Protein AF-0000000083984167 (afdb_homodimer)

Structure (mmCIF, N/CA/C/O backbone):
data_AF-0000000083984167-model_v1
#
loop_
_entity.id
_entity.type
_entity.pdbx_description
1 polymer 'Abi family protein'
#
loop_
_atom_site.group_PDB
_atom_site.id
_atom_site.type_symbol
_atom_site.label_atom_id
_atom_site.label_alt_id
_atom_site.label_comp_id
_atom_site.label_asym_id
_atom_site.label_entity_id
_atom_site.label_seq_id
_atom_site.pdbx_PDB_ins_code
_atom_site.Cartn_x
_atom_site.Cartn_y
_atom_site.Cartn_z
_atom_site.occupancy
_atom_site.B_iso_or_equiv
_atom_site.auth_seq_id
_atom_site.auth_comp_id
_atom_site.auth_asym_id
_atom_site.auth_atom_id
_atom_site.pdbx_PDB_model_num
ATOM 1 N N . MET A 1 1 ? 2.213 -27.391 40.625 1 20.11 1 MET A N 1
ATOM 2 C CA . MET A 1 1 ? 0.819 -27.062 40.344 1 20.11 1 MET A CA 1
ATOM 3 C C . MET A 1 1 ? 0.567 -27.016 38.844 1 20.11 1 MET A C 1
ATOM 5 O O . MET A 1 1 ? 1.356 -26.438 38.094 1 20.11 1 MET A O 1
ATOM 9 N N . SER A 1 2 ? -0.297 -28.031 38.344 1 22.19 2 SER A N 1
ATOM 10 C CA . SER A 1 2 ? -0.397 -28.688 37.031 1 22.19 2 SER A CA 1
ATOM 11 C C . SER A 1 2 ? -0.876 -27.719 35.969 1 22.19 2 SER A C 1
ATOM 13 O O . SER A 1 2 ? -1.965 -27.141 36.062 1 22.19 2 SER A O 1
ATOM 15 N N . ARG A 1 3 ? 0.013 -26.938 35.469 1 23 3 ARG A N 1
ATOM 16 C CA . ARG A 1 3 ? -0.015 -25.641 34.812 1 23 3 ARG A CA 1
ATOM 17 C C . ARG A 1 3 ? -0.74 -25.734 33.469 1 23 3 ARG A C 1
ATOM 19 O O . ARG A 1 3 ? -0.13 -25.547 32.406 1 23 3 ARG A O 1
ATOM 26 N N . TYR A 1 4 ? -1.765 -26.703 33.438 1 26.3 4 TYR A N 1
ATOM 27 C CA . TYR A 1 4 ? -2.49 -27 32.219 1 26.3 4 TYR A CA 1
ATOM 28 C C . TYR A 1 4 ? -3.32 -25.812 31.766 1 26.3 4 TYR A C 1
ATOM 30 O O . TYR A 1 4 ? -3.926 -25.125 32.594 1 26.3 4 TYR 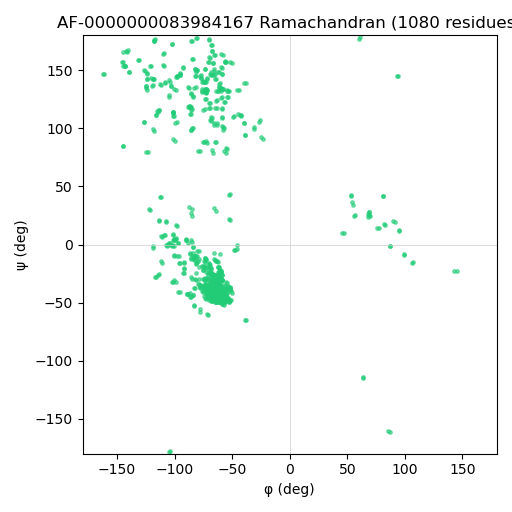A O 1
ATOM 38 N N . ALA A 1 5 ? -2.857 -25.219 30.828 1 27.25 5 ALA A N 1
ATOM 39 C CA . ALA A 1 5 ? -3.486 -24.047 30.219 1 27.25 5 ALA A CA 1
ATOM 40 C C . ALA A 1 5 ? -4.992 -24.25 30.078 1 27.25 5 ALA A C 1
ATOM 42 O O . ALA A 1 5 ? -5.445 -25.312 29.641 1 27.25 5 ALA A O 1
ATOM 43 N N . PRO A 1 6 ? -5.816 -23.547 30.812 1 27.31 6 PRO A N 1
ATOM 44 C CA . PRO A 1 6 ? -7.254 -23.797 30.938 1 27.31 6 PRO A CA 1
ATOM 45 C C . PRO A 1 6 ? -7.992 -23.75 29.609 1 27.31 6 PRO A C 1
ATOM 47 O O . PRO A 1 6 ? -7.73 -22.859 28.797 1 27.31 6 PRO A O 1
ATOM 50 N N . ILE A 1 7 ? -8.312 -24.891 29.031 1 32.59 7 ILE A N 1
ATOM 51 C CA . ILE A 1 7 ? -9.156 -25.125 27.859 1 32.59 7 ILE A CA 1
ATOM 52 C C . ILE A 1 7 ? -10.422 -24.281 27.969 1 32.59 7 ILE A C 1
ATOM 54 O O . ILE A 1 7 ? -11.008 -24.156 29.047 1 32.59 7 ILE A O 1
ATOM 58 N N . MET A 1 8 ? -10.57 -23.344 27.141 1 31.14 8 MET A N 1
ATOM 59 C CA . MET A 1 8 ? -11.727 -22.453 27.156 1 31.14 8 MET A CA 1
ATOM 60 C C . MET A 1 8 ? -13 -23.234 27.469 1 31.14 8 MET A C 1
ATOM 62 O O . MET A 1 8 ? -13.109 -24.422 27.156 1 31.14 8 MET A O 1
ATOM 66 N N . PRO A 1 9 ? -13.898 -22.781 28.234 1 34.34 9 PRO A N 1
ATOM 67 C CA . PRO A 1 9 ? -15.031 -23.516 28.797 1 34.34 9 PRO A CA 1
ATOM 68 C C . PRO A 1 9 ? -15.844 -24.25 27.734 1 34.34 9 PRO A C 1
ATOM 70 O O . PRO A 1 9 ? -16.25 -25.391 27.953 1 34.34 9 PRO A O 1
ATOM 73 N N . SER A 1 10 ? -16.156 -23.516 26.688 1 34.91 10 SER A N 1
ATOM 74 C CA . SER A 1 10 ? -17.016 -24.125 25.688 1 34.91 10 SER A CA 1
ATOM 75 C C . SER A 1 10 ? -16.312 -25.266 24.969 1 34.91 10 SER A C 1
ATOM 77 O O . SER A 1 10 ? -16.922 -26.297 24.672 1 34.91 10 SER A O 1
ATOM 79 N N . GLU A 1 11 ? -15.109 -25.047 24.578 1 32.84 11 GLU A N 1
ATOM 80 C CA . GLU A 1 11 ? -14.281 -26.078 23.969 1 32.84 11 GLU A CA 1
ATOM 81 C C . GLU A 1 11 ? -13.906 -27.156 24.984 1 32.84 11 GLU A C 1
ATOM 83 O O . GLU A 1 11 ? -13.789 -28.328 24.641 1 32.84 11 GLU A O 1
ATOM 88 N N . ARG A 1 12 ? -13.844 -26.781 26.203 1 37.09 12 ARG A N 1
ATOM 89 C CA . ARG A 1 12 ? -13.648 -27.703 27.312 1 37.09 12 ARG A CA 1
ATOM 90 C C . ARG A 1 12 ? -14.867 -28.609 27.5 1 37.09 12 ARG A C 1
ATOM 92 O O . ARG A 1 12 ? -14.734 -29.812 27.719 1 37.09 12 ARG A O 1
ATOM 99 N N . ASP A 1 13 ? -15.898 -27.875 27.438 1 38.75 13 ASP A N 1
ATOM 100 C CA . ASP A 1 13 ? -17.156 -28.594 27.578 1 38.75 13 ASP A CA 1
ATOM 101 C C . ASP A 1 13 ? -17.359 -29.578 26.422 1 38.75 13 ASP A C 1
ATOM 103 O O . ASP A 1 13 ? -17.781 -30.703 26.625 1 38.75 13 ASP A O 1
ATOM 107 N N . TYR A 1 14 ? -17.031 -29.094 25.172 1 36.41 14 TYR A N 1
ATOM 108 C CA . TYR A 1 14 ? -17.109 -29.969 24.016 1 36.41 14 TYR A CA 1
ATOM 109 C C . TYR A 1 14 ? -16.047 -31.062 24.078 1 36.41 14 TYR A C 1
ATOM 111 O O . TYR A 1 14 ? -16.344 -32.25 23.859 1 36.41 14 TYR A O 1
ATOM 119 N N . LEU A 1 15 ? -14.859 -30.703 24.469 1 37.72 15 LEU A N 1
ATOM 120 C CA . LEU A 1 15 ? -13.82 -31.703 24.672 1 37.72 15 LEU A CA 1
ATOM 121 C C . LEU A 1 15 ? -14.164 -32.625 25.859 1 37.72 15 LEU A C 1
ATOM 123 O O . LEU A 1 15 ? -13.953 -33.812 25.781 1 37.72 15 LEU A O 1
ATOM 127 N N . ASN A 1 16 ? -14.656 -31.969 26.828 1 41.19 16 ASN A N 1
ATOM 128 C CA . ASN A 1 16 ? -15.117 -32.75 27.969 1 41.19 16 ASN A CA 1
ATOM 129 C C . ASN A 1 16 ? -16.281 -33.656 27.594 1 41.19 16 ASN A C 1
ATOM 131 O O . ASN A 1 16 ? -16.344 -34.781 28.047 1 41.19 16 ASN A O 1
ATOM 135 N N . ARG A 1 17 ? -17.172 -33.094 26.766 1 41.25 17 ARG A N 1
ATOM 136 C CA . ARG A 1 17 ? -18.328 -33.875 26.328 1 41.25 17 ARG A CA 1
ATOM 137 C C . ARG A 1 17 ? -17.875 -35.031 25.422 1 41.25 17 ARG A C 1
ATOM 139 O O . ARG A 1 17 ? -18.328 -36.156 25.578 1 41.25 17 ARG A O 1
ATOM 146 N N . VAL A 1 18 ? -17.031 -34.656 24.469 1 37.53 18 VAL A N 1
ATOM 147 C CA . VAL A 1 18 ? -16.516 -35.719 23.609 1 37.53 18 VAL A CA 1
ATOM 148 C C . VAL A 1 18 ? -15.641 -36.656 24.422 1 37.53 18 VAL A C 1
ATOM 150 O O . VAL A 1 18 ? -15.75 -37.875 24.281 1 37.53 18 VAL A O 1
ATOM 153 N N . ALA A 1 19 ? -14.891 -35.969 25.266 1 37.56 19 ALA A N 1
ATOM 154 C CA . ALA A 1 19 ? -14.086 -36.812 26.156 1 37.56 19 ALA A CA 1
ATOM 155 C C . ALA A 1 19 ? -14.969 -37.656 27.078 1 37.56 19 ALA A C 1
ATOM 157 O O . ALA A 1 19 ? -14.672 -38.812 27.344 1 37.56 19 ALA A O 1
ATOM 158 N N . THR A 1 20 ? -16 -37 27.594 1 39.53 20 THR A N 1
ATOM 159 C CA . THR A 1 20 ? -16.953 -37.688 28.438 1 39.53 20 THR A CA 1
ATOM 160 C C . THR A 1 20 ? -17.688 -38.781 27.641 1 39.53 20 THR A C 1
ATOM 162 O O . THR A 1 20 ? -17.891 -39.906 28.141 1 39.53 20 THR A O 1
ATOM 165 N N . VAL A 1 21 ? -18.188 -38.312 26.422 1 37.09 21 VAL A N 1
ATOM 166 C CA . VAL A 1 21 ? -18.922 -39.312 25.656 1 37.09 21 VAL A CA 1
ATOM 167 C C . VAL A 1 21 ? -17.969 -40.438 25.266 1 37.09 21 VAL A C 1
ATOM 169 O O . VAL A 1 21 ? -18.344 -41.625 25.297 1 37.09 21 VAL A O 1
ATOM 172 N N . LEU A 1 22 ? -16.719 -39.906 24.859 1 37.12 22 LEU A N 1
ATOM 173 C CA . LEU A 1 22 ? -15.875 -40.969 24.375 1 37.12 22 LEU A CA 1
ATOM 174 C C . LEU A 1 22 ? -15.125 -41.656 25.531 1 37.12 22 LEU A C 1
ATOM 176 O O . LEU A 1 22 ? -14.266 -42.5 25.312 1 37.12 22 LEU A O 1
ATOM 180 N N . GLY A 1 23 ? -15.672 -41.594 26.766 1 35.69 23 GLY A N 1
ATOM 181 C CA . GLY A 1 23 ? -15.195 -42.281 27.953 1 35.69 23 GLY A CA 1
ATOM 182 C C . GLY A 1 23 ? -13.703 -42.156 28.156 1 35.69 23 GLY A C 1
ATOM 183 O O . GLY A 1 23 ? -13.102 -42.938 28.906 1 35.69 23 GLY A O 1
ATOM 184 N N . LEU A 1 24 ? -13.117 -41.281 27.344 1 38.28 24 LEU A N 1
ATOM 185 C CA . LEU A 1 24 ? -11.664 -41.188 27.344 1 38.28 24 LEU A CA 1
ATOM 186 C C . LEU A 1 24 ? -11.156 -40.562 28.625 1 38.28 24 LEU A C 1
ATOM 188 O O . LEU A 1 24 ? -9.969 -40.656 28.953 1 38.28 24 LEU A O 1
ATOM 192 N N . SER A 1 25 ? -11.969 -39.719 29.359 1 36.16 25 SER A N 1
ATOM 193 C CA . SER A 1 25 ? -11.586 -39.219 30.672 1 36.16 25 SER A CA 1
ATOM 194 C C . SER A 1 25 ? -11.172 -40.344 31.594 1 36.16 25 SER A C 1
ATOM 196 O O . SER A 1 25 ? -10.234 -40.188 32.375 1 36.16 25 SER A O 1
ATOM 198 N N . ALA A 1 26 ? -11.93 -41.406 31.453 1 37.5 26 ALA A N 1
ATOM 199 C CA . ALA A 1 26 ? -11.648 -42.531 32.344 1 37.5 26 ALA A CA 1
ATOM 200 C C . ALA A 1 26 ? -10.305 -43.188 32 1 37.5 26 ALA A C 1
ATOM 202 O O . ALA A 1 26 ? -9.547 -43.562 32.906 1 37.5 26 ALA A O 1
ATOM 203 N N . MET A 1 27 ? -10.008 -43.156 30.734 1 36.72 27 MET A N 1
ATOM 204 C CA . MET A 1 27 ? -8.773 -43.844 30.375 1 36.72 27 MET A CA 1
ATOM 205 C C . MET A 1 27 ? -7.555 -43 30.703 1 36.72 27 MET A C 1
ATOM 207 O O . MET A 1 27 ? -6.539 -43.5 31.172 1 36.72 27 MET A O 1
ATOM 211 N N . ALA A 1 28 ? -7.684 -41.688 30.578 1 37.59 28 ALA A N 1
ATOM 212 C CA . ALA A 1 28 ? -6.582 -40.781 30.922 1 37.59 28 ALA A CA 1
ATOM 213 C C . ALA A 1 28 ? -6.336 -40.75 32.438 1 37.59 28 ALA A C 1
ATOM 215 O O . ALA A 1 28 ? -5.188 -40.75 32.875 1 37.59 28 ALA A O 1
ATOM 216 N N . ALA A 1 29 ? -7.367 -40.812 33.188 1 38 29 ALA A N 1
ATOM 217 C CA . ALA A 1 29 ? -7.23 -40.906 34.656 1 38 29 ALA A CA 1
ATOM 218 C C . ALA A 1 29 ? -6.492 -42.188 35.031 1 38 29 ALA A C 1
ATOM 220 O O . ALA A 1 29 ? -5.645 -42.156 35.938 1 38 29 ALA A O 1
ATOM 221 N N . THR A 1 30 ? -6.773 -43.25 34.312 1 36.09 30 THR A N 1
ATOM 222 C CA . THR A 1 30 ? -6.121 -44.531 34.625 1 36.09 30 THR A CA 1
ATOM 223 C C . THR A 1 30 ? -4.652 -44.5 34.188 1 36.09 30 THR A C 1
ATOM 225 O O . THR A 1 30 ? -3.785 -44.969 34.938 1 36.09 30 THR A O 1
ATOM 228 N N . ALA A 1 31 ? -4.43 -43.781 33.094 1 36.56 31 ALA A N 1
ATOM 229 C CA . ALA A 1 31 ? -3.045 -43.781 32.625 1 36.56 31 ALA A CA 1
ATOM 230 C C . ALA A 1 31 ? -2.166 -42.906 33.531 1 36.56 31 ALA A C 1
ATOM 232 O O . ALA A 1 31 ? -1.021 -43.281 33.812 1 36.56 31 ALA A O 1
ATOM 233 N N . LYS A 1 32 ? -2.707 -41.812 34.031 1 35.16 32 LYS A N 1
ATOM 234 C CA . LYS A 1 32 ? -1.957 -40.969 34.969 1 35.16 32 LYS A CA 1
ATOM 235 C C . LYS A 1 32 ? -1.601 -41.75 36.219 1 35.16 32 LYS A C 1
ATOM 237 O O . LYS A 1 32 ? -0.501 -41.594 36.75 1 35.16 32 LYS A O 1
ATOM 242 N N . THR A 1 33 ? -2.551 -42.562 36.625 1 33.81 33 THR A N 1
ATOM 243 C CA . THR A 1 33 ? -2.258 -43.312 37.844 1 33.81 33 THR A CA 1
ATOM 244 C C . THR A 1 33 ? -1.118 -44.312 37.625 1 33.81 33 THR A C 1
ATOM 246 O O . THR A 1 33 ? -0.297 -44.531 38.5 1 33.81 33 THR A O 1
ATOM 249 N N . TRP A 1 34 ? -1.147 -44.812 36.344 1 34.72 34 TRP A N 1
ATOM 250 C CA . TRP A 1 34 ? -0.118 -45.812 36.156 1 34.72 34 TRP A CA 1
ATOM 251 C C . TRP A 1 34 ? 1.263 -45.188 36.062 1 34.72 34 TRP A C 1
ATOM 253 O O . TRP A 1 34 ? 2.266 -45.781 36.438 1 34.72 34 TRP A O 1
ATOM 263 N N . TYR A 1 35 ? 1.28 -43.875 35.531 1 34.78 35 TYR A N 1
ATOM 264 C CA . TYR A 1 35 ? 2.602 -43.281 35.375 1 34.78 35 TYR A CA 1
ATOM 265 C C . TYR A 1 35 ? 3.242 -43.031 36.75 1 34.78 35 TYR A C 1
ATOM 267 O O . TYR A 1 35 ? 4.465 -42.969 36.844 1 34.78 35 TYR A O 1
ATOM 275 N N . ILE A 1 36 ? 2.402 -42.75 37.75 1 32.44 36 ILE A N 1
ATOM 276 C CA . ILE A 1 36 ? 3.047 -42.406 39 1 32.44 36 ILE A CA 1
ATOM 277 C C . ILE A 1 36 ? 3.674 -43.656 39.625 1 32.44 36 ILE A C 1
ATOM 279 O O . ILE A 1 36 ? 4.434 -43.562 40.594 1 32.44 36 ILE A O 1
ATOM 283 N N . ARG A 1 37 ? 3.133 -44.875 39.156 1 31.48 37 ARG A N 1
ATOM 284 C CA . ARG A 1 37 ? 3.764 -45.906 39.969 1 31.48 37 ARG A CA 1
ATOM 285 C C . ARG A 1 37 ? 5.203 -46.156 39.531 1 31.48 37 ARG A C 1
ATOM 287 O O . ARG A 1 37 ? 5.531 -45.969 38.344 1 31.48 37 ARG A O 1
ATOM 294 N N . GLY A 1 38 ? 6.223 -46.25 40.469 1 30.66 38 GLY A N 1
ATOM 295 C CA . GLY A 1 38 ? 7.652 -46.344 40.719 1 30.66 38 GLY A CA 1
ATOM 296 C C . GLY A 1 38 ? 8.336 -47.406 39.875 1 30.66 38 GLY A C 1
ATOM 297 O O . GLY A 1 38 ? 9.461 -47.812 40.156 1 30.66 38 GLY A O 1
ATOM 298 N N . ILE A 1 39 ? 7.508 -48.281 39 1 32.41 39 ILE A N 1
ATOM 299 C CA . ILE A 1 39 ? 8.266 -49.469 38.656 1 32.41 39 ILE A CA 1
ATOM 300 C C . ILE A 1 39 ? 9.359 -49.125 37.656 1 32.41 39 ILE A C 1
ATOM 302 O O . ILE A 1 39 ? 9.07 -48.719 36.531 1 32.41 39 ILE A O 1
ATOM 306 N N . THR A 1 40 ? 10.617 -48.719 38.156 1 35.25 40 THR A N 1
ATOM 307 C CA . THR A 1 40 ? 11.891 -48.312 37.562 1 35.25 40 THR A CA 1
ATOM 308 C C . THR A 1 40 ? 12.523 -49.469 36.812 1 35.25 40 THR A C 1
ATOM 310 O O . THR A 1 40 ? 13.68 -49.375 36.375 1 35.25 40 THR A O 1
ATOM 313 N N . THR A 1 41 ? 11.992 -50.812 36.844 1 34.34 41 THR A N 1
ATOM 314 C CA . THR A 1 41 ? 12.945 -51.812 36.375 1 34.34 41 THR A CA 1
ATOM 315 C C . THR A 1 41 ? 13.141 -51.656 34.844 1 34.34 41 THR A C 1
ATOM 317 O O . THR A 1 41 ? 12.305 -51.062 34.156 1 34.34 41 THR A O 1
ATOM 320 N N . SER A 1 42 ? 14.359 -52.156 34.281 1 40.38 42 SER A N 1
ATOM 321 C CA . SER A 1 42 ? 14.984 -52.062 32.969 1 40.38 42 SER A CA 1
ATOM 322 C C . SER A 1 42 ? 14 -52.469 31.875 1 40.38 42 SER A C 1
ATOM 324 O O . SER A 1 42 ? 13.984 -51.844 30.797 1 40.38 42 SER A O 1
ATOM 326 N N . ARG A 1 43 ? 13.312 -53.656 32.125 1 38.66 43 ARG A N 1
ATOM 327 C CA . ARG A 1 43 ? 12.375 -54.188 31.125 1 38.66 43 ARG A CA 1
ATOM 328 C C . ARG A 1 43 ? 11.242 -53.188 30.875 1 38.66 43 ARG A C 1
ATOM 330 O O . ARG A 1 43 ? 10.656 -53.188 29.797 1 38.66 43 ARG A O 1
ATOM 337 N N . HIS A 1 44 ? 10.984 -52.406 31.859 1 39.31 44 HIS A N 1
ATOM 338 C CA . HIS A 1 44 ? 9.844 -51.5 31.812 1 39.31 44 HIS A CA 1
ATOM 339 C C . HIS A 1 44 ? 10.164 -50.281 30.984 1 39.31 44 HIS A C 1
ATOM 341 O O . HIS A 1 44 ? 9.258 -49.594 30.484 1 39.31 44 HIS A O 1
ATOM 347 N N . LEU A 1 45 ? 11.508 -50.062 30.812 1 41.38 45 LEU A N 1
ATOM 348 C CA . LEU A 1 45 ? 11.859 -48.938 29.938 1 41.38 45 LEU A CA 1
ATOM 349 C C . LEU A 1 45 ? 11.562 -49.281 28.484 1 41.38 45 LEU A C 1
ATOM 351 O O . LEU A 1 45 ? 11.109 -48.438 27.719 1 41.38 45 LEU A O 1
ATOM 355 N N . ARG A 1 46 ? 11.859 -50.688 28.156 1 44.81 46 ARG A N 1
ATOM 356 C CA . ARG A 1 46 ? 11.578 -51.094 26.781 1 44.81 46 ARG A CA 1
ATOM 357 C C . ARG A 1 46 ? 10.078 -51.125 26.516 1 44.81 46 ARG A C 1
ATOM 359 O O . ARG A 1 46 ? 9.633 -50.719 25.438 1 44.81 46 ARG A O 1
ATOM 366 N N . LEU A 1 47 ? 9.32 -51.594 27.547 1 42.53 47 LEU A N 1
ATOM 367 C CA . LEU A 1 47 ? 7.871 -51.594 27.422 1 42.53 47 LEU A CA 1
ATOM 368 C C . LEU A 1 47 ? 7.336 -50.156 27.422 1 42.53 47 LEU A C 1
ATOM 370 O O . LEU A 1 47 ? 6.402 -49.844 26.688 1 42.53 47 LEU A O 1
ATOM 374 N N . LYS A 1 48 ? 8.094 -49.25 28.031 1 49.31 48 LYS A N 1
ATOM 375 C CA . LYS A 1 48 ? 7.734 -47.844 28 1 49.31 48 LYS A CA 1
ATOM 376 C C . LYS A 1 48 ? 7.977 -47.25 26.625 1 49.31 48 LYS A C 1
ATOM 378 O O . LYS A 1 48 ? 7.176 -46.438 26.141 1 49.31 48 LYS A O 1
ATOM 383 N N . GLY A 1 49 ? 9.109 -47.812 26.141 1 45.91 49 GLY A N 1
ATOM 384 C CA . GLY A 1 49 ? 9.398 -47.344 24.781 1 45.91 49 GLY A CA 1
ATOM 385 C C . GLY A 1 49 ? 8.383 -47.844 23.766 1 45.91 49 GLY A C 1
ATOM 386 O O . GLY A 1 49 ? 7.93 -47.062 22.922 1 45.91 49 GLY A O 1
ATOM 387 N N . ARG A 1 50 ? 7.973 -49.188 23.922 1 49.25 50 ARG A N 1
ATOM 388 C CA . ARG A 1 50 ? 6.969 -49.75 23.031 1 49.25 50 ARG A CA 1
ATOM 389 C C . ARG A 1 50 ? 5.598 -49.125 23.297 1 49.25 50 ARG A C 1
ATOM 391 O O . ARG A 1 50 ? 4.84 -48.844 22.359 1 49.25 50 ARG A O 1
ATOM 398 N N . LEU A 1 51 ? 5.359 -48.812 24.578 1 48.97 51 LEU A N 1
ATOM 399 C CA . LEU A 1 51 ? 4.102 -48.156 24.938 1 48.97 51 LEU A CA 1
ATOM 400 C C . LEU A 1 51 ? 4.086 -46.719 24.484 1 48.97 51 LEU A C 1
ATOM 402 O O . LEU A 1 51 ? 3.057 -46.219 24.031 1 48.97 51 LEU A O 1
ATOM 406 N N . ALA A 1 52 ? 5.293 -46.094 24.562 1 50.31 52 ALA A N 1
ATOM 407 C CA . ALA A 1 52 ? 5.402 -44.75 24.062 1 50.31 52 ALA A CA 1
ATOM 408 C C . ALA A 1 52 ? 5.215 -44.688 22.547 1 50.31 52 ALA A C 1
ATOM 410 O O . ALA A 1 52 ? 4.527 -43.812 22.031 1 50.31 52 ALA A O 1
ATOM 411 N N . LEU A 1 53 ? 5.75 -45.75 21.859 1 51.91 53 LEU A N 1
ATOM 412 C CA . LEU A 1 53 ? 5.562 -45.875 20.406 1 51.91 53 LEU A CA 1
ATOM 413 C C . LEU A 1 53 ? 4.121 -46.219 20.078 1 51.91 53 LEU A C 1
ATOM 415 O O . LEU A 1 53 ? 3.553 -45.688 19.125 1 51.91 53 LEU A O 1
ATOM 419 N N . PHE A 1 54 ? 3.523 -47.094 20.891 1 49.97 54 PHE A N 1
ATOM 420 C CA . PHE A 1 54 ? 2.117 -47.469 20.734 1 49.97 54 PHE A CA 1
ATOM 421 C C . PHE A 1 54 ? 1.221 -46.281 21.062 1 49.97 54 PHE A C 1
ATOM 423 O O . PHE A 1 54 ? 0.282 -45.969 20.312 1 49.97 54 PHE A O 1
ATOM 430 N N . TRP A 1 55 ? 1.578 -45.469 21.969 1 49.41 55 TRP A N 1
ATOM 431 C CA . TRP A 1 55 ? 0.854 -44.25 22.328 1 49.41 55 TRP A CA 1
ATOM 432 C C . TRP A 1 55 ? 1.008 -43.188 21.25 1 49.41 55 TRP A C 1
ATOM 434 O O . TRP A 1 55 ? 0.038 -42.531 20.891 1 49.41 55 TRP A O 1
ATOM 444 N N . ALA A 1 56 ? 2.15 -43.094 20.672 1 50.12 56 ALA A N 1
ATOM 445 C CA . ALA A 1 56 ? 2.365 -42.156 19.562 1 50.12 56 ALA A CA 1
ATOM 446 C C . ALA A 1 56 ? 1.541 -42.562 18.344 1 50.12 56 ALA A C 1
ATOM 448 O O . ALA A 1 56 ? 0.952 -41.719 17.672 1 50.12 56 ALA A O 1
ATOM 449 N N . LYS A 1 57 ? 1.393 -43.906 18.125 1 50.47 57 LYS A N 1
ATOM 450 C CA . LYS A 1 57 ? 0.534 -44.406 17.062 1 50.47 57 LYS A CA 1
ATOM 451 C C . LYS A 1 57 ? -0.94 -44.188 17.391 1 50.47 57 LYS A C 1
ATOM 453 O O . LYS A 1 57 ? -1.725 -43.812 16.516 1 50.47 57 LYS A O 1
ATOM 458 N N . LEU A 1 58 ? -1.267 -44.344 18.609 1 50.81 58 LEU A N 1
ATOM 459 C CA . LEU A 1 58 ? -2.641 -44.125 19.047 1 50.81 58 LEU A CA 1
ATOM 460 C C . LEU A 1 58 ? -3.004 -42.656 19 1 50.81 58 LEU A C 1
ATOM 462 O O . LEU A 1 58 ? -4.105 -42.281 18.578 1 50.81 58 LEU A O 1
ATOM 466 N N . VAL A 1 59 ? -2.09 -41.781 19.359 1 48.69 59 VAL A N 1
ATOM 467 C CA . VAL A 1 59 ? -2.311 -40.344 19.266 1 48.69 59 VAL A CA 1
ATOM 468 C C . VAL A 1 59 ? -2.428 -39.938 17.797 1 48.69 59 VAL A C 1
ATOM 470 O O . VAL A 1 59 ? -3.293 -39.125 17.438 1 48.69 59 VAL A O 1
ATOM 473 N N . ARG A 1 60 ? -1.649 -40.562 16.938 1 50.97 60 ARG A N 1
ATOM 474 C CA . ARG A 1 60 ? -1.764 -40.312 15.508 1 50.97 60 ARG A CA 1
ATOM 475 C C . ARG A 1 60 ? -3.08 -40.844 14.953 1 50.97 60 ARG A C 1
ATOM 477 O O . ARG A 1 60 ? -3.742 -40.188 14.156 1 50.97 60 ARG A O 1
ATOM 484 N N . LEU A 1 61 ? -3.434 -42.062 15.391 1 49.94 61 LEU A N 1
ATOM 485 C CA . LEU A 1 61 ? -4.719 -42.656 15.008 1 49.94 61 LEU A CA 1
ATOM 486 C C . LEU A 1 61 ? -5.871 -41.844 15.617 1 49.94 61 LEU A C 1
ATOM 488 O O . LEU A 1 61 ? -6.879 -41.594 14.945 1 49.94 61 LEU A O 1
ATOM 492 N N . TRP A 1 62 ? -5.719 -41.469 16.797 1 47 62 TRP A N 1
ATOM 493 C CA . TRP A 1 62 ? -6.688 -40.594 17.469 1 47 62 TRP A CA 1
ATOM 494 C C . TRP A 1 62 ? -6.758 -39.219 16.797 1 47 62 TRP A C 1
ATOM 496 O O . TRP A 1 62 ? -7.848 -38.719 16.547 1 47 62 TRP A O 1
ATOM 506 N N . ALA A 1 63 ? -5.707 -38.656 16.484 1 46.59 63 ALA A N 1
ATOM 507 C CA . ALA A 1 63 ? -5.684 -37.406 15.727 1 46.59 63 ALA A CA 1
ATOM 508 C C . ALA A 1 63 ? -6.332 -37.562 14.359 1 46.59 63 ALA A C 1
ATOM 510 O O . ALA A 1 63 ? -7.09 -36.719 13.906 1 46.59 63 ALA A O 1
ATOM 511 N N . LYS A 1 64 ? -6.16 -38.719 13.719 1 48.38 64 LYS A N 1
ATOM 512 C CA . LYS A 1 64 ? -6.859 -39.062 12.484 1 48.38 64 LYS A CA 1
ATOM 513 C C . LYS A 1 64 ? -8.352 -39.25 12.727 1 48.38 64 LYS A C 1
ATOM 515 O O . LYS A 1 64 ? -9.18 -38.781 11.938 1 48.38 64 LYS A O 1
ATOM 520 N N . LEU A 1 65 ? -8.664 -39.938 13.836 1 44.84 65 LEU A N 1
ATOM 521 C CA . LEU A 1 65 ? -10.055 -40.188 14.188 1 44.84 65 LEU A CA 1
ATOM 522 C C . LEU A 1 65 ? -10.734 -38.875 14.633 1 44.84 65 LEU A C 1
ATOM 524 O O . LEU A 1 65 ? -11.867 -38.594 14.242 1 44.84 65 LEU A O 1
ATOM 528 N N . VAL A 1 66 ? -10.188 -38.094 15.477 1 42.56 66 VAL A N 1
ATOM 529 C CA . VAL A 1 66 ? -10.727 -36.812 15.836 1 42.56 66 VAL A CA 1
ATOM 530 C C . VAL A 1 66 ? -10.852 -35.938 14.594 1 42.56 66 VAL A C 1
ATOM 532 O O . VAL A 1 66 ? -11.852 -35.219 14.414 1 42.56 66 VAL A O 1
ATOM 535 N N . ARG A 1 67 ? -9.922 -36 13.727 1 43.97 67 ARG A N 1
ATOM 536 C CA . ARG A 1 67 ? -9.984 -35.344 12.438 1 43.97 67 ARG A CA 1
ATOM 537 C C . ARG A 1 67 ? -11.18 -35.812 11.617 1 43.97 67 ARG A C 1
ATOM 539 O O . ARG A 1 67 ? -11.859 -35.031 10.969 1 43.97 67 ARG A O 1
ATOM 546 N N . ARG A 1 68 ? -11.438 -37.094 11.664 1 42.69 68 ARG A N 1
ATOM 547 C CA . ARG A 1 68 ? -12.617 -37.656 11 1 42.69 68 ARG A CA 1
ATOM 548 C C . ARG A 1 68 ? -13.891 -37.25 11.734 1 42.69 68 ARG A C 1
ATOM 550 O O . ARG A 1 68 ? -14.906 -36.938 11.109 1 42.69 68 ARG A O 1
ATOM 557 N N . LEU A 1 69 ? -13.938 -37.344 12.984 1 42 69 LEU A N 1
ATOM 558 C CA . LEU A 1 69 ? -15.109 -37 13.766 1 42 69 LEU A CA 1
ATOM 559 C C . LEU A 1 69 ? -15.273 -35.469 13.82 1 42 69 LEU A C 1
ATOM 561 O O . LEU A 1 69 ? -16.406 -34.969 13.828 1 42 69 LEU A O 1
ATOM 565 N N . SER A 1 70 ? -14.336 -34.688 14.062 1 39.25 70 SER A N 1
ATOM 566 C CA . SER A 1 70 ? -14.461 -33.25 13.961 1 39.25 70 SER A CA 1
ATOM 567 C C . SER A 1 70 ? -14.805 -32.812 12.539 1 39.25 70 SER A C 1
ATOM 569 O O . SER A 1 70 ? -15.367 -31.734 12.32 1 39.25 70 SER A O 1
ATOM 571 N N . LYS A 1 71 ? -14.445 -33.531 11.57 1 42.09 71 LYS A N 1
ATOM 572 C CA . LYS A 1 71 ? -14.969 -33.375 10.219 1 42.09 71 LYS A CA 1
ATOM 573 C C . LYS A 1 71 ? -16.484 -33.562 10.188 1 42.09 71 LYS A C 1
ATOM 575 O O . LYS A 1 71 ? -17.172 -33 9.336 1 42.09 71 LYS A O 1
ATOM 580 N N . THR A 1 72 ? -17.078 -34.188 11.039 1 38.25 72 THR A N 1
ATOM 581 C CA . THR A 1 72 ? -18.5 -34.5 10.977 1 38.25 72 THR A CA 1
ATOM 582 C C . THR A 1 72 ? -19.328 -33.281 11.375 1 38.25 72 THR A C 1
ATOM 584 O O . THR A 1 72 ? -20.406 -33.062 10.812 1 38.25 72 THR A O 1
ATOM 587 N N . GLU A 1 73 ? -19.203 -32.656 12.57 1 37.34 73 GLU A N 1
ATOM 588 C CA . GLU A 1 73 ? -20.188 -31.656 12.961 1 37.34 73 GLU A CA 1
ATOM 589 C C . GLU A 1 73 ? -19.938 -30.344 12.227 1 37.34 73 GLU A C 1
ATOM 591 O O . GLU A 1 73 ? -20.734 -29.406 12.352 1 37.34 73 GLU A O 1
ATOM 596 N N . GLN A 1 74 ? -18.781 -29.906 11.93 1 42.44 74 GLN A N 1
ATOM 597 C CA . GLN A 1 74 ? -18.703 -28.656 11.164 1 42.44 74 GLN A CA 1
ATOM 598 C C . GLN A 1 74 ? -19.344 -28.828 9.789 1 42.44 74 GLN A C 1
ATOM 600 O O . GLN A 1 74 ? -19.062 -29.781 9.078 1 42.44 74 GLN A O 1
ATOM 605 N N . ALA A 1 75 ? -20.484 -28.344 9.531 1 46.56 75 ALA A N 1
ATOM 606 C CA . ALA A 1 75 ? -21.109 -28.344 8.211 1 46.56 75 ALA A CA 1
ATOM 607 C C . ALA A 1 75 ? -20.062 -28.406 7.102 1 46.56 75 ALA A C 1
ATOM 609 O O . ALA A 1 75 ? -19.141 -27.609 7.066 1 46.56 75 ALA A O 1
ATOM 610 N N . GLU A 1 76 ? -19.656 -29.547 6.582 1 59.81 76 GLU A N 1
ATOM 611 C CA . GLU A 1 76 ? -18.672 -29.922 5.574 1 59.81 76 GLU A CA 1
ATOM 612 C C . GLU A 1 76 ? -18.672 -28.922 4.414 1 59.81 76 GLU A C 1
ATOM 614 O O . GLU A 1 76 ? -19.719 -28.641 3.824 1 59.81 76 GLU A O 1
ATOM 619 N N . TYR A 1 77 ? -17.859 -27.938 4.387 1 74.38 77 TYR A N 1
ATOM 620 C CA . TYR A 1 77 ? -17.703 -27.109 3.205 1 74.38 77 TYR A CA 1
ATOM 621 C C . TYR A 1 77 ? -17.734 -27.938 1.934 1 74.38 77 TYR A C 1
ATOM 623 O O . TYR A 1 77 ? -16.859 -28.781 1.711 1 74.38 77 TYR A O 1
ATOM 631 N N . PRO A 1 78 ? -18.875 -27.859 1.237 1 73.06 78 PRO A N 1
ATOM 632 C CA . PRO A 1 78 ? -19.156 -28.797 0.154 1 73.06 78 PRO A CA 1
ATOM 633 C C . PRO A 1 78 ? -18.344 -28.516 -1.105 1 73.06 78 PRO A C 1
ATOM 635 O O . PRO A 1 78 ? -18.266 -29.375 -1.995 1 73.06 78 PRO A O 1
ATOM 638 N N . LYS A 1 79 ? -17.75 -27.391 -1.21 1 81.25 79 LYS A N 1
ATOM 639 C CA . LYS A 1 79 ? -17.109 -27.062 -2.477 1 81.25 79 LYS A CA 1
ATOM 640 C C . LYS A 1 79 ? -15.727 -27.719 -2.574 1 81.25 79 LYS A C 1
ATOM 642 O O . LYS A 1 79 ? -14.984 -27.75 -1.591 1 81.25 79 LYS A O 1
ATOM 647 N N . ARG A 1 80 ? -15.492 -28.25 -3.691 1 82.38 80 ARG A N 1
ATOM 648 C CA . ARG A 1 80 ? -14.227 -28.922 -3.959 1 82.38 80 ARG A CA 1
ATOM 649 C C . ARG A 1 80 ? -13.383 -28.125 -4.949 1 82.38 80 ARG A C 1
ATOM 651 O O . ARG A 1 80 ? -13.883 -27.203 -5.598 1 82.38 80 ARG A O 1
ATOM 658 N N . TYR A 1 81 ? -12.172 -28.469 -4.988 1 87.25 81 TYR A N 1
ATOM 659 C CA . TYR A 1 81 ? -11.25 -27.844 -5.934 1 87.25 81 TYR A CA 1
ATOM 660 C C . TYR A 1 81 ? -11.711 -28.062 -7.367 1 87.25 81 TYR A C 1
ATOM 662 O O . TYR A 1 81 ? -12.18 -29.141 -7.723 1 87.25 81 TYR A O 1
ATOM 670 N N . MET A 1 82 ? -11.688 -27.047 -8.109 1 87.31 82 MET A N 1
ATOM 671 C CA . MET A 1 82 ? -11.961 -27.094 -9.547 1 87.31 82 MET A CA 1
ATOM 672 C C . MET A 1 82 ? -10.812 -26.484 -10.344 1 87.31 82 MET A C 1
ATOM 674 O O . MET A 1 82 ? -10.258 -25.469 -9.953 1 87.31 82 MET A O 1
ATOM 678 N N . SER A 1 83 ? -10.484 -27.172 -11.398 1 82.19 83 SER A N 1
ATOM 679 C CA . SER A 1 83 ? -9.469 -26.625 -12.281 1 82.19 83 SER A CA 1
ATOM 680 C C . SER A 1 83 ? -9.977 -25.359 -12.984 1 82.19 83 SER A C 1
ATOM 682 O O . SER A 1 83 ? -11.18 -25.094 -12.992 1 82.19 83 SER A O 1
ATOM 684 N N . VAL A 1 84 ? -9.125 -24.672 -13.555 1 86.12 84 VAL A N 1
ATOM 685 C CA . VAL A 1 84 ? -9.484 -23.453 -14.266 1 86.12 84 VAL A CA 1
ATOM 686 C C . VAL A 1 84 ? -10.422 -23.781 -15.43 1 86.12 84 VAL A C 1
ATOM 688 O O . VAL A 1 84 ? -11.367 -23.031 -15.703 1 86.12 84 VAL A O 1
ATOM 691 N N . GLU A 1 85 ? -10.133 -24.875 -16.125 1 84.69 85 GLU A N 1
ATOM 692 C CA . GLU A 1 85 ? -10.977 -25.328 -17.219 1 84.69 85 GLU A CA 1
ATOM 693 C C . GLU A 1 85 ? -12.383 -25.656 -16.734 1 84.69 85 GLU A C 1
ATOM 695 O O . GLU A 1 85 ? -13.375 -25.266 -17.375 1 84.69 85 GLU A O 1
ATOM 700 N N . ASP A 1 86 ? -12.352 -26.297 -15.602 1 88.81 86 ASP A N 1
ATOM 701 C CA . ASP A 1 86 ? -13.641 -26.656 -15.016 1 88.81 86 ASP A CA 1
ATOM 702 C C . ASP A 1 86 ? -14.406 -25.391 -14.586 1 88.81 86 ASP A C 1
ATOM 704 O O . ASP A 1 86 ? -15.633 -25.344 -14.703 1 88.81 86 ASP A O 1
ATOM 708 N N . LEU A 1 87 ? -13.711 -24.469 -14.133 1 92.94 87 LEU A N 1
ATOM 709 C CA . LEU A 1 87 ? -14.336 -23.234 -13.688 1 92.94 87 LEU A CA 1
ATOM 710 C C . LEU A 1 87 ? -14.938 -22.469 -14.867 1 92.94 87 LEU A C 1
ATOM 712 O O . LEU A 1 87 ? -16.016 -21.891 -14.758 1 92.94 87 LEU A O 1
ATOM 716 N N . VAL A 1 88 ? -14.227 -22.453 -15.953 1 94.5 88 VAL A N 1
ATOM 717 C CA . VAL A 1 88 ? -14.742 -21.797 -17.141 1 94.5 88 VAL A CA 1
ATOM 718 C C . VAL A 1 88 ? -16.016 -22.5 -17.625 1 94.5 88 VAL A C 1
ATOM 720 O O . VAL A 1 88 ? -17 -21.844 -17.984 1 94.5 88 VAL A O 1
ATOM 723 N N . SER A 1 89 ? -15.961 -23.828 -17.578 1 93.38 89 SER A N 1
ATOM 724 C CA . SER A 1 89 ? -17.141 -24.609 -17.969 1 93.38 89 SER A CA 1
ATOM 725 C C . SER A 1 89 ? -18.312 -24.328 -17.047 1 93.38 89 SER A C 1
ATOM 727 O O . SER A 1 89 ? -19.453 -24.234 -17.484 1 93.38 89 SER A O 1
ATOM 729 N N . LEU A 1 90 ? -18.016 -24.203 -15.82 1 94.38 90 LEU A N 1
ATOM 730 C CA . LEU A 1 90 ? -19.031 -23.875 -14.836 1 94.38 90 LEU A CA 1
ATOM 731 C C . LEU A 1 90 ? -19.672 -22.531 -15.148 1 94.38 90 LEU A C 1
ATOM 733 O O . LEU A 1 90 ? -20.906 -22.406 -15.133 1 94.38 90 LEU A O 1
ATOM 737 N N . LEU A 1 91 ? -18.922 -21.531 -15.453 1 96.69 91 LEU A N 1
ATOM 738 C CA . LEU A 1 91 ? -19.391 -20.172 -15.711 1 96.69 91 LEU A CA 1
ATOM 739 C C . LEU A 1 91 ? -20.281 -20.141 -16.953 1 96.69 91 LEU A C 1
ATOM 741 O O . LEU A 1 91 ? -21.297 -19.438 -16.984 1 96.69 91 LEU A O 1
ATOM 745 N N . VAL A 1 92 ? -19.891 -20.922 -17.938 1 95.56 92 VAL A N 1
ATOM 746 C CA . VAL A 1 92 ? -20.594 -20.891 -19.203 1 95.56 92 VAL A CA 1
ATOM 747 C C . VAL A 1 92 ? -21.828 -21.797 -19.125 1 95.56 92 VAL A C 1
ATOM 749 O O . VAL A 1 92 ? -22.953 -21.344 -19.344 1 95.56 92 VAL A O 1
ATOM 752 N N . ASP A 1 93 ? -21.609 -23.031 -18.719 1 94.38 93 ASP A N 1
ATOM 753 C CA . ASP A 1 93 ? -22.609 -24.078 -18.875 1 94.38 93 ASP A CA 1
ATOM 754 C C . ASP A 1 93 ? -23.625 -24.031 -17.75 1 94.38 93 ASP A C 1
ATOM 756 O O . ASP A 1 93 ? -24.828 -24.266 -17.969 1 94.38 93 ASP A O 1
ATOM 760 N N . GLU A 1 94 ? -23.219 -23.75 -16.594 1 94.06 94 GLU A N 1
ATOM 761 C CA . GLU A 1 94 ? -24.125 -23.812 -15.445 1 94.06 94 GLU A CA 1
ATOM 762 C C . GLU A 1 94 ? -24.656 -22.438 -15.078 1 94.06 94 GLU A C 1
ATOM 764 O O . GLU A 1 94 ? -25.812 -22.297 -14.656 1 94.06 94 GLU A O 1
ATOM 769 N N . ARG A 1 95 ? -23.828 -21.438 -15.312 1 95.75 95 ARG A N 1
ATOM 770 C CA . ARG A 1 95 ? -24.203 -20.141 -14.758 1 95.75 95 ARG A CA 1
ATOM 771 C C . ARG A 1 95 ? -24.594 -19.156 -15.859 1 95.75 95 ARG A C 1
ATOM 773 O O . ARG A 1 95 ? -25.078 -18.062 -15.586 1 95.75 95 ARG A O 1
ATOM 780 N N . GLY A 1 96 ? -24.266 -19.422 -17.109 1 96.12 96 GLY A N 1
ATOM 781 C CA . GLY A 1 96 ? -24.812 -18.688 -18.234 1 96.12 96 GLY A CA 1
ATOM 782 C C . GLY A 1 96 ? -23.969 -17.5 -18.641 1 96.12 96 GLY A C 1
ATOM 783 O O . GLY A 1 96 ? -24.469 -16.562 -19.281 1 96.12 96 GLY A O 1
ATOM 784 N N . MET A 1 97 ? -22.75 -17.453 -18.266 1 97.06 97 MET A N 1
ATOM 785 C CA . MET A 1 97 ? -21.875 -16.359 -18.703 1 97.06 97 MET A CA 1
ATOM 786 C C . MET A 1 97 ? -21.453 -16.547 -20.141 1 97.06 97 MET A C 1
ATOM 788 O O . MET A 1 97 ? -21.156 -17.672 -20.578 1 97.06 97 MET A O 1
ATOM 792 N N . VAL A 1 98 ? -21.391 -15.469 -20.906 1 97.19 98 VAL A N 1
ATOM 793 C CA . VAL A 1 98 ? -20.938 -15.523 -22.297 1 97.19 98 VAL A CA 1
ATOM 794 C C . VAL A 1 98 ? -19.422 -15.375 -22.344 1 97.19 98 VAL A C 1
ATOM 796 O O . VAL A 1 98 ? -18.875 -14.359 -21.891 1 97.19 98 VAL A O 1
ATOM 799 N N . ILE A 1 99 ? -18.781 -16.406 -22.875 1 97.06 99 ILE A N 1
ATOM 800 C CA . ILE A 1 99 ? -17.328 -16.406 -23.047 1 97.06 99 ILE A CA 1
ATOM 801 C C . ILE A 1 99 ? -16.969 -16.719 -24.5 1 97.06 99 ILE A C 1
ATOM 803 O O . ILE A 1 99 ? -17.078 -17.859 -24.938 1 97.06 99 ILE A O 1
ATOM 807 N N . ALA A 1 100 ? -16.562 -15.711 -25.219 1 94.31 100 ALA A N 1
ATOM 808 C CA . ALA A 1 100 ? -16.219 -15.867 -26.641 1 94.31 100 ALA A CA 1
ATOM 809 C C . ALA A 1 100 ? -14.844 -16.5 -26.797 1 94.31 100 ALA A C 1
ATOM 811 O O . ALA A 1 100 ? -14.625 -17.281 -27.734 1 94.31 100 ALA A O 1
ATOM 812 N N . ASP A 1 101 ? -13.922 -16.172 -25.953 1 93.94 101 ASP A N 1
ATOM 813 C CA . ASP A 1 101 ? -12.555 -16.688 -25.969 1 93.94 101 ASP A CA 1
ATOM 814 C C . ASP A 1 101 ? -12.234 -17.438 -24.688 1 93.94 101 ASP A C 1
ATOM 816 O O . ASP A 1 101 ? -11.781 -16.844 -23.703 1 93.94 101 ASP A O 1
ATOM 820 N N . ARG A 1 102 ? -12.312 -18.719 -24.766 1 91.44 102 ARG A N 1
ATOM 821 C CA . ARG A 1 102 ? -12.133 -19.562 -23.578 1 91.44 102 ARG A CA 1
ATOM 822 C C . ARG A 1 102 ? -10.703 -19.453 -23.062 1 91.44 102 ARG A C 1
ATOM 824 O O . ARG A 1 102 ? -10.469 -19.484 -21.859 1 91.44 102 ARG A O 1
ATOM 831 N N . ALA A 1 103 ? -9.75 -19.406 -23.953 1 85.88 103 ALA A N 1
ATOM 832 C CA . ALA A 1 103 ? -8.344 -19.312 -23.562 1 85.88 103 ALA A CA 1
ATOM 833 C C . ALA A 1 103 ? -8.086 -18.031 -22.766 1 85.88 103 ALA A C 1
ATOM 835 O O . ALA A 1 103 ? -7.352 -18.047 -21.781 1 85.88 103 ALA A O 1
ATOM 836 N N . GLN A 1 104 ? -8.719 -17.031 -23.25 1 88.81 104 GLN A N 1
ATOM 837 C CA . GLN A 1 104 ? -8.586 -15.766 -22.547 1 88.81 104 GLN A CA 1
ATOM 838 C C . GLN A 1 104 ? -9.211 -15.828 -21.156 1 88.81 104 GLN A C 1
ATOM 840 O O . GLN A 1 104 ? -8.664 -15.289 -20.188 1 88.81 104 GLN A O 1
ATOM 845 N N . ALA A 1 105 ? -10.312 -16.406 -21.078 1 93.81 105 ALA A N 1
ATOM 846 C CA . ALA A 1 105 ? -11 -16.562 -19.797 1 93.81 105 ALA A CA 1
ATOM 847 C C . ALA A 1 105 ? -10.18 -17.391 -18.812 1 93.81 105 ALA A C 1
ATOM 849 O O . ALA A 1 105 ? -10.062 -17.062 -17.641 1 93.81 105 ALA A O 1
ATOM 850 N N . GLU A 1 106 ? -9.609 -18.453 -19.328 1 89.81 106 GLU A N 1
ATOM 851 C CA . GLU A 1 106 ? -8.773 -19.328 -18.5 1 89.81 106 GLU A CA 1
ATOM 852 C C . GLU A 1 106 ? -7.547 -18.578 -17.984 1 89.81 106 GLU A C 1
ATOM 854 O O . GLU A 1 106 ? -7.188 -18.703 -16.812 1 89.81 106 GLU A O 1
ATOM 859 N N . SER A 1 107 ? -6.973 -17.812 -18.859 1 88.06 107 SER A N 1
ATOM 860 C CA . SER A 1 107 ? -5.812 -17.031 -18.469 1 88.06 107 SER A CA 1
ATOM 861 C C . SER A 1 107 ? -6.168 -16.031 -17.375 1 88.06 107 SER A C 1
ATOM 863 O O . SER A 1 107 ? -5.406 -15.844 -16.422 1 88.06 107 SER A O 1
ATOM 865 N N . ALA A 1 108 ? -7.285 -15.391 -17.516 1 92.19 108 ALA A N 1
ATOM 866 C CA . ALA A 1 108 ? -7.734 -14.414 -16.531 1 92.19 108 ALA A CA 1
ATOM 867 C C . ALA A 1 108 ? -8 -15.078 -15.18 1 92.19 108 ALA A C 1
ATOM 869 O O . ALA A 1 108 ? -7.629 -14.539 -14.141 1 92.19 108 ALA A O 1
ATOM 870 N N . LEU A 1 109 ? -8.617 -16.234 -15.25 1 91.69 109 LEU A N 1
ATOM 871 C CA . LEU A 1 109 ? -8.922 -16.953 -14.016 1 91.69 109 LEU A CA 1
ATOM 872 C C . LEU A 1 109 ? -7.648 -17.438 -13.336 1 91.69 109 LEU A C 1
ATOM 874 O O . LEU A 1 109 ? -7.574 -17.484 -12.109 1 91.69 109 LEU A O 1
ATOM 878 N N . ARG A 1 110 ? -6.684 -17.812 -14.102 1 87.5 110 ARG A N 1
ATOM 879 C CA . ARG A 1 110 ? -5.402 -18.234 -13.555 1 87.5 110 ARG A CA 1
ATOM 880 C C . ARG A 1 110 ? -4.672 -17.062 -12.891 1 87.5 110 ARG A C 1
ATOM 882 O O . ARG A 1 110 ? -4.023 -17.234 -11.859 1 87.5 110 ARG A O 1
ATOM 889 N N . ARG A 1 111 ? -4.82 -15.961 -13.445 1 88.44 111 ARG A N 1
ATOM 890 C CA . ARG A 1 111 ? -4.074 -14.781 -13.008 1 88.44 111 ARG A CA 1
ATOM 891 C C . ARG A 1 111 ? -4.77 -14.094 -11.836 1 88.44 111 ARG A C 1
ATOM 893 O O . ARG A 1 111 ? -4.117 -13.664 -10.883 1 88.44 111 ARG A O 1
ATOM 900 N N . ILE A 1 112 ? -6.055 -13.953 -11.906 1 90.94 112 ILE A N 1
ATOM 901 C CA . ILE A 1 112 ? -6.789 -13.109 -10.969 1 90.94 112 ILE A CA 1
ATOM 902 C C . ILE A 1 112 ? -7.473 -13.977 -9.914 1 90.94 112 ILE A C 1
ATOM 904 O O . ILE A 1 112 ? -7.555 -13.594 -8.75 1 90.94 112 ILE A O 1
ATOM 908 N N . GLY A 1 113 ? -7.887 -15.203 -10.344 1 88.81 113 GLY A N 1
ATOM 909 C CA . GLY A 1 113 ? -8.602 -16.078 -9.43 1 88.81 113 GLY A CA 1
ATOM 910 C C . GLY A 1 113 ? -10.109 -15.953 -9.547 1 88.81 113 GLY A C 1
ATOM 911 O O . GLY A 1 113 ? -10.633 -14.859 -9.766 1 88.81 113 GLY A O 1
ATOM 912 N N . TYR A 1 114 ? -10.773 -17.031 -9.367 1 91.12 114 TYR A N 1
ATOM 913 C CA . TYR A 1 114 ? -12.227 -17.125 -9.484 1 91.12 114 TYR A CA 1
ATOM 914 C C . TYR A 1 114 ? -12.914 -16.281 -8.414 1 91.12 114 TYR A C 1
ATOM 916 O O . TYR A 1 114 ? -13.805 -15.492 -8.719 1 91.12 114 TYR A O 1
ATOM 924 N N . TYR A 1 115 ? -12.516 -16.344 -7.207 1 87.62 115 TYR A N 1
ATOM 925 C CA . TYR A 1 115 ? -13.219 -15.711 -6.102 1 87.62 115 TYR A CA 1
ATOM 926 C C . TYR A 1 115 ? -13.016 -14.195 -6.125 1 87.62 115 TYR A C 1
ATOM 928 O O . TYR A 1 115 ? -13.914 -13.438 -5.758 1 87.62 115 TYR A O 1
ATOM 936 N N . ARG A 1 116 ? -11.867 -13.828 -6.484 1 89.81 116 ARG A N 1
ATOM 937 C CA . ARG A 1 116 ? -11.664 -12.398 -6.66 1 89.81 116 ARG A CA 1
ATOM 938 C C . ARG A 1 116 ? -12.562 -11.844 -7.762 1 89.81 116 ARG A C 1
ATOM 940 O O . ARG A 1 116 ? -13.219 -10.82 -7.582 1 89.81 116 ARG A O 1
ATOM 947 N N . LEU A 1 117 ? -12.648 -12.547 -8.875 1 93.06 117 LEU A N 1
ATOM 948 C CA . LEU A 1 117 ? -13.477 -12.109 -9.992 1 93.06 117 LEU A CA 1
ATOM 949 C C . LEU A 1 117 ? -14.953 -12.172 -9.633 1 93.06 117 LEU A C 1
ATOM 951 O O . LEU A 1 117 ? -15.75 -11.383 -10.141 1 93.06 117 LEU A O 1
ATOM 955 N N . SER A 1 118 ? -15.273 -13.086 -8.758 1 91.94 118 SER A N 1
ATOM 956 C CA . SER A 1 118 ? -16.672 -13.227 -8.359 1 91.94 118 SER A CA 1
ATOM 957 C C . SER A 1 118 ? -17.188 -11.945 -7.707 1 91.94 118 SER A C 1
ATOM 959 O O . SER A 1 118 ? -18.391 -11.641 -7.789 1 91.94 118 SER A O 1
ATOM 961 N N . GLY A 1 119 ? -16.297 -11.203 -7.066 1 90 119 GLY A N 1
ATOM 962 C CA . GLY A 1 119 ? -16.688 -9.922 -6.508 1 90 119 GLY A CA 1
ATOM 963 C C . GLY A 1 119 ? -17.094 -8.906 -7.566 1 90 119 GLY A C 1
ATOM 964 O O . GLY A 1 119 ? -17.938 -8.047 -7.316 1 90 119 GLY A O 1
ATOM 965 N N . TYR A 1 120 ? -16.578 -9.055 -8.75 1 93.75 120 TYR A N 1
ATOM 966 C CA . TYR A 1 120 ? -16.812 -8.086 -9.812 1 93.75 120 TYR A CA 1
ATOM 967 C C . TYR A 1 120 ? -18.016 -8.492 -10.656 1 93.75 120 TYR A C 1
ATOM 969 O O . TYR A 1 120 ? -18.625 -7.652 -11.328 1 93.75 120 TYR A O 1
ATOM 977 N N . TRP A 1 121 ? -18.344 -9.797 -10.672 1 94.44 121 TRP A N 1
ATOM 978 C CA . TRP A 1 121 ? -19.5 -10.172 -11.492 1 94.44 121 TRP A CA 1
ATOM 979 C C . TRP A 1 121 ? -20.75 -10.352 -10.641 1 94.44 121 TRP A C 1
ATOM 981 O O . TRP A 1 121 ? -21.828 -10.609 -11.164 1 94.44 121 TRP A O 1
ATOM 991 N N . TYR A 1 122 ? -20.672 -10.086 -9.344 1 90.12 122 TYR A N 1
ATOM 992 C CA . TYR A 1 122 ? -21.797 -10.242 -8.422 1 90.12 122 TYR A CA 1
ATOM 993 C C . TYR A 1 122 ? -23 -9.422 -8.875 1 90.12 122 TYR A C 1
ATOM 995 O O . TYR A 1 122 ? -24.125 -9.914 -8.867 1 90.12 122 TYR A O 1
ATOM 1003 N N . PRO A 1 123 ? -22.797 -8.188 -9.273 1 89.06 123 PRO A N 1
ATOM 1004 C CA . PRO A 1 123 ? -23.938 -7.363 -9.688 1 89.06 123 PRO A CA 1
ATOM 1005 C C . PRO A 1 123 ? -24.625 -7.887 -10.945 1 89.06 123 PRO A C 1
ATOM 1007 O O . PRO A 1 123 ? -25.734 -7.453 -11.281 1 89.06 123 PRO A O 1
ATOM 1010 N N . PHE A 1 124 ? -24.031 -8.789 -11.641 1 93.5 124 PHE A N 1
ATOM 1011 C CA . PHE A 1 124 ? -24.562 -9.281 -12.906 1 93.5 124 PHE A CA 1
ATOM 1012 C C . PHE A 1 124 ? -25.297 -10.602 -12.695 1 93.5 124 PHE A C 1
ATOM 1014 O O . PHE A 1 124 ? -25.734 -11.242 -13.664 1 93.5 124 PHE A O 1
ATOM 1021 N N . ARG A 1 125 ? -25.422 -10.992 -11.484 1 93.75 125 ARG A N 1
ATOM 1022 C CA . ARG A 1 125 ? -26.172 -12.195 -11.164 1 93.75 125 ARG A CA 1
ATOM 1023 C C . ARG A 1 125 ? -27.672 -11.906 -11.102 1 93.75 125 ARG A C 1
ATOM 1025 O O . ARG A 1 125 ? -28.078 -10.82 -10.688 1 93.75 125 ARG A O 1
ATOM 1032 N N . LYS A 1 126 ? -28.422 -12.906 -11.414 1 94.44 126 LYS A N 1
ATOM 1033 C CA . LYS A 1 126 ? -29.875 -12.773 -11.344 1 94.44 126 LYS A CA 1
ATOM 1034 C C . LYS A 1 126 ? -30.344 -12.633 -9.898 1 94.44 126 LYS A C 1
ATOM 1036 O O . LYS A 1 126 ? -29.719 -13.164 -8.977 1 94.44 126 LYS A O 1
ATOM 1041 N N . GLN A 1 127 ? -31.359 -11.875 -9.742 1 91.31 127 GLN A N 1
ATOM 1042 C CA . GLN A 1 127 ? -31.938 -11.68 -8.422 1 91.31 127 GLN A CA 1
ATOM 1043 C C . GLN A 1 127 ? -33.281 -12.391 -8.289 1 91.31 127 GLN A C 1
ATOM 1045 O O . GLN A 1 127 ? -34.031 -12.484 -9.266 1 91.31 127 GLN A O 1
ATOM 1050 N N . ALA A 1 128 ? -33.469 -12.969 -7.172 1 89.5 128 ALA A N 1
ATOM 1051 C CA . ALA A 1 128 ? -34.75 -13.586 -6.816 1 89.5 128 ALA A CA 1
ATOM 1052 C C . ALA A 1 128 ? -35.219 -13.141 -5.43 1 89.5 128 ALA A C 1
ATOM 1054 O O . ALA A 1 128 ? -34.469 -12.445 -4.723 1 89.5 128 ALA A O 1
ATOM 1055 N N . ILE A 1 129 ? -36.406 -13.266 -5.215 1 88.38 129 ILE A N 1
ATOM 1056 C CA . ILE A 1 129 ? -36.938 -12.945 -3.889 1 88.38 129 ILE A CA 1
ATOM 1057 C C . ILE A 1 129 ? -36.812 -14.164 -2.979 1 88.38 129 ILE A C 1
ATOM 1059 O O . ILE A 1 129 ? -37.281 -15.25 -3.311 1 88.38 129 ILE A O 1
ATOM 1063 N N . GLY A 1 130 ? -36.031 -13.961 -1.997 1 80.44 130 GLY A N 1
ATOM 1064 C CA . GLY A 1 130 ? -35.812 -15.055 -1.062 1 80.44 130 GLY A CA 1
ATOM 1065 C C . GLY A 1 130 ? -37.031 -15.359 -0.218 1 80.44 130 GLY A C 1
ATOM 1066 O O . GLY A 1 130 ? -38.062 -14.656 -0.301 1 80.44 130 GLY A O 1
ATOM 1067 N N . ASP A 1 131 ? -36.969 -16.375 0.597 1 81.06 131 ASP A N 1
ATOM 1068 C CA . ASP A 1 131 ? -38.031 -16.844 1.462 1 81.06 131 ASP A CA 1
ATOM 1069 C C . ASP A 1 131 ? -38.438 -15.758 2.459 1 81.06 131 ASP A C 1
ATOM 1071 O O . ASP A 1 131 ? -39.625 -15.68 2.861 1 81.06 131 ASP A O 1
ATOM 1075 N N . ASN A 1 132 ? -37.531 -14.984 2.795 1 82.31 132 ASN A N 1
ATOM 1076 C CA . ASN A 1 132 ? -37.781 -13.938 3.773 1 82.31 132 ASN A CA 1
ATOM 1077 C C . ASN A 1 132 ? -38.25 -12.648 3.102 1 82.31 132 ASN A C 1
ATOM 1079 O O . ASN A 1 132 ? -38.375 -11.609 3.752 1 82.31 132 ASN A O 1
ATOM 1083 N N . GLY A 1 133 ? -38.438 -12.688 1.829 1 80.06 133 GLY A N 1
ATOM 1084 C CA . GLY A 1 133 ? -38.969 -11.539 1.099 1 80.06 133 GLY A CA 1
ATOM 1085 C C . GLY A 1 133 ? -37.875 -10.57 0.667 1 80.06 133 GLY A C 1
ATOM 1086 O O . GLY A 1 133 ? -38.156 -9.539 0.049 1 80.06 133 GLY A O 1
ATOM 1087 N N . LYS A 1 134 ? -36.719 -10.938 1.051 1 81.81 134 LYS A N 1
ATOM 1088 C CA . LYS A 1 134 ? -35.594 -10.078 0.65 1 81.81 134 LYS A CA 1
ATOM 1089 C C . LYS A 1 134 ? -34.938 -10.594 -0.628 1 81.81 134 LYS A C 1
ATOM 1091 O O . LYS A 1 134 ? -34.938 -11.805 -0.883 1 81.81 134 LYS A O 1
ATOM 1096 N N . PRO A 1 135 ? -34.469 -9.57 -1.414 1 85.75 135 PRO A N 1
ATOM 1097 C CA . PRO A 1 135 ? -33.781 -9.992 -2.645 1 85.75 135 PRO A CA 1
ATOM 1098 C C . PRO A 1 135 ? -32.5 -10.789 -2.373 1 85.75 135 PRO A C 1
ATOM 1100 O O . PRO A 1 135 ? -31.766 -10.492 -1.429 1 85.75 135 PRO A O 1
ATOM 1103 N N . VAL A 1 136 ? -32.438 -11.938 -3.133 1 83.5 136 VAL A N 1
ATOM 1104 C CA . VAL A 1 136 ? -31.234 -12.758 -3.045 1 83.5 136 VAL A CA 1
ATOM 1105 C C . VAL A 1 136 ? -30.641 -12.945 -4.434 1 83.5 136 VAL A C 1
ATOM 1107 O O . VAL A 1 136 ? -31.359 -13.078 -5.422 1 83.5 136 VAL A O 1
ATOM 1110 N N . HIS A 1 137 ? -29.312 -12.945 -4.523 1 85.12 137 HIS A N 1
ATOM 1111 C CA . HIS A 1 137 ? -28.641 -13.18 -5.797 1 85.12 137 HIS A CA 1
ATOM 1112 C C . HIS A 1 137 ? -28.469 -14.672 -6.059 1 85.12 137 HIS A C 1
ATOM 1114 O O . HIS A 1 137 ? -28.031 -15.414 -5.176 1 85.12 137 HIS A O 1
ATOM 1120 N N . LEU A 1 138 ? -28.859 -15.023 -7.207 1 88.5 138 LEU A N 1
ATOM 1121 C CA . LEU A 1 138 ? -28.688 -16.406 -7.629 1 88.5 138 LEU A CA 1
ATOM 1122 C C . LEU A 1 138 ? -27.297 -16.625 -8.219 1 88.5 138 LEU A C 1
ATOM 1124 O O . LEU A 1 138 ? -26.5 -15.68 -8.32 1 88.5 138 LEU A O 1
ATOM 1128 N N . SER A 1 139 ? -26.984 -17.875 -8.547 1 89.25 139 SER A N 1
ATOM 1129 C CA . SER A 1 139 ? -25.688 -18.188 -9.141 1 89.25 139 SER A CA 1
ATOM 1130 C C . SER A 1 139 ? -25.672 -17.906 -10.641 1 89.25 139 SER A C 1
ATOM 1132 O O . SER A 1 139 ? -24.609 -17.75 -11.242 1 89.25 139 SER A O 1
ATOM 1134 N N . ASP A 1 140 ? -26.875 -17.766 -11.203 1 94.56 140 ASP A N 1
ATOM 1135 C CA . ASP A 1 140 ? -27 -17.531 -12.633 1 94.56 140 ASP A CA 1
ATOM 1136 C C . ASP A 1 140 ? -26.766 -16.062 -12.969 1 94.56 140 ASP A C 1
ATOM 1138 O O . ASP A 1 140 ? -27.141 -15.172 -12.195 1 94.56 140 ASP A O 1
ATOM 1142 N N . PHE A 1 141 ? -26.281 -15.906 -14.133 1 96.75 141 PHE A N 1
ATOM 1143 C CA . PHE A 1 141 ? -26.016 -14.539 -14.578 1 96.75 141 PHE A CA 1
ATOM 1144 C C . PHE A 1 141 ? -27.219 -13.984 -15.344 1 96.75 141 PHE A C 1
ATOM 1146 O O . PHE A 1 141 ? -27.984 -14.734 -15.938 1 96.75 141 PHE A O 1
ATOM 1153 N N . ILE A 1 142 ? -27.344 -12.695 -15.289 1 95.75 142 ILE A N 1
ATOM 1154 C CA . ILE A 1 142 ? -28.25 -12 -16.203 1 95.75 142 ILE A CA 1
ATOM 1155 C C . ILE A 1 142 ? -27.859 -12.305 -17.641 1 95.75 142 ILE A C 1
ATOM 1157 O O . ILE A 1 142 ? -26.688 -12.273 -18 1 95.75 142 ILE A O 1
ATOM 1161 N N . PRO A 1 143 ? -28.844 -12.633 -18.453 1 95.44 143 PRO A N 1
ATOM 1162 C CA . PRO A 1 143 ? -28.531 -12.961 -19.859 1 95.44 143 PRO A CA 1
ATOM 1163 C C . PRO A 1 143 ? -27.703 -11.867 -20.531 1 95.44 143 PRO A C 1
ATOM 1165 O O . PRO A 1 143 ? -28 -10.68 -20.391 1 95.44 143 PRO A O 1
ATOM 1168 N N . GLY A 1 144 ? -26.625 -12.242 -21.219 1 94.56 144 GLY A N 1
ATOM 1169 C CA . GLY A 1 144 ? -25.797 -11.297 -21.969 1 94.56 144 GLY A CA 1
ATOM 1170 C C . GLY A 1 144 ? -24.547 -10.891 -21.219 1 94.56 144 GLY A C 1
ATOM 1171 O O . GLY A 1 144 ? -23.672 -10.227 -21.766 1 94.56 144 GLY A O 1
ATOM 1172 N N . THR A 1 145 ? -24.438 -11.273 -19.953 1 95.94 145 THR A N 1
ATOM 1173 C CA . THR A 1 145 ? -23.234 -10.953 -19.188 1 95.94 145 THR A CA 1
ATOM 1174 C C . THR A 1 145 ? -22 -11.625 -19.781 1 95.94 145 THR A C 1
ATOM 1176 O O . THR A 1 145 ? -22 -12.844 -20.016 1 95.94 145 THR A O 1
ATOM 1179 N N . THR A 1 146 ? -20.984 -10.883 -20.109 1 96.81 146 THR A N 1
ATOM 1180 C CA . THR A 1 146 ? -19.766 -11.438 -20.703 1 96.81 146 THR A CA 1
ATOM 1181 C C . THR A 1 146 ? -18.609 -11.359 -19.719 1 96.81 146 THR A C 1
ATOM 1183 O O . THR A 1 146 ? -18.578 -10.484 -18.859 1 96.81 146 THR A O 1
ATOM 1186 N N . ILE A 1 147 ? -17.641 -12.25 -19.875 1 96.75 147 ILE A N 1
ATOM 1187 C CA . ILE A 1 147 ? -16.469 -12.234 -19.031 1 96.75 147 ILE A CA 1
ATOM 1188 C C . ILE A 1 147 ? -15.656 -10.961 -19.281 1 96.75 147 ILE A C 1
ATOM 1190 O O . ILE A 1 147 ? -15.008 -10.438 -18.375 1 96.75 147 ILE A O 1
ATOM 1194 N N . VAL A 1 148 ? -15.742 -10.438 -20.5 1 95.19 148 VAL A N 1
ATOM 1195 C CA . VAL A 1 148 ? -14.992 -9.242 -20.875 1 95.19 148 VAL A CA 1
ATOM 1196 C C . VAL A 1 148 ? -15.5 -8.047 -20.062 1 95.19 148 VAL A C 1
ATOM 1198 O O . VAL A 1 148 ? -14.703 -7.227 -19.594 1 95.19 148 VAL A O 1
ATOM 1201 N N . GLN A 1 149 ? -16.781 -7.961 -19.875 1 95.06 149 GLN A N 1
ATOM 1202 C CA . GLN A 1 149 ? -17.359 -6.906 -19.047 1 95.06 149 GLN A CA 1
ATOM 1203 C C . GLN A 1 149 ? -16.828 -6.977 -17.625 1 95.06 149 GLN A C 1
ATOM 1205 O O . GLN A 1 149 ? -16.5 -5.949 -17.016 1 95.06 149 GLN A O 1
ATOM 1210 N N . VAL A 1 150 ? -16.75 -8.148 -17.094 1 96.19 150 VAL A N 1
ATOM 1211 C CA . VAL A 1 150 ? -16.281 -8.367 -15.734 1 96.19 150 VAL A CA 1
ATOM 1212 C C . VAL A 1 150 ? -14.805 -7.977 -15.625 1 96.19 150 VAL A C 1
ATOM 1214 O O . VAL A 1 150 ? -14.406 -7.305 -14.672 1 96.19 150 VAL A O 1
ATOM 1217 N N . LEU A 1 151 ? -14.055 -8.406 -16.609 1 95.62 151 LEU A N 1
ATOM 1218 C CA . LEU A 1 151 ? -12.625 -8.102 -16.625 1 95.62 151 LEU A CA 1
ATOM 1219 C C . LEU A 1 151 ? -12.391 -6.602 -16.734 1 95.62 151 LEU A C 1
ATOM 1221 O O . LEU A 1 151 ? -11.461 -6.059 -16.141 1 95.62 151 LEU A O 1
ATOM 1225 N N . ASP A 1 152 ? -13.266 -5.93 -17.484 1 96.38 152 ASP A N 1
ATOM 1226 C CA . ASP A 1 152 ? -13.172 -4.48 -17.625 1 96.38 152 ASP A CA 1
ATOM 1227 C C . ASP A 1 152 ? -13.43 -3.789 -16.281 1 96.38 152 ASP A C 1
ATOM 1229 O O . ASP A 1 152 ? -12.758 -2.818 -15.938 1 96.38 152 ASP A O 1
ATOM 1233 N N . ILE A 1 153 ? -14.359 -4.277 -15.57 1 96.69 153 ILE A N 1
ATOM 1234 C CA . ILE A 1 153 ? -14.672 -3.711 -14.258 1 96.69 153 ILE A CA 1
ATOM 1235 C C . ILE A 1 153 ? -13.508 -3.959 -13.297 1 96.69 153 ILE A C 1
ATOM 1237 O O . ILE A 1 153 ? -13.133 -3.074 -12.523 1 96.69 153 ILE A O 1
ATOM 1241 N N . ALA A 1 154 ? -12.984 -5.199 -13.375 1 95.25 154 ALA A N 1
ATOM 1242 C CA . ALA A 1 154 ? -11.836 -5.527 -12.539 1 95.25 154 ALA A CA 1
ATOM 1243 C C . ALA A 1 154 ? -10.664 -4.598 -12.828 1 95.25 154 ALA A C 1
ATOM 1245 O O . ALA A 1 154 ? -9.992 -4.129 -11.906 1 95.25 154 ALA A O 1
ATOM 1246 N N . GLU A 1 155 ? -10.445 -4.293 -14.078 1 94.62 155 GLU A N 1
ATOM 1247 C CA . GLU A 1 155 ? -9.367 -3.395 -14.484 1 94.62 155 GLU A CA 1
ATOM 1248 C C . GLU A 1 155 ? -9.656 -1.961 -14.047 1 94.62 155 GLU A C 1
ATOM 1250 O O . GLU A 1 155 ? -8.75 -1.252 -13.602 1 94.62 155 GLU A O 1
ATOM 1255 N N . PHE A 1 156 ? -10.898 -1.54 -14.18 1 96.81 156 PHE A N 1
ATOM 1256 C CA . PHE A 1 156 ? -11.305 -0.228 -13.688 1 96.81 156 PHE A CA 1
ATOM 1257 C C . PHE A 1 156 ? -11.008 -0.085 -12.203 1 96.81 156 PHE A C 1
ATOM 1259 O O . PHE A 1 156 ? -10.414 0.911 -11.773 1 96.81 156 PHE A O 1
ATOM 1266 N N . ASP A 1 157 ? -11.406 -1.069 -11.445 1 96.75 157 ASP A N 1
ATOM 1267 C CA . ASP A 1 157 ? -11.211 -1.034 -10 1 96.75 157 ASP A CA 1
ATOM 1268 C C . ASP A 1 157 ? -9.727 -0.986 -9.648 1 96.75 157 ASP A C 1
ATOM 1270 O O . ASP A 1 157 ? -9.336 -0.299 -8.703 1 96.75 157 ASP A O 1
ATOM 1274 N N . ARG A 1 158 ? -8.953 -1.769 -10.344 1 94.81 158 ARG A N 1
ATOM 1275 C CA . ARG A 1 158 ? -7.512 -1.76 -10.117 1 94.81 158 ARG A CA 1
ATOM 1276 C C . ARG A 1 158 ? -6.938 -0.358 -10.289 1 94.81 158 ARG A C 1
ATOM 1278 O O . ARG A 1 158 ? -6.195 0.128 -9.438 1 94.81 158 ARG A O 1
ATOM 1285 N N . GLN A 1 159 ? -7.273 0.321 -11.375 1 95.56 159 GLN A N 1
ATOM 1286 C CA . GLN A 1 159 ? -6.789 1.67 -11.641 1 95.56 159 GLN A CA 1
ATOM 1287 C C . GLN A 1 159 ? -7.328 2.664 -10.617 1 95.56 159 GLN A C 1
ATOM 1289 O O . GLN A 1 159 ? -6.617 3.584 -10.203 1 95.56 159 GLN A O 1
ATOM 1294 N N . LEU A 1 160 ? -8.578 2.445 -10.289 1 97.5 160 LEU A N 1
ATOM 1295 C CA . LEU A 1 160 ? -9.195 3.297 -9.273 1 97.5 160 LEU A CA 1
ATOM 1296 C C . LEU A 1 160 ? -8.438 3.205 -7.953 1 97.5 160 LEU A C 1
ATOM 1298 O O . LEU A 1 160 ? -8.117 4.227 -7.34 1 97.5 160 LEU A O 1
ATOM 1302 N N . ARG A 1 161 ? -8.109 1.992 -7.543 1 96.31 161 ARG A N 1
ATOM 1303 C CA . ARG A 1 161 ? -7.383 1.776 -6.293 1 96.31 161 ARG A CA 1
ATOM 1304 C C . ARG A 1 161 ? -6.023 2.469 -6.324 1 96.31 161 ARG A C 1
ATOM 1306 O O . ARG A 1 161 ? -5.598 3.053 -5.324 1 96.31 161 ARG A O 1
ATOM 1313 N N . MET A 1 162 ? -5.387 2.418 -7.441 1 94.81 162 MET A N 1
ATOM 1314 C CA . MET A 1 162 ? -4.082 3.064 -7.578 1 94.81 162 MET A CA 1
ATOM 1315 C C . MET A 1 162 ? -4.207 4.574 -7.406 1 94.81 162 MET A C 1
ATOM 1317 O O . MET A 1 162 ? -3.389 5.195 -6.723 1 94.81 162 MET A O 1
ATOM 1321 N N . ARG A 1 163 ? -5.191 5.121 -7.996 1 96.75 163 ARG A N 1
ATOM 1322 C CA . ARG A 1 163 ? -5.402 6.562 -7.906 1 96.75 163 ARG A CA 1
ATOM 1323 C C . ARG A 1 163 ? -5.77 6.973 -6.484 1 96.75 163 ARG A C 1
ATOM 1325 O O . ARG A 1 163 ? -5.289 7.992 -5.98 1 96.75 163 ARG A O 1
ATOM 1332 N N . ILE A 1 164 ? -6.648 6.176 -5.902 1 97.94 164 ILE A N 1
ATOM 1333 C CA . ILE A 1 164 ? -7.039 6.465 -4.527 1 97.94 164 ILE A CA 1
ATOM 1334 C C . ILE A 1 164 ? -5.82 6.383 -3.613 1 97.94 164 ILE A C 1
ATOM 1336 O O . ILE A 1 164 ? -5.621 7.242 -2.752 1 97.94 164 ILE A O 1
ATOM 1340 N N . PHE A 1 165 ? -5.035 5.387 -3.812 1 96.81 165 PHE A N 1
ATOM 1341 C CA . PHE A 1 165 ? -3.826 5.199 -3.016 1 96.81 165 PHE A CA 1
ATOM 1342 C C . PHE A 1 165 ? -2.891 6.395 -3.166 1 96.81 165 PHE A C 1
ATOM 1344 O O . PHE A 1 165 ? -2.283 6.84 -2.189 1 96.81 165 PHE A O 1
ATOM 1351 N N . GLU A 1 166 ? -2.781 6.898 -4.312 1 95.25 166 GLU A N 1
ATOM 1352 C CA . GLU A 1 166 ? -1.976 8.086 -4.582 1 95.25 166 GLU A CA 1
ATOM 1353 C C . GLU A 1 166 ? -2.484 9.289 -3.789 1 95.25 166 GLU A C 1
ATOM 1355 O O . GLU A 1 166 ? -1.695 10.031 -3.209 1 95.25 166 GLU A O 1
ATOM 1360 N N . GLY A 1 167 ? -3.75 9.492 -3.855 1 96.56 167 GLY A N 1
ATOM 1361 C CA . GLY A 1 167 ? -4.336 10.57 -3.078 1 96.56 167 GLY A CA 1
ATOM 1362 C C . GLY A 1 167 ? -4.102 10.422 -1.586 1 96.56 167 GLY A C 1
ATOM 1363 O O . GLY A 1 167 ? -3.809 11.406 -0.901 1 96.56 167 GLY A O 1
ATOM 1364 N N . ILE A 1 168 ? -4.199 9.219 -1.113 1 97.19 168 ILE A N 1
ATOM 1365 C CA . ILE A 1 168 ? -4.023 8.953 0.31 1 97.19 168 ILE A CA 1
ATOM 1366 C C . ILE A 1 168 ? -2.576 9.234 0.71 1 97.19 168 ILE A C 1
ATOM 1368 O O . ILE A 1 168 ? -2.316 9.766 1.793 1 97.19 168 ILE A O 1
ATOM 1372 N N . GLU A 1 169 ? -1.664 8.875 -0.122 1 94.56 169 GLU A N 1
ATOM 1373 C CA . GLU A 1 169 ? -0.264 9.195 0.141 1 94.56 169 GLU A CA 1
ATOM 1374 C C . GLU A 1 169 ? -0.069 10.688 0.369 1 94.56 169 GLU A C 1
ATOM 1376 O O . GLU A 1 169 ? 0.611 11.094 1.313 1 94.56 169 GLU A O 1
ATOM 1381 N N . ALA A 1 170 ? -0.642 11.445 -0.512 1 94.19 170 ALA A N 1
ATOM 1382 C CA . ALA A 1 170 ? -0.505 12.898 -0.405 1 94.19 170 ALA A CA 1
ATOM 1383 C C . ALA A 1 170 ? -1.091 13.406 0.908 1 94.19 170 ALA A C 1
ATOM 1385 O O . ALA A 1 170 ? -0.494 14.258 1.571 1 94.19 170 ALA A O 1
ATOM 1386 N N . VAL A 1 171 ? -2.225 12.883 1.287 1 95.75 171 VAL A N 1
ATOM 1387 C CA . VAL A 1 171 ? -2.865 13.281 2.537 1 95.75 171 VAL A CA 1
ATOM 1388 C C . VAL A 1 171 ? -1.99 12.867 3.719 1 95.75 171 VAL A C 1
ATOM 1390 O O . VAL A 1 171 ? -1.798 13.641 4.656 1 95.75 171 VAL A O 1
ATOM 1393 N N . GLU A 1 172 ? -1.47 11.672 3.637 1 96 172 GLU A N 1
ATOM 1394 C CA . GLU A 1 172 ? -0.657 11.125 4.719 1 96 172 GLU A CA 1
ATOM 1395 C C . GLU A 1 172 ? 0.608 11.953 4.93 1 96 172 GLU A C 1
ATOM 1397 O O . GLU A 1 172 ? 0.963 12.281 6.066 1 96 172 GLU A O 1
ATOM 1402 N N . VAL A 1 173 ? 1.27 12.273 3.889 1 93.38 173 VAL A N 1
ATOM 1403 C CA . VAL A 1 173 ? 2.506 13.039 3.959 1 93.38 173 VAL A CA 1
ATOM 1404 C C . VAL A 1 173 ? 2.219 14.43 4.527 1 93.38 173 VAL A C 1
ATOM 1406 O O . VAL A 1 173 ? 2.957 14.922 5.379 1 93.38 173 VAL A O 1
ATOM 1409 N N . ALA A 1 174 ? 1.139 15.055 4.074 1 92.12 174 ALA A N 1
ATOM 1410 C CA . ALA A 1 174 ? 0.749 16.359 4.602 1 92.12 174 ALA A CA 1
ATOM 1411 C C . ALA A 1 174 ? 0.438 16.281 6.094 1 92.12 174 ALA A C 1
ATOM 1413 O O . ALA A 1 174 ? 0.795 17.172 6.859 1 92.12 174 ALA A O 1
ATOM 1414 N N . LEU A 1 175 ? -0.202 15.211 6.469 1 95.06 175 LEU A N 1
ATOM 1415 C CA . LEU A 1 175 ? -0.553 15.023 7.871 1 95.06 175 LEU A CA 1
ATOM 1416 C C . LEU A 1 175 ? 0.698 14.836 8.727 1 95.06 175 LEU A C 1
ATOM 1418 O O . LEU A 1 175 ? 0.777 15.359 9.836 1 95.06 175 LEU A O 1
ATOM 1422 N N . ARG A 1 176 ? 1.637 14.062 8.227 1 95.38 176 ARG A N 1
ATOM 1423 C CA . ARG A 1 176 ? 2.9 13.883 8.93 1 95.38 176 ARG A CA 1
ATOM 1424 C C . ARG A 1 176 ? 3.543 15.227 9.25 1 95.38 176 ARG A C 1
ATOM 1426 O O . ARG A 1 176 ? 3.949 15.469 10.391 1 95.38 176 ARG A O 1
ATOM 1433 N N . SER A 1 177 ? 3.596 16.016 8.297 1 90.25 177 SER A N 1
ATOM 1434 C CA . SER A 1 177 ? 4.219 17.328 8.445 1 90.25 177 SER A CA 1
ATOM 1435 C C . SER A 1 177 ? 3.439 18.203 9.414 1 90.25 177 SER A C 1
ATOM 1437 O O . SER A 1 177 ? 4.031 18.875 10.266 1 90.25 177 SER A O 1
ATOM 1439 N N . ALA A 1 178 ? 2.104 18.219 9.312 1 89.44 178 ALA A N 1
ATOM 1440 C CA . ALA A 1 178 ? 1.258 19.047 10.172 1 89.44 178 ALA A CA 1
ATOM 1441 C C . ALA A 1 178 ? 1.394 18.625 11.633 1 89.44 178 ALA A C 1
ATOM 1443 O O . ALA A 1 178 ? 1.526 19.484 12.516 1 89.44 178 ALA A O 1
ATOM 1444 N N . VAL A 1 179 ? 1.414 17.359 11.867 1 94.38 179 VAL A N 1
ATOM 1445 C CA . VAL A 1 179 ? 1.519 16.828 13.227 1 94.38 179 VAL A CA 1
ATOM 1446 C C . VAL A 1 179 ? 2.902 17.141 13.797 1 94.38 179 VAL A C 1
ATOM 1448 O O . VAL A 1 179 ? 3.021 17.656 14.914 1 94.38 179 VAL A O 1
ATOM 1451 N N . ALA A 1 180 ? 3.902 16.859 13.039 1 93 180 ALA A N 1
ATOM 1452 C CA . ALA A 1 180 ? 5.273 17.125 13.469 1 93 180 ALA A CA 1
ATOM 1453 C C . ALA A 1 180 ? 5.477 18.594 13.805 1 93 180 ALA A C 1
ATOM 1455 O O . ALA A 1 180 ? 6.094 18.938 14.82 1 93 180 ALA A O 1
ATOM 1456 N N . ASP A 1 181 ? 4.945 19.406 12.977 1 86.12 181 ASP A N 1
ATOM 1457 C CA . ASP A 1 181 ? 5.098 20.859 13.164 1 86.12 181 ASP A CA 1
ATOM 1458 C C . ASP A 1 181 ? 4.363 21.328 14.414 1 86.12 181 ASP A C 1
ATOM 1460 O O . ASP A 1 181 ? 4.914 22.078 15.211 1 86.12 181 ASP A O 1
ATOM 1464 N N . GLN A 1 182 ? 3.172 20.859 14.57 1 85.75 182 GLN A N 1
ATOM 1465 C CA . GLN A 1 182 ? 2.326 21.328 15.664 1 85.75 182 GLN A CA 1
ATOM 1466 C C . GLN A 1 182 ? 2.914 20.953 17.016 1 85.75 182 GLN A C 1
ATOM 1468 O O . GLN A 1 182 ? 3.062 21.797 17.906 1 85.75 182 GLN A O 1
ATOM 1473 N N . ILE A 1 183 ? 3.293 19.719 17.203 1 89.75 183 ILE A N 1
ATOM 1474 C CA . ILE A 1 183 ? 3.715 19.312 18.531 1 89.75 183 ILE A CA 1
ATOM 1475 C C . ILE A 1 183 ? 5.227 19.484 18.672 1 89.75 183 ILE A C 1
ATOM 1477 O O . ILE A 1 183 ? 5.75 19.562 19.781 1 89.75 183 ILE A O 1
ATOM 1481 N N . GLY A 1 184 ? 5.891 19.531 17.547 1 87.69 184 GLY A N 1
ATOM 1482 C CA . GLY A 1 184 ? 7.312 19.844 17.578 1 87.69 184 GLY A CA 1
ATOM 1483 C C . GLY A 1 184 ? 7.613 21.219 18.141 1 87.69 184 GLY A C 1
ATOM 1484 O O . GLY A 1 184 ? 8.656 21.422 18.766 1 87.69 184 GLY A O 1
ATOM 1485 N N . ARG A 1 185 ? 6.711 22.172 17.969 1 80 185 ARG A N 1
ATOM 1486 C CA . ARG A 1 185 ? 6.84 23.516 18.516 1 80 185 ARG A CA 1
ATOM 1487 C C . ARG A 1 185 ? 6.863 23.5 20.031 1 80 185 ARG A C 1
ATOM 1489 O O . ARG A 1 185 ? 7.52 24.328 20.672 1 80 185 ARG A O 1
ATOM 1496 N N . ARG A 1 186 ? 6.203 22.516 20.531 1 80.06 186 ARG A N 1
ATOM 1497 C CA . ARG A 1 186 ? 6.102 22.438 21.984 1 80.06 186 ARG A CA 1
ATOM 1498 C C . ARG A 1 186 ? 7.305 21.703 22.578 1 80.06 186 ARG A C 1
ATOM 1500 O O . ARG A 1 186 ? 7.844 22.125 23.594 1 80.06 186 ARG A O 1
ATOM 1507 N N . ASP A 1 187 ? 7.637 20.562 21.906 1 87.81 187 ASP A N 1
ATOM 1508 C CA . ASP A 1 187 ? 8.773 19.781 22.375 1 87.81 187 ASP A CA 1
ATOM 1509 C C . ASP A 1 187 ? 9.273 18.828 21.297 1 87.81 187 ASP A C 1
ATOM 1511 O O . ASP A 1 187 ? 8.477 18.219 20.578 1 87.81 187 ASP A O 1
ATOM 1515 N N . THR A 1 188 ? 10.594 18.625 21.328 1 91.38 188 THR A N 1
ATOM 1516 C CA . THR A 1 188 ? 11.273 17.781 20.359 1 91.38 188 THR A CA 1
ATOM 1517 C C . THR A 1 188 ? 10.758 16.344 20.453 1 91.38 188 THR A C 1
ATOM 1519 O O . THR A 1 188 ? 10.695 15.633 19.453 1 91.38 188 THR A O 1
ATOM 1522 N N . PHE A 1 189 ? 10.398 15.938 21.641 1 93.94 189 PHE A N 1
ATOM 1523 C CA . PHE A 1 189 ? 9.984 14.562 21.891 1 93.94 189 PHE A CA 1
ATOM 1524 C C . PHE A 1 189 ? 8.57 14.516 22.453 1 93.94 189 PHE A C 1
ATOM 1526 O O . PHE A 1 189 ? 8.242 13.641 23.25 1 93.94 189 PHE A O 1
ATOM 1533 N N . ALA A 1 190 ? 7.758 15.5 22.078 1 92.38 190 ALA A N 1
ATOM 1534 C CA . ALA A 1 190 ? 6.414 15.664 22.625 1 92.38 190 ALA A CA 1
ATOM 1535 C C . ALA A 1 190 ? 5.617 14.367 22.516 1 92.38 190 ALA A C 1
ATOM 1537 O O . ALA A 1 190 ? 4.867 14.016 23.438 1 92.38 190 ALA A O 1
ATOM 1538 N N . HIS A 1 191 ? 5.766 13.594 21.438 1 95.44 191 HIS A N 1
ATOM 1539 C CA . HIS A 1 191 ? 4.977 12.398 21.172 1 95.44 191 HIS A CA 1
ATOM 1540 C C . HIS A 1 191 ? 5.336 11.273 22.141 1 95.44 191 HIS A C 1
ATOM 1542 O O . HIS A 1 191 ? 4.594 10.305 22.281 1 95.44 191 HIS A O 1
ATOM 1548 N N . ARG A 1 192 ? 6.457 11.43 22.781 1 94.94 192 ARG A N 1
ATOM 1549 C CA . ARG A 1 192 ? 6.938 10.367 23.656 1 94.94 192 ARG A CA 1
ATOM 1550 C C . ARG A 1 192 ? 6.523 10.625 25.109 1 94.94 192 ARG A C 1
ATOM 1552 O O . ARG A 1 192 ? 6.582 9.727 25.938 1 94.94 192 ARG A O 1
ATOM 1559 N N . TYR A 1 193 ? 6.117 11.82 25.453 1 91.5 193 TYR A N 1
ATOM 1560 C CA . TYR A 1 193 ? 5.793 12.195 26.812 1 91.5 193 TYR A CA 1
ATOM 1561 C C . TYR A 1 193 ? 4.285 12.211 27.031 1 91.5 193 TYR A C 1
ATOM 1563 O O . TYR A 1 193 ? 3.582 13.078 26.516 1 91.5 193 TYR A O 1
ATOM 1571 N N . PRO A 1 194 ? 3.814 11.336 27.844 1 91.06 194 PRO A N 1
ATOM 1572 C CA . PRO A 1 194 ? 2.367 11.25 28.062 1 91.06 194 PRO A CA 1
ATOM 1573 C C . PRO A 1 194 ? 1.775 12.555 28.578 1 91.06 194 PRO A C 1
ATOM 1575 O O . PRO A 1 194 ? 0.621 12.875 28.297 1 91.06 194 PRO A O 1
ATOM 1578 N N . GLU A 1 195 ? 2.531 13.359 29.328 1 87.19 195 GLU A N 1
ATOM 1579 C CA . GLU A 1 195 ? 2.053 14.602 29.938 1 87.19 195 GLU A CA 1
ATOM 1580 C C . GLU A 1 195 ? 1.783 15.664 28.875 1 87.19 195 GLU A C 1
ATOM 1582 O O . GLU A 1 195 ? 1.078 16.641 29.141 1 87.19 195 GLU A O 1
ATOM 1587 N N . MET A 1 196 ? 2.328 15.461 27.734 1 89.44 196 MET A N 1
ATOM 1588 C CA . MET A 1 196 ? 2.16 16.438 26.656 1 89.44 196 MET A CA 1
ATOM 1589 C C . MET A 1 196 ? 1.042 16.031 25.719 1 89.44 196 MET A C 1
ATOM 1591 O O . MET A 1 196 ? 0.793 16.703 24.703 1 89.44 196 MET A O 1
ATOM 1595 N N . LEU A 1 197 ? 0.423 14.93 26.047 1 94.38 197 LEU A N 1
ATOM 1596 C CA . LEU A 1 197 ? -0.637 14.375 25.203 1 94.38 197 LEU A CA 1
ATOM 1597 C C . LEU A 1 197 ? -1.962 14.344 25.969 1 94.38 197 LEU A C 1
ATOM 1599 O O . LEU A 1 197 ? -2.037 14.773 27.109 1 94.38 197 LEU A O 1
ATOM 1603 N N . ASP A 1 198 ? -2.953 13.961 25.266 1 92.44 198 ASP A N 1
ATOM 1604 C CA . ASP A 1 198 ? -4.281 13.922 25.875 1 92.44 198 ASP A CA 1
ATOM 1605 C C . ASP A 1 198 ? -4.352 12.875 26.984 1 92.44 198 ASP A C 1
ATOM 1607 O O . ASP A 1 198 ? -3.777 11.789 26.859 1 92.44 198 ASP A O 1
ATOM 1611 N N . ALA A 1 199 ? -5.098 13.117 28 1 88.62 199 ALA A N 1
ATOM 1612 C CA . ALA A 1 199 ? -5.238 12.219 29.141 1 88.62 199 ALA A CA 1
ATOM 1613 C C . ALA A 1 199 ? -5.836 10.883 28.719 1 88.62 199 ALA A C 1
ATOM 1615 O O . ALA A 1 199 ? -5.527 9.844 29.312 1 88.62 199 ALA A O 1
ATOM 1616 N N . SER A 1 200 ? -6.598 10.891 27.688 1 87.19 200 SER A N 1
ATOM 1617 C CA . SER A 1 200 ? -7.234 9.664 27.219 1 87.19 200 SER A CA 1
ATOM 1618 C C . SER A 1 200 ? -6.207 8.68 26.672 1 87.19 200 SER A C 1
ATOM 1620 O O . SER A 1 200 ? -6.453 7.473 26.625 1 87.19 200 SER A O 1
ATOM 1622 N N . PHE A 1 201 ? -5.117 9.227 26.266 1 91.38 201 PHE A N 1
ATOM 1623 C CA . PHE A 1 201 ? -4.074 8.383 25.688 1 91.38 201 PHE A CA 1
ATOM 1624 C C . PHE A 1 201 ? -3.379 7.57 26.781 1 91.38 201 PHE A C 1
ATOM 1626 O O . PHE A 1 201 ? -2.627 6.641 26.484 1 91.38 201 PHE A O 1
ATOM 1633 N N . GLN A 1 202 ? -3.635 7.91 28.047 1 86.06 202 GLN A N 1
ATOM 1634 C CA . GLN A 1 202 ? -3.012 7.242 29.188 1 86.06 202 GLN A CA 1
ATOM 1635 C C . GLN A 1 202 ? -3.961 6.23 29.812 1 86.06 202 GLN A C 1
ATOM 1637 O O . GLN A 1 202 ? -3.633 5.613 30.828 1 86.06 202 GLN A O 1
ATOM 1642 N N . ARG A 1 203 ? -5.082 6.148 29.281 1 79.25 203 ARG A N 1
ATOM 1643 C CA . ARG A 1 203 ? -6.008 5.137 29.766 1 79.25 203 ARG A CA 1
ATOM 1644 C C . ARG A 1 203 ? -5.488 3.732 29.469 1 79.25 203 ARG A C 1
ATOM 1646 O O . ARG A 1 203 ? -4.66 3.545 28.578 1 79.25 203 ARG A O 1
ATOM 1653 N N . SER A 1 204 ? -5.887 2.867 30.328 1 72.06 204 SER A N 1
ATOM 1654 C CA . SER A 1 204 ? -5.438 1.487 30.172 1 72.06 204 SER A CA 1
ATOM 1655 C C . SER A 1 204 ? -5.816 0.922 28.812 1 72.06 204 SER A C 1
ATOM 1657 O O . SER A 1 204 ? -6.93 1.148 28.328 1 72.06 204 SER A O 1
ATOM 1659 N N . ALA A 1 205 ? -4.855 0.538 28.188 1 61.56 205 ALA A N 1
ATOM 1660 C CA . ALA A 1 205 ? -5.082 -0.123 26.906 1 61.56 205 ALA A CA 1
ATOM 1661 C C . ALA A 1 205 ? -5.848 -1.431 27.094 1 61.56 205 ALA A C 1
ATOM 1663 O O . ALA A 1 205 ? -5.473 -2.262 27.922 1 61.56 205 ALA A O 1
ATOM 1664 N N . GLN A 1 206 ? -7.172 -1.439 27.094 1 51.09 206 GLN A N 1
ATOM 1665 C CA . GLN A 1 206 ? -7.934 -2.666 27.297 1 51.09 206 GLN A CA 1
ATOM 1666 C C . GLN A 1 206 ? -7.523 -3.74 26.281 1 51.09 206 GLN A C 1
ATOM 1668 O O . GLN A 1 206 ? -7.547 -3.506 25.078 1 51.09 206 GLN A O 1
ATOM 1673 N N . SER A 1 207 ? -6.516 -4.344 26.641 1 48.22 207 SER A N 1
ATOM 1674 C CA . SER A 1 207 ? -6.418 -5.535 25.812 1 48.22 207 SER A CA 1
ATOM 1675 C C . SER A 1 207 ? -7.539 -6.523 26.109 1 48.22 207 SER A C 1
ATOM 1677 O O . SER A 1 207 ? -7.77 -6.863 27.281 1 48.22 207 SER A O 1
ATOM 1679 N N . PRO A 1 208 ? -8.547 -6.75 25.266 1 40.06 208 PRO A N 1
ATOM 1680 C CA . PRO A 1 208 ? -9.562 -7.715 25.688 1 40.06 208 PRO A CA 1
ATOM 1681 C C . PRO A 1 208 ? -8.977 -8.906 26.438 1 40.06 208 PRO A C 1
ATOM 1683 O O . PRO A 1 208 ? -9.602 -9.438 27.359 1 40.06 208 PRO A O 1
ATOM 1686 N N . LYS A 1 209 ? -8.258 -9.633 25.844 1 40.91 209 LYS A N 1
ATOM 1687 C CA . LYS A 1 209 ? -8.023 -10.984 26.344 1 40.91 209 LYS A CA 1
ATOM 1688 C C . LYS A 1 209 ? -7.168 -10.969 27.609 1 40.91 209 LYS A C 1
ATOM 1690 O O . LYS A 1 209 ? -7.039 -11.984 28.281 1 40.91 209 LYS A O 1
ATOM 1695 N N . ARG A 1 210 ? -5.906 -10.5 27.766 1 39.94 210 ARG A N 1
ATOM 1696 C CA . ARG A 1 210 ? -4.949 -10.945 28.781 1 39.94 210 ARG A CA 1
ATOM 1697 C C . ARG A 1 210 ? -4.809 -9.914 29.891 1 39.94 210 ARG A C 1
ATOM 1699 O O . ARG A 1 210 ? -4.809 -8.703 29.641 1 39.94 210 ARG A O 1
ATOM 1706 N N . ARG A 1 211 ? -4.934 -10.328 31.078 1 39.59 211 ARG A N 1
ATOM 1707 C CA . ARG A 1 211 ? -4.707 -9.812 32.406 1 39.59 211 ARG A CA 1
ATOM 1708 C C . ARG A 1 211 ? -3.354 -9.117 32.531 1 39.59 211 ARG A C 1
ATOM 1710 O O . ARG A 1 211 ? -2.691 -9.172 33.562 1 39.59 211 ARG A O 1
ATOM 1717 N N . ILE A 1 212 ? -2.562 -9.031 31.609 1 41.91 212 ILE A N 1
ATOM 1718 C CA . ILE A 1 212 ? -1.265 -8.43 31.906 1 41.91 212 ILE A CA 1
ATOM 1719 C C . ILE A 1 212 ? -1.455 -6.98 32.344 1 41.91 212 ILE A C 1
ATOM 1721 O O . ILE A 1 212 ? -2.303 -6.266 31.828 1 41.91 212 ILE A O 1
ATOM 1725 N N . LYS A 1 213 ? -0.815 -6.605 33.438 1 47.91 213 LYS A N 1
ATOM 1726 C CA . LYS A 1 213 ? -0.76 -5.242 33.969 1 47.91 213 LYS A CA 1
ATOM 1727 C C . LYS A 1 213 ? -0.824 -4.219 32.844 1 47.91 213 LYS A C 1
ATOM 1729 O O . LYS A 1 213 ? -0.021 -4.266 31.906 1 47.91 213 LYS A O 1
ATOM 1734 N N . SER A 1 214 ? -1.919 -3.602 32.562 1 55.75 214 SER A N 1
ATOM 1735 C CA . SER A 1 214 ? -2.611 -2.869 31.5 1 55.75 214 SER A CA 1
ATOM 1736 C C . SER A 1 214 ? -1.791 -1.674 31.031 1 55.75 214 SER A C 1
ATOM 1738 O O . SER A 1 214 ? -1.512 -0.759 31.812 1 55.75 214 SER A O 1
ATOM 1740 N N . ARG A 1 215 ? -0.767 -1.792 30.172 1 74.06 215 ARG A N 1
ATOM 1741 C CA . ARG A 1 215 ? -0.072 -0.661 29.562 1 74.06 215 ARG A CA 1
ATOM 1742 C C . ARG A 1 215 ? -1.062 0.375 29.031 1 74.06 215 ARG A C 1
ATOM 1744 O O . ARG A 1 215 ? -2.156 0.026 28.594 1 74.06 215 ARG A O 1
ATOM 1751 N N . THR A 1 216 ? -0.745 1.554 29.375 1 87 216 THR A N 1
ATOM 1752 C CA . THR A 1 216 ? -1.559 2.621 28.797 1 87 216 THR A CA 1
ATOM 1753 C C . THR A 1 216 ? -1.558 2.545 27.281 1 87 216 THR A C 1
ATOM 1755 O O . THR A 1 216 ? -0.7 1.886 26.688 1 87 216 THR A O 1
ATOM 1758 N N . GLU A 1 217 ? -2.543 3.092 26.625 1 91.25 217 GLU A N 1
ATOM 1759 C CA . GLU A 1 217 ? -2.594 3.172 25.172 1 91.25 217 GLU A CA 1
ATOM 1760 C C . GLU A 1 217 ? -1.341 3.84 24.609 1 91.25 217 GLU A C 1
ATOM 1762 O O . GLU A 1 217 ? -0.797 3.398 23.594 1 91.25 217 GLU A O 1
ATOM 1767 N N . HIS A 1 218 ? -0.917 4.832 25.359 1 94.62 218 HIS A N 1
ATOM 1768 C CA . HIS A 1 218 ? 0.279 5.531 24.891 1 94.62 218 HIS A CA 1
ATOM 1769 C C . HIS A 1 218 ? 1.506 4.629 24.969 1 94.62 218 HIS A C 1
ATOM 1771 O O . HIS A 1 218 ? 2.32 4.613 24.031 1 94.62 218 HIS A O 1
ATOM 1777 N N . ALA A 1 219 ? 1.654 3.922 26.031 1 92.81 219 ALA A N 1
ATOM 1778 C CA . ALA A 1 219 ? 2.805 3.035 26.203 1 92.81 219 ALA A CA 1
ATOM 1779 C C . ALA A 1 219 ? 2.814 1.951 25.125 1 92.81 219 ALA A C 1
ATOM 1781 O O . ALA A 1 219 ? 3.871 1.612 24.578 1 92.81 219 ALA A O 1
ATOM 1782 N N . ALA A 1 220 ? 1.669 1.452 24.906 1 92.62 220 ALA A N 1
ATOM 1783 C CA . ALA A 1 220 ? 1.556 0.451 23.844 1 92.62 220 ALA A CA 1
ATOM 1784 C C . ALA A 1 220 ? 1.904 1.05 22.484 1 92.62 220 ALA A C 1
ATOM 1786 O O . ALA A 1 220 ? 2.609 0.426 21.688 1 92.62 220 ALA A O 1
ATOM 1787 N N . TRP A 1 221 ? 1.371 2.18 22.188 1 95.19 221 TRP A N 1
ATOM 1788 C CA . TRP A 1 221 ? 1.647 2.896 20.953 1 95.19 221 TRP A CA 1
ATOM 1789 C C . TRP A 1 221 ? 3.137 3.193 20.812 1 95.19 221 TRP A C 1
ATOM 1791 O O . TRP A 1 221 ? 3.723 2.99 19.75 1 95.19 221 TRP A O 1
ATOM 1801 N N . LEU A 1 222 ? 3.77 3.594 21.938 1 95 222 LEU A N 1
ATOM 1802 C CA . LEU A 1 222 ? 5.188 3.936 21.922 1 95 222 LEU A CA 1
ATOM 1803 C C . LEU A 1 222 ? 6.039 2.705 21.641 1 95 222 LEU A C 1
ATOM 1805 O O . LEU A 1 222 ? 7.07 2.799 20.969 1 95 222 LEU A O 1
ATOM 1809 N N . ALA A 1 223 ? 5.621 1.655 22.188 1 93.38 223 ALA A N 1
ATOM 1810 C CA . ALA A 1 223 ? 6.336 0.413 21.922 1 93.38 223 ALA A CA 1
ATOM 1811 C C . ALA A 1 223 ? 6.289 0.074 20.422 1 93.38 223 ALA A C 1
ATOM 1813 O O . ALA A 1 223 ? 7.281 -0.376 19.859 1 93.38 223 ALA A O 1
ATOM 1814 N N . GLU A 1 224 ? 5.156 0.277 19.859 1 93.5 224 GLU A N 1
ATOM 1815 C CA . GLU A 1 224 ? 5 0.039 18.422 1 93.5 224 GLU A CA 1
ATOM 1816 C C . GLU A 1 224 ? 5.859 1 17.609 1 93.5 224 GLU A C 1
ATOM 1818 O O . GLU A 1 224 ? 6.473 0.601 16.609 1 93.5 224 GLU A O 1
ATOM 1823 N N . ILE A 1 225 ? 5.91 2.223 17.984 1 94.75 225 ILE A N 1
ATOM 1824 C CA . ILE A 1 225 ? 6.707 3.227 17.281 1 94.75 225 ILE A CA 1
ATOM 1825 C C . ILE A 1 225 ? 8.188 2.871 17.391 1 94.75 225 ILE A C 1
ATOM 1827 O O . ILE A 1 225 ? 8.93 3.008 16.406 1 94.75 225 ILE A O 1
ATOM 1831 N N . LYS A 1 226 ? 8.57 2.451 18.547 1 93 226 LYS A N 1
ATOM 1832 C CA . LYS A 1 226 ? 9.969 2.057 18.734 1 93 226 LYS A CA 1
ATOM 1833 C C . LYS A 1 226 ? 10.344 0.924 17.781 1 93 226 LYS A C 1
ATOM 1835 O O . LYS A 1 226 ? 11.438 0.93 17.203 1 93 226 LYS A O 1
ATOM 1840 N N . ARG A 1 227 ? 9.469 0.04 17.656 1 91 227 ARG A N 1
ATOM 1841 C CA . ARG A 1 227 ? 9.703 -1.052 16.719 1 91 227 ARG A CA 1
ATOM 1842 C C . ARG A 1 227 ? 9.836 -0.528 15.289 1 91 227 ARG A C 1
ATOM 1844 O O . ARG A 1 227 ? 10.719 -0.963 14.539 1 91 227 ARG A O 1
ATOM 1851 N N . GLN A 1 228 ? 8.961 0.353 14.906 1 90.12 228 GLN A N 1
ATOM 1852 C CA . GLN A 1 228 ? 8.992 0.928 13.57 1 90.12 228 GLN A CA 1
ATOM 1853 C C . GLN A 1 228 ? 10.273 1.735 13.352 1 90.12 228 GLN A C 1
ATOM 1855 O O . GLN A 1 228 ? 10.875 1.674 12.273 1 90.12 228 GLN A O 1
ATOM 1860 N N . GLU A 1 229 ? 10.703 2.439 14.375 1 90.75 229 GLU A N 1
ATOM 1861 C CA . GLU A 1 229 ? 11.938 3.211 14.312 1 90.75 229 GLU A CA 1
ATOM 1862 C C . GLU A 1 229 ? 13.156 2.295 14.195 1 90.75 229 GLU A C 1
ATOM 1864 O O . GLU A 1 229 ? 14.062 2.557 13.406 1 90.75 229 GLU A O 1
ATOM 1869 N N . ASP A 1 230 ? 13.102 1.227 14.922 1 87.31 230 ASP A N 1
ATOM 1870 C CA . ASP A 1 230 ? 14.234 0.298 14.945 1 87.31 230 ASP A CA 1
ATOM 1871 C C . ASP A 1 230 ? 14.367 -0.434 13.609 1 87.31 230 ASP A C 1
ATOM 1873 O O . ASP A 1 230 ? 15.477 -0.771 13.195 1 87.31 230 ASP A O 1
ATOM 1877 N N . ARG A 1 231 ? 13.297 -0.625 13.008 1 80.25 231 ARG A N 1
ATOM 1878 C CA . ARG A 1 231 ? 13.297 -1.391 11.766 1 80.25 231 ARG A CA 1
ATOM 1879 C C . ARG A 1 231 ? 13.609 -0.497 10.57 1 80.25 231 ARG A C 1
ATOM 1881 O O . ARG A 1 231 ? 13.906 -0.99 9.477 1 80.25 231 ARG A O 1
ATOM 1888 N N . SER A 1 232 ? 13.562 0.777 10.812 1 82.12 232 SER A N 1
ATOM 1889 C CA . SER A 1 232 ? 13.727 1.691 9.688 1 82.12 232 SER A CA 1
ATOM 1890 C C . SER A 1 232 ? 15.172 1.719 9.203 1 82.12 232 SER A C 1
ATOM 1892 O O . SER A 1 232 ? 16.094 1.858 10 1 82.12 232 SER A O 1
ATOM 1894 N N . ASN A 1 233 ? 15.359 1.593 7.957 1 76.19 233 ASN A N 1
ATOM 1895 C CA . ASN A 1 233 ? 16.688 1.665 7.352 1 76.19 233 ASN A CA 1
ATOM 1896 C C . ASN A 1 233 ? 16.828 2.895 6.461 1 76.19 233 ASN A C 1
ATOM 1898 O O . ASN A 1 233 ? 17.641 2.904 5.535 1 76.19 233 ASN A O 1
ATOM 1902 N N . GLU A 1 234 ? 15.984 3.879 6.68 1 79.19 234 GLU A N 1
ATOM 1903 C CA . GLU A 1 234 ? 16.125 5.16 6 1 79.19 234 GLU A CA 1
ATOM 1904 C C . GLU A 1 234 ? 17.484 5.797 6.297 1 79.19 234 GLU A C 1
ATOM 1906 O O . GLU A 1 234 ? 18.047 5.586 7.367 1 79.19 234 GLU A O 1
ATOM 1911 N N . ALA A 1 235 ? 18.016 6.508 5.34 1 76.12 235 ALA A N 1
ATOM 1912 C CA . ALA A 1 235 ? 19.312 7.148 5.5 1 76.12 235 ALA A CA 1
ATOM 1913 C C . ALA A 1 235 ? 19.328 8.055 6.727 1 76.12 235 ALA A C 1
ATOM 1915 O O . ALA A 1 235 ? 20.312 8.07 7.484 1 76.12 235 ALA A O 1
ATOM 1916 N N . PHE A 1 236 ? 18.25 8.844 6.91 1 79.75 236 PHE A N 1
ATOM 1917 C CA . PHE A 1 236 ? 18.203 9.75 8.047 1 79.75 236 PHE A CA 1
ATOM 1918 C C . PHE A 1 236 ? 18.172 8.977 9.359 1 79.75 236 PHE A C 1
ATOM 1920 O O . PHE A 1 236 ? 18.734 9.414 10.367 1 79.75 236 PHE A O 1
ATOM 1927 N N . ALA A 1 237 ? 17.484 7.82 9.391 1 83.31 237 ALA A N 1
ATOM 1928 C CA . ALA A 1 237 ? 17.391 6.992 10.586 1 83.31 237 ALA A CA 1
ATOM 1929 C C . ALA A 1 237 ? 18.75 6.41 10.961 1 83.31 237 ALA A C 1
ATOM 1931 O O . ALA A 1 237 ? 19.156 6.441 12.125 1 83.31 237 ALA A O 1
ATOM 1932 N N . LYS A 1 238 ? 19.422 5.934 9.938 1 81.56 238 LYS A N 1
ATOM 1933 C CA . LYS A 1 238 ? 20.766 5.398 10.164 1 81.56 238 LYS A CA 1
ATOM 1934 C C . LYS A 1 238 ? 21.703 6.48 10.672 1 81.56 238 LYS A C 1
ATOM 1936 O O . LYS A 1 238 ? 22.484 6.25 11.609 1 81.56 238 LYS A O 1
ATOM 1941 N N . HIS A 1 239 ? 21.656 7.629 10.031 1 82 239 HIS A N 1
ATOM 1942 C CA . HIS A 1 239 ? 22.484 8.758 10.43 1 82 239 HIS A CA 1
ATOM 1943 C C . HIS A 1 239 ? 22.219 9.148 11.883 1 82 239 HIS A C 1
ATOM 1945 O O . HIS A 1 239 ? 23.141 9.375 12.656 1 82 239 HIS A O 1
ATOM 1951 N N . HIS A 1 240 ? 20.969 9.25 12.203 1 86.25 240 HIS A N 1
ATOM 1952 C CA . HIS A 1 240 ? 20.594 9.625 13.562 1 86.25 240 HIS A CA 1
ATOM 1953 C C . HIS A 1 240 ? 21.094 8.609 14.578 1 86.25 240 HIS A C 1
ATOM 1955 O O . HIS A 1 240 ? 21.609 8.992 15.641 1 86.25 240 HIS A O 1
ATOM 1961 N N . ARG A 1 241 ? 20.953 7.402 14.289 1 85.5 241 ARG A N 1
ATOM 1962 C CA . ARG A 1 241 ? 21.391 6.348 15.195 1 85.5 241 ARG A CA 1
ATOM 1963 C C . ARG A 1 241 ? 22.906 6.391 15.391 1 85.5 241 ARG A C 1
ATOM 1965 O O . ARG A 1 241 ? 23.406 6.211 16.5 1 85.5 241 ARG A O 1
ATOM 1972 N N . GLN A 1 242 ? 23.594 6.625 14.352 1 82.44 242 GLN A N 1
ATOM 1973 C CA . GLN A 1 242 ? 25.047 6.641 14.391 1 82.44 242 GLN A CA 1
ATOM 1974 C C . GLN A 1 242 ? 25.562 7.887 15.102 1 82.44 242 GLN A C 1
ATOM 1976 O O . GLN A 1 242 ? 26.516 7.812 15.891 1 82.44 242 GLN A O 1
ATOM 1981 N N . ARG A 1 243 ? 24.984 8.992 14.859 1 83 243 ARG A N 1
ATOM 1982 C CA . ARG A 1 243 ? 25.516 10.266 15.328 1 83 243 ARG A CA 1
ATOM 1983 C C . ARG A 1 243 ? 24.969 10.602 16.719 1 83 243 ARG A C 1
ATOM 1985 O O . ARG A 1 243 ? 25.688 11.18 17.547 1 83 243 ARG A O 1
ATOM 1992 N N . TYR A 1 244 ? 23.719 10.375 16.906 1 82.81 244 TYR A N 1
ATOM 1993 C CA . TYR A 1 244 ? 23.094 10.859 18.125 1 82.81 244 TYR A CA 1
ATOM 1994 C C . TYR A 1 244 ? 22.641 9.703 19.016 1 82.81 244 TYR A C 1
ATOM 1996 O O . TYR A 1 244 ? 22.609 9.828 20.234 1 82.81 244 TYR A O 1
ATOM 2004 N N . GLY A 1 245 ? 22.438 8.75 18.391 1 79.12 245 GLY A N 1
ATOM 2005 C CA . GLY A 1 245 ? 21.828 7.695 19.172 1 79.12 245 GLY A CA 1
ATOM 2006 C C . GLY A 1 245 ? 20.484 8.094 19.766 1 79.12 245 GLY A C 1
ATOM 2007 O O . GLY A 1 245 ? 19.891 9.094 19.344 1 79.12 245 GLY A O 1
ATOM 2008 N N . GLY A 1 246 ? 19.703 7.223 20.484 1 77.44 246 GLY A N 1
ATOM 2009 C CA . GLY A 1 246 ? 18.5 7.551 21.219 1 77.44 246 GLY A CA 1
ATOM 2010 C C . GLY A 1 246 ? 17.25 7.504 20.359 1 77.44 246 GLY A C 1
ATOM 2011 O O . GLY A 1 246 ? 17.281 7.004 19.234 1 77.44 246 GLY A O 1
ATOM 2012 N N . PRO A 1 247 ? 16.234 8.195 20.938 1 87.69 247 PRO A N 1
ATOM 2013 C CA . PRO A 1 247 ? 14.945 8.164 20.25 1 87.69 247 PRO A CA 1
ATOM 2014 C C . PRO A 1 247 ? 14.844 9.219 19.141 1 87.69 247 PRO A C 1
ATOM 2016 O O . PRO A 1 247 ? 15.578 10.211 19.172 1 87.69 247 PRO A O 1
ATOM 2019 N N . PHE A 1 248 ? 13.992 9.078 18.219 1 93.44 248 PHE A N 1
ATOM 2020 C CA . PHE A 1 248 ? 13.75 10.023 17.125 1 93.44 248 PHE A CA 1
ATOM 2021 C C . PHE A 1 248 ? 12.961 11.227 17.625 1 93.44 248 PHE A C 1
ATOM 2023 O O . PHE A 1 248 ? 12 11.078 18.391 1 93.44 248 PHE A O 1
ATOM 2030 N N . PRO A 1 249 ? 13.445 12.445 17.266 1 93.5 249 PRO A N 1
ATOM 2031 C CA . PRO A 1 249 ? 12.531 13.578 17.453 1 93.5 249 PRO A CA 1
ATOM 2032 C C . PRO A 1 249 ? 11.242 13.43 16.656 1 93.5 249 PRO A C 1
ATOM 2034 O O . PRO A 1 249 ? 11.148 12.57 15.766 1 93.5 249 PRO A O 1
ATOM 2037 N N . VAL A 1 250 ? 10.234 14.195 16.984 1 94.5 250 VAL A N 1
ATOM 2038 C CA . VAL A 1 250 ? 8.891 14 16.453 1 94.5 250 VAL A CA 1
ATOM 2039 C C . VAL A 1 250 ? 8.922 14.133 14.93 1 94.5 250 VAL A C 1
ATOM 2041 O O . VAL A 1 250 ? 8.203 13.422 14.227 1 94.5 250 VAL A O 1
ATOM 2044 N N . TRP A 1 251 ? 9.758 15.062 14.367 1 91.56 251 TRP A N 1
ATOM 2045 C CA . TRP A 1 251 ? 9.75 15.297 12.93 1 91.56 251 TRP A CA 1
ATOM 2046 C C . TRP A 1 251 ? 10.422 14.148 12.18 1 91.56 251 TRP A C 1
ATOM 2048 O O . TRP A 1 251 ? 10.219 13.977 10.984 1 91.56 251 TRP A O 1
ATOM 2058 N N . MET A 1 252 ? 11.273 13.328 12.844 1 92.06 252 MET A N 1
ATOM 2059 C CA . MET A 1 252 ? 11.828 12.102 12.266 1 92.06 252 MET A CA 1
ATOM 2060 C C . MET A 1 252 ? 10.898 10.922 12.492 1 92.06 252 MET A C 1
ATOM 2062 O O . MET A 1 252 ? 10.688 10.109 11.586 1 92.06 252 MET A O 1
ATOM 2066 N N . SER A 1 253 ? 10.367 10.859 13.648 1 95 253 SER A N 1
ATOM 2067 C CA . SER A 1 253 ? 9.523 9.734 14.031 1 95 253 SER A CA 1
ATOM 2068 C C . SER A 1 253 ? 8.297 9.641 13.133 1 95 253 SER A C 1
ATOM 2070 O O . SER A 1 253 ? 7.914 8.547 12.711 1 95 253 SER A O 1
ATOM 2072 N N . THR A 1 254 ? 7.621 10.773 12.836 1 94.69 254 THR A N 1
ATOM 2073 C CA . THR A 1 254 ? 6.41 10.781 12.023 1 94.69 254 THR A CA 1
ATOM 2074 C C . THR A 1 254 ? 6.699 10.258 10.617 1 94.69 254 THR A C 1
ATOM 2076 O O . THR A 1 254 ? 5.805 9.742 9.945 1 94.69 254 THR A O 1
ATOM 2079 N N . GLN A 1 255 ? 7.961 10.344 10.18 1 90.31 255 GLN A N 1
ATOM 2080 C CA . GLN A 1 255 ? 8.32 9.898 8.836 1 90.31 255 GLN A CA 1
ATOM 2081 C C . GLN A 1 255 ? 8.375 8.375 8.75 1 90.31 255 GLN A C 1
ATOM 2083 O O . GLN A 1 255 ? 8.258 7.805 7.668 1 90.31 255 GLN A O 1
ATOM 2088 N N . VAL A 1 256 ? 8.547 7.742 9.875 1 90.44 256 VAL A N 1
ATOM 2089 C CA . VAL A 1 256 ? 8.688 6.293 9.852 1 90.44 256 VAL A CA 1
ATOM 2090 C C . VAL A 1 256 ? 7.422 5.637 10.391 1 90.44 256 VAL A C 1
ATOM 2092 O O . VAL A 1 256 ? 7.309 4.406 10.406 1 90.44 256 VAL A O 1
ATOM 2095 N N . MET A 1 257 ? 6.449 6.438 10.805 1 94.31 257 MET A N 1
ATOM 2096 C CA . MET A 1 257 ? 5.195 5.91 11.344 1 94.31 257 MET A CA 1
ATOM 2097 C C . MET A 1 257 ? 4.32 5.355 10.227 1 94.31 257 MET A C 1
ATOM 2099 O O . MET A 1 257 ? 4.258 5.926 9.133 1 94.31 257 MET A O 1
ATOM 2103 N N . SER A 1 258 ? 3.654 4.211 10.484 1 93.19 258 SER A N 1
ATOM 2104 C CA . SER A 1 258 ? 2.553 3.797 9.625 1 93.19 258 SER A CA 1
ATOM 2105 C C . SER A 1 258 ? 1.387 4.777 9.711 1 93.19 258 SER A C 1
ATOM 2107 O O . SER A 1 258 ? 1.31 5.582 10.641 1 93.19 258 SER A O 1
ATOM 2109 N N . PHE A 1 259 ? 0.493 4.723 8.773 1 94.94 259 PHE A N 1
ATOM 2110 C CA . PHE A 1 259 ? -0.676 5.594 8.797 1 94.94 259 PHE A CA 1
ATOM 2111 C C . PHE A 1 259 ? -1.509 5.344 10.055 1 94.94 259 PHE A C 1
ATOM 2113 O O . PHE A 1 259 ? -2.066 6.281 10.633 1 94.94 259 PHE A O 1
ATOM 2120 N N . GLY A 1 260 ? -1.597 4.051 10.438 1 93.62 260 GLY A N 1
ATOM 2121 C CA . GLY A 1 260 ? -2.32 3.715 11.656 1 93.62 260 GLY A CA 1
ATOM 2122 C C . GLY A 1 260 ? -1.718 4.34 12.898 1 93.62 260 GLY A C 1
ATOM 2123 O O . GLY A 1 260 ? -2.438 4.902 13.727 1 93.62 260 GLY A O 1
ATOM 2124 N N . SER A 1 261 ? -0.431 4.305 13.023 1 95.81 261 SER A N 1
ATOM 2125 C CA . SER A 1 261 ? 0.262 4.891 14.172 1 95.81 261 SER A CA 1
ATOM 2126 C C . SER A 1 261 ? 0.121 6.41 14.18 1 95.81 261 SER A C 1
ATOM 2128 O O . SER A 1 261 ? -0.026 7.016 15.242 1 95.81 261 SER A O 1
ATOM 2130 N N . LEU A 1 262 ? 0.178 7.004 12.984 1 96.88 262 LEU A N 1
ATOM 2131 C CA . LEU A 1 262 ? 0.03 8.453 12.859 1 96.88 262 LEU A CA 1
ATOM 2132 C C . LEU A 1 262 ? -1.377 8.891 13.25 1 96.88 262 LEU A C 1
ATOM 2134 O O . LEU A 1 262 ? -1.546 9.891 13.953 1 96.88 262 LEU A O 1
ATOM 2138 N N . SER A 1 263 ? -2.35 8.141 12.758 1 96.19 263 SER A N 1
ATOM 2139 C CA . SER A 1 263 ? -3.738 8.43 13.102 1 96.19 263 SER A CA 1
ATOM 2140 C C . SER A 1 263 ? -3.98 8.289 14.594 1 96.19 263 SER A C 1
ATOM 2142 O O . SER A 1 263 ? -4.699 9.102 15.195 1 96.19 263 SER A O 1
ATOM 2144 N N . THR A 1 264 ? -3.365 7.305 15.219 1 96 264 THR A N 1
ATOM 2145 C CA . THR A 1 264 ? -3.471 7.105 16.656 1 96 264 THR A CA 1
ATOM 2146 C C . THR A 1 264 ? -2.826 8.266 17.406 1 96 264 THR A C 1
ATOM 2148 O O . THR A 1 264 ? -3.367 8.734 18.422 1 96 264 THR A O 1
ATOM 2151 N N . LEU A 1 265 ? -1.697 8.672 16.953 1 97.12 265 LEU A N 1
ATOM 2152 C CA . LEU A 1 265 ? -1.047 9.828 17.562 1 97.12 265 LEU A CA 1
ATOM 2153 C C . LEU A 1 265 ? -1.942 11.062 17.469 1 97.12 265 LEU A C 1
ATOM 2155 O O . LEU A 1 265 ? -2.109 11.781 18.469 1 97.12 265 LEU A O 1
ATOM 2159 N N . TYR A 1 266 ? -2.539 11.328 16.328 1 97.38 266 TYR A N 1
ATOM 2160 C CA . TYR A 1 266 ? -3.443 12.461 16.172 1 97.38 266 TYR A CA 1
ATOM 2161 C C . TYR A 1 266 ? -4.547 12.414 17.234 1 97.38 266 TYR A C 1
ATOM 2163 O O . TYR A 1 266 ? -4.832 13.414 17.891 1 97.38 266 TYR A O 1
ATOM 2171 N N . ARG A 1 267 ? -5.082 11.273 17.375 1 95.12 267 ARG A N 1
ATOM 2172 C CA . ARG A 1 267 ? -6.168 11.109 18.328 1 95.12 267 ARG A CA 1
ATOM 2173 C C . ARG A 1 267 ? -5.676 11.297 19.766 1 95.12 267 ARG A C 1
ATOM 2175 O O . ARG A 1 267 ? -6.438 11.703 20.641 1 95.12 267 ARG A O 1
ATOM 2182 N N . GLY A 1 268 ? -4.48 11.023 19.984 1 95.12 268 GLY A N 1
ATOM 2183 C CA . GLY A 1 268 ? -3.896 11.102 21.312 1 95.12 268 GLY A CA 1
ATOM 2184 C C . GLY A 1 268 ? -3.373 12.484 21.656 1 95.12 268 GLY A C 1
ATOM 2185 O O . GLY A 1 268 ? -3.01 12.75 22.797 1 95.12 268 GLY A O 1
ATOM 2186 N N . LEU A 1 269 ? -3.361 13.359 20.688 1 94.75 269 LEU A N 1
ATOM 2187 C CA . LEU A 1 269 ? -2.889 14.719 20.922 1 94.75 269 LEU A CA 1
ATOM 2188 C C . LEU A 1 269 ? -3.867 15.484 21.812 1 94.75 269 LEU A C 1
ATOM 2190 O O . LEU A 1 269 ? -5.031 15.102 21.938 1 94.75 269 LEU A O 1
ATOM 2194 N N . GLU A 1 270 ? -3.326 16.562 22.391 1 88.94 270 GLU A N 1
ATOM 2195 C CA . GLU A 1 270 ? -4.215 17.469 23.125 1 88.94 270 GLU A CA 1
ATOM 2196 C C . GLU A 1 270 ? -5.258 18.078 22.188 1 88.94 270 GLU A C 1
ATOM 2198 O O . GLU A 1 270 ? -5 18.281 21 1 88.94 270 GLU A O 1
ATOM 2203 N N . VAL A 1 271 ? -6.371 18.328 22.703 1 85.06 271 VAL A N 1
ATOM 2204 C CA . VAL A 1 271 ? -7.492 18.812 21.906 1 85.06 271 VAL A CA 1
ATOM 2205 C C . VAL A 1 271 ? -7.086 20.062 21.141 1 85.06 271 VAL A C 1
ATOM 2207 O O . VAL A 1 271 ? -7.465 20.25 19.984 1 85.06 271 VAL A O 1
ATOM 2210 N N . GLN A 1 272 ? -6.289 20.875 21.766 1 78.81 272 GLN A N 1
ATOM 2211 C CA . GLN A 1 272 ? -5.859 22.125 21.141 1 78.81 272 GLN A CA 1
ATOM 2212 C C . GLN A 1 272 ? -4.969 21.844 19.922 1 78.81 272 GLN A C 1
ATOM 2214 O O . GLN A 1 272 ? -5.074 22.531 18.906 1 78.81 272 GLN A O 1
ATOM 2219 N N . ASP A 1 273 ? -4.145 20.828 20.062 1 86.5 273 ASP A N 1
ATOM 2220 C CA . ASP A 1 273 ? -3.275 20.453 18.938 1 86.5 273 ASP A CA 1
ATOM 2221 C C . ASP A 1 273 ? -4.082 19.859 17.781 1 86.5 273 ASP A C 1
ATOM 2223 O O . ASP A 1 273 ? -3.848 20.203 16.625 1 86.5 273 ASP A O 1
ATOM 2227 N N . ARG A 1 274 ? -5.059 19.031 18.156 1 92.12 274 ARG A N 1
ATOM 2228 C CA . ARG A 1 274 ? -5.898 18.422 17.125 1 92.12 274 ARG A CA 1
ATOM 2229 C C . ARG A 1 274 ? -6.711 19.484 16.391 1 92.12 274 ARG A C 1
ATOM 2231 O O . ARG A 1 274 ? -6.84 19.438 15.164 1 92.12 274 ARG A O 1
ATOM 2238 N N . ALA A 1 275 ? -7.191 20.406 17.156 1 83.94 275 ALA A N 1
ATOM 2239 C CA . ALA A 1 275 ? -7.992 21.484 16.578 1 83.94 275 ALA A CA 1
ATOM 2240 C C . ALA A 1 275 ? -7.148 22.359 15.656 1 83.94 275 ALA A C 1
ATOM 2242 O O . ALA A 1 275 ? -7.621 22.812 14.609 1 83.94 275 ALA A O 1
ATOM 2243 N N . ALA A 1 276 ? -5.953 22.609 16.094 1 80.19 276 ALA A N 1
ATOM 2244 C CA . ALA A 1 276 ? -5.055 23.422 15.281 1 80.19 276 ALA A CA 1
ATOM 2245 C C . ALA A 1 276 ? -4.738 22.75 13.953 1 80.19 276 ALA A C 1
ATOM 2247 O O . ALA A 1 276 ? -4.707 23.406 12.906 1 80.19 276 ALA A O 1
ATOM 2248 N N . ILE A 1 277 ? -4.547 21.469 13.977 1 88.81 277 ILE A N 1
ATOM 2249 C CA . ILE A 1 277 ? -4.258 20.703 12.766 1 88.81 277 ILE A CA 1
ATOM 2250 C C . ILE A 1 277 ? -5.488 20.688 11.859 1 88.81 277 ILE A C 1
ATOM 2252 O O . ILE A 1 277 ? -5.379 20.875 10.648 1 88.81 277 ILE A O 1
ATOM 2256 N N . ALA A 1 278 ? -6.641 20.469 12.484 1 88.44 278 ALA A N 1
ATOM 2257 C CA . ALA A 1 278 ? -7.887 20.5 11.719 1 88.44 278 ALA A CA 1
ATOM 2258 C C . ALA A 1 278 ? -8.078 21.844 11.039 1 88.44 278 ALA A C 1
ATOM 2260 O O . ALA A 1 278 ? -8.539 21.906 9.891 1 88.44 278 ALA A O 1
ATOM 2261 N N . LEU A 1 279 ? -7.703 22.812 11.711 1 79.62 279 LEU A N 1
ATOM 2262 C CA . LEU A 1 279 ? -7.812 24.172 11.18 1 79.62 279 LEU A CA 1
ATOM 2263 C C . LEU A 1 279 ? -6.898 24.344 9.969 1 79.62 279 LEU A C 1
ATOM 2265 O O . LEU A 1 279 ? -7.273 25 8.992 1 79.62 279 LEU A O 1
ATOM 2269 N N . ASP A 1 280 ? -5.723 23.734 10.07 1 78.19 280 ASP A N 1
ATOM 2270 C CA . ASP A 1 280 ? -4.77 23.812 8.961 1 78.19 280 ASP A CA 1
ATOM 2271 C C . ASP A 1 280 ? -5.359 23.219 7.688 1 78.19 280 ASP A C 1
ATOM 2273 O O . ASP A 1 280 ? -5.004 23.641 6.582 1 78.19 280 ASP A O 1
ATOM 2277 N N . PHE A 1 281 ? -6.312 22.344 7.848 1 86.75 281 PHE A N 1
ATOM 2278 C CA . PHE A 1 281 ? -6.934 21.688 6.699 1 86.75 281 PHE A CA 1
ATOM 2279 C C . PHE A 1 281 ? -8.312 22.266 6.43 1 86.75 281 PHE A C 1
ATOM 2281 O O . PHE A 1 281 ? -9.062 21.75 5.605 1 86.75 281 PHE A O 1
ATOM 2288 N N . ASP A 1 282 ? -8.703 23.234 7.199 1 82 282 ASP A N 1
ATOM 2289 C CA . ASP A 1 282 ? -9.984 23.938 7.074 1 82 282 ASP A CA 1
ATOM 2290 C C . ASP A 1 282 ? -11.141 23.016 7.438 1 82 282 ASP A C 1
ATOM 2292 O O . ASP A 1 282 ? -12.211 23.078 6.824 1 82 282 ASP A O 1
ATOM 2296 N N . VAL A 1 283 ? -10.859 22.078 8.219 1 85.94 283 VAL A N 1
ATOM 2297 C CA . VAL A 1 283 ? -11.938 21.281 8.789 1 85.94 283 VAL A CA 1
ATOM 2298 C C . VAL A 1 283 ? -12.492 21.969 10.031 1 85.94 283 VAL A C 1
ATOM 2300 O O . VAL A 1 283 ? -11.938 21.844 11.125 1 85.94 283 VAL A O 1
ATOM 2303 N N . LEU A 1 284 ? -13.57 22.609 9.82 1 76.94 284 LEU A N 1
ATOM 2304 C CA . LEU A 1 284 ? -14.055 23.562 10.812 1 76.94 284 LEU A CA 1
ATOM 2305 C C . LEU A 1 284 ? -15.344 23.062 11.461 1 76.94 284 LEU A C 1
ATOM 2307 O O . LEU A 1 284 ? -16.125 22.359 10.828 1 76.94 284 LEU A O 1
ATOM 2311 N N . SER A 1 285 ? -15.312 23.25 12.672 1 67.69 285 SER A N 1
ATOM 2312 C CA . SER A 1 285 ? -16.562 23.031 13.391 1 67.69 285 SER A CA 1
ATOM 2313 C C . SER A 1 285 ? -17.5 24.219 13.266 1 67.69 285 SER A C 1
ATOM 2315 O O . SER A 1 285 ? -17.188 25.203 12.578 1 67.69 285 SER A O 1
ATOM 2317 N N . ARG A 1 286 ? -18.641 24.047 13.844 1 58.09 286 ARG A N 1
ATOM 2318 C CA . ARG A 1 286 ? -19.625 25.141 13.867 1 58.09 286 ARG A CA 1
ATOM 2319 C C . ARG A 1 286 ? -19.078 26.344 14.602 1 58.09 286 ARG A C 1
ATOM 2321 O O . ARG A 1 286 ? -19.547 27.469 14.391 1 58.09 286 ARG A O 1
ATOM 2328 N N . VAL A 1 287 ? -18.047 25.922 15.383 1 52.47 287 VAL A N 1
ATOM 2329 C CA . VAL A 1 287 ? -17.375 27.016 16.078 1 52.47 287 VAL A CA 1
ATOM 2330 C C . VAL A 1 287 ? -16.031 27.297 15.406 1 52.47 287 VAL A C 1
ATOM 2332 O O . VAL A 1 287 ? -15.5 26.453 14.68 1 52.47 287 VAL A O 1
ATOM 2335 N N . PRO A 1 288 ? -15.664 28.469 15.297 1 53.31 288 PRO A N 1
ATOM 2336 C CA . PRO A 1 288 ? -14.43 28.828 14.602 1 53.31 288 PRO A CA 1
ATOM 2337 C C . PRO A 1 288 ? -13.211 28.062 15.109 1 53.31 288 PRO A C 1
ATOM 2339 O O . PRO A 1 288 ? -12.242 28.656 15.57 1 53.31 288 PRO A O 1
ATOM 2342 N N . ASP A 1 289 ? -13.359 26.812 15.328 1 66 289 ASP A N 1
ATOM 2343 C CA . ASP A 1 289 ? -12.242 25.953 15.695 1 66 289 ASP A CA 1
ATOM 2344 C C . ASP A 1 289 ? -12.148 24.75 14.75 1 66 289 ASP A C 1
ATOM 2346 O O . ASP A 1 289 ? -13.125 24.406 14.07 1 66 289 ASP A O 1
ATOM 2350 N N . GLY A 1 290 ? -10.961 24.422 14.656 1 78.38 290 GLY A N 1
ATOM 2351 C CA . GLY A 1 290 ? -10.805 23.156 13.938 1 78.38 290 GLY A CA 1
ATOM 2352 C C . GLY A 1 290 ? -11.633 22.031 14.523 1 78.38 290 GLY A C 1
ATOM 2353 O O . GLY A 1 290 ? -11.742 21.906 15.75 1 78.38 290 GLY A O 1
ATOM 2354 N N . ASP A 1 291 ? -12.383 21.438 13.703 1 84.81 291 ASP A N 1
ATOM 2355 C CA . ASP A 1 291 ? -13.156 20.281 14.141 1 84.81 291 ASP A CA 1
ATOM 2356 C C . ASP A 1 291 ? -12.266 19.047 14.289 1 84.81 291 ASP A C 1
ATOM 2358 O O . ASP A 1 291 ? -12.164 18.234 13.367 1 84.81 291 ASP A O 1
ATOM 2362 N N . ALA A 1 292 ? -11.727 18.938 15.477 1 88.25 292 ALA A N 1
ATOM 2363 C CA . ALA A 1 292 ? -10.781 17.875 15.781 1 88.25 292 ALA A CA 1
ATOM 2364 C C . ALA A 1 292 ? -11.422 16.5 15.586 1 88.25 292 ALA A C 1
ATOM 2366 O O . ALA A 1 292 ? -10.789 15.578 15.062 1 88.25 292 ALA A O 1
ATOM 2367 N N . ALA A 1 293 ? -12.672 16.391 15.938 1 89.25 293 ALA A N 1
ATOM 2368 C CA . ALA A 1 293 ? -13.375 15.109 15.867 1 89.25 293 ALA A CA 1
ATOM 2369 C C . ALA A 1 293 ? -13.648 14.711 14.422 1 89.25 293 ALA A C 1
ATOM 2371 O O . ALA A 1 293 ? -13.5 13.539 14.062 1 89.25 293 ALA A O 1
ATOM 2372 N N . ALA A 1 294 ? -14.031 15.664 13.625 1 89.31 294 ALA A N 1
ATOM 2373 C CA . ALA A 1 294 ? -14.328 15.375 12.219 1 89.31 294 ALA A CA 1
ATOM 2374 C C . ALA A 1 294 ? -13.07 14.922 11.484 1 89.31 294 ALA A C 1
ATOM 2376 O O . ALA A 1 294 ? -13.102 13.945 10.727 1 89.31 294 ALA A O 1
ATOM 2377 N N . LEU A 1 295 ? -11.984 15.648 11.688 1 93 295 LEU A N 1
ATOM 2378 C CA . LEU A 1 295 ? -10.742 15.25 11.023 1 93 295 LEU A CA 1
ATOM 2379 C C . LEU A 1 295 ? -10.312 13.859 11.484 1 93 295 LEU A C 1
ATOM 2381 O O . LEU A 1 295 ? -9.859 13.047 10.68 1 93 295 LEU A O 1
ATOM 2385 N N . GLY A 1 296 ? -10.484 13.633 12.789 1 94.38 296 GLY A N 1
ATOM 2386 C CA . GLY A 1 296 ? -10.18 12.297 13.297 1 94.38 296 GLY A CA 1
ATOM 2387 C C . GLY A 1 296 ? -10.992 11.211 12.617 1 94.38 296 GLY A C 1
ATOM 2388 O O . GLY A 1 296 ? -10.453 10.156 12.266 1 94.38 296 GLY A O 1
ATOM 2389 N N . SER A 1 297 ? -12.242 11.477 12.453 1 92.56 297 SER A N 1
ATOM 2390 C CA . SER A 1 297 ? -13.125 10.531 11.781 1 92.56 297 SER A CA 1
ATOM 2391 C C . SER A 1 297 ? -12.711 10.312 10.336 1 92.56 297 SER A C 1
ATOM 2393 O O . SER A 1 297 ? -12.719 9.18 9.844 1 92.56 297 SER A O 1
ATOM 2395 N N . TRP A 1 298 ? -12.344 11.375 9.664 1 95.19 298 TRP A N 1
ATOM 2396 C CA . TRP A 1 298 ? -11.898 11.297 8.273 1 95.19 298 TRP A CA 1
ATOM 2397 C C . TRP A 1 298 ? -10.617 10.469 8.164 1 95.19 298 TRP A C 1
ATOM 2399 O O . TRP A 1 298 ? -10.484 9.633 7.266 1 95.19 298 TRP A O 1
ATOM 2409 N N . LEU A 1 299 ? -9.711 10.711 9.102 1 96.88 299 LEU A N 1
ATOM 2410 C CA . LEU A 1 299 ? -8.445 9.984 9.07 1 96.88 299 LEU A CA 1
ATOM 2411 C C . LEU A 1 299 ? -8.672 8.492 9.305 1 96.88 299 LEU A C 1
ATOM 2413 O O . LEU A 1 299 ? -8.016 7.656 8.672 1 96.88 299 LEU A O 1
ATOM 2417 N N . ASN A 1 300 ? -9.586 8.219 10.156 1 96.12 300 ASN A N 1
ATOM 2418 C CA . ASN A 1 300 ? -9.922 6.816 10.398 1 96.12 300 ASN A CA 1
ATOM 2419 C C . ASN A 1 300 ? -10.508 6.16 9.148 1 96.12 300 ASN A C 1
ATOM 2421 O O . ASN A 1 300 ? -10.164 5.023 8.82 1 96.12 300 ASN A O 1
ATOM 2425 N N . HIS A 1 301 ? -11.391 6.816 8.547 1 96.38 301 HIS A N 1
ATOM 2426 C CA . HIS A 1 301 ? -11.984 6.328 7.309 1 96.38 301 HIS A CA 1
ATOM 2427 C C . HIS A 1 301 ? -10.922 6.137 6.227 1 96.38 301 HIS A C 1
ATOM 2429 O O . HIS A 1 301 ? -10.891 5.098 5.562 1 96.38 301 HIS A O 1
ATOM 2435 N N . ILE A 1 302 ? -10.086 7.125 6.027 1 97.44 302 ILE A N 1
ATOM 2436 C CA . ILE A 1 302 ? -9.047 7.086 5.004 1 97.44 302 ILE A CA 1
ATOM 2437 C C . ILE A 1 302 ? -8.078 5.941 5.301 1 97.44 302 ILE A C 1
ATOM 2439 O O . ILE A 1 302 ? -7.613 5.258 4.387 1 97.44 302 ILE A O 1
ATOM 2443 N N . ARG A 1 303 ? -7.766 5.75 6.574 1 95.94 303 ARG A N 1
ATOM 2444 C CA . ARG A 1 303 ? -6.93 4.617 6.969 1 95.94 303 ARG A CA 1
ATOM 2445 C C . ARG A 1 303 ? -7.551 3.297 6.527 1 95.94 303 ARG A C 1
ATOM 2447 O O . ARG A 1 303 ? -6.855 2.424 6 1 95.94 303 ARG A O 1
ATOM 2454 N N . HIS A 1 304 ? -8.836 3.172 6.742 1 94.88 304 HIS A N 1
ATOM 2455 C CA . HIS A 1 304 ? -9.555 1.971 6.336 1 94.88 304 HIS A CA 1
ATOM 2456 C C . HIS A 1 304 ? -9.461 1.752 4.828 1 94.88 304 HIS A C 1
ATOM 2458 O O . HIS A 1 304 ? -9.125 0.653 4.375 1 94.88 304 HIS A O 1
ATOM 2464 N N . VAL A 1 305 ? -9.711 2.771 4.086 1 96.75 305 VAL A N 1
ATOM 2465 C CA . VAL A 1 305 ? -9.68 2.678 2.629 1 96.75 305 VAL A CA 1
ATOM 2466 C C . VAL A 1 305 ? -8.25 2.416 2.162 1 96.75 305 VAL A C 1
ATOM 2468 O O . VAL A 1 305 ? -8.023 1.648 1.224 1 96.75 305 VAL A O 1
ATOM 2471 N N . ARG A 1 306 ? -7.301 3.064 2.809 1 95.81 306 ARG A N 1
ATOM 2472 C CA . ARG A 1 306 ? -5.891 2.838 2.51 1 95.81 306 ARG A CA 1
ATOM 2473 C C . ARG A 1 306 ? -5.539 1.357 2.613 1 95.81 306 ARG A C 1
ATOM 2475 O O . ARG A 1 306 ? -4.828 0.821 1.761 1 95.81 306 ARG A O 1
ATOM 2482 N N . ASN A 1 307 ? -5.984 0.747 3.645 1 91.5 307 ASN A N 1
ATOM 2483 C CA . ASN A 1 307 ? -5.707 -0.67 3.859 1 91.5 307 ASN A CA 1
ATOM 2484 C C . ASN A 1 307 ? -6.355 -1.537 2.785 1 91.5 307 ASN A C 1
ATOM 2486 O O . ASN A 1 307 ? -5.766 -2.52 2.334 1 91.5 307 ASN A O 1
ATOM 2490 N N . LEU A 1 308 ? -7.551 -1.187 2.426 1 93.69 308 LEU A N 1
ATOM 2491 C CA . LEU A 1 308 ? -8.211 -1.901 1.338 1 93.69 308 LEU A CA 1
ATOM 2492 C C . LEU A 1 308 ? -7.387 -1.813 0.056 1 93.69 308 LEU A C 1
ATOM 2494 O O . LEU A 1 308 ? -7.176 -2.822 -0.621 1 93.69 308 LEU A O 1
ATOM 2498 N N . CYS A 1 309 ? -6.887 -0.642 -0.261 1 95.06 309 CYS A N 1
ATOM 2499 C CA . CYS A 1 309 ? -6.094 -0.433 -1.468 1 95.06 309 CYS A CA 1
ATOM 2500 C C . CYS A 1 309 ? -4.773 -1.187 -1.39 1 95.06 309 CYS A C 1
ATOM 2502 O O . CYS A 1 309 ? -4.355 -1.821 -2.359 1 95.06 309 CYS A O 1
ATOM 2504 N N . ALA A 1 310 ? -4.16 -1.147 -0.217 1 92.31 310 ALA A N 1
ATOM 2505 C CA . ALA A 1 310 ? -2.855 -1.777 -0.036 1 92.31 310 ALA A CA 1
ATOM 2506 C C . ALA A 1 310 ? -2.959 -3.297 -0.147 1 92.31 310 ALA A C 1
ATOM 2508 O O . ALA A 1 310 ? -2.006 -3.961 -0.558 1 92.31 310 ALA A O 1
ATOM 2509 N N . HIS A 1 311 ? -4.074 -3.785 0.159 1 89.5 311 HIS A N 1
ATOM 2510 C CA . HIS A 1 311 ? -4.27 -5.23 0.1 1 89.5 311 HIS A CA 1
ATOM 2511 C C . HIS A 1 311 ? -5.016 -5.633 -1.169 1 89.5 311 HIS A C 1
ATOM 2513 O O . HIS A 1 311 ? -5.375 -6.801 -1.339 1 89.5 311 HIS A O 1
ATOM 2519 N N . HIS A 1 312 ? -5.27 -4.688 -1.993 1 90.06 312 HIS A N 1
ATOM 2520 C CA . HIS A 1 312 ? -5.816 -4.883 -3.33 1 90.06 312 HIS A CA 1
ATOM 2521 C C . HIS A 1 312 ? -7.258 -5.371 -3.271 1 90.06 312 HIS A C 1
ATOM 2523 O O . HIS A 1 312 ? -7.691 -6.148 -4.125 1 90.06 312 HIS A O 1
ATOM 2529 N N . SER A 1 313 ? -7.961 -5.047 -2.254 1 91.56 313 SER A N 1
ATOM 2530 C CA . SER A 1 313 ? -9.383 -5.355 -2.143 1 91.56 313 SER A CA 1
ATOM 2531 C C . SER A 1 313 ? -10.219 -4.457 -3.049 1 91.56 313 SER A C 1
ATOM 2533 O O . SER A 1 313 ? -9.812 -3.336 -3.365 1 91.56 313 SER A O 1
ATOM 2535 N N . ARG A 1 314 ? -11.297 -4.969 -3.455 1 93 314 ARG A N 1
ATOM 2536 C CA . ARG A 1 314 ? -12.227 -4.195 -4.273 1 93 314 ARG A CA 1
ATOM 2537 C C . ARG A 1 314 ? -12.703 -2.951 -3.531 1 93 314 ARG A C 1
ATOM 2539 O O . ARG A 1 314 ? -13.039 -3.018 -2.348 1 93 314 ARG A O 1
ATOM 2546 N N . VAL A 1 315 ? -12.695 -1.782 -4.27 1 95.44 315 VAL A N 1
ATOM 2547 C CA . VAL A 1 315 ? -13.203 -0.55 -3.672 1 95.44 315 VAL A CA 1
ATOM 2548 C C . VAL A 1 315 ? -14.43 -0.066 -4.445 1 95.44 315 VAL A C 1
ATOM 2550 O O . VAL A 1 315 ? -15.273 0.646 -3.896 1 95.44 315 VAL A O 1
ATOM 2553 N N . TRP A 1 316 ? -14.445 -0.418 -5.684 1 94.5 316 TRP A N 1
ATOM 2554 C CA . TRP A 1 316 ? -15.625 -0.138 -6.492 1 94.5 316 TRP A CA 1
ATOM 2555 C C . TRP A 1 316 ? -16.844 -0.858 -5.934 1 94.5 316 TRP A C 1
ATOM 2557 O O . TRP A 1 316 ? -16.781 -2.045 -5.605 1 94.5 316 TRP A O 1
ATOM 2567 N N . ASN A 1 317 ? -17.969 -0.125 -5.867 1 93.5 317 ASN A N 1
ATOM 2568 C CA . ASN A 1 317 ? -19.234 -0.709 -5.461 1 93.5 317 ASN A CA 1
ATOM 2569 C C . ASN A 1 317 ? -19.125 -1.439 -4.129 1 93.5 317 ASN A C 1
ATOM 2571 O O . ASN A 1 317 ? -19.578 -2.578 -3.996 1 93.5 317 ASN A O 1
ATOM 2575 N N . ARG A 1 318 ? -18.422 -0.854 -3.213 1 93.31 318 ARG A N 1
ATOM 2576 C CA . ARG A 1 318 ? -18.234 -1.406 -1.876 1 93.31 318 ARG A CA 1
ATOM 2577 C C . ARG A 1 318 ? -18.797 -0.471 -0.81 1 93.31 318 ARG A C 1
ATOM 2579 O O . ARG A 1 318 ? -18.625 0.748 -0.897 1 93.31 318 ARG A O 1
ATOM 2586 N N . ASN A 1 319 ? -19.484 -1.062 0.163 1 92.19 319 ASN A N 1
ATOM 2587 C CA . ASN A 1 319 ? -19.828 -0.336 1.382 1 92.19 319 ASN A CA 1
ATOM 2588 C C . ASN A 1 319 ? -18.703 -0.414 2.41 1 92.19 319 ASN A C 1
ATOM 2590 O O . ASN A 1 319 ? -18.344 -1.502 2.871 1 92.19 319 ASN A O 1
ATOM 2594 N N . PHE A 1 320 ? -18.188 0.703 2.732 1 93.31 320 PHE A N 1
ATOM 2595 C CA . PHE A 1 320 ? -17.094 0.714 3.693 1 93.31 320 PHE A CA 1
ATOM 2596 C C . PHE A 1 320 ? -17.609 0.522 5.113 1 93.31 320 PHE A C 1
ATOM 2598 O O . PHE A 1 320 ? -18.672 1.038 5.465 1 93.31 320 PHE A O 1
ATOM 2605 N N . ASP A 1 321 ? -16.875 -0.169 5.895 1 88.69 321 ASP A N 1
ATOM 2606 C CA . ASP A 1 321 ? -17.25 -0.474 7.273 1 88.69 321 ASP A CA 1
ATOM 2607 C C . ASP A 1 321 ? -17.078 0.75 8.172 1 88.69 321 ASP A C 1
ATOM 2609 O O . ASP A 1 321 ? -17.75 0.868 9.203 1 88.69 321 ASP A O 1
ATOM 2613 N N . VAL A 1 322 ? -16.156 1.568 7.828 1 90.81 322 VAL A N 1
ATOM 2614 C CA . VAL A 1 322 ? -15.93 2.818 8.547 1 90.81 322 VAL A CA 1
ATOM 2615 C C . VAL A 1 322 ? -16.531 3.98 7.766 1 90.81 322 VAL A C 1
ATOM 2617 O O . VAL A 1 322 ? -16.062 4.328 6.684 1 90.81 322 VAL A O 1
ATOM 2620 N N . THR A 1 323 ? -17.5 4.555 8.32 1 90.62 323 THR A N 1
ATOM 2621 C CA . THR A 1 323 ? -18.219 5.629 7.652 1 90.62 323 THR A CA 1
ATOM 2622 C C . THR A 1 323 ? -17.484 6.957 7.809 1 90.62 323 THR A C 1
ATOM 2624 O O . THR A 1 323 ? -16.859 7.203 8.836 1 90.62 323 THR A O 1
ATOM 2627 N N . LEU A 1 324 ? -17.562 7.758 6.777 1 89.5 324 LEU A N 1
ATOM 2628 C CA . LEU A 1 324 ? -17 9.102 6.828 1 89.5 324 LEU A CA 1
ATOM 2629 C C . LEU A 1 324 ? -17.844 10.016 7.707 1 89.5 324 LEU A C 1
ATOM 2631 O O . LEU A 1 324 ? -19.062 10.086 7.539 1 89.5 324 LEU A O 1
ATOM 2635 N N . GLY A 1 325 ? -17.219 10.602 8.648 1 84.69 325 GLY A N 1
ATOM 2636 C CA . GLY A 1 325 ? -17.938 11.516 9.516 1 84.69 325 GLY A CA 1
ATOM 2637 C C . GLY A 1 325 ? -18.469 12.742 8.789 1 84.69 325 GLY A C 1
ATOM 2638 O O . GLY A 1 325 ? -17.812 13.25 7.871 1 84.69 325 GLY A O 1
ATOM 2639 N N . GLU A 1 326 ? -19.625 13.117 9.219 1 76.88 326 GLU A N 1
ATOM 2640 C CA . GLU A 1 326 ? -20.219 14.312 8.648 1 76.88 326 GLU A CA 1
ATOM 2641 C C . GLU A 1 326 ? -19.516 15.578 9.141 1 76.88 326 GLU A C 1
ATOM 2643 O O . GLU A 1 326 ? -19.031 15.617 10.273 1 76.88 326 GLU A O 1
ATOM 2648 N N . VAL A 1 327 ? -19.203 16.375 8.164 1 66.56 327 VAL A N 1
ATOM 2649 C CA . VAL A 1 327 ? -18.688 17.688 8.562 1 66.56 327 VAL A CA 1
ATOM 2650 C C . VAL A 1 327 ? -19.797 18.734 8.445 1 66.56 327 VAL A C 1
ATOM 2652 O O . VAL A 1 327 ? -20.359 18.953 7.363 1 66.56 327 VAL A O 1
ATOM 2655 N N . ALA A 1 328 ? -20.156 19.141 9.625 1 62.66 328 ALA A N 1
ATOM 2656 C CA . ALA A 1 328 ? -21.156 20.188 9.641 1 62.66 328 ALA A CA 1
ATOM 2657 C C . ALA A 1 328 ? -20.562 21.531 9.227 1 62.66 328 ALA A C 1
ATOM 2659 O O . ALA A 1 328 ? -19.375 21.766 9.414 1 62.66 328 ALA A O 1
ATOM 2660 N N . GLY A 1 329 ? -21.234 22.234 8.312 1 62.31 329 GLY A N 1
ATOM 2661 C CA . GLY A 1 329 ? -20.844 23.609 8.062 1 62.31 329 GLY A CA 1
ATOM 2662 C C . GLY A 1 329 ? -20.109 23.781 6.746 1 62.31 329 GLY A C 1
ATOM 2663 O O . GLY A 1 329 ? -19.766 24.906 6.367 1 62.31 329 GLY A O 1
ATOM 2664 N N . MET A 1 330 ? -19.688 22.641 6.266 1 72.44 330 MET A N 1
ATOM 2665 C CA . MET A 1 330 ? -19 22.797 4.984 1 72.44 330 MET A CA 1
ATOM 2666 C C . MET A 1 330 ? -19.953 22.484 3.826 1 72.44 330 MET A C 1
ATOM 2668 O O . MET A 1 330 ? -20.219 21.312 3.535 1 72.44 330 MET A O 1
ATOM 2672 N N . ALA A 1 331 ? -20.344 23.5 3.213 1 73.56 331 ALA A N 1
ATOM 2673 C CA . ALA A 1 331 ? -21.375 23.406 2.182 1 73.56 331 ALA A CA 1
ATOM 2674 C C . ALA A 1 331 ? -20.922 22.5 1.042 1 73.56 331 ALA A C 1
ATOM 2676 O O . ALA A 1 331 ? -21.734 21.75 0.477 1 73.56 331 ALA A O 1
ATOM 2677 N N . GLU A 1 332 ? -19.703 22.516 0.729 1 80.81 332 GLU A N 1
ATOM 2678 C CA . GLU A 1 332 ? -19.203 21.766 -0.423 1 80.81 332 GLU A CA 1
ATOM 2679 C C . GLU A 1 332 ? -19.188 20.266 -0.131 1 80.81 332 GLU A C 1
ATOM 2681 O O . GLU A 1 332 ? -19.078 19.453 -1.05 1 80.81 332 GLU A O 1
ATOM 2686 N N . LEU A 1 333 ? -19.344 19.891 1.149 1 85.44 333 LEU A N 1
ATOM 2687 C CA . LEU A 1 333 ? -19.328 18.484 1.524 1 85.44 333 LEU A CA 1
ATOM 2688 C C . LEU A 1 333 ? -20.719 18.016 1.979 1 85.44 333 LEU A C 1
ATOM 2690 O O . LEU A 1 333 ? -20.859 16.906 2.465 1 85.44 333 LEU A O 1
ATOM 2694 N N . ALA A 1 334 ? -21.672 18.859 1.843 1 82.25 334 ALA A N 1
ATOM 2695 C CA . ALA A 1 334 ? -23.016 18.609 2.348 1 82.25 334 ALA A CA 1
ATOM 2696 C C . ALA A 1 334 ? -23.625 17.375 1.692 1 82.25 334 ALA A C 1
ATOM 2698 O O . ALA A 1 334 ? -24.484 16.719 2.277 1 82.25 334 ALA A O 1
ATOM 2699 N N . GLU A 1 335 ? -23.156 17.031 0.571 1 83.44 335 GLU A N 1
ATOM 2700 C CA . GLU A 1 335 ? -23.75 15.93 -0.18 1 83.44 335 GLU A CA 1
ATOM 2701 C C . GLU A 1 335 ? -23.203 14.586 0.289 1 83.44 335 GLU A C 1
ATOM 2703 O O . GLU A 1 335 ? -23.719 13.531 -0.091 1 83.44 335 GLU A O 1
ATOM 2708 N N . ILE A 1 336 ? -22.188 14.633 1.074 1 87 336 ILE A N 1
ATOM 2709 C CA . ILE A 1 336 ? -21.609 13.391 1.585 1 87 336 ILE A CA 1
ATOM 2710 C C . ILE A 1 336 ? -22.453 12.875 2.744 1 87 336 ILE A C 1
ATOM 2712 O O . ILE A 1 336 ? -22.141 13.117 3.91 1 87 336 ILE A O 1
ATOM 2716 N N . LYS A 1 337 ? -23.547 12.211 2.461 1 85.5 337 LYS A N 1
ATOM 2717 C CA . LYS A 1 337 ? -24.453 11.609 3.428 1 85.5 337 LYS A CA 1
ATOM 2718 C C . LYS A 1 337 ? -25.016 10.281 2.918 1 85.5 337 LYS A C 1
ATOM 2720 O O . LYS A 1 337 ? -24.969 10.008 1.717 1 85.5 337 LYS A O 1
ATOM 2725 N N . GLY A 1 338 ? -25.344 9.484 3.832 1 87.75 338 GLY A N 1
ATOM 2726 C CA . GLY A 1 338 ? -25.922 8.203 3.463 1 87.75 338 GLY A CA 1
ATOM 2727 C C . GLY A 1 338 ? -24.969 7.324 2.678 1 87.75 338 GLY A C 1
ATOM 2728 O O . GLY A 1 338 ? -23.859 7.035 3.141 1 87.75 338 GLY A O 1
ATOM 2729 N N . LYS A 1 339 ? -25.344 7.102 1.449 1 90.94 339 LYS A N 1
ATOM 2730 C CA . LYS A 1 339 ? -24.562 6.203 0.59 1 90.94 339 LYS A CA 1
ATOM 2731 C C . LYS A 1 339 ? -23.203 6.805 0.244 1 90.94 339 LYS A C 1
ATOM 2733 O O . LYS A 1 339 ? -22.203 6.098 0.215 1 90.94 339 LYS A O 1
ATOM 2738 N N . SER A 1 340 ? -23.188 8.117 0.079 1 91.62 340 SER A N 1
ATOM 2739 C CA . SER A 1 340 ? -21.953 8.789 -0.317 1 91.62 340 SER A CA 1
ATOM 2740 C C . SER A 1 340 ? -20.922 8.766 0.808 1 91.62 340 SER A C 1
ATOM 2742 O O . SER A 1 340 ? -19.719 8.844 0.556 1 91.62 340 SER A O 1
ATOM 2744 N N . ALA A 1 341 ? -21.406 8.633 2.051 1 92.62 341 ALA A N 1
ATOM 2745 C CA . ALA A 1 341 ? -20.5 8.617 3.201 1 92.62 341 ALA A CA 1
ATOM 2746 C C . ALA A 1 341 ? -19.906 7.223 3.416 1 92.62 341 ALA A C 1
ATOM 2748 O O . ALA A 1 341 ? -18.938 7.059 4.164 1 92.62 341 ALA A O 1
ATOM 2749 N N . ARG A 1 342 ? -20.453 6.23 2.686 1 93.62 342 ARG A N 1
ATOM 2750 C CA . ARG A 1 342 ? -20.031 4.848 2.9 1 93.62 342 ARG A CA 1
ATOM 2751 C C . ARG A 1 342 ? -19.406 4.262 1.636 1 93.62 342 ARG A C 1
ATOM 2753 O O . ARG A 1 342 ? -19.031 3.088 1.612 1 93.62 342 ARG A O 1
ATOM 2760 N N . ARG A 1 343 ? -19.406 5.043 0.612 1 96.44 343 ARG A N 1
ATOM 2761 C CA . ARG A 1 343 ? -18.844 4.594 -0.661 1 96.44 343 ARG A CA 1
ATOM 2762 C C . ARG A 1 343 ? -17.641 5.449 -1.067 1 96.44 343 ARG A C 1
ATOM 2764 O O . ARG A 1 343 ? -17.312 6.426 -0.393 1 96.44 343 ARG A O 1
ATOM 2771 N N . ILE A 1 344 ? -17.031 5.109 -2.139 1 97.31 344 ILE A N 1
ATOM 2772 C CA . ILE A 1 344 ? -15.719 5.641 -2.48 1 97.31 344 ILE A CA 1
ATOM 2773 C C . ILE A 1 344 ? -15.836 7.125 -2.826 1 97.31 344 ILE A C 1
ATOM 2775 O O . ILE A 1 344 ? -14.875 7.883 -2.662 1 97.31 344 ILE A O 1
ATOM 2779 N N . TYR A 1 345 ? -17.016 7.621 -3.258 1 96.94 345 TYR A N 1
ATOM 2780 C CA . TYR A 1 345 ? -17.188 9.031 -3.592 1 96.94 345 TYR A CA 1
ATOM 2781 C C . TYR A 1 345 ? -16.859 9.914 -2.398 1 96.94 345 TYR A C 1
ATOM 2783 O O . TYR A 1 345 ? -16.125 10.906 -2.537 1 96.94 345 TYR A O 1
ATOM 2791 N N . GLY A 1 346 ? -17.453 9.602 -1.288 1 95.62 346 GLY A N 1
ATOM 2792 C CA . GLY A 1 346 ? -17.188 10.383 -0.095 1 95.62 346 GLY A CA 1
ATOM 2793 C C . GLY A 1 346 ? -15.703 10.477 0.236 1 95.62 346 GLY A C 1
ATOM 2794 O O . GLY A 1 346 ? -15.211 11.539 0.635 1 95.62 346 GLY A O 1
ATOM 2795 N N . THR A 1 347 ? -14.977 9.344 0.088 1 97.06 347 THR A N 1
ATOM 2796 C CA . THR A 1 347 ? -13.531 9.32 0.313 1 97.06 347 THR A CA 1
ATOM 2797 C C . THR A 1 347 ? -12.82 10.312 -0.608 1 97.06 347 THR A C 1
ATOM 2799 O O . THR A 1 347 ? -11.984 11.094 -0.157 1 97.06 347 THR A O 1
ATOM 2802 N N . ILE A 1 348 ? -13.18 10.281 -1.891 1 97.44 348 ILE A N 1
ATOM 2803 C CA . ILE A 1 348 ? -12.547 11.125 -2.9 1 97.44 348 ILE A CA 1
ATOM 2804 C C . ILE A 1 348 ? -12.836 12.594 -2.602 1 97.44 348 ILE A C 1
ATOM 2806 O O . ILE A 1 348 ? -11.938 13.43 -2.666 1 97.44 348 ILE A O 1
ATOM 2810 N N . ALA A 1 349 ? -14.039 12.844 -2.236 1 95.5 349 ALA A N 1
ATOM 2811 C CA . ALA A 1 349 ? -14.445 14.211 -1.934 1 95.5 349 ALA A CA 1
ATOM 2812 C C . ALA A 1 349 ? -13.68 14.758 -0.727 1 95.5 349 ALA A C 1
ATOM 2814 O O . ALA A 1 349 ? -13.172 15.875 -0.76 1 95.5 349 ALA A O 1
ATOM 2815 N N . ALA A 1 350 ? -13.617 14 0.291 1 94.88 350 ALA A N 1
ATOM 2816 C CA . ALA A 1 350 ? -12.906 14.414 1.497 1 94.88 350 ALA A CA 1
ATOM 2817 C C . ALA A 1 350 ? -11.43 14.656 1.205 1 94.88 350 ALA A C 1
ATOM 2819 O O . ALA A 1 350 ? -10.852 15.641 1.665 1 94.88 350 ALA A O 1
ATOM 2820 N N . MET A 1 351 ? -10.828 13.75 0.455 1 96.44 351 MET A N 1
ATOM 2821 C CA . MET A 1 351 ? -9.414 13.883 0.122 1 96.44 351 MET A CA 1
ATOM 2822 C C . MET A 1 351 ? -9.172 15.109 -0.763 1 96.44 351 MET A C 1
ATOM 2824 O O . MET A 1 351 ? -8.18 15.82 -0.593 1 96.44 351 MET A O 1
ATOM 2828 N N . ARG A 1 352 ? -10.055 15.305 -1.721 1 95.31 352 ARG A N 1
ATOM 2829 C CA . ARG A 1 352 ? -9.969 16.5 -2.551 1 95.31 352 ARG A CA 1
ATOM 2830 C C . ARG A 1 352 ? -10.016 17.766 -1.699 1 95.31 352 ARG A C 1
ATOM 2832 O O . ARG A 1 352 ? -9.266 18.719 -1.944 1 95.31 352 ARG A O 1
ATOM 2839 N N . PHE A 1 353 ? -10.867 17.766 -0.752 1 93.12 353 PHE A N 1
ATOM 2840 C CA . PHE A 1 353 ? -11 18.891 0.171 1 93.12 353 PHE A CA 1
ATOM 2841 C C . PHE A 1 353 ? -9.703 19.125 0.927 1 93.12 353 PHE A C 1
ATOM 2843 O O . PHE A 1 353 ? -9.203 20.25 0.978 1 93.12 353 PHE A O 1
ATOM 2850 N N . LEU A 1 354 ? -9.156 18.125 1.485 1 93.38 354 LEU A N 1
ATOM 2851 C CA . LEU A 1 354 ? -7.938 18.219 2.275 1 93.38 354 LEU A CA 1
ATOM 2852 C C . LEU A 1 354 ? -6.758 18.625 1.403 1 93.38 354 LEU A C 1
ATOM 2854 O O . LEU A 1 354 ? -5.965 19.5 1.787 1 93.38 354 LEU A O 1
ATOM 2858 N N . LEU A 1 355 ? -6.645 18.062 0.21 1 93.94 355 LEU A N 1
ATOM 2859 C CA . LEU A 1 355 ? -5.488 18.281 -0.648 1 93.94 355 LEU A CA 1
ATOM 2860 C C . LEU A 1 355 ? -5.52 19.672 -1.262 1 93.94 355 LEU A C 1
ATOM 2862 O O . LEU A 1 355 ? -4.473 20.266 -1.549 1 93.94 355 LEU A O 1
ATOM 2866 N N . ALA A 1 356 ? -6.707 20.188 -1.449 1 90.44 356 ALA A N 1
ATOM 2867 C CA . ALA A 1 356 ? -6.816 21.562 -1.944 1 90.44 356 ALA A CA 1
ATOM 2868 C C . ALA A 1 356 ? -6.164 22.547 -0.98 1 90.44 356 ALA A C 1
ATOM 2870 O O . ALA A 1 356 ? -5.707 23.609 -1.392 1 90.44 356 ALA A O 1
ATOM 2871 N N . ARG A 1 357 ? -6.035 22.156 0.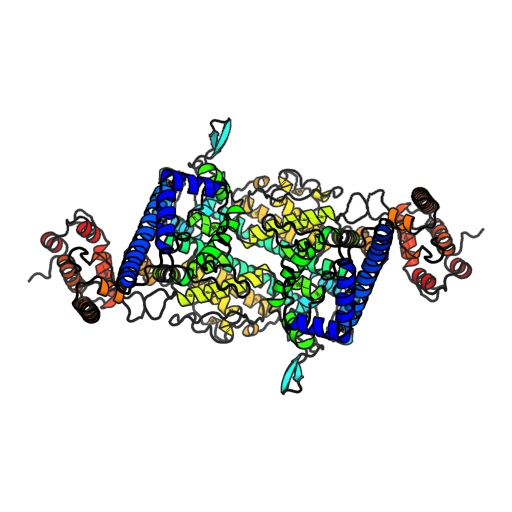214 1 85.94 357 ARG A N 1
ATOM 2872 C CA . ARG A 1 357 ? -5.457 23.031 1.232 1 85.94 357 ARG A CA 1
ATOM 2873 C C . ARG A 1 357 ? -3.973 22.734 1.427 1 85.94 357 ARG A C 1
ATOM 2875 O O . ARG A 1 357 ? -3.162 23.641 1.572 1 85.94 357 ARG A O 1
ATOM 2882 N N . SER A 1 358 ? -3.633 21.5 1.424 1 86.5 358 SER A N 1
ATOM 2883 C CA . SER A 1 358 ? -2.252 21.125 1.709 1 86.5 358 SER A CA 1
ATOM 2884 C C . SER A 1 358 ? -1.374 21.266 0.47 1 86.5 358 SER A C 1
ATOM 2886 O O . SER A 1 358 ? -0.169 21.5 0.58 1 86.5 358 SER A O 1
ATOM 2888 N N . ASP A 1 359 ? -1.967 21.078 -0.657 1 86.06 359 ASP A N 1
ATOM 2889 C CA . ASP A 1 359 ? -1.267 21.156 -1.936 1 86.06 359 ASP A CA 1
ATOM 2890 C C . ASP A 1 359 ? -2.166 21.75 -3.018 1 86.06 359 ASP A C 1
ATOM 2892 O O . ASP A 1 359 ? -2.662 21.031 -3.883 1 86.06 359 ASP A O 1
ATOM 2896 N N . PRO A 1 360 ? -2.211 23.016 -3.08 1 81.69 360 PRO A N 1
ATOM 2897 C CA . PRO A 1 360 ? -3.164 23.688 -3.971 1 81.69 360 PRO A CA 1
ATOM 2898 C C . PRO A 1 360 ? -2.895 23.391 -5.445 1 81.69 360 PRO A C 1
ATOM 2900 O O . PRO A 1 360 ? -3.805 23.5 -6.273 1 81.69 360 PRO A O 1
ATOM 2903 N N . ALA A 1 361 ? -1.69 23.094 -5.777 1 81.38 361 ALA A N 1
ATOM 2904 C CA . ALA A 1 361 ? -1.353 22.844 -7.176 1 81.38 361 ALA A CA 1
ATOM 2905 C C . ALA A 1 361 ? -1.664 21.406 -7.562 1 81.38 361 ALA A C 1
ATOM 2907 O O . ALA A 1 361 ? -1.554 21.031 -8.734 1 81.38 361 ALA A O 1
ATOM 2908 N N . ASN A 1 362 ? -2.129 20.641 -6.598 1 87.06 362 ASN A N 1
ATOM 2909 C CA . ASN A 1 362 ? -2.395 19.234 -6.836 1 87.06 362 ASN A CA 1
ATOM 2910 C C . ASN A 1 362 ? -3.621 19.031 -7.723 1 87.06 362 ASN A C 1
ATOM 2912 O O . ASN A 1 362 ? -4.652 19.672 -7.512 1 87.06 362 ASN A O 1
ATOM 2916 N N . THR A 1 363 ? -3.543 18.188 -8.75 1 91.88 363 THR A N 1
ATOM 2917 C CA . THR A 1 363 ? -4.645 17.984 -9.68 1 91.88 363 THR A CA 1
ATOM 2918 C C . THR A 1 363 ? -5.266 16.594 -9.469 1 91.88 363 THR A C 1
ATOM 2920 O O . THR A 1 363 ? -6.09 16.156 -10.273 1 91.88 363 THR A O 1
ATOM 2923 N N . TRP A 1 364 ? -4.867 15.914 -8.445 1 94.88 364 TRP A N 1
ATOM 2924 C CA . TRP A 1 364 ? -5.277 14.539 -8.203 1 94.88 364 TRP A CA 1
ATOM 2925 C C . TRP A 1 364 ? -6.797 14.406 -8.242 1 94.88 364 TRP A C 1
ATOM 2927 O O . TRP A 1 364 ? -7.328 13.5 -8.898 1 94.88 364 TRP A O 1
ATOM 2937 N N . GLY A 1 365 ? -7.547 15.297 -7.496 1 94.62 365 GLY A N 1
ATOM 2938 C CA . GLY A 1 365 ? -8.992 15.203 -7.398 1 94.62 365 GLY A CA 1
ATOM 2939 C C . GLY A 1 365 ? -9.688 15.289 -8.742 1 94.62 365 GLY A C 1
ATOM 2940 O O . GLY A 1 365 ? -10.508 14.438 -9.086 1 94.62 365 GLY A O 1
ATOM 2941 N N . VAL A 1 366 ? -9.32 16.219 -9.523 1 94.69 366 VAL A N 1
ATOM 2942 C CA . VAL A 1 366 ? -9.938 16.453 -10.82 1 94.69 366 VAL A CA 1
ATOM 2943 C C . VAL A 1 366 ? -9.562 15.328 -11.789 1 94.69 366 VAL A C 1
ATOM 2945 O O . VAL A 1 366 ? -10.406 14.836 -12.531 1 94.69 366 VAL A O 1
ATOM 2948 N N . ASP A 1 367 ? -8.32 14.961 -11.727 1 96.31 367 ASP A N 1
ATOM 2949 C CA . ASP A 1 367 ? -7.855 13.867 -12.586 1 96.31 367 ASP A CA 1
ATOM 2950 C C . ASP A 1 367 ? -8.594 12.57 -12.266 1 96.31 367 ASP A C 1
ATOM 2952 O O . ASP A 1 367 ? -8.945 11.812 -13.164 1 96.31 367 ASP A O 1
ATOM 2956 N N . THR A 1 368 ? -8.781 12.289 -11.039 1 97.5 368 THR A N 1
ATOM 2957 C CA . THR A 1 368 ? -9.43 11.055 -10.602 1 97.5 368 THR A CA 1
ATOM 2958 C C . THR A 1 368 ? -10.891 11.031 -11.031 1 97.5 368 THR A C 1
ATOM 2960 O O . THR A 1 368 ? -11.383 10.023 -11.539 1 97.5 368 THR A O 1
ATOM 2963 N N . ILE A 1 369 ? -11.586 12.133 -10.859 1 96.75 369 ILE A N 1
ATOM 2964 C CA . ILE A 1 369 ? -12.992 12.18 -11.227 1 96.75 369 ILE A CA 1
ATOM 2965 C C . ILE A 1 369 ? -13.141 12.055 -12.742 1 96.75 369 ILE A C 1
ATOM 2967 O O . ILE A 1 369 ? -14.055 11.391 -13.234 1 96.75 369 ILE A O 1
ATOM 2971 N N . ARG A 1 370 ? -12.266 12.703 -13.477 1 96.56 370 ARG A N 1
ATOM 2972 C CA . ARG A 1 370 ? -12.281 12.586 -14.938 1 96.56 370 ARG A CA 1
ATOM 2973 C C . ARG A 1 370 ? -12.07 11.141 -15.367 1 96.56 370 ARG A C 1
ATOM 2975 O O . ARG A 1 370 ? -12.742 10.656 -16.281 1 96.56 370 ARG A O 1
ATOM 2982 N N . PHE A 1 371 ? -11.18 10.5 -14.758 1 97.88 371 PHE A N 1
ATOM 2983 C CA . PHE A 1 371 ? -10.93 9.094 -15.031 1 97.88 371 PHE A CA 1
ATOM 2984 C C . PHE A 1 371 ? -12.18 8.258 -14.766 1 97.88 371 PHE A C 1
ATOM 2986 O O . PHE A 1 371 ? -12.562 7.426 -15.586 1 97.88 371 PHE A O 1
ATOM 2993 N N . ILE A 1 372 ? -12.789 8.469 -13.586 1 98.06 372 ILE A N 1
ATOM 2994 C CA . ILE A 1 372 ? -13.953 7.688 -13.18 1 98.06 372 ILE A CA 1
ATOM 2995 C C . ILE A 1 372 ? -15.086 7.895 -14.18 1 98.06 372 ILE A C 1
ATOM 2997 O O . ILE A 1 372 ? -15.703 6.93 -14.641 1 98.06 372 ILE A O 1
ATOM 3001 N N . GLU A 1 373 ? -15.273 9.109 -14.508 1 96.69 373 GLU A N 1
ATOM 3002 C CA . GLU A 1 373 ? -16.344 9.43 -15.445 1 96.69 373 GLU A CA 1
ATOM 3003 C C . GLU A 1 373 ? -16.109 8.773 -16.797 1 96.69 373 GLU A C 1
ATOM 3005 O O . GLU A 1 373 ? -17.016 8.156 -17.359 1 96.69 373 GLU A O 1
ATOM 3010 N N . ALA A 1 374 ? -14.938 8.93 -17.312 1 97.44 374 ALA A N 1
ATOM 3011 C CA . ALA A 1 374 ? -14.594 8.391 -18.625 1 97.44 374 ALA A CA 1
ATOM 3012 C C . ALA A 1 374 ? -14.688 6.867 -18.625 1 97.44 374 ALA A C 1
ATOM 3014 O O . ALA A 1 374 ? -15.289 6.277 -19.531 1 97.44 374 ALA A O 1
ATOM 3015 N N . GLU A 1 375 ? -14.109 6.23 -17.656 1 96.56 375 GLU A N 1
ATOM 3016 C CA . GLU A 1 375 ? -14.055 4.77 -17.609 1 96.56 375 GLU A CA 1
ATOM 3017 C C . GLU A 1 375 ? -15.422 4.176 -17.281 1 96.56 375 GLU A C 1
ATOM 3019 O O . GLU A 1 375 ? -15.766 3.102 -17.781 1 96.56 375 GLU A O 1
ATOM 3024 N N . ALA A 1 376 ? -16.141 4.82 -16.391 1 94.62 376 ALA A N 1
ATOM 3025 C CA . ALA A 1 376 ? -17.484 4.348 -16.078 1 94.62 376 ALA A CA 1
ATOM 3026 C C . ALA A 1 376 ? -18.359 4.348 -17.344 1 94.62 376 ALA A C 1
ATOM 3028 O O . ALA A 1 376 ? -19.141 3.42 -17.562 1 94.62 376 ALA A O 1
ATOM 3029 N N . ALA A 1 377 ? -18.25 5.395 -18.141 1 94.75 377 ALA A N 1
ATOM 3030 C CA . ALA A 1 377 ? -18.984 5.473 -19.391 1 94.75 377 ALA A CA 1
ATOM 3031 C C . ALA A 1 377 ? -18.547 4.379 -20.359 1 94.75 377 ALA A C 1
ATOM 3033 O O . ALA A 1 377 ? -19.375 3.746 -21.016 1 94.75 377 ALA A O 1
ATOM 3034 N N . ARG A 1 378 ? -17.281 4.148 -20.453 1 94.56 378 ARG A N 1
ATOM 3035 C CA . ARG A 1 378 ? -16.719 3.162 -21.375 1 94.56 378 ARG A CA 1
ATOM 3036 C C . ARG A 1 378 ? -17.188 1.755 -21.016 1 94.56 378 ARG A C 1
ATOM 3038 O O . ARG A 1 378 ? -17.562 0.977 -21.891 1 94.56 378 ARG A O 1
ATOM 3045 N N . VAL A 1 379 ? -17.219 1.432 -19.672 1 92.56 379 VAL A N 1
ATOM 3046 C CA . VAL A 1 379 ? -17.5 0.084 -19.188 1 92.56 379 VAL A CA 1
ATOM 3047 C C . VAL A 1 379 ? -19 -0.072 -18.938 1 92.56 379 VAL A C 1
ATOM 3049 O O . VAL A 1 379 ? -19.516 -1.191 -18.859 1 92.56 379 VAL A O 1
ATOM 3052 N N . GLY A 1 380 ? -19.719 1.027 -18.875 1 91.06 380 GLY A N 1
ATOM 3053 C CA . GLY A 1 380 ? -21.156 1.007 -18.609 1 91.06 380 GLY A CA 1
ATOM 3054 C C . GLY A 1 380 ? -21.5 0.858 -17.141 1 91.06 380 GLY A C 1
ATOM 3055 O O . GLY A 1 380 ? -22.391 0.084 -16.781 1 91.06 380 GLY A O 1
ATOM 3056 N N . LEU A 1 381 ? -20.781 1.551 -16.297 1 92.69 381 LEU A N 1
ATOM 3057 C CA . LEU A 1 381 ? -21.016 1.486 -14.852 1 92.69 381 LEU A CA 1
ATOM 3058 C C . LEU A 1 381 ? -21.875 2.648 -14.383 1 92.69 381 LEU A C 1
ATOM 3060 O O . LEU A 1 381 ? -21.766 3.764 -14.898 1 92.69 381 LEU A O 1
ATOM 3064 N N . ASP A 1 382 ? -22.688 2.346 -13.406 1 92.94 382 ASP A N 1
ATOM 3065 C CA . ASP A 1 382 ? -23.484 3.375 -12.742 1 92.94 382 ASP A CA 1
ATOM 3066 C C . ASP A 1 382 ? -22.672 4.062 -11.641 1 92.94 382 ASP A C 1
ATOM 3068 O O . ASP A 1 382 ? -22.25 3.416 -10.688 1 92.94 382 ASP A O 1
ATOM 3072 N N . LEU A 1 383 ? -22.625 5.375 -11.703 1 96.44 383 LEU A N 1
ATOM 3073 C CA . LEU A 1 383 ? -21.859 6.141 -10.727 1 96.44 383 LEU A CA 1
ATOM 3074 C C . LEU A 1 383 ? -22.5 6.047 -9.336 1 96.44 383 LEU A C 1
ATOM 3076 O O . LEU A 1 383 ? -21.812 6.219 -8.328 1 96.44 383 LEU A O 1
ATOM 3080 N N . ASP A 1 384 ? -23.75 5.699 -9.336 1 95.5 384 ASP A N 1
ATOM 3081 C CA . ASP A 1 384 ? -24.438 5.543 -8.055 1 95.5 384 ASP A CA 1
ATOM 3082 C C . ASP A 1 384 ? -23.844 4.387 -7.25 1 95.5 384 ASP A C 1
ATOM 3084 O O . ASP A 1 384 ? -23.844 4.426 -6.02 1 95.5 384 ASP A O 1
ATOM 3088 N N . ALA A 1 385 ? -23.375 3.434 -7.93 1 94.31 385 ALA A N 1
ATOM 3089 C CA . ALA A 1 385 ? -22.766 2.281 -7.27 1 94.31 385 ALA A CA 1
ATOM 3090 C C . ALA A 1 385 ? -21.531 2.693 -6.465 1 94.31 385 ALA A C 1
ATOM 3092 O O . ALA A 1 385 ? -21.156 2.018 -5.504 1 94.31 385 ALA A O 1
ATOM 3093 N N . MET A 1 386 ? -21 3.846 -6.785 1 96.69 386 MET A N 1
ATOM 3094 C CA . MET A 1 386 ? -19.812 4.34 -6.098 1 96.69 386 MET A CA 1
ATOM 3095 C C . MET A 1 386 ? -20.156 5.469 -5.137 1 96.69 386 MET A C 1
ATOM 3097 O O . MET A 1 386 ? -19.281 6.082 -4.535 1 96.69 386 MET A O 1
ATOM 3101 N N . GLY A 1 387 ? -21.453 5.816 -5.074 1 96.31 387 GLY A N 1
ATOM 3102 C CA . GLY A 1 387 ? -21.922 6.777 -4.09 1 96.31 387 GLY A CA 1
ATOM 3103 C C . GLY A 1 387 ? -22 8.195 -4.629 1 96.31 387 GLY A C 1
ATOM 3104 O O . GLY A 1 387 ? -22.188 9.148 -3.867 1 96.31 387 GLY A O 1
ATOM 3105 N N . PHE A 1 388 ? -21.875 8.328 -5.965 1 96.81 388 PHE A N 1
ATOM 3106 C CA . PHE A 1 388 ? -22.016 9.656 -6.551 1 96.81 388 PHE A CA 1
ATOM 3107 C C . PHE A 1 388 ? -23.453 10.141 -6.461 1 96.81 388 PHE A C 1
ATOM 3109 O O . PHE A 1 388 ? -24.375 9.492 -6.973 1 96.81 388 PHE A O 1
ATOM 3116 N N . PRO A 1 389 ? -23.578 11.242 -5.82 1 94.5 389 PRO A N 1
ATOM 3117 C CA . PRO A 1 389 ? -24.922 11.82 -5.898 1 94.5 389 PRO A CA 1
ATOM 3118 C C . PRO A 1 389 ? -25.281 12.289 -7.305 1 94.5 389 PRO A C 1
ATOM 3120 O O . PRO A 1 389 ? -24.391 12.578 -8.109 1 94.5 389 PRO A O 1
ATOM 3123 N N . ALA A 1 390 ? -26.562 12.375 -7.613 1 93.25 390 ALA A N 1
ATOM 3124 C CA . ALA A 1 390 ? -27.016 12.797 -8.938 1 93.25 390 ALA A CA 1
ATOM 3125 C C . ALA A 1 390 ? -26.5 14.195 -9.266 1 93.25 390 ALA A C 1
ATOM 3127 O O . ALA A 1 390 ? -26.25 14.508 -10.43 1 93.25 390 ALA A O 1
ATOM 3128 N N . THR A 1 391 ? -26.219 15.047 -8.195 1 92.38 391 THR A N 1
ATOM 3129 C CA . THR A 1 391 ? -25.859 16.438 -8.383 1 92.38 391 THR A CA 1
ATOM 3130 C C . THR A 1 391 ? -24.375 16.672 -8.094 1 92.38 391 THR A C 1
ATOM 3132 O O . THR A 1 391 ? -23.969 17.781 -7.762 1 92.38 391 THR A O 1
ATOM 3135 N N . TRP A 1 392 ? -23.609 15.602 -8.141 1 93.12 392 TRP A N 1
ATOM 3136 C CA . TRP A 1 392 ? -22.219 15.727 -7.699 1 93.12 392 TRP A CA 1
ATOM 3137 C C . TRP A 1 392 ? -21.453 16.734 -8.555 1 93.12 392 TRP A C 1
ATOM 3139 O O . TRP A 1 392 ? -20.562 17.422 -8.062 1 93.12 392 TRP A O 1
ATOM 3149 N N . LYS A 1 393 ? -21.828 16.906 -9.82 1 92.62 393 LYS A N 1
ATOM 3150 C CA . LYS A 1 393 ? -21.141 17.797 -10.75 1 92.62 393 LYS A CA 1
ATOM 3151 C C . LYS A 1 393 ? -21.344 19.25 -10.359 1 92.62 393 LYS A C 1
ATOM 3153 O O . LYS A 1 393 ? -20.562 20.125 -10.766 1 92.62 393 LYS A O 1
ATOM 3158 N N . ASP A 1 394 ? -22.359 19.5 -9.586 1 91.69 394 ASP A N 1
ATOM 3159 C CA . ASP A 1 394 ? -22.688 20.875 -9.195 1 91.69 394 ASP A CA 1
ATOM 3160 C C . ASP A 1 394 ? -21.828 21.312 -8.008 1 91.69 394 ASP A C 1
ATOM 3162 O O . ASP A 1 394 ? -21.797 22.5 -7.676 1 91.69 394 ASP A O 1
ATOM 3166 N N . SER A 1 395 ? -21.141 20.406 -7.438 1 90.69 395 SER A N 1
ATOM 3167 C CA . SER A 1 395 ? -20.312 20.766 -6.289 1 90.69 395 SER A CA 1
ATOM 3168 C C . SER A 1 395 ? -19.094 21.562 -6.719 1 90.69 395 SER A C 1
ATOM 3170 O O . SER A 1 395 ? -18.359 21.141 -7.625 1 90.69 395 SER A O 1
ATOM 3172 N N . PRO A 1 396 ? -18.781 22.641 -6.043 1 90.12 396 PRO A N 1
ATOM 3173 C CA . PRO A 1 396 ? -17.578 23.422 -6.367 1 90.12 396 PRO A CA 1
ATOM 3174 C C . PRO A 1 396 ? -16.281 22.625 -6.137 1 90.12 396 PRO A C 1
ATOM 3176 O O . PRO A 1 396 ? -15.227 22.984 -6.652 1 90.12 396 PRO A O 1
ATOM 3179 N N . LEU A 1 397 ? -16.391 21.562 -5.469 1 90.56 397 LEU A N 1
ATOM 3180 C CA . LEU A 1 397 ? -15.242 20.719 -5.168 1 90.56 397 LEU A CA 1
ATOM 3181 C C . LEU A 1 397 ? -14.562 20.25 -6.449 1 90.56 397 LEU A C 1
ATOM 3183 O O . LEU A 1 397 ? -13.352 20.016 -6.469 1 90.56 397 LEU A O 1
ATOM 3187 N N . TRP A 1 398 ? -15.32 20.094 -7.465 1 93.12 398 TRP A N 1
ATOM 3188 C CA . TRP A 1 398 ? -14.797 19.422 -8.648 1 93.12 398 TRP A CA 1
ATOM 3189 C C . TRP A 1 398 ? -14.43 20.438 -9.727 1 93.12 398 TRP A C 1
ATOM 3191 O O . TRP A 1 398 ? -14.016 20.062 -10.828 1 93.12 398 TRP A O 1
ATOM 3201 N N . ASP A 1 399 ? -14.492 21.688 -9.32 1 90.38 399 ASP A N 1
ATOM 3202 C CA . ASP A 1 399 ? -13.977 22.734 -10.195 1 90.38 399 ASP A CA 1
ATOM 3203 C C . ASP A 1 399 ? -12.453 22.719 -10.25 1 90.38 399 ASP A C 1
ATOM 3205 O O . ASP A 1 399 ? -11.797 22.5 -9.227 1 90.38 399 ASP A O 1
ATOM 3209 N N . ALA A 1 400 ? -11.914 22.922 -11.406 1 86.25 400 ALA A N 1
ATOM 3210 C CA . ALA A 1 400 ? -10.461 22.922 -11.578 1 86.25 400 ALA A CA 1
ATOM 3211 C C . ALA A 1 400 ? -9.805 23.984 -10.711 1 86.25 400 ALA A C 1
ATOM 3213 O O . ALA A 1 400 ? -8.688 23.797 -10.227 1 86.25 400 ALA A O 1
ATOM 3214 N N . GLY A 1 401 ? -10.5 25.094 -10.438 1 83.88 401 GLY A N 1
ATOM 3215 C CA . GLY A 1 401 ? -9.953 26.188 -9.664 1 83.88 401 GLY A CA 1
ATOM 3216 C C . GLY A 1 401 ? -10.367 26.172 -8.211 1 83.88 401 GLY A C 1
ATOM 3217 O O . GLY A 1 401 ? -10.242 27.172 -7.504 1 83.88 401 GLY A O 1
ATOM 3218 N N . TYR A 1 402 ? -10.852 25 -7.832 1 87.62 402 TYR A N 1
ATOM 3219 C CA . TYR A 1 402 ? -11.273 24.891 -6.438 1 87.62 402 TYR A CA 1
ATOM 3220 C C . TYR A 1 402 ? -10.109 25.188 -5.496 1 87.62 402 TYR A C 1
ATOM 3222 O O . TYR A 1 402 ? -9.055 24.547 -5.586 1 87.62 402 TYR A O 1
ATOM 3230 N N . ALA A 1 403 ? -10.25 26.25 -4.719 1 80.94 403 ALA A N 1
ATOM 3231 C CA . ALA A 1 403 ? -9.25 26.672 -3.742 1 80.94 403 ALA A CA 1
ATOM 3232 C C . ALA A 1 403 ? -9.906 27.141 -2.447 1 80.94 403 ALA A C 1
ATOM 3234 O O . ALA A 1 403 ? -11.07 27.547 -2.445 1 80.94 403 ALA A O 1
ATOM 3235 N N . PRO A 1 404 ? -9.094 26.875 -1.407 1 74.94 404 PRO A N 1
ATOM 3236 C CA . PRO A 1 404 ? -9.625 27.422 -0.157 1 74.94 404 PRO A CA 1
ATOM 3237 C C . PRO A 1 404 ? -9.82 28.938 -0.209 1 74.94 404 PRO A C 1
ATOM 3239 O O . PRO A 1 404 ? -9.234 29.609 -1.058 1 74.94 404 PRO A O 1
ATOM 3242 N N . ASN A 1 405 ? -10.734 29.297 0.56 1 68.56 405 ASN A N 1
ATOM 3243 C CA . ASN A 1 405 ? -10.922 30.75 0.674 1 68.56 405 ASN A CA 1
ATOM 3244 C C . ASN A 1 405 ? -9.656 31.438 1.171 1 68.56 405 ASN A C 1
ATOM 3246 O O . ASN A 1 405 ? -9.227 31.203 2.301 1 68.56 405 ASN A O 1
ATOM 3250 N N . ALA A 1 406 ? -9.07 32.125 0.269 1 67 406 ALA A N 1
ATOM 3251 C CA . ALA A 1 406 ? -7.793 32.781 0.541 1 67 406 ALA A CA 1
ATOM 3252 C C . ALA A 1 406 ? -7.859 33.594 1.832 1 67 406 ALA A C 1
ATOM 3254 O O . ALA A 1 406 ? -6.902 33.625 2.609 1 67 406 ALA A O 1
ATOM 3255 N N . ASP A 1 407 ? -9.016 34.281 1.984 1 66.56 407 ASP A N 1
ATOM 3256 C CA . ASP A 1 407 ? -9.172 35.125 3.164 1 66.56 407 ASP A CA 1
ATOM 3257 C C . ASP A 1 407 ? -9.141 34.281 4.445 1 66.56 407 ASP A C 1
ATOM 3259 O O . ASP A 1 407 ? -8.492 34.656 5.422 1 66.56 407 ASP A O 1
ATOM 3263 N N . THR A 1 408 ? -9.789 33.188 4.281 1 65.38 408 THR A N 1
ATOM 3264 C CA . THR A 1 408 ? -9.82 32.312 5.441 1 65.38 408 THR A CA 1
ATOM 3265 C C . THR A 1 408 ? -8.422 31.766 5.746 1 65.38 408 THR A C 1
ATOM 3267 O O . THR A 1 408 ? -8.016 31.703 6.906 1 65.38 408 THR A O 1
ATOM 3270 N N . ARG A 1 409 ? -7.766 31.531 4.746 1 66.31 409 ARG A N 1
ATOM 3271 C CA . ARG A 1 409 ? -6.422 31 4.926 1 66.31 409 ARG A CA 1
ATOM 3272 C C . ARG A 1 409 ? -5.5 32.031 5.551 1 66.31 409 ARG A C 1
ATOM 3274 O O . ARG A 1 409 ? -4.723 31.734 6.453 1 66.31 409 ARG A O 1
ATOM 3281 N N . ALA A 1 410 ? -5.559 33.188 4.969 1 69.31 410 ALA A N 1
ATOM 3282 C CA . ALA A 1 410 ? -4.727 34.281 5.504 1 69.31 410 ALA A CA 1
ATOM 3283 C C . ALA A 1 410 ? -5.039 34.531 6.977 1 69.31 410 ALA A C 1
ATOM 3285 O O . ALA A 1 410 ? -4.129 34.719 7.785 1 69.31 410 ALA A O 1
ATOM 3286 N N . ARG A 1 411 ? -6.293 34.469 7.273 1 68.12 411 ARG A N 1
ATOM 3287 C CA . ARG A 1 411 ? -6.734 34.688 8.648 1 68.12 411 ARG A CA 1
ATOM 3288 C C . ARG A 1 411 ? -6.266 33.562 9.562 1 68.12 411 ARG A C 1
ATOM 3290 O O . ARG A 1 411 ? -5.789 33.844 10.672 1 68.12 411 ARG A O 1
ATOM 3297 N N . MET A 1 412 ? -6.289 32.469 8.945 1 64.75 412 MET A N 1
ATOM 3298 C CA . MET A 1 412 ? -5.875 31.328 9.75 1 64.75 412 MET A CA 1
ATOM 3299 C C . MET A 1 412 ? -4.367 31.328 9.977 1 64.75 412 MET A C 1
ATOM 3301 O O . MET A 1 412 ? -3.895 31 11.062 1 64.75 412 MET A O 1
ATOM 3305 N N . GLN A 1 413 ? -3.715 31.703 9.008 1 64.88 413 GLN A N 1
ATOM 3306 C CA . GLN A 1 413 ? -2.266 31.812 9.133 1 64.88 413 GLN A CA 1
ATOM 3307 C C . GLN A 1 413 ? -1.881 32.844 10.18 1 64.88 413 GLN A C 1
ATOM 3309 O O . GLN A 1 413 ? -0.918 32.656 10.93 1 64.88 413 GLN A O 1
ATOM 3314 N N . THR A 1 414 ? -2.676 33.906 10.195 1 70.25 414 THR A N 1
ATOM 3315 C CA . THR A 1 414 ? -2.443 34.969 11.172 1 70.25 414 THR A CA 1
ATOM 3316 C C . THR A 1 414 ? -2.686 34.469 12.586 1 70.25 414 THR A C 1
ATOM 3318 O O . THR A 1 414 ? -1.897 34.719 13.5 1 70.25 414 THR A O 1
ATOM 3321 N N . VAL A 1 415 ? -3.703 33.688 12.742 1 67.94 415 VAL A N 1
ATOM 3322 C CA . VAL A 1 415 ? -4.074 33.156 14.055 1 67.94 415 VAL A CA 1
ATOM 3323 C C . VAL A 1 415 ? -3.027 32.156 14.516 1 67.94 415 VAL A C 1
ATOM 3325 O O . VAL A 1 415 ? -2.699 32.094 15.703 1 67.94 415 VAL A O 1
ATOM 3328 N N . ASP A 1 416 ? -2.473 31.453 13.562 1 61.84 416 ASP A N 1
ATOM 3329 C CA . ASP A 1 416 ? -1.473 30.438 13.859 1 61.84 416 ASP A CA 1
ATOM 3330 C C . ASP A 1 416 ? -0.189 31.062 14.398 1 61.84 416 ASP A C 1
ATOM 3332 O O . ASP A 1 416 ? 0.541 30.438 15.172 1 61.84 416 ASP A O 1
ATOM 3336 N N . ARG A 1 417 ? 0.023 32.281 14.039 1 64.62 417 ARG A N 1
ATOM 3337 C CA . ARG A 1 417 ? 1.243 32.969 14.445 1 64.62 417 ARG A CA 1
ATOM 3338 C C . ARG A 1 417 ? 1.101 33.531 15.852 1 64.62 417 ARG A C 1
ATOM 3340 O O . ARG A 1 417 ? 2.09 33.938 16.469 1 64.62 417 ARG A O 1
ATOM 3347 N N . LEU A 1 418 ? -0.184 33.469 16.328 1 74 418 LEU A N 1
ATOM 3348 C CA . LEU A 1 418 ? -0.464 34.094 17.625 1 74 418 LEU A CA 1
ATOM 3349 C C . LEU A 1 418 ? -0.937 33.062 18.625 1 74 418 LEU A C 1
ATOM 3351 O O . LEU A 1 418 ? -1.497 32.031 18.234 1 74 418 LEU A O 1
ATOM 3355 N N . GLU A 1 419 ? -0.518 33.219 19.828 1 75.81 419 GLU A N 1
ATOM 3356 C CA . GLU A 1 419 ? -1.181 32.438 20.875 1 75.81 419 GLU A CA 1
ATOM 3357 C C . GLU A 1 419 ? -2.602 32.938 21.125 1 75.81 419 GLU A C 1
ATOM 3359 O O . GLU A 1 419 ? -2.807 34.125 21.406 1 75.81 419 GLU A O 1
ATOM 3364 N N . THR A 1 420 ? -3.58 32.125 20.891 1 79.81 420 THR A N 1
ATOM 3365 C CA . THR A 1 420 ? -4.973 32.5 21.078 1 79.81 420 THR A CA 1
ATOM 3366 C C . THR A 1 420 ? -5.66 31.594 22.094 1 79.81 420 THR A C 1
ATOM 3368 O O . THR A 1 420 ? -5.129 30.531 22.422 1 79.81 420 THR A O 1
ATOM 3371 N N . ALA A 1 421 ? -6.703 32.125 22.75 1 75.69 421 ALA A N 1
ATOM 3372 C CA . ALA A 1 421 ? -7.516 31.359 23.703 1 75.69 421 ALA A CA 1
ATOM 3373 C C . ALA A 1 421 ? -8.984 31.391 23.312 1 75.69 421 ALA A C 1
ATOM 3375 O O . ALA A 1 421 ? -9.453 32.344 22.688 1 75.69 421 ALA A O 1
ATOM 3376 N N . SER A 1 422 ? -9.68 30.297 23.609 1 75.44 422 SER A N 1
ATOM 3377 C CA . SER A 1 422 ? -11.133 30.297 23.453 1 75.44 422 SER A CA 1
ATOM 3378 C C . SER A 1 422 ? -11.797 31.219 24.469 1 75.44 422 SER A C 1
ATOM 3380 O O . SER A 1 422 ? -11.133 31.734 25.375 1 75.44 422 SER A O 1
ATOM 3382 N N . THR A 1 423 ? -13.133 31.375 24.234 1 78 423 THR A N 1
ATOM 3383 C CA . THR A 1 423 ? -13.883 32.219 25.172 1 78 423 THR A CA 1
ATOM 3384 C C . THR A 1 423 ? -13.742 31.672 26.594 1 78 423 THR A C 1
ATOM 3386 O O . THR A 1 423 ? -13.508 32.438 27.516 1 78 423 THR A O 1
ATOM 3389 N N . THR A 1 424 ? -13.781 30.375 26.641 1 75.31 424 THR A N 1
ATOM 3390 C CA . THR A 1 424 ? -13.695 29.75 27.953 1 75.31 424 THR A CA 1
ATOM 3391 C C . THR A 1 424 ? -12.289 29.859 28.531 1 75.31 424 THR A C 1
ATOM 3393 O O . THR A 1 424 ? -12.117 30.156 29.719 1 75.31 424 THR A O 1
ATOM 3396 N N . GLU A 1 425 ? -11.32 29.656 27.812 1 78.88 425 GLU A N 1
ATOM 3397 C CA . GLU A 1 425 ? -9.93 29.734 28.25 1 78.88 425 GLU A CA 1
ATOM 3398 C C . GLU A 1 425 ? -9.562 31.156 28.641 1 78.88 425 GLU A C 1
ATOM 3400 O O . GLU A 1 425 ? -8.891 31.375 29.656 1 78.88 425 GLU A O 1
ATOM 3405 N N . MET A 1 426 ? -9.984 32.062 27.828 1 86.38 426 MET A N 1
ATOM 3406 C CA . MET A 1 426 ? -9.688 33.438 28.109 1 86.38 426 MET A CA 1
ATOM 3407 C C . MET A 1 426 ? -10.367 33.906 29.391 1 86.38 426 MET A C 1
ATOM 3409 O O . MET A 1 426 ? -9.781 34.656 30.188 1 86.38 426 MET A O 1
ATOM 3413 N N . ALA A 1 427 ? -11.578 33.406 29.562 1 85.44 427 ALA A N 1
ATOM 3414 C CA . ALA A 1 427 ? -12.32 33.719 30.781 1 85.44 427 ALA A CA 1
ATOM 3415 C C . ALA A 1 427 ? -11.609 33.188 32.031 1 85.44 427 ALA A C 1
ATOM 3417 O O . ALA A 1 427 ? -11.625 33.812 33.094 1 85.44 427 ALA A O 1
ATOM 3418 N N . ARG A 1 428 ? -10.969 32.094 31.859 1 83.81 428 ARG A N 1
ATOM 3419 C CA . ARG A 1 428 ? -10.258 31.484 32.969 1 83.81 428 ARG A CA 1
ATOM 3420 C C . ARG A 1 428 ? -9.008 32.281 33.344 1 83.81 428 ARG A C 1
ATOM 3422 O O . ARG A 1 428 ? -8.539 32.219 34.469 1 83.81 428 ARG A O 1
ATOM 3429 N N . LEU A 1 429 ? -8.5 32.906 32.375 1 86 429 LEU A N 1
ATOM 3430 C CA . LEU A 1 429 ? -7.289 33.688 32.594 1 86 429 LEU A CA 1
ATOM 3431 C C . LEU A 1 429 ? -7.609 35.031 33.219 1 86 429 LEU A C 1
ATOM 3433 O O . LEU A 1 429 ? -6.723 35.688 33.781 1 86 429 LEU A O 1
ATOM 3437 N N . LEU A 1 430 ? -8.867 35.406 33.188 1 88.44 430 LEU A N 1
ATOM 3438 C CA . LEU A 1 430 ? -9.297 36.688 33.719 1 88.44 430 LEU A CA 1
ATOM 3439 C C . LEU A 1 430 ? -9.609 36.562 35.219 1 88.44 430 LEU A C 1
ATOM 3441 O O . LEU A 1 430 ? -10.164 35.562 35.656 1 88.44 430 LEU A O 1
ATOM 3445 N N . ARG A 1 431 ? -9.133 37.5 35.906 1 80.94 431 ARG A N 1
ATOM 3446 C CA . ARG A 1 431 ? -9.492 37.594 37.312 1 80.94 431 ARG A CA 1
ATOM 3447 C C . ARG A 1 431 ? -10.961 37.969 37.5 1 80.94 431 ARG A C 1
ATOM 3449 O O . ARG A 1 431 ? -11.391 39.031 37.062 1 80.94 431 ARG A O 1
ATOM 3456 N N . ALA A 1 432 ? -11.688 37.062 37.875 1 79.94 432 ALA A N 1
ATOM 3457 C CA . ALA A 1 432 ? -13.109 37.281 38.125 1 79.94 432 ALA A CA 1
ATOM 3458 C C . ALA A 1 432 ? -13.617 36.438 39.281 1 79.94 432 ALA A C 1
ATOM 3460 O O . ALA A 1 432 ? -12.945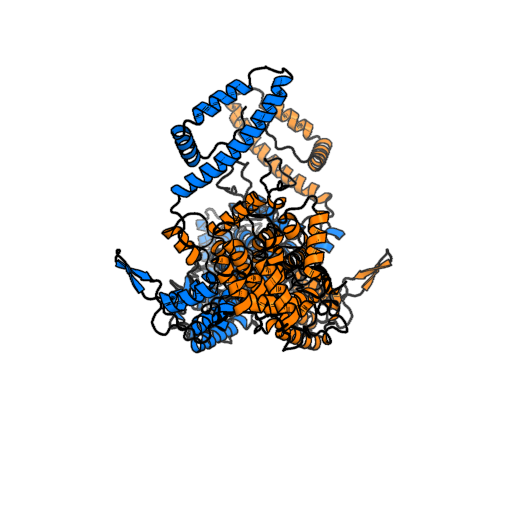 35.531 39.719 1 79.94 432 ALA A O 1
ATOM 3461 N N . ASP A 1 433 ? -14.742 36.938 39.875 1 72.31 433 ASP A N 1
ATOM 3462 C CA . ASP A 1 433 ? -15.344 36.25 41.031 1 72.31 433 ASP A CA 1
ATOM 3463 C C . ASP A 1 433 ? -15.898 34.875 40.625 1 72.31 433 ASP A C 1
ATOM 3465 O O . ASP A 1 433 ? -15.992 33.969 41.438 1 72.31 433 ASP A O 1
ATOM 3469 N N . SER A 1 434 ? -16.406 34.781 39.406 1 78.06 434 SER A N 1
ATOM 3470 C CA . SER A 1 434 ? -16.938 33.531 38.875 1 78.06 434 SER A CA 1
ATOM 3471 C C . SER A 1 434 ? -16.609 33.406 37.406 1 78.06 434 SER A C 1
ATOM 3473 O O . SER A 1 434 ? -16.422 34.375 36.688 1 78.06 434 SER A O 1
ATOM 3475 N N . PRO A 1 435 ? -16.547 32.188 37 1 78.56 435 PRO A N 1
ATOM 3476 C CA . PRO A 1 435 ? -16.328 31.938 35.562 1 78.56 435 PRO A CA 1
ATOM 3477 C C . PRO A 1 435 ? -17.375 32.594 34.688 1 78.56 435 PRO A C 1
ATOM 3479 O O . PRO A 1 435 ? -17.062 33.125 33.625 1 78.56 435 PRO A O 1
ATOM 3482 N N . ASP A 1 436 ? -18.562 32.594 35.156 1 81.94 436 ASP A N 1
ATOM 3483 C CA . ASP A 1 436 ? -19.656 33.188 34.375 1 81.94 436 ASP A CA 1
ATOM 3484 C C . ASP A 1 436 ? -19.484 34.719 34.281 1 81.94 436 ASP A C 1
ATOM 3486 O O . ASP A 1 436 ? -19.766 35.312 33.219 1 81.94 436 ASP A O 1
ATOM 3490 N N . GLN A 1 437 ? -19.062 35.219 35.312 1 87.38 437 GLN A N 1
ATOM 3491 C CA . GLN A 1 437 ? -18.812 36.656 35.312 1 87.38 437 GLN A CA 1
ATOM 3492 C C . GLN A 1 437 ? -17.672 37.031 34.344 1 87.38 437 GLN A C 1
ATOM 3494 O O . GLN A 1 437 ? -17.703 38.031 33.688 1 87.38 437 GLN A O 1
ATOM 3499 N N . ALA A 1 438 ? -16.672 36.188 34.406 1 90.44 438 ALA A N 1
ATOM 3500 C CA . ALA A 1 438 ? -15.523 36.406 33.5 1 90.44 438 ALA A CA 1
ATOM 3501 C C . ALA A 1 438 ? -15.938 36.344 32.031 1 90.44 438 ALA A C 1
ATOM 3503 O O . ALA A 1 438 ? -15.523 37.156 31.234 1 90.44 438 ALA A O 1
ATOM 3504 N N . LYS A 1 439 ? -16.766 35.375 31.75 1 88.94 439 LYS A N 1
ATOM 3505 C CA . LYS A 1 439 ? -17.266 35.219 30.391 1 88.94 439 LYS A CA 1
ATOM 3506 C C . LYS A 1 439 ? -18.109 36.406 29.969 1 88.94 439 LYS A C 1
ATOM 3508 O O . LYS A 1 439 ? -18.016 36.906 28.844 1 88.94 439 LYS A O 1
ATOM 3513 N N . GLY A 1 440 ? -18.984 36.812 30.875 1 89.88 440 GLY A N 1
ATOM 3514 C CA . GLY A 1 440 ? -19.812 37.969 30.625 1 89.88 440 GLY A CA 1
ATOM 3515 C C . GLY A 1 440 ? -19 39.219 30.359 1 89.88 440 GLY A C 1
ATOM 3516 O O . GLY A 1 440 ? -19.312 40 29.438 1 89.88 440 GLY A O 1
ATOM 3517 N N . ARG A 1 441 ? -18.031 39.406 31.141 1 91 441 ARG A N 1
ATOM 3518 C CA . ARG A 1 441 ? -17.156 40.562 30.969 1 91 441 ARG A CA 1
ATOM 3519 C C . ARG A 1 441 ? -16.422 40.5 29.641 1 91 441 ARG A C 1
ATOM 3521 O O . ARG A 1 441 ? -16.297 41.5 28.938 1 91 441 ARG A O 1
ATOM 3528 N N . LEU A 1 442 ? -15.891 39.375 29.344 1 91.94 442 LEU A N 1
ATOM 3529 C CA . LEU A 1 442 ? -15.18 39.188 28.078 1 91.94 442 LEU A CA 1
ATOM 3530 C C . LEU A 1 442 ? -16.078 39.531 26.891 1 91.94 442 LEU A C 1
ATOM 3532 O O . LEU A 1 442 ? -15.648 40.25 25.984 1 91.94 442 LEU A O 1
ATOM 3536 N N . ASN A 1 443 ? -17.297 39.062 26.938 1 89 443 ASN A N 1
ATOM 3537 C CA . ASN A 1 443 ? -18.266 39.344 25.891 1 89 443 ASN A CA 1
ATOM 3538 C C . ASN A 1 443 ? -18.578 40.812 25.797 1 89 443 ASN A C 1
ATOM 3540 O O . ASN A 1 443 ? -18.719 41.375 24.703 1 89 443 ASN A O 1
ATOM 3544 N N . TYR A 1 444 ? -18.75 41.281 26.906 1 91.44 444 TYR A N 1
ATOM 3545 C CA . TYR A 1 444 ? -19.016 42.719 26.969 1 91.44 444 TYR A CA 1
ATOM 3546 C C . TYR A 1 444 ? -17.875 43.5 26.344 1 91.44 444 TYR A C 1
ATOM 3548 O O . TYR A 1 444 ? -18.109 44.375 25.5 1 91.44 444 TYR A O 1
ATOM 3556 N N . LEU A 1 445 ? -16.703 43.25 26.734 1 93.44 445 LEU A N 1
ATOM 3557 C CA . LEU A 1 445 ? -15.547 43.969 26.234 1 93.44 445 LEU A CA 1
ATOM 3558 C C . LEU A 1 445 ? -15.359 43.781 24.734 1 93.44 445 LEU A C 1
ATOM 3560 O O . LEU A 1 445 ? -14.945 44.688 24.031 1 93.44 445 LEU A O 1
ATOM 3564 N N . ARG A 1 446 ? -15.609 42.594 24.281 1 91.25 446 ARG A N 1
ATOM 3565 C CA . ARG A 1 446 ? -15.555 42.312 22.844 1 91.25 446 ARG A CA 1
ATOM 3566 C C . ARG A 1 446 ? -16.594 43.125 22.078 1 91.25 446 ARG A C 1
ATOM 3568 O O . ARG A 1 446 ? -16.281 43.719 21.047 1 91.25 446 ARG A O 1
ATOM 3575 N N . LYS A 1 447 ? -17.844 43.125 22.609 1 88.56 447 LYS A N 1
ATOM 3576 C CA . LYS A 1 447 ? -18.922 43.844 21.969 1 88.56 447 LYS A CA 1
ATOM 3577 C C . LYS A 1 447 ? -18.656 45.344 21.969 1 88.56 447 LYS A C 1
ATOM 3579 O O . LYS A 1 447 ? -19.078 46.062 21.047 1 88.56 447 LYS A O 1
ATOM 3584 N N . LYS A 1 448 ? -17.969 45.75 22.938 1 90.25 448 LYS A N 1
ATOM 3585 C CA . LYS A 1 448 ? -17.641 47.156 23.062 1 90.25 448 LYS A CA 1
ATOM 3586 C C . LYS A 1 448 ? -16.344 47.5 22.328 1 90.25 448 LYS A C 1
ATOM 3588 O O . LYS A 1 448 ? -15.805 48.594 22.469 1 90.25 448 LYS A O 1
ATOM 3593 N N . ASN A 1 449 ? -15.742 46.5 21.688 1 90.25 449 ASN A N 1
ATOM 3594 C CA . ASN A 1 449 ? -14.578 46.625 20.812 1 90.25 449 ASN A CA 1
ATOM 3595 C C . ASN A 1 449 ? -13.32 46.969 21.609 1 90.25 449 ASN A C 1
ATOM 3597 O O . ASN A 1 449 ? -12.422 47.656 21.094 1 90.25 449 ASN A O 1
ATOM 3601 N N . ALA A 1 450 ? -13.359 46.625 22.812 1 93.38 450 ALA A N 1
ATOM 3602 C CA . ALA A 1 450 ? -12.188 46.812 23.672 1 93.38 450 ALA A CA 1
ATOM 3603 C C . ALA A 1 450 ? -11.211 45.656 23.547 1 93.38 450 ALA A C 1
ATOM 3605 O O . ALA A 1 450 ? -10.023 45.812 23.828 1 93.38 450 ALA A O 1
ATOM 3606 N N . VAL A 1 451 ? -11.727 44.531 23.266 1 94.94 451 VAL A N 1
ATOM 3607 C CA . VAL A 1 451 ? -10.922 43.312 23.125 1 94.94 451 VAL A CA 1
ATOM 3608 C C . VAL A 1 451 ? -11.18 42.688 21.75 1 94.94 451 VAL A C 1
ATOM 3610 O O . VAL A 1 451 ? -12.32 42.656 21.281 1 94.94 451 VAL A O 1
ATOM 3613 N N . ILE A 1 452 ? -10.094 42.344 21.109 1 93.06 452 ILE A N 1
ATOM 3614 C CA . ILE A 1 452 ? -10.203 41.688 19.812 1 93.06 452 ILE A CA 1
ATOM 3615 C C . ILE A 1 452 ? -10.672 40.25 20 1 93.06 452 ILE A C 1
ATOM 3617 O O . ILE A 1 452 ? -10.062 39.469 20.75 1 93.06 452 ILE A O 1
ATOM 3621 N N . GLY A 1 453 ? -11.789 39.906 19.516 1 89.06 453 GLY A N 1
ATOM 3622 C CA . GLY A 1 453 ? -12.312 38.562 19.375 1 89.06 453 GLY A CA 1
ATOM 3623 C C . GLY A 1 453 ? -12.516 38.156 17.922 1 89.06 453 GLY A C 1
ATOM 3624 O O . GLY A 1 453 ? -13.367 38.719 17.234 1 89.06 453 GLY A O 1
ATOM 3625 N N . LEU A 1 454 ? -11.703 37.219 17.5 1 81.75 454 LEU A N 1
ATOM 3626 C CA . LEU A 1 454 ? -11.68 36.844 16.094 1 81.75 454 LEU A CA 1
ATOM 3627 C C . LEU A 1 454 ? -12.711 35.75 15.805 1 81.75 454 LEU A C 1
ATOM 3629 O O . LEU A 1 454 ? -12.656 34.688 16.391 1 81.75 454 LEU A O 1
ATOM 3633 N N . GLN A 1 455 ? -13.609 36.25 14.914 1 72.38 455 GLN A N 1
ATOM 3634 C CA . GLN A 1 455 ? -14.555 35.25 14.43 1 72.38 455 GLN A CA 1
ATOM 3635 C C . GLN A 1 455 ? -13.977 34.469 13.234 1 72.38 455 GLN A C 1
ATOM 3637 O O . GLN A 1 455 ? -13.664 35.062 12.203 1 72.38 455 GLN A O 1
ATOM 3642 N N . ILE A 1 456 ? -13.414 33.312 13.234 1 60.88 456 ILE A N 1
ATOM 3643 C CA . ILE A 1 456 ? -12.664 32.625 12.18 1 60.88 456 ILE A CA 1
ATOM 3644 C C . ILE A 1 456 ? -13.641 31.969 11.195 1 60.88 456 ILE A C 1
ATOM 3646 O O . ILE A 1 456 ? -13.375 31.922 9.992 1 60.88 456 ILE A O 1
ATOM 3650 N N . LEU A 1 457 ? -14.953 31.578 11.477 1 57.66 457 LEU A N 1
ATOM 3651 C CA . LEU A 1 457 ? -15.938 30.984 10.578 1 57.66 457 LEU A CA 1
ATOM 3652 C C . LEU A 1 457 ? -17.344 31.469 10.914 1 57.66 457 LEU A C 1
ATOM 3654 O O . LEU A 1 457 ? -17.531 32.281 11.82 1 57.66 457 LEU A O 1
ATOM 3658 N N . HIS A 1 458 ? -18.328 31.234 9.953 1 51.97 458 HIS A N 1
ATOM 3659 C CA . HIS A 1 458 ? -19.703 31.703 10.086 1 51.97 458 HIS A CA 1
ATOM 3660 C C . HIS A 1 458 ? -20.297 31.266 11.422 1 51.97 458 HIS A C 1
ATOM 3662 O O . HIS A 1 458 ? -21.516 31.375 11.633 1 51.97 458 HIS A O 1
ATOM 3668 N N . GLY A 1 459 ? -19.359 30.984 12.375 1 54.75 459 GLY A N 1
ATOM 3669 C CA . GLY A 1 459 ? -19.953 30.562 13.625 1 54.75 459 GLY A CA 1
ATOM 3670 C C . GLY A 1 459 ? -19.953 31.656 14.68 1 54.75 459 GLY A C 1
ATOM 3671 O O . GLY A 1 459 ? -19.578 32.812 14.398 1 54.75 459 GLY A O 1
ATOM 3672 N N . SER A 1 460 ? -20.641 31.375 15.828 1 58.62 460 SER A N 1
ATOM 3673 C CA . SER A 1 460 ? -20.828 32.312 16.938 1 58.62 460 SER A CA 1
ATOM 3674 C C . SER A 1 460 ? -19.625 32.25 17.891 1 58.62 460 SER A C 1
ATOM 3676 O O . SER A 1 460 ? -19.562 33.031 18.859 1 58.62 460 SER A O 1
ATOM 3678 N N . THR A 1 461 ? -18.594 31.469 17.562 1 64.88 461 THR A N 1
ATOM 3679 C CA . THR A 1 461 ? -17.5 31.344 18.516 1 64.88 461 THR A CA 1
ATOM 3680 C C . THR A 1 461 ? -16.344 32.25 18.141 1 64.88 461 THR A C 1
ATOM 3682 O O . THR A 1 461 ? -16.125 32.5 16.953 1 64.88 461 THR A O 1
ATOM 3685 N N . HIS A 1 462 ? -15.641 32.844 19.234 1 78.06 462 HIS A N 1
ATOM 3686 C CA . HIS A 1 462 ? -14.547 33.781 19.031 1 78.06 462 HIS A CA 1
ATOM 3687 C C . HIS A 1 462 ? -13.242 33.25 19.625 1 78.06 462 HIS A C 1
ATOM 3689 O O . HIS A 1 462 ? -13.258 32.5 20.609 1 78.06 462 HIS A O 1
ATOM 3695 N N . ARG A 1 463 ? -12.094 33.5 18.938 1 79.56 463 ARG A N 1
ATOM 3696 C CA . ARG A 1 463 ? -10.75 33.312 19.484 1 79.56 463 ARG A CA 1
ATOM 3697 C C . ARG A 1 463 ? -10.125 34.656 19.875 1 79.56 463 ARG A C 1
ATOM 3699 O O . ARG A 1 463 ? -10.289 35.656 19.172 1 79.56 463 ARG A O 1
ATOM 3706 N N . TYR A 1 464 ? -9.516 34.594 21.047 1 87.38 464 TYR A N 1
ATOM 3707 C CA . TYR A 1 464 ? -8.945 35.844 21.594 1 87.38 464 TYR A CA 1
ATOM 3708 C C . TYR A 1 464 ? -7.426 35.75 21.641 1 87.38 464 TYR A C 1
ATOM 3710 O O . TYR A 1 464 ? -6.863 34.906 22.344 1 87.38 464 TYR A O 1
ATOM 3718 N N . PRO A 1 465 ? -6.719 36.594 20.875 1 89.44 465 PRO A N 1
ATOM 3719 C CA . PRO A 1 465 ? -5.266 36.656 21.047 1 89.44 465 PRO A CA 1
ATOM 3720 C C . PRO A 1 465 ? -4.859 36.938 22.5 1 89.44 465 PRO A C 1
ATOM 3722 O O . PRO A 1 465 ? -5.336 37.906 23.094 1 89.44 465 PRO A O 1
ATOM 3725 N N . THR A 1 466 ? -3.912 36.188 23.047 1 89.81 466 THR A N 1
ATOM 3726 C CA . THR A 1 466 ? -3.635 36.25 24.484 1 89.81 466 THR A CA 1
ATOM 3727 C C . THR A 1 466 ? -2.707 37.406 24.797 1 89.81 466 THR A C 1
ATOM 3729 O O . THR A 1 466 ? -2.57 37.812 25.953 1 89.81 466 THR A O 1
ATOM 3732 N N . PHE A 1 467 ? -2.084 38 23.75 1 91.94 467 PHE A N 1
ATOM 3733 C CA . PHE A 1 467 ? -1.181 39.094 24.016 1 91.94 467 PHE A CA 1
ATOM 3734 C C . PHE A 1 467 ? -1.932 40.281 24.641 1 91.94 467 PHE A C 1
ATOM 3736 O O . PHE A 1 467 ? -1.319 41.188 25.219 1 91.94 467 PHE A O 1
ATOM 3743 N N . GLN A 1 468 ? -3.266 40.219 24.547 1 95.19 468 GLN A N 1
ATOM 3744 C CA . GLN A 1 468 ? -4.094 41.312 25.031 1 95.19 468 GLN A CA 1
ATOM 3745 C C . GLN A 1 468 ? -4.168 41.312 26.547 1 95.19 468 GLN A C 1
ATOM 3747 O O . GLN A 1 468 ? -4.555 42.312 27.156 1 95.19 468 GLN A O 1
ATOM 3752 N N . LEU A 1 469 ? -3.814 40.156 27.109 1 92.5 469 LEU A N 1
ATOM 3753 C CA . LEU A 1 469 ? -3.969 39.938 28.547 1 92.5 469 LEU A CA 1
ATOM 3754 C C . LEU A 1 469 ? -2.639 40.156 29.281 1 92.5 469 LEU A C 1
ATOM 3756 O O . LEU A 1 469 ? -1.601 39.656 28.812 1 92.5 469 LEU A O 1
ATOM 3760 N N . ASP A 1 470 ? -2.729 40.906 30.344 1 91 470 ASP A N 1
ATOM 3761 C CA . ASP A 1 470 ? -1.61 40.969 31.281 1 91 470 ASP A CA 1
ATOM 3762 C C . ASP A 1 470 ? -1.668 39.844 32.312 1 91 470 ASP A C 1
ATOM 3764 O O . ASP A 1 470 ? -2.541 39.844 33.188 1 91 470 ASP A O 1
ATOM 3768 N N . ALA A 1 471 ? -0.751 38.969 32.219 1 86 471 ALA A N 1
ATOM 3769 C CA . ALA A 1 471 ? -0.749 37.781 33.062 1 86 471 ALA A CA 1
ATOM 3770 C C . ALA A 1 471 ? -0.578 38.188 34.531 1 86 471 ALA A C 1
ATOM 3772 O O . ALA A 1 471 ? -1.087 37.5 35.438 1 86 471 ALA A O 1
ATOM 3773 N N . ALA A 1 472 ? 0.143 39.281 34.812 1 86.12 472 ALA A N 1
ATOM 3774 C CA . ALA A 1 472 ? 0.404 39.719 36.156 1 86.12 472 ALA A CA 1
ATOM 3775 C C . ALA A 1 472 ? -0.88 40.188 36.844 1 86.12 472 ALA A C 1
ATOM 3777 O O . ALA A 1 472 ? -1.134 39.875 38 1 86.12 472 ALA A O 1
ATOM 3778 N N . THR A 1 473 ? -1.699 40.906 36.156 1 89.81 473 THR A N 1
ATOM 3779 C CA . THR A 1 473 ? -2.91 41.469 36.75 1 89.81 473 THR A CA 1
ATOM 3780 C C . THR A 1 473 ? -4.121 40.594 36.438 1 89.81 473 THR A C 1
ATOM 3782 O O . THR A 1 473 ? -5.184 40.781 37.031 1 89.81 473 THR A O 1
ATOM 3785 N N . GLN A 1 474 ? -3.971 39.594 35.531 1 90.69 474 GLN A N 1
ATOM 3786 C CA . GLN A 1 474 ? -5.051 38.75 35.062 1 90.69 474 GLN A CA 1
ATOM 3787 C C . GLN A 1 474 ? -6.203 39.562 34.5 1 90.69 474 GLN A C 1
ATOM 3789 O O . GLN A 1 474 ? -7.367 39.312 34.812 1 90.69 474 GLN A O 1
ATOM 3794 N N . ASP A 1 475 ? -5.805 40.656 33.906 1 92.69 475 ASP A N 1
ATOM 3795 C CA . ASP A 1 475 ? -6.742 41.531 33.219 1 92.69 475 ASP A CA 1
ATOM 3796 C C . ASP A 1 475 ? -6.133 42.062 31.922 1 92.69 475 ASP A C 1
ATOM 3798 O O . ASP A 1 475 ? -4.934 41.938 31.688 1 92.69 475 ASP A O 1
ATOM 3802 N N . PHE A 1 476 ? -6.945 42.656 31.078 1 94.94 476 PHE A N 1
ATOM 3803 C CA . PHE A 1 476 ? -6.473 43.188 29.812 1 94.94 476 PHE A CA 1
ATOM 3804 C C . PHE A 1 476 ? -5.641 44.438 30.016 1 94.94 476 PHE A C 1
ATOM 3806 O O . PHE A 1 476 ? -5.938 45.25 30.906 1 94.94 476 PHE A O 1
ATOM 3813 N N . TYR A 1 477 ? -4.613 44.625 29.234 1 94.06 477 TYR A N 1
ATOM 3814 C CA . TYR A 1 477 ? -3.848 45.844 29.266 1 94.06 477 TYR A CA 1
ATOM 3815 C C . TYR A 1 477 ? -4.734 47.062 28.938 1 94.06 477 TYR A C 1
ATOM 3817 O O . TYR A 1 477 ? -5.422 47.062 27.906 1 94.06 477 TYR A O 1
ATOM 3825 N N . PRO A 1 478 ? -4.766 48.062 29.766 1 94.06 478 PRO A N 1
ATOM 3826 C CA . PRO A 1 478 ? -5.555 49.25 29.438 1 94.06 478 PRO A CA 1
ATOM 3827 C C . PRO A 1 478 ? -5.18 49.844 28.078 1 94.06 478 PRO A C 1
ATOM 3829 O O . PRO A 1 478 ? -6.059 50.281 27.328 1 94.06 478 PRO A O 1
ATOM 3832 N N . VAL A 1 479 ? -3.938 49.812 27.812 1 94.69 479 VAL A N 1
ATOM 3833 C CA . VAL A 1 479 ? -3.467 50.406 26.562 1 94.69 479 VAL A CA 1
ATOM 3834 C C . VAL A 1 479 ? -4.02 49.594 25.391 1 94.69 479 VAL A C 1
ATOM 3836 O O . VAL A 1 479 ? -4.316 50.156 24.328 1 94.69 479 VAL A O 1
ATOM 3839 N N . VAL A 1 480 ? -4.117 48.281 25.562 1 96.44 480 VAL A N 1
ATOM 3840 C CA . VAL A 1 480 ? -4.66 47.406 24.516 1 96.44 480 VAL A CA 1
ATOM 3841 C C . VAL A 1 480 ? -6.137 47.75 24.281 1 96.44 480 VAL A C 1
ATOM 3843 O O . VAL A 1 480 ? -6.586 47.875 23.141 1 96.44 480 VAL A O 1
ATOM 3846 N N . MET A 1 481 ? -6.84 47.906 25.359 1 95.06 481 MET A N 1
ATOM 3847 C CA . MET A 1 481 ? -8.258 48.219 25.25 1 95.06 481 MET A CA 1
ATOM 3848 C C . MET A 1 481 ? -8.453 49.594 24.578 1 95.06 481 MET A C 1
ATOM 3850 O O . MET A 1 481 ? -9.328 49.75 23.734 1 95.06 481 MET A O 1
ATOM 3854 N N . SER A 1 482 ? -7.609 50.469 24.969 1 93.81 482 SER A N 1
ATOM 3855 C CA . SER A 1 482 ? -7.656 51.812 24.359 1 93.81 482 SER A CA 1
ATOM 3856 C C . SER A 1 482 ? -7.355 51.75 22.859 1 93.81 482 SER A C 1
ATOM 3858 O O . SER A 1 482 ? -8.047 52.344 22.062 1 93.81 482 SER A O 1
ATOM 3860 N N . ALA A 1 483 ? -6.34 51.062 22.547 1 94.81 483 ALA A N 1
ATOM 3861 C CA . ALA A 1 483 ? -5.949 50.938 21.141 1 94.81 483 ALA A CA 1
ATOM 3862 C C . ALA A 1 483 ? -7.078 50.312 20.328 1 94.81 483 ALA A C 1
ATOM 3864 O O . ALA A 1 483 ? -7.402 50.812 19.234 1 94.81 483 ALA A O 1
ATOM 3865 N N . ASN A 1 484 ? -7.656 49.219 20.812 1 94.62 484 ASN A N 1
ATOM 3866 C CA . ASN A 1 484 ? -8.719 48.531 20.094 1 94.62 484 ASN A CA 1
ATOM 3867 C C . ASN A 1 484 ? -9.922 49.438 19.859 1 94.62 484 ASN A C 1
ATOM 3869 O O . ASN A 1 484 ? -10.523 49.406 18.781 1 94.62 484 ASN A O 1
ATOM 3873 N N . ARG A 1 485 ? -10.234 50.219 20.797 1 90.75 485 ARG A N 1
ATOM 3874 C CA . ARG A 1 485 ? -11.352 51.125 20.656 1 90.75 485 ARG A CA 1
ATOM 3875 C C . ARG A 1 485 ? -11.055 52.188 19.609 1 90.75 485 ARG A C 1
ATOM 3877 O O . ARG A 1 485 ? -11.922 52.562 18.812 1 90.75 485 ARG A O 1
ATOM 3884 N N . LYS A 1 486 ? -9.875 52.656 19.641 1 91.06 486 LYS A N 1
ATOM 3885 C CA . LYS A 1 486 ? -9.469 53.656 18.656 1 91.06 486 LYS A CA 1
ATOM 3886 C C . LYS A 1 486 ? -9.5 53.094 17.25 1 91.06 486 LYS A C 1
ATOM 3888 O O . LYS A 1 486 ? -9.914 53.75 16.297 1 91.06 486 LYS A O 1
ATOM 3893 N N . LEU A 1 487 ? -9.016 51.906 17.188 1 92.5 487 LEU A N 1
ATOM 3894 C CA . LEU A 1 487 ? -8.984 51.219 15.891 1 92.5 487 LEU A CA 1
ATOM 3895 C C . LEU A 1 487 ? -10.398 51 15.359 1 92.5 487 LEU A C 1
ATOM 3897 O O . LEU A 1 487 ? -10.633 51.094 14.148 1 92.5 487 LEU A O 1
ATOM 3901 N N . PHE A 1 488 ? -11.266 50.688 16.266 1 89 488 PHE A N 1
ATOM 3902 C CA . PHE A 1 488 ? -12.656 50.5 15.852 1 89 488 PHE A CA 1
ATOM 3903 C C . PHE A 1 488 ? -13.219 51.781 15.266 1 89 488 PHE A C 1
ATOM 3905 O O . PHE A 1 488 ? -13.945 51.75 14.266 1 89 488 PHE A O 1
ATOM 3912 N N . VAL A 1 489 ? -12.906 52.844 15.883 1 86.06 489 VAL A N 1
ATOM 3913 C CA . VAL A 1 489 ? -13.375 54.125 15.398 1 86.06 489 VAL A CA 1
ATOM 3914 C C . VAL A 1 489 ? -12.742 54.438 14.047 1 86.06 489 VAL A C 1
ATOM 3916 O O . VAL A 1 489 ? -13.414 54.906 13.133 1 86.06 489 VAL A O 1
ATOM 3919 N N . ARG A 1 490 ? -11.5 54.156 13.969 1 85.69 490 ARG A N 1
ATOM 3920 C CA . ARG A 1 490 ? -10.766 54.406 12.734 1 85.69 490 ARG A CA 1
ATOM 3921 C C . ARG A 1 490 ? -11.312 53.562 11.594 1 85.69 490 ARG A C 1
ATOM 3923 O O . ARG A 1 490 ? -11.383 54.031 10.445 1 85.69 490 ARG A O 1
ATOM 3930 N N . ASN A 1 491 ? -11.594 52.375 11.914 1 79.88 491 ASN A N 1
ATOM 3931 C CA . ASN A 1 491 ? -12.062 51.438 10.898 1 79.88 491 ASN A CA 1
ATOM 3932 C C . ASN A 1 491 ? -13.578 51.5 10.711 1 79.88 491 ASN A C 1
ATOM 3934 O O . ASN A 1 491 ? -14.227 50.5 10.398 1 79.88 491 ASN A O 1
ATOM 3938 N N . ASN A 1 492 ? -14.047 52.688 10.922 1 75.25 492 ASN A N 1
ATOM 3939 C CA . ASN A 1 492 ? -15.477 52.969 10.844 1 75.25 492 ASN A CA 1
ATOM 3940 C C . ASN A 1 492 ? -16.047 52.594 9.469 1 75.25 492 ASN A C 1
ATOM 3942 O O . ASN A 1 492 ? -15.445 52.938 8.445 1 75.25 492 ASN A O 1
ATOM 3946 N N . GLY A 1 493 ? -16.766 51.375 9.219 1 74.25 493 GLY A N 1
ATOM 3947 C CA . GLY A 1 493 ? -17.359 50.844 7.992 1 74.25 493 GLY A CA 1
ATOM 3948 C C . GLY A 1 493 ? -17.234 49.344 7.852 1 74.25 493 GLY A C 1
ATOM 3949 O O . GLY A 1 493 ? -17.938 48.719 7.055 1 74.25 493 GLY A O 1
ATOM 3950 N N . ALA A 1 494 ? -16.312 48.875 8.508 1 76.19 494 ALA A N 1
ATOM 3951 C CA . ALA A 1 494 ? -16.156 47.438 8.438 1 76.19 494 ALA A CA 1
ATOM 3952 C C . ALA A 1 494 ? -17.203 46.719 9.305 1 76.19 494 ALA A C 1
ATOM 3954 O O . ALA A 1 494 ? -17.75 47.312 10.234 1 76.19 494 ALA A O 1
ATOM 3955 N N . SER A 1 495 ? -17.578 45.656 8.852 1 79.5 495 SER A N 1
ATOM 3956 C CA . SER A 1 495 ? -18.438 44.844 9.695 1 79.5 495 SER A CA 1
ATOM 3957 C C . SER A 1 495 ? -17.797 44.562 11.047 1 79.5 495 SER A C 1
ATOM 3959 O O . SER A 1 495 ? -16.578 44.688 11.188 1 79.5 495 SER A O 1
ATOM 3961 N N . LYS A 1 496 ? -18.562 44.281 12 1 76.44 496 LYS A N 1
ATOM 3962 C CA . LYS A 1 496 ? -18.078 44 13.352 1 76.44 496 LYS A CA 1
ATOM 3963 C C . LYS A 1 496 ? -17 42.938 13.344 1 76.44 496 LYS A C 1
ATOM 3965 O O . LYS A 1 496 ? -16 43.031 14.047 1 76.44 496 LYS A O 1
ATO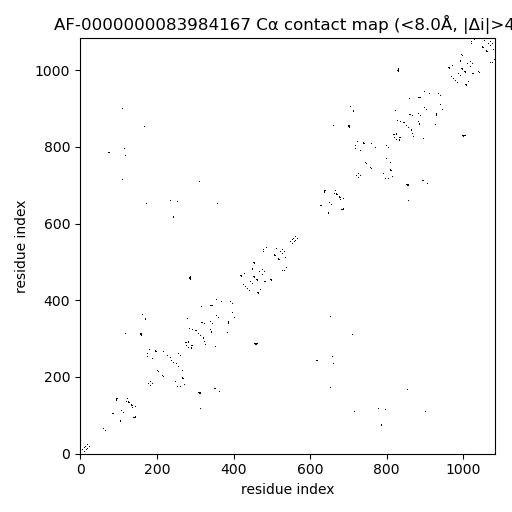M 3970 N N . GLU A 1 497 ? -17.219 42 12.477 1 77.38 497 GLU A N 1
ATOM 3971 C CA . GLU A 1 497 ? -16.266 40.906 12.422 1 77.38 497 GLU A CA 1
ATOM 3972 C C . GLU A 1 497 ? -14.977 41.344 11.727 1 77.38 497 GLU A C 1
ATOM 3974 O O . GLU A 1 497 ? -13.883 40.969 12.164 1 77.38 497 GLU A O 1
ATOM 3979 N N . GLU A 1 498 ? -15.094 42.062 10.719 1 83.19 498 GLU A N 1
ATOM 3980 C CA . GLU A 1 498 ? -13.945 42.5 9.945 1 83.19 498 GLU A CA 1
ATOM 3981 C C . GLU A 1 498 ? -13.07 43.469 10.766 1 83.19 498 GLU A C 1
ATOM 3983 O O . GLU A 1 498 ? -11.844 43.469 10.617 1 83.19 498 GLU A O 1
ATOM 3988 N N . HIS A 1 499 ? -13.711 44.156 11.633 1 86.81 499 HIS A N 1
ATOM 3989 C CA . HIS A 1 499 ? -13 45.125 12.469 1 86.81 499 HIS A CA 1
ATOM 3990 C C . HIS A 1 499 ? -11.953 44.406 13.336 1 86.81 499 HIS A C 1
ATOM 3992 O O . HIS A 1 499 ? -10.852 44.938 13.516 1 86.81 499 HIS A O 1
ATOM 3998 N N . HIS A 1 500 ? -12.375 43.312 13.914 1 89.62 500 HIS A N 1
ATOM 3999 C CA . HIS A 1 500 ? -11.453 42.594 14.781 1 89.62 500 HIS A CA 1
ATOM 4000 C C . HIS A 1 500 ? -10.219 42.125 14.016 1 89.62 500 HIS A C 1
ATOM 4002 O O . HIS A 1 500 ? -9.102 42.188 14.531 1 89.62 500 HIS A O 1
ATOM 4008 N N . TRP A 1 501 ? -10.398 41.781 12.773 1 87.06 501 TRP A N 1
ATOM 4009 C CA . TRP A 1 501 ? -9.297 41.281 11.945 1 87.06 501 TRP A CA 1
ATOM 4010 C C . TRP A 1 501 ? -8.375 42.438 11.547 1 87.06 501 TRP A C 1
ATOM 4012 O O . TRP A 1 501 ? -7.152 42.281 11.539 1 87.06 501 TRP A O 1
ATOM 4022 N N . LEU A 1 502 ? -8.984 43.531 11.242 1 88.06 502 LEU A N 1
ATOM 4023 C CA . LEU A 1 502 ? -8.211 44.719 10.867 1 88.06 502 LEU A CA 1
ATOM 4024 C C . LEU A 1 502 ? -7.387 45.219 12.047 1 88.06 502 LEU A C 1
ATOM 4026 O O . LEU A 1 502 ? -6.246 45.656 11.875 1 88.06 502 LEU A O 1
ATOM 4030 N N . ALA A 1 503 ? -8.055 45.219 13.219 1 91.69 503 ALA A N 1
ATOM 4031 C CA . ALA A 1 503 ? -7.328 45.594 14.422 1 91.69 503 ALA A CA 1
ATOM 4032 C C . ALA A 1 503 ? -6.113 44.719 14.656 1 91.69 503 ALA A C 1
ATOM 4034 O O . ALA A 1 503 ? -5.027 45.188 14.977 1 91.69 503 ALA A O 1
ATOM 4035 N N . LEU A 1 504 ? -6.367 43.438 14.477 1 90.62 504 LEU A N 1
ATOM 4036 C CA . LEU A 1 504 ? -5.266 42.5 14.672 1 90.62 504 LEU A CA 1
ATOM 4037 C C . LEU A 1 504 ? -4.145 42.75 13.672 1 90.62 504 LEU A C 1
ATOM 4039 O O . LEU A 1 504 ? -2.965 42.656 14.016 1 90.62 504 LEU A O 1
ATOM 4043 N N . GLU A 1 505 ? -4.477 43.062 12.461 1 87.81 505 GLU A N 1
ATOM 4044 C CA . GLU A 1 505 ? -3.486 43.375 11.438 1 87.81 505 GLU A CA 1
ATOM 4045 C C . GLU A 1 505 ? -2.613 44.562 11.859 1 87.81 505 GLU A C 1
ATOM 4047 O O . GLU A 1 505 ? -1.407 44.562 11.602 1 87.81 505 GLU A O 1
ATOM 4052 N N . TRP A 1 506 ? -3.254 45.5 12.453 1 91.25 506 TRP A N 1
ATOM 4053 C CA . TRP A 1 506 ? -2.5 46.656 12.938 1 91.25 506 TRP A CA 1
ATOM 4054 C C . TRP A 1 506 ? -1.518 46.25 14.023 1 91.25 506 TRP A C 1
ATOM 4056 O O . TRP A 1 506 ? -0.374 46.688 14.047 1 91.25 506 TRP A O 1
ATOM 4066 N N . TRP A 1 507 ? -1.96 45.406 14.922 1 93.62 507 TRP A N 1
ATOM 4067 C CA . TRP A 1 507 ? -1.126 44.969 16.031 1 93.62 507 TRP A CA 1
ATOM 4068 C C . TRP A 1 507 ? 0.102 44.219 15.523 1 93.62 507 TRP A C 1
ATOM 4070 O O . TRP A 1 507 ? 1.159 44.25 16.156 1 93.62 507 TRP A O 1
ATOM 4080 N N . MET A 1 508 ? -0.058 43.562 14.359 1 89.62 508 MET A N 1
ATOM 4081 C CA . MET A 1 508 ? 0.988 42.656 13.906 1 89.62 508 MET A CA 1
ATOM 4082 C C . MET A 1 508 ? 1.865 43.312 12.852 1 89.62 508 MET A C 1
ATOM 4084 O O . MET A 1 508 ? 2.922 42.781 12.5 1 89.62 508 MET A O 1
ATOM 4088 N N . SER A 1 509 ? 1.469 44.5 12.359 1 89.56 509 SER A N 1
ATOM 4089 C CA . SER A 1 509 ? 2.209 45.219 11.32 1 89.56 509 SER A CA 1
ATOM 4090 C C . SER A 1 509 ? 3.143 46.25 11.914 1 89.56 509 SER A C 1
ATOM 4092 O O . SER A 1 509 ? 2.83 46.875 12.938 1 89.56 509 SER A O 1
ATOM 4094 N N . PRO A 1 510 ? 4.273 46.438 11.211 1 91 510 PRO A N 1
ATOM 4095 C CA . PRO A 1 510 ? 5.168 47.5 11.688 1 91 510 PRO A CA 1
ATOM 4096 C C . PRO A 1 510 ? 4.516 48.875 11.664 1 91 510 PRO A C 1
ATOM 4098 O O . PRO A 1 510 ? 3.762 49.188 10.742 1 91 510 PRO A O 1
ATOM 4101 N N . GLU A 1 511 ? 4.77 49.625 12.734 1 88.75 511 GLU A N 1
ATOM 4102 C CA . GLU A 1 511 ? 4.262 51 12.883 1 88.75 511 GLU A CA 1
ATOM 4103 C C . GLU A 1 511 ? 5.402 52 12.891 1 88.75 511 GLU A C 1
ATOM 4105 O O . GLU A 1 511 ? 6.215 52.031 13.82 1 88.75 511 GLU A O 1
ATOM 4110 N N . PRO A 1 512 ? 5.465 52.812 11.914 1 88.88 512 PRO A N 1
ATOM 4111 C CA . PRO A 1 512 ? 6.562 53.781 11.789 1 88.88 512 PRO A CA 1
ATOM 4112 C C . PRO A 1 512 ? 6.766 54.625 13.055 1 88.88 512 PRO A C 1
ATOM 4114 O O . PRO A 1 512 ? 7.902 54.938 13.406 1 88.88 512 PRO A O 1
ATOM 4117 N N . LEU A 1 513 ? 5.789 55 13.734 1 88.5 513 LEU A N 1
ATOM 4118 C CA . LEU A 1 513 ? 5.883 55.875 14.891 1 88.5 513 LEU A CA 1
ATOM 4119 C C . LEU A 1 513 ? 6.305 55.094 16.141 1 88.5 513 LEU A C 1
ATOM 4121 O O . LEU A 1 513 ? 6.496 55.688 17.203 1 88.5 513 LEU A O 1
ATOM 4125 N N . LEU A 1 514 ? 6.391 53.812 15.992 1 90 514 LEU A N 1
ATOM 4126 C CA . LEU A 1 514 ? 6.918 52.969 17.047 1 90 514 LEU A CA 1
ATOM 4127 C C . LEU A 1 514 ? 8.25 52.344 16.625 1 90 514 LEU A C 1
ATOM 4129 O O . LEU A 1 514 ? 8.484 51.156 16.844 1 90 514 LEU A O 1
ATOM 4133 N N . ASP A 1 515 ? 9.141 53.125 15.945 1 87.62 515 ASP A N 1
ATOM 4134 C CA . ASP A 1 515 ? 10.453 52.719 15.484 1 87.62 515 ASP A CA 1
ATOM 4135 C C . ASP A 1 515 ? 10.352 51.5 14.578 1 87.62 515 ASP A C 1
ATOM 4137 O O . ASP A 1 515 ? 11.172 50.562 14.672 1 87.62 515 ASP A O 1
ATOM 4141 N N . ASP A 1 516 ? 9.219 51.281 13.922 1 89.12 516 ASP A N 1
ATOM 4142 C CA . ASP A 1 516 ? 8.938 50.25 12.922 1 89.12 516 ASP A CA 1
ATOM 4143 C C . ASP A 1 516 ? 8.742 48.875 13.578 1 89.12 516 ASP A C 1
ATOM 4145 O O . ASP A 1 516 ? 8.828 47.844 12.906 1 89.12 516 ASP A O 1
ATOM 4149 N N . MET A 1 517 ? 8.57 48.969 14.867 1 90.62 517 MET A N 1
ATOM 4150 C CA . MET A 1 517 ? 8.117 47.75 15.555 1 90.62 517 MET A CA 1
ATOM 4151 C C . MET A 1 517 ? 6.609 47.562 15.422 1 90.62 517 MET A C 1
ATOM 4153 O O . MET A 1 517 ? 5.875 48.562 15.32 1 90.62 517 MET A O 1
ATOM 4157 N N . SER A 1 518 ? 6.234 46.375 15.391 1 93.56 518 SER A N 1
ATOM 4158 C CA . SER A 1 518 ? 4.793 46.188 15.492 1 93.56 518 SER A CA 1
ATOM 4159 C C . SER A 1 518 ? 4.281 46.562 16.875 1 93.56 518 SER A C 1
ATOM 4161 O O . SER A 1 518 ? 4.996 46.406 17.875 1 93.56 518 SER A O 1
ATOM 4163 N N . PRO A 1 519 ? 3.064 47.062 16.969 1 94.44 519 PRO A N 1
ATOM 4164 C CA . PRO A 1 519 ? 2.518 47.375 18.297 1 94.44 519 PRO A CA 1
ATOM 4165 C C . PRO A 1 519 ? 2.547 46.156 19.234 1 94.44 519 PRO A C 1
ATOM 4167 O O . PRO A 1 519 ? 2.727 46.312 20.438 1 94.44 519 PRO A O 1
ATOM 4170 N N . LEU A 1 520 ? 2.393 45 18.656 1 93.88 520 LEU A N 1
ATOM 4171 C CA . LEU A 1 520 ? 2.492 43.781 19.438 1 93.88 520 LEU A CA 1
ATOM 4172 C C . LEU A 1 520 ? 3.879 43.625 20.047 1 93.88 520 LEU A C 1
ATOM 4174 O O . LEU A 1 520 ? 4.008 43.344 21.25 1 93.88 520 LEU A O 1
ATOM 4178 N N . ASP A 1 521 ? 4.852 43.875 19.266 1 92.44 521 ASP A N 1
ATOM 4179 C CA . ASP A 1 521 ? 6.23 43.812 19.734 1 92.44 521 ASP A CA 1
ATOM 4180 C C . ASP A 1 521 ? 6.539 44.906 20.734 1 92.44 521 ASP A C 1
ATOM 4182 O O . ASP A 1 521 ? 7.262 44.688 21.703 1 92.44 521 ASP A O 1
ATOM 4186 N N . ALA A 1 522 ? 6.066 46.094 20.484 1 93.25 522 ALA A N 1
ATOM 4187 C CA . ALA A 1 522 ? 6.262 47.219 21.375 1 93.25 522 ALA A CA 1
ATOM 4188 C C . ALA A 1 522 ? 5.629 46.969 22.734 1 93.25 522 ALA A C 1
ATOM 4190 O O . ALA A 1 522 ? 6.191 47.312 23.781 1 93.25 522 ALA A O 1
ATOM 4191 N N . LEU A 1 523 ? 4.445 46.344 22.719 1 93.81 523 LEU A N 1
ATOM 4192 C CA . LEU A 1 523 ? 3.775 45.969 23.953 1 93.81 523 LEU A CA 1
ATOM 4193 C C . LEU A 1 523 ? 4.602 44.969 24.734 1 93.81 523 LEU A C 1
ATOM 4195 O O . LEU A 1 523 ? 4.781 45.094 25.953 1 93.81 523 LEU A O 1
ATOM 4199 N N . ALA A 1 524 ? 5.113 44 24.062 1 91.12 524 ALA A N 1
ATOM 4200 C CA . ALA A 1 524 ? 5.914 42.938 24.688 1 91.12 524 ALA A CA 1
ATOM 4201 C C . ALA A 1 524 ? 7.207 43.5 25.266 1 91.12 524 ALA A C 1
ATOM 4203 O O . ALA A 1 524 ? 7.688 43.031 26.297 1 91.12 524 ALA A O 1
ATOM 4204 N N . ALA A 1 525 ? 7.699 44.469 24.547 1 90.19 525 ALA A N 1
ATOM 4205 C CA . ALA A 1 525 ? 8.938 45.125 24.969 1 90.19 525 ALA A CA 1
ATOM 4206 C C . ALA A 1 525 ? 8.688 46.125 26.078 1 90.19 525 ALA A C 1
ATOM 4208 O O . ALA A 1 525 ? 9.625 46.656 26.672 1 90.19 525 ALA A O 1
ATOM 4209 N N . GLY A 1 526 ? 7.492 46.469 26.359 1 89.38 526 GLY A N 1
ATOM 4210 C CA . GLY A 1 526 ? 7.141 47.406 27.391 1 89.38 526 GLY A CA 1
ATOM 4211 C C . GLY A 1 526 ? 7.25 48.844 26.938 1 89.38 526 GLY A C 1
ATOM 4212 O O . GLY A 1 526 ? 7.293 49.781 27.766 1 89.38 526 GLY A O 1
ATOM 4213 N N . CYS A 1 527 ? 7.293 49.031 25.641 1 89.31 527 CYS A N 1
ATOM 4214 C CA . CYS A 1 527 ? 7.504 50.375 25.109 1 89.31 527 CYS A CA 1
ATOM 4215 C C . CYS A 1 527 ? 6.195 50.969 24.625 1 89.31 527 CYS A C 1
ATOM 4217 O O . CYS A 1 527 ? 6.168 52.125 24.172 1 89.31 527 CYS A O 1
ATOM 4219 N N . LEU A 1 528 ? 5.117 50.25 24.703 1 92.81 528 LEU A N 1
ATOM 4220 C CA . LEU A 1 528 ? 3.832 50.75 24.25 1 92.81 528 LEU A CA 1
ATOM 4221 C C . LEU A 1 528 ? 2.998 51.25 25.422 1 92.81 528 LEU A C 1
ATOM 4223 O O . LEU A 1 528 ? 2.221 50.5 26 1 92.81 528 LEU A O 1
ATOM 4227 N N . ASP A 1 529 ? 3.156 52.531 25.75 1 91 529 ASP A N 1
ATOM 4228 C CA . ASP A 1 529 ? 2.291 53.156 26.75 1 91 529 ASP A CA 1
ATOM 4229 C C . ASP A 1 529 ? 1.249 54.062 26.078 1 91 529 ASP A C 1
ATOM 4231 O O . ASP A 1 529 ? 1.123 54.062 24.859 1 91 529 ASP A O 1
ATOM 4235 N N . GLN A 1 530 ? 0.429 54.719 26.875 1 91.12 530 GLN A N 1
ATOM 4236 C CA . GLN A 1 530 ? -0.676 55.5 26.328 1 91.12 530 GLN A CA 1
ATOM 4237 C C . GLN A 1 530 ? -0.165 56.656 25.469 1 91.12 530 GLN A C 1
ATOM 4239 O O . GLN A 1 530 ? -0.781 57 24.453 1 91.12 530 GLN A O 1
ATOM 4244 N N . ILE A 1 531 ? 0.908 57.188 25.844 1 90.38 531 ILE A N 1
ATOM 4245 C CA . ILE A 1 531 ? 1.482 58.312 25.094 1 90.38 531 ILE A CA 1
ATOM 4246 C C . ILE A 1 531 ? 1.94 57.844 23.719 1 90.38 531 ILE A C 1
ATOM 4248 O O . ILE A 1 531 ? 1.646 58.469 22.719 1 90.38 531 ILE A O 1
ATOM 4252 N N . ALA A 1 532 ? 2.629 56.781 23.734 1 92 532 ALA A N 1
ATOM 4253 C CA . ALA A 1 532 ? 3.094 56.188 22.484 1 92 532 ALA A CA 1
ATOM 4254 C C . ALA A 1 532 ? 1.918 55.781 21.594 1 92 532 ALA A C 1
ATOM 4256 O O . ALA A 1 532 ? 1.966 55.969 20.375 1 92 532 ALA A O 1
ATOM 4257 N N . LEU A 1 533 ? 0.95 55.25 22.203 1 93.31 533 LEU A N 1
ATOM 4258 C CA . LEU A 1 533 ? -0.248 54.844 21.469 1 93.31 533 LEU A CA 1
ATOM 4259 C C . LEU A 1 533 ? -0.927 56.031 20.828 1 93.31 533 LEU A C 1
ATOM 4261 O O . LEU A 1 533 ? -1.347 55.969 19.672 1 93.31 533 LEU A O 1
ATOM 4265 N N . ASP A 1 534 ? -1.075 57.094 21.531 1 90.44 534 ASP A N 1
ATOM 4266 C CA . ASP A 1 534 ? -1.752 58.312 21.031 1 90.44 534 ASP A CA 1
ATOM 4267 C C . ASP A 1 534 ? -1.002 58.906 19.844 1 90.44 534 ASP A C 1
ATOM 4269 O O . ASP A 1 534 ? -1.612 59.5 18.953 1 90.44 534 ASP A O 1
ATOM 4273 N N . ARG A 1 535 ? 0.212 58.719 19.891 1 87.06 535 ARG A N 1
ATOM 4274 C CA . ARG A 1 535 ? 1.017 59.156 18.75 1 87.06 535 ARG A CA 1
ATOM 4275 C C . ARG A 1 535 ? 0.772 58.281 17.531 1 87.06 535 ARG A C 1
ATOM 4277 O O . ARG A 1 535 ? 0.636 58.781 16.422 1 87.06 535 ARG A O 1
ATOM 4284 N N . ALA A 1 536 ? 0.739 57 17.781 1 89.56 536 ALA A N 1
ATOM 4285 C CA . ALA A 1 536 ? 0.612 56.062 16.688 1 89.56 536 ALA A CA 1
ATOM 4286 C C . ALA A 1 536 ? -0.821 56 16.156 1 89.56 536 ALA A C 1
ATOM 4288 O O . ALA A 1 536 ? -1.048 55.75 14.977 1 89.56 536 ALA A O 1
ATOM 4289 N N . LEU A 1 537 ? -1.768 56.125 17.031 1 88.12 537 LEU A N 1
ATOM 4290 C CA . LEU A 1 537 ? -3.186 56.094 16.688 1 88.12 537 LEU A CA 1
ATOM 4291 C C . LEU A 1 537 ? -3.875 57.375 17.203 1 88.12 537 LEU A C 1
ATOM 4293 O O . LEU A 1 537 ? -4.516 57.344 18.266 1 88.12 537 LEU A O 1
ATOM 4297 N N . PRO A 1 538 ? -3.711 58.406 16.469 1 74.12 538 PRO A N 1
ATOM 4298 C CA . PRO A 1 538 ? -4.316 59.656 16.953 1 74.12 538 PRO A CA 1
ATOM 4299 C C . PRO A 1 538 ? -5.844 59.594 17 1 74.12 538 PRO A C 1
ATOM 4301 O O . PRO A 1 538 ? -6.457 58.906 16.172 1 74.12 538 PRO A O 1
ATOM 4304 N N . GLY A 1 539 ? -6.488 59.719 18.172 1 61.75 539 GLY A N 1
ATOM 4305 C CA . GLY A 1 539 ? -7.934 59.719 18.359 1 61.75 539 GLY A CA 1
ATOM 4306 C C . GLY A 1 539 ? -8.641 60.719 17.453 1 61.75 539 GLY A C 1
ATOM 4307 O O . GLY A 1 539 ? -7.992 61.531 16.781 1 61.75 539 GLY A O 1
ATOM 4308 N N . PRO A 1 540 ? -10.016 60.438 17.188 1 52.88 540 PRO A N 1
ATOM 4309 C CA . PRO A 1 540 ? -10.719 61.531 16.5 1 52.88 540 PRO A CA 1
ATOM 4310 C C . PRO A 1 540 ? -10.469 62.875 17.156 1 52.88 540 PRO A C 1
ATOM 4312 O O . PRO A 1 540 ? -10.266 62.969 18.375 1 52.88 540 PRO A O 1
ATOM 4315 N N . GLU A 1 541 ? -9.711 63.812 16.484 1 39.84 541 GLU A N 1
ATOM 4316 C CA . GLU A 1 541 ? -9.703 65.188 17 1 39.84 541 GLU A CA 1
ATOM 4317 C C . GLU A 1 541 ? -10.984 65.5 17.766 1 39.84 541 GLU A C 1
ATOM 4319 O O . GLU A 1 541 ? -12.086 65.188 17.297 1 39.84 541 GLU A O 1
ATOM 4324 N N . ASP A 1 542 ? -10.898 65.562 19.203 1 30.91 542 ASP A N 1
ATOM 4325 C CA . ASP A 1 542 ? -12.008 66.375 19.703 1 30.91 542 ASP A CA 1
ATOM 4326 C C . ASP A 1 542 ? -12.336 67.562 18.75 1 30.91 542 ASP A C 1
ATOM 4328 O O . ASP A 1 542 ? -11.43 68.25 18.297 1 30.91 542 ASP A O 1
ATOM 4332 N N . MET B 1 1 ? 4.32 -14.148 46.469 1 19.98 1 MET B N 1
ATOM 4333 C CA . MET B 1 1 ? 5.645 -14.047 45.875 1 19.98 1 MET B CA 1
ATOM 4334 C C . MET B 1 1 ? 5.715 -12.875 44.906 1 19.98 1 MET B C 1
ATOM 4336 O O . MET B 1 1 ? 4.801 -12.672 44.094 1 19.98 1 MET B O 1
ATOM 4340 N N . SER B 1 2 ? 6.57 -11.82 45.312 1 22.33 2 SER B N 1
ATOM 4341 C CA . SER B 1 2 ? 6.582 -10.391 45.031 1 22.33 2 SER B CA 1
ATOM 4342 C C . SER B 1 2 ? 6.887 -10.133 43.562 1 22.33 2 SER B C 1
ATOM 4344 O O . SER B 1 2 ? 7.938 -10.539 43.062 1 22.33 2 SER B O 1
ATOM 4346 N N . ARG B 1 3 ? 5.879 -10.305 42.75 1 23.2 3 ARG B N 1
ATOM 4347 C CA . ARG B 1 3 ? 5.77 -10.609 41.312 1 23.2 3 ARG B CA 1
ATOM 4348 C C . ARG B 1 3 ? 6.348 -9.484 40.469 1 23.2 3 ARG B C 1
ATOM 4350 O O . ARG B 1 3 ? 5.625 -8.82 39.719 1 23.2 3 ARG B O 1
ATOM 4357 N N . TYR B 1 4 ? 7.387 -8.766 41.125 1 26.55 4 TYR B N 1
ATOM 4358 C CA . TYR B 1 4 ? 7.977 -7.578 40.5 1 26.55 4 TYR B CA 1
ATOM 4359 C C . TYR B 1 4 ? 8.719 -7.941 39.219 1 26.55 4 TYR B C 1
ATOM 4361 O O . TYR B 1 4 ? 9.398 -8.969 39.156 1 26.55 4 TYR B O 1
ATOM 4369 N N . ALA B 1 5 ? 8.109 -7.664 38.219 1 27.55 5 ALA B N 1
ATOM 4370 C CA . ALA B 1 5 ? 8.617 -7.91 36.875 1 27.55 5 ALA B CA 1
ATOM 4371 C C . ALA B 1 5 ? 10.094 -7.539 36.781 1 27.55 5 ALA B C 1
ATOM 4373 O O . ALA B 1 5 ? 10.508 -6.473 37.25 1 27.55 5 ALA B O 1
ATOM 4374 N N . PRO B 1 6 ? 10.992 -8.492 36.625 1 27.42 6 PRO B N 1
ATOM 4375 C CA . PRO B 1 6 ? 12.445 -8.305 36.75 1 27.42 6 PRO B CA 1
ATOM 4376 C C . PRO B 1 6 ? 13 -7.273 35.781 1 27.42 6 PRO B C 1
ATOM 4378 O O . PRO B 1 6 ? 12.578 -7.234 34.594 1 27.42 6 PRO B O 1
ATOM 4381 N N . ILE B 1 7 ? 13.281 -6.082 36.25 1 32.53 7 ILE B N 1
ATOM 4382 C CA . ILE B 1 7 ? 13.977 -4.977 35.594 1 32.53 7 ILE B CA 1
ATOM 4383 C C . ILE B 1 7 ? 15.203 -5.508 34.844 1 32.53 7 ILE B C 1
ATOM 4385 O O . ILE B 1 7 ? 15.914 -6.379 35.344 1 32.53 7 ILE B O 1
ATOM 4389 N N . MET B 1 8 ? 15.195 -5.473 33.594 1 31.14 8 MET B N 1
ATOM 4390 C CA . MET B 1 8 ? 16.281 -5.973 32.75 1 31.14 8 MET B CA 1
ATOM 4391 C C . MET B 1 8 ? 17.641 -5.645 33.406 1 31.14 8 MET B C 1
ATOM 4393 O O . MET B 1 8 ? 17.766 -4.645 34.094 1 31.14 8 MET B O 1
ATOM 4397 N N . PRO B 1 9 ? 18.594 -6.488 33.406 1 34.62 9 PRO B N 1
ATOM 4398 C CA . PRO B 1 9 ? 19.828 -6.383 34.188 1 34.62 9 PRO B CA 1
ATOM 4399 C C . PRO B 1 9 ? 20.547 -5.055 33.969 1 34.62 9 PRO B C 1
ATOM 4401 O O . PRO B 1 9 ? 21.047 -4.461 34.906 1 34.62 9 PRO B O 1
ATOM 4404 N N . SER B 1 10 ? 20.672 -4.711 32.688 1 35.16 10 SER B N 1
ATOM 4405 C CA . SER B 1 10 ? 21.438 -3.504 32.406 1 35.16 10 SER B CA 1
ATOM 4406 C C . SER B 1 10 ? 20.719 -2.26 32.938 1 35.16 10 SER B C 1
ATOM 4408 O O . SER B 1 10 ? 21.359 -1.346 33.438 1 35.16 10 SER B O 1
ATOM 4410 N N . GLU B 1 11 ? 19.484 -2.186 32.656 1 32.62 11 GLU B N 1
ATOM 4411 C CA . GLU B 1 11 ? 18.656 -1.104 33.188 1 32.62 11 GLU B CA 1
ATOM 4412 C C . GLU B 1 11 ? 18.484 -1.223 34.688 1 32.62 11 GLU B C 1
ATOM 4414 O O . GLU B 1 11 ? 18.391 -0.213 35.406 1 32.62 11 GLU B O 1
ATOM 4419 N N . ARG B 1 12 ? 18.562 -2.408 35.188 1 36.81 12 ARG B N 1
ATOM 4420 C CA . ARG B 1 12 ? 18.594 -2.68 36.625 1 36.81 12 ARG B CA 1
ATOM 4421 C C . ARG B 1 12 ? 19.891 -2.178 37.25 1 36.81 12 ARG B C 1
ATOM 4423 O O . ARG B 1 12 ? 19.875 -1.587 38.312 1 36.81 12 ARG B O 1
ATOM 4430 N N . ASP B 1 13 ? 20.844 -2.551 36.5 1 38.72 13 ASP B N 1
ATOM 4431 C CA . ASP B 1 13 ? 22.156 -2.121 36.969 1 38.72 13 ASP B CA 1
ATOM 4432 C C . ASP B 1 13 ? 22.266 -0.599 36.938 1 38.72 13 ASP B C 1
ATOM 4434 O O . ASP B 1 13 ? 22.797 -0.007 37.906 1 38.72 13 ASP B O 1
ATOM 4438 N N . TYR B 1 14 ? 21.75 0.023 35.844 1 36 14 TYR B N 1
ATOM 4439 C CA . TYR B 1 14 ? 21.734 1.48 35.781 1 36 14 TYR B CA 1
ATOM 4440 C C . TYR B 1 14 ? 20.766 2.061 36.812 1 36 14 TYR B C 1
ATOM 4442 O O . TYR B 1 14 ? 21.125 2.994 37.531 1 36 14 TYR B O 1
ATOM 4450 N N . LEU B 1 15 ? 19.609 1.468 36.938 1 37.28 15 LEU B N 1
ATOM 4451 C CA . LEU B 1 15 ? 18.688 1.892 37.969 1 37.28 15 LEU B CA 1
ATOM 4452 C C . LEU B 1 15 ? 19.234 1.575 39.344 1 37.28 15 LEU B C 1
ATOM 4454 O O . LEU B 1 15 ? 19.094 2.381 40.281 1 37.28 15 LEU B O 1
ATOM 4458 N N . ASN B 1 16 ? 19.812 0.436 39.406 1 40.88 16 ASN B N 1
ATOM 4459 C CA . ASN B 1 16 ? 20.469 0.074 40.656 1 40.88 16 ASN B CA 1
ATOM 4460 C C . ASN B 1 16 ? 21.641 1.007 40.938 1 40.88 16 ASN B C 1
ATOM 4462 O O . ASN B 1 16 ? 21.844 1.396 42.094 1 40.88 16 ASN B O 1
ATOM 4466 N N . ARG B 1 17 ? 22.391 1.337 39.875 1 40.78 17 ARG B N 1
ATOM 4467 C CA . ARG B 1 17 ? 23.516 2.242 40.062 1 40.78 17 ARG B CA 1
ATOM 4468 C C . ARG B 1 17 ? 23.031 3.643 40.438 1 40.78 17 ARG B C 1
ATOM 4470 O O . ARG B 1 17 ? 23.578 4.27 41.344 1 40.78 17 ARG B O 1
ATOM 4477 N N . VAL B 1 18 ? 22.062 4.09 39.656 1 37.44 18 VAL B N 1
ATOM 4478 C CA . VAL B 1 18 ? 21.516 5.395 40 1 37.44 18 VAL B CA 1
ATOM 4479 C C . VAL B 1 18 ? 20.812 5.32 41.344 1 37.44 18 VAL B C 1
ATOM 4481 O O . VAL B 1 18 ? 20.984 6.203 42.188 1 37.44 18 VAL B O 1
ATOM 4484 N N . ALA B 1 19 ? 20.141 4.191 41.438 1 37.28 19 ALA B N 1
ATOM 4485 C CA . ALA B 1 19 ? 19.516 3.992 42.75 1 37.28 19 ALA B CA 1
ATOM 4486 C C . ALA B 1 19 ? 20.562 3.85 43.844 1 37.28 19 ALA B C 1
ATOM 4488 O O . ALA B 1 19 ? 20.391 4.367 44.969 1 37.28 19 ALA B O 1
ATOM 4489 N N . THR B 1 20 ? 21.594 3.102 43.531 1 39.16 20 THR B N 1
ATOM 4490 C CA . THR B 1 20 ? 22.719 2.953 44.469 1 39.16 20 THR B CA 1
ATOM 4491 C C . THR B 1 20 ? 23.406 4.289 44.688 1 39.16 20 THR B C 1
ATOM 4493 O O . THR B 1 20 ? 23.75 4.633 45.812 1 39.16 20 THR B O 1
ATOM 4496 N N . VAL B 1 21 ? 23.703 4.949 43.5 1 36.69 21 VAL B N 1
ATOM 4497 C CA . VAL B 1 21 ? 24.391 6.223 43.688 1 36.69 21 VAL B CA 1
ATOM 4498 C C . VAL B 1 21 ? 23.469 7.191 44.438 1 36.69 21 VAL B C 1
ATOM 4500 O O . VAL B 1 21 ? 23.922 7.93 45.312 1 36.69 21 VAL B O 1
ATOM 4503 N N . LEU B 1 22 ? 22.172 7.098 43.938 1 36.84 22 LEU B N 1
ATOM 4504 C CA . LEU B 1 22 ? 21.328 8.109 44.562 1 36.84 22 LEU B CA 1
ATOM 4505 C C . LEU B 1 22 ? 20.766 7.59 45.875 1 36.84 22 LEU B C 1
ATOM 4507 O O . LEU B 1 22 ? 19.953 8.258 46.531 1 36.84 22 LEU B O 1
ATOM 4511 N N . GLY B 1 23 ? 21.484 6.637 46.562 1 35.53 23 GLY B N 1
ATOM 4512 C CA . GLY B 1 23 ? 21.203 6.137 47.875 1 35.53 23 GLY B CA 1
ATOM 4513 C C . GLY B 1 23 ? 19.734 5.809 48.094 1 35.53 23 GLY B C 1
ATOM 4514 O O . GLY B 1 23 ? 19.281 5.68 49.25 1 35.53 23 GLY B O 1
ATOM 4515 N N . LEU B 1 24 ? 19 5.836 46.969 1 37.97 24 LEU B N 1
ATOM 4516 C CA . LEU B 1 24 ? 17.562 5.695 47.094 1 37.97 24 LEU B CA 1
ATOM 4517 C C . LEU B 1 24 ? 17.188 4.27 47.5 1 37.97 24 LEU B C 1
ATOM 4519 O O . LEU B 1 24 ? 16.062 4.016 47.938 1 37.97 24 LEU B O 1
ATOM 4523 N N . SER B 1 25 ? 18.016 3.242 47.188 1 36.16 25 SER B N 1
ATOM 4524 C CA . SER B 1 25 ? 17.766 1.886 47.688 1 36.16 25 SER B CA 1
ATOM 4525 C C . SER B 1 25 ? 17.578 1.864 49.188 1 36.16 25 SER B C 1
ATOM 4527 O O . SER B 1 25 ? 16.75 1.114 49.688 1 36.16 25 SER B O 1
ATOM 4529 N N . ALA B 1 26 ? 18.406 2.684 49.781 1 37.16 26 ALA B N 1
ATOM 4530 C CA . ALA B 1 26 ? 18.328 2.705 51.25 1 37.16 26 ALA B CA 1
ATOM 4531 C C . ALA B 1 26 ? 17 3.295 51.719 1 37.16 26 ALA B C 1
ATOM 4533 O O . ALA B 1 26 ? 16.406 2.816 52.688 1 37.16 26 ALA B O 1
ATOM 4534 N N . MET B 1 27 ? 16.531 4.238 50.938 1 36.38 27 MET B N 1
ATOM 4535 C CA . MET B 1 27 ? 15.312 4.883 51.438 1 36.38 27 MET B CA 1
ATOM 4536 C C . MET B 1 27 ? 14.094 4.012 51.156 1 36.38 27 MET B C 1
ATOM 4538 O O . MET B 1 27 ? 13.188 3.922 51.969 1 36.38 27 MET B O 1
ATOM 4542 N N . ALA B 1 28 ? 14.102 3.281 50.031 1 37.69 28 ALA B N 1
ATOM 4543 C CA . ALA B 1 28 ? 12.992 2.389 49.719 1 37.69 28 ALA B CA 1
ATOM 4544 C C . ALA B 1 28 ? 12.953 1.202 50.688 1 37.69 28 ALA B C 1
ATOM 4546 O O . ALA B 1 28 ? 11.875 0.775 51.094 1 37.69 28 ALA B O 1
ATOM 4547 N N . ALA B 1 29 ? 14.078 0.701 51.062 1 37.78 29 ALA B N 1
ATOM 4548 C CA . ALA B 1 29 ? 14.141 -0.354 52.062 1 37.78 29 ALA B CA 1
ATOM 4549 C C . ALA B 1 29 ? 13.57 0.124 53.375 1 37.78 29 ALA B C 1
ATOM 4551 O O . ALA B 1 29 ? 12.852 -0.618 54.062 1 37.78 29 ALA B O 1
ATOM 4552 N N . THR B 1 30 ? 13.836 1.399 53.688 1 35.31 30 THR B N 1
ATOM 4553 C CA . THR B 1 30 ? 13.328 1.93 54.969 1 35.31 30 THR B CA 1
ATOM 4554 C C . THR B 1 30 ? 11.82 2.156 54.875 1 35.31 30 THR B C 1
ATOM 4556 O O . THR B 1 30 ? 11.086 1.867 55.812 1 35.31 30 THR B O 1
ATOM 4559 N N . ALA B 1 31 ? 11.406 2.545 53.656 1 36.38 31 ALA B N 1
ATOM 4560 C CA . ALA B 1 31 ? 9.977 2.816 53.562 1 36.38 31 ALA B CA 1
ATOM 4561 C C . ALA B 1 31 ? 9.172 1.521 53.594 1 36.38 31 ALA B C 1
ATOM 4563 O O . ALA B 1 31 ? 8.086 1.472 54.188 1 36.38 31 ALA B O 1
ATOM 4564 N N . LYS B 1 32 ? 9.703 0.482 53 1 34.34 32 LYS B N 1
ATOM 4565 C CA . LYS B 1 32 ? 9.039 -0.815 53.062 1 34.34 32 LYS B CA 1
ATOM 4566 C C . LYS B 1 32 ? 8.93 -1.314 54.5 1 34.34 32 LYS B C 1
ATOM 4568 O O . LYS B 1 32 ? 7.91 -1.893 54.906 1 34.34 32 LYS B O 1
ATOM 4573 N N . THR B 1 33 ? 10 -1.05 55.219 1 32.84 33 THR B N 1
ATOM 4574 C CA . THR B 1 33 ? 9.93 -1.525 56.594 1 32.84 33 THR B CA 1
ATOM 4575 C C . THR B 1 33 ? 8.812 -0.817 57.344 1 32.84 33 THR B C 1
ATOM 4577 O O . THR B 1 33 ? 8.141 -1.426 58.188 1 32.84 33 THR B O 1
ATOM 4580 N N . TRP B 1 34 ? 8.672 0.469 56.938 1 33.97 34 TRP B N 1
ATOM 4581 C CA . TRP B 1 34 ? 7.668 1.17 57.75 1 33.97 34 TRP B CA 1
ATOM 4582 C C . TRP B 1 34 ? 6.262 0.719 57.375 1 33.97 34 TRP B C 1
ATOM 4584 O O . TRP B 1 34 ? 5.355 0.715 58.188 1 33.97 34 TRP B O 1
ATOM 4594 N N . TYR B 1 35 ? 6.102 0.31 56.031 1 33.91 35 TYR B N 1
ATOM 4595 C CA . TYR B 1 35 ? 4.742 -0.062 55.656 1 33.91 35 TYR B CA 1
ATOM 4596 C C . TYR B 1 35 ? 4.301 -1.323 56.375 1 33.91 35 TYR B C 1
ATOM 4598 O O . TYR B 1 35 ? 3.104 -1.557 56.562 1 33.91 35 TYR B O 1
ATOM 4606 N N . ILE B 1 36 ? 5.227 -2.191 56.656 1 31.47 36 ILE B N 1
ATOM 4607 C CA . ILE B 1 36 ? 4.762 -3.449 57.219 1 31.47 36 ILE B CA 1
ATOM 4608 C C . ILE B 1 36 ? 4.305 -3.221 58.656 1 31.47 36 ILE B C 1
ATOM 4610 O O . ILE B 1 36 ? 3.676 -4.094 59.25 1 31.47 36 ILE B O 1
ATOM 4614 N N . ARG B 1 37 ? 4.883 -2.119 59.219 1 30.8 37 ARG B N 1
ATOM 4615 C CA . ARG B 1 37 ? 4.422 -2.166 60.594 1 30.8 37 ARG B CA 1
ATOM 4616 C C . ARG B 1 37 ? 2.949 -1.775 60.719 1 30.8 37 ARG B C 1
ATOM 4618 O O . ARG B 1 37 ? 2.459 -0.976 59.906 1 30.8 37 ARG B O 1
ATOM 4625 N N . GLY B 1 38 ? 2.078 -2.49 61.469 1 29.66 38 GLY B N 1
ATOM 4626 C CA . GLY B 1 38 ? 0.703 -2.725 61.875 1 29.66 38 GLY B CA 1
ATOM 4627 C C . GLY B 1 38 ? -0.031 -1.452 62.25 1 29.66 38 GLY B C 1
ATOM 4628 O O . GLY B 1 38 ? -1.083 -1.503 62.906 1 29.66 38 GLY B O 1
ATOM 4629 N N . ILE B 1 39 ? 0.72 -0.169 62.281 1 32.31 39 ILE B N 1
ATOM 4630 C CA . ILE B 1 39 ? -0.018 0.797 63.094 1 32.31 39 ILE B CA 1
ATOM 4631 C C . ILE B 1 39 ? -1.271 1.244 62.344 1 32.31 39 ILE B C 1
ATOM 4633 O O . ILE B 1 39 ? -1.181 1.868 61.281 1 32.31 39 ILE B O 1
ATOM 4637 N N . THR B 1 40 ? -2.438 0.502 62.469 1 34.41 40 THR B N 1
ATOM 4638 C CA . THR B 1 40 ? -3.805 0.6 62 1 34.41 40 THR B CA 1
ATOM 4639 C C . THR B 1 40 ? -4.473 1.876 62.5 1 34.41 40 THR B C 1
ATOM 4641 O O . THR B 1 40 ? -5.684 2.055 62.312 1 34.41 40 THR B O 1
ATOM 4644 N N . THR B 1 41 ? -3.838 2.74 63.469 1 33.44 41 THR B N 1
ATOM 4645 C CA . THR B 1 41 ? -4.797 3.662 64.062 1 33.44 41 THR B CA 1
ATOM 4646 C C . THR B 1 41 ? -5.238 4.715 63.062 1 33.44 41 THR B C 1
ATOM 4648 O O . THR B 1 41 ? -4.559 4.941 62.062 1 33.44 41 THR B O 1
ATOM 4651 N N . SER B 1 42 ? -6.473 5.363 63.281 1 38.88 42 SER B N 1
ATOM 4652 C CA . SER B 1 42 ? -7.301 6.277 62.5 1 38.88 42 SER B CA 1
ATOM 4653 C C . SER B 1 42 ? -6.488 7.465 62 1 38.88 42 SER B C 1
ATOM 4655 O O . SER B 1 42 ? -6.672 7.914 60.844 1 38.88 42 SER B O 1
ATOM 4657 N N . ARG B 1 43 ? -5.711 8.055 62.969 1 38.91 43 ARG B N 1
ATOM 4658 C CA . ARG B 1 43 ? -4.926 9.234 62.625 1 38.91 43 ARG B CA 1
ATOM 4659 C C . ARG B 1 43 ? -3.906 8.922 61.531 1 38.91 43 ARG B C 1
ATOM 4661 O O . ARG B 1 43 ? -3.494 9.812 60.781 1 38.91 43 ARG B O 1
ATOM 4668 N N . HIS B 1 44 ? -3.531 7.691 61.531 1 39 44 HIS B N 1
ATOM 4669 C CA . HIS B 1 44 ? -2.469 7.27 60.625 1 39 44 HIS B CA 1
ATOM 4670 C C . HIS B 1 44 ? -2.984 7.133 59.188 1 39 44 HIS B C 1
ATOM 4672 O O . HIS B 1 44 ? -2.203 7.18 58.219 1 39 44 HIS B O 1
ATOM 4678 N N . LEU B 1 45 ? -4.34 7.039 59.125 1 40.47 45 LEU B N 1
ATOM 4679 C CA . LEU B 1 45 ? -4.875 7.012 57.75 1 40.47 45 LEU B CA 1
ATOM 4680 C C . LEU B 1 45 ? -4.766 8.383 57.094 1 40.47 45 LEU B C 1
ATOM 4682 O O . LEU B 1 45 ? -4.48 8.484 55.906 1 40.47 45 LEU B O 1
ATOM 4686 N N . ARG B 1 46 ? -5.027 9.461 58.031 1 44.28 46 ARG B N 1
ATOM 4687 C CA . ARG B 1 46 ? -4.922 10.812 57.5 1 44.28 46 ARG B CA 1
ATOM 4688 C C . ARG B 1 46 ? -3.479 11.141 57.125 1 44.28 46 ARG B C 1
ATOM 4690 O O . ARG B 1 46 ? -3.221 11.766 56.094 1 44.28 46 ARG B O 1
ATOM 4697 N N . LEU B 1 47 ? -2.557 10.688 58.031 1 42.62 47 LEU B N 1
ATOM 4698 C CA . LEU B 1 47 ? -1.139 10.891 57.781 1 42.62 47 LEU B CA 1
ATOM 4699 C C . LEU B 1 47 ? -0.694 10.047 56.562 1 42.62 47 LEU B C 1
ATOM 4701 O O . LEU B 1 47 ? 0.106 10.5 55.75 1 42.62 47 LEU B O 1
ATOM 4705 N N . LYS B 1 48 ? -1.405 8.984 56.344 1 48.84 48 LYS B N 1
ATOM 4706 C CA . LYS B 1 48 ? -1.134 8.156 55.188 1 48.84 48 LYS B CA 1
ATOM 4707 C C . LYS B 1 48 ? -1.586 8.844 53.906 1 48.84 48 LYS B C 1
ATOM 4709 O O . LYS B 1 48 ? -0.901 8.781 52.875 1 48.84 48 LYS B O 1
ATOM 4714 N N . GLY B 1 49 ? -2.752 9.477 54.219 1 46.06 49 GLY B N 1
ATOM 4715 C CA . GLY B 1 49 ? -3.248 10.234 53.062 1 46.06 49 GLY B CA 1
ATOM 4716 C C . GLY B 1 49 ? -2.352 11.391 52.688 1 46.06 49 GLY B C 1
ATOM 4717 O O . GLY B 1 49 ? -2.066 11.602 51.5 1 46.06 49 GLY B O 1
ATOM 4718 N N . ARG B 1 50 ? -1.862 12.133 53.781 1 49.19 50 ARG B N 1
ATOM 4719 C CA . ARG B 1 50 ? -0.955 13.25 53.531 1 49.19 50 ARG B CA 1
ATOM 4720 C C . ARG B 1 50 ? 0.402 12.75 53.031 1 49.19 50 ARG B C 1
ATOM 4722 O O . ARG B 1 50 ? 1.009 13.359 52.156 1 49.19 50 ARG B O 1
ATOM 4729 N N . LEU B 1 51 ? 0.809 11.586 53.562 1 48.75 51 LEU B N 1
ATOM 4730 C CA . LEU B 1 51 ? 2.066 10.992 53.125 1 48.75 51 LEU B CA 1
ATOM 4731 C C . LEU B 1 51 ? 1.94 10.43 51.719 1 48.75 51 LEU B C 1
ATOM 4733 O O . LEU B 1 51 ? 2.869 10.539 50.906 1 48.75 51 LEU B O 1
ATOM 4737 N N . ALA B 1 52 ? 0.723 9.914 51.469 1 50.41 52 ALA B N 1
ATOM 4738 C CA . ALA B 1 52 ? 0.475 9.438 50.094 1 50.41 52 ALA B CA 1
ATOM 4739 C C . ALA B 1 52 ? 0.461 10.594 49.094 1 50.41 52 ALA B C 1
ATOM 4741 O O . ALA B 1 52 ? 1.023 10.492 48 1 50.41 52 ALA B O 1
ATOM 4742 N N . LEU B 1 53 ? -0.111 11.75 49.562 1 51.44 53 LEU B N 1
ATOM 4743 C CA . LEU B 1 53 ? -0.108 12.945 48.75 1 51.44 53 LEU B CA 1
ATOM 4744 C C . LEU B 1 53 ? 1.297 13.531 48.625 1 51.44 53 LEU B C 1
ATOM 4746 O O . LEU B 1 53 ? 1.707 13.969 47.562 1 51.44 53 LEU B O 1
ATOM 4750 N N . PHE B 1 54 ? 2.023 13.516 49.75 1 50.06 54 PHE B N 1
ATOM 4751 C CA . PHE B 1 54 ? 3.416 13.953 49.75 1 50.06 54 PHE B CA 1
ATOM 4752 C C . PHE B 1 54 ? 4.281 13.016 48.906 1 50.06 54 PHE B C 1
ATOM 4754 O O . PHE B 1 54 ? 5.098 13.477 48.125 1 50.06 54 PHE B O 1
ATOM 4761 N N . TRP B 1 55 ? 4.008 11.789 48.906 1 49.41 55 TRP B N 1
ATOM 4762 C CA . TRP B 1 55 ? 4.711 10.789 48.125 1 49.41 55 TRP B CA 1
ATOM 4763 C C . TRP B 1 55 ? 4.359 10.938 46.625 1 49.41 55 TRP B C 1
ATOM 4765 O O . TRP B 1 55 ? 5.238 10.852 45.781 1 49.41 55 TRP B O 1
ATOM 4775 N N . ALA B 1 56 ? 3.135 11.219 46.344 1 50.47 56 ALA B N 1
ATOM 4776 C CA . ALA B 1 56 ? 2.729 11.484 44.969 1 50.47 56 ALA B CA 1
ATOM 4777 C C . ALA B 1 56 ? 3.41 12.734 44.438 1 50.47 56 ALA B C 1
ATOM 4779 O O . ALA B 1 56 ? 3.861 12.75 43.281 1 50.47 56 ALA B O 1
ATOM 4780 N N . LYS B 1 57 ? 3.586 13.742 45.312 1 50.31 57 LYS B N 1
ATOM 4781 C CA . LYS B 1 57 ? 4.324 14.945 44.938 1 50.31 57 LYS B CA 1
ATOM 4782 C C . LYS B 1 57 ? 5.812 14.656 44.781 1 50.31 57 LYS B C 1
ATOM 4784 O O . LYS B 1 57 ? 6.453 15.148 43.844 1 50.31 57 LYS B O 1
ATOM 4789 N N . LEU B 1 58 ? 6.312 13.844 45.625 1 51.09 58 LEU B N 1
ATOM 4790 C CA . LEU B 1 58 ? 7.719 13.469 45.562 1 51.09 58 LEU B CA 1
ATOM 4791 C C . LEU B 1 58 ? 7.992 12.586 44.344 1 51.09 58 LEU B C 1
ATOM 4793 O O . LEU B 1 58 ? 9.008 12.758 43.656 1 51.09 58 LEU B O 1
ATOM 4797 N N . VAL B 1 59 ? 7.09 11.719 44.031 1 48.69 59 VAL B N 1
ATOM 4798 C CA . VAL B 1 59 ? 7.223 10.891 42.812 1 48.69 59 VAL B CA 1
ATOM 4799 C C . VAL B 1 59 ? 7.125 11.766 41.562 1 48.69 59 VAL B C 1
ATOM 4801 O O . VAL B 1 59 ? 7.895 11.594 40.625 1 48.69 59 VAL B O 1
ATOM 4804 N N . ARG B 1 60 ? 6.27 12.781 41.625 1 50.97 60 ARG B N 1
ATOM 4805 C CA . ARG B 1 60 ? 6.18 13.719 40.5 1 50.97 60 ARG B CA 1
ATOM 4806 C C . ARG B 1 60 ? 7.438 14.57 40.406 1 50.97 60 ARG B C 1
ATOM 4808 O O . ARG B 1 60 ? 7.953 14.805 39.312 1 50.97 60 ARG B O 1
ATOM 4815 N N . LEU B 1 61 ? 7.91 15.023 41.594 1 49.91 61 LEU B N 1
ATOM 4816 C CA . LEU B 1 61 ? 9.164 15.773 41.625 1 49.91 61 LEU B CA 1
ATOM 4817 C C . LEU B 1 61 ? 10.344 14.883 41.25 1 49.91 61 LEU B C 1
ATOM 4819 O O . LEU B 1 61 ? 11.234 15.297 40.5 1 49.91 61 LEU B O 1
ATOM 4823 N N . TRP B 1 62 ? 10.328 13.711 41.688 1 47.06 62 TRP B N 1
ATOM 4824 C CA . TRP B 1 62 ? 11.328 12.711 41.344 1 47.06 62 TRP B CA 1
ATOM 4825 C C . TRP B 1 62 ? 11.234 12.359 39.844 1 47.06 62 TRP B C 1
ATOM 4827 O O . TRP B 1 62 ? 12.258 12.305 39.156 1 47.06 62 TRP B O 1
ATOM 4837 N N . ALA B 1 63 ? 10.117 12.18 39.344 1 46.72 63 ALA B N 1
ATOM 4838 C CA . ALA B 1 63 ? 9.938 11.953 37.906 1 46.72 63 ALA B CA 1
ATOM 4839 C C . ALA B 1 63 ? 10.406 13.164 37.094 1 46.72 63 ALA B C 1
ATOM 4841 O O . ALA B 1 63 ? 11.047 13.008 36.062 1 46.72 63 ALA B O 1
ATOM 4842 N N . LYS B 1 64 ? 10.219 14.352 37.625 1 48.25 64 LYS B N 1
ATOM 4843 C CA . LYS B 1 64 ? 10.773 15.562 37 1 48.25 64 LYS B CA 1
ATOM 4844 C C . LYS B 1 64 ? 12.289 15.594 37.125 1 48.25 64 LYS B C 1
ATOM 4846 O O . LYS B 1 64 ? 12.984 15.961 36.188 1 48.25 64 LYS B O 1
ATOM 4851 N N . LEU B 1 65 ? 12.789 15.219 38.312 1 45.06 65 LEU B N 1
ATOM 4852 C CA . LEU B 1 65 ? 14.227 15.195 38.531 1 45.06 65 LEU B CA 1
ATOM 4853 C C . LEU B 1 65 ? 14.883 14.07 37.75 1 45.06 65 LEU B C 1
ATOM 4855 O O . LEU B 1 65 ? 15.938 14.273 37.125 1 45.06 65 LEU B O 1
ATOM 4859 N N . VAL B 1 66 ? 14.422 12.883 37.719 1 42.78 66 VAL B N 1
ATOM 4860 C CA . VAL B 1 66 ? 14.93 11.805 36.875 1 42.78 66 VAL B CA 1
ATOM 4861 C C . VAL B 1 66 ? 14.836 12.219 35.406 1 42.78 66 VAL B C 1
ATOM 4863 O O . VAL B 1 66 ? 15.758 11.969 34.656 1 42.78 66 VAL B O 1
ATOM 4866 N N . ARG B 1 67 ? 13.82 12.875 35.062 1 44.06 67 ARG B N 1
ATOM 4867 C CA . ARG B 1 67 ? 13.672 13.453 33.719 1 44.06 67 ARG B CA 1
ATOM 4868 C C . ARG B 1 67 ? 14.773 14.461 33.438 1 44.06 67 ARG B C 1
ATOM 4870 O O . ARG B 1 67 ? 15.32 14.492 32.312 1 44.06 67 ARG B O 1
ATOM 4877 N N . ARG B 1 68 ? 15.125 15.242 34.406 1 42.59 68 ARG B N 1
ATOM 4878 C CA . ARG B 1 68 ? 16.234 16.188 34.25 1 42.59 68 ARG B CA 1
ATOM 4879 C C . ARG B 1 68 ? 17.562 15.445 34.281 1 42.59 68 ARG B C 1
ATOM 4881 O O . ARG B 1 68 ? 18.469 15.789 33.5 1 42.59 68 ARG B O 1
ATOM 4888 N N . LEU B 1 69 ? 17.797 14.547 35.125 1 42.06 69 LEU B N 1
ATOM 4889 C CA . LEU B 1 69 ? 19.031 13.789 35.188 1 42.06 69 LEU B CA 1
ATOM 4890 C C . LEU B 1 69 ? 19.109 12.789 34.031 1 42.06 69 LEU B C 1
ATOM 4892 O O . LEU B 1 69 ? 20.203 12.531 33.5 1 42.06 69 LEU B O 1
ATOM 4896 N N . SER B 1 70 ? 18.172 12.047 33.719 1 39.22 70 SER B N 1
ATOM 4897 C CA . SER B 1 70 ? 18.203 11.203 32.531 1 39.22 70 SER B CA 1
ATOM 4898 C C . SER B 1 70 ? 18.328 12.047 31.25 1 39.22 70 SER B C 1
ATOM 4900 O O . SER B 1 70 ? 18.797 11.555 30.219 1 39.22 70 SER B O 1
ATOM 4902 N N . LYS B 1 71 ? 17.906 13.203 31.25 1 42.06 71 LYS B N 1
ATOM 4903 C CA . LYS B 1 71 ? 18.234 14.18 30.219 1 42.06 71 LYS B CA 1
ATOM 4904 C C . LYS B 1 71 ? 19.75 14.414 30.141 1 42.06 71 LYS B C 1
ATOM 4906 O O . LYS B 1 71 ? 20.281 14.758 29.094 1 42.06 71 LYS B O 1
ATOM 4911 N N . THR B 1 72 ? 20.484 14.195 31.094 1 38.5 72 THR B N 1
ATOM 4912 C CA . THR B 1 72 ? 21.906 14.523 31.094 1 38.5 72 THR B CA 1
ATOM 4913 C C . THR B 1 72 ? 22.719 13.492 30.312 1 38.5 72 THR B C 1
ATOM 4915 O O . THR B 1 72 ? 23.703 13.828 29.656 1 38.5 72 THR B O 1
ATOM 4918 N N . GLU B 1 73 ? 22.688 12.172 30.578 1 37.66 73 GLU B N 1
ATOM 4919 C CA . GLU B 1 73 ? 23.656 11.289 29.938 1 37.66 73 GLU B CA 1
ATOM 4920 C C . GLU B 1 73 ? 23.25 11 28.484 1 37.66 73 GLU B C 1
ATOM 4922 O O . GLU B 1 73 ? 24 10.367 27.75 1 37.66 73 GLU B O 1
ATOM 4927 N N . GLN B 1 74 ? 22.047 10.875 28.125 1 42.5 74 GLN B N 1
ATOM 4928 C CA . GLN B 1 74 ? 21.812 10.672 26.703 1 42.5 74 GLN B CA 1
ATOM 4929 C C . GLN B 1 74 ? 22.281 11.875 25.891 1 42.5 74 GLN B C 1
ATOM 4931 O O . GLN B 1 74 ? 21.969 13.023 26.234 1 42.5 74 GLN B O 1
ATOM 4936 N N . ALA B 1 75 ? 23.375 11.836 25.234 1 46.38 75 ALA B N 1
ATOM 4937 C CA . ALA B 1 75 ? 23.859 12.875 24.328 1 46.38 75 ALA B CA 1
ATOM 4938 C C . ALA B 1 75 ? 22.703 13.734 23.812 1 46.38 75 ALA B C 1
ATOM 4940 O O . ALA B 1 75 ? 21.719 13.211 23.281 1 46.38 75 ALA B O 1
ATOM 4941 N N . GLU B 1 76 ? 22.281 14.836 24.406 1 59.78 76 GLU B N 1
ATOM 4942 C CA . GLU B 1 76 ? 21.203 15.797 24.172 1 59.78 76 GLU B CA 1
ATOM 4943 C C . GLU B 1 76 ? 21.016 16.062 22.688 1 59.78 76 GLU B C 1
ATOM 4945 O O . GLU B 1 76 ? 21.953 16.391 21.969 1 59.78 76 GLU B O 1
ATOM 4950 N N . TYR B 1 77 ? 20.156 15.414 22.016 1 74.38 77 TYR B N 1
ATOM 4951 C CA . TYR B 1 77 ? 19.812 15.773 20.641 1 74.38 77 TYR B CA 1
ATOM 4952 C C . TYR B 1 77 ? 19.734 17.297 20.484 1 74.38 77 TYR B C 1
ATOM 4954 O O . TYR B 1 77 ? 18.875 17.938 21.094 1 74.38 77 TYR B O 1
ATOM 4962 N N . PRO B 1 78 ? 20.766 17.844 19.859 1 73 78 PRO B N 1
ATOM 4963 C CA . PRO B 1 78 ? 20.984 19.281 19.875 1 73 78 PRO B CA 1
ATOM 4964 C C . PRO B 1 78 ? 20 20.031 18.969 1 73 78 PRO B C 1
ATOM 4966 O O . PRO B 1 78 ? 19.859 21.25 19.078 1 73 78 PRO B O 1
ATOM 4969 N N . LYS B 1 79 ? 19.328 19.359 18.109 1 81.25 79 LYS B N 1
ATOM 4970 C CA . LYS B 1 79 ? 18.516 20.094 17.141 1 81.25 79 LYS B CA 1
ATOM 4971 C C . LYS B 1 79 ? 17.172 20.484 17.734 1 81.25 79 LYS B C 1
ATOM 4973 O O . LYS B 1 79 ? 16.562 19.719 18.484 1 81.25 79 LYS B O 1
ATOM 4978 N N . ARG B 1 80 ? 16.859 21.688 17.484 1 82.38 80 ARG B N 1
ATOM 4979 C CA . ARG B 1 80 ? 15.602 22.234 17.984 1 82.38 80 ARG B CA 1
ATOM 4980 C C . ARG B 1 80 ? 14.602 22.453 16.859 1 82.38 80 ARG B C 1
ATOM 4982 O O . ARG B 1 80 ? 14.961 22.375 15.672 1 82.38 80 ARG B O 1
ATOM 4989 N N . TYR B 1 81 ? 13.406 22.625 17.234 1 87.25 81 TYR B N 1
ATOM 4990 C CA . TYR B 1 81 ? 12.344 22.906 16.281 1 87.25 81 TYR B CA 1
ATOM 4991 C C . TYR B 1 81 ? 12.641 24.172 15.484 1 87.25 81 TYR B C 1
ATOM 4993 O O . TYR B 1 81 ? 13.125 25.156 16.031 1 87.25 81 TYR B O 1
ATOM 5001 N N . MET B 1 82 ? 12.469 24.094 14.242 1 87.12 82 MET B N 1
ATOM 5002 C CA . MET B 1 82 ? 12.57 25.234 13.344 1 87.12 82 MET B CA 1
ATOM 5003 C C . MET B 1 82 ? 11.297 25.406 12.516 1 87.12 82 MET B C 1
ATOM 5005 O O . MET B 1 82 ? 10.734 24.422 12.047 1 87.12 82 MET B O 1
ATOM 5009 N N . SER B 1 83 ? 10.883 26.625 12.422 1 82 83 SER B N 1
ATOM 5010 C CA . SER B 1 83 ? 9.742 26.891 11.555 1 82 83 SER B CA 1
ATOM 5011 C C . SER B 1 83 ? 10.094 26.656 10.094 1 82 83 SER B C 1
ATOM 5013 O O . SER B 1 83 ? 11.266 26.562 9.734 1 82 83 SER B O 1
ATOM 5015 N N . VAL B 1 84 ? 9.125 26.609 9.297 1 86.06 84 VAL B N 1
ATOM 5016 C CA . VAL B 1 84 ? 9.328 26.391 7.867 1 86.06 84 VAL B CA 1
ATOM 5017 C C . VAL B 1 84 ? 10.133 27.547 7.281 1 86.06 84 VAL B C 1
ATOM 5019 O O . VAL B 1 84 ? 10.992 27.344 6.422 1 86.06 84 VAL B O 1
ATOM 5022 N N . GLU B 1 85 ? 9.828 28.766 7.73 1 84.62 85 GLU B N 1
ATOM 5023 C CA . GLU B 1 85 ? 10.555 29.953 7.277 1 84.62 85 GLU B CA 1
ATOM 5024 C C . GLU B 1 85 ? 12.031 29.859 7.668 1 84.62 85 GLU B C 1
ATOM 5026 O O . GLU B 1 85 ? 12.914 30.172 6.855 1 84.62 85 GLU B O 1
ATOM 5031 N N . ASP B 1 86 ? 12.172 29.406 8.891 1 88.88 86 ASP B N 1
ATOM 5032 C CA . ASP B 1 86 ? 13.547 29.25 9.375 1 88.88 86 ASP B CA 1
ATOM 5033 C C . ASP B 1 86 ? 14.281 28.156 8.586 1 88.88 86 ASP B C 1
ATOM 5035 O O . ASP B 1 86 ? 15.477 28.297 8.32 1 88.88 86 ASP B O 1
ATOM 5039 N N . LEU B 1 87 ? 13.594 27.172 8.234 1 92.88 87 LEU B N 1
ATOM 5040 C CA . LEU B 1 87 ? 14.203 26.078 7.484 1 92.88 87 LEU B CA 1
ATOM 5041 C C . LEU B 1 87 ? 14.609 26.547 6.09 1 92.88 87 LEU B C 1
ATOM 5043 O O . LEU B 1 87 ? 15.664 26.156 5.586 1 92.88 87 LEU B O 1
ATOM 5047 N N . VAL B 1 88 ? 13.773 27.328 5.469 1 94.44 88 VAL B N 1
ATOM 5048 C CA . VAL B 1 88 ? 14.102 27.859 4.152 1 94.44 88 VAL B CA 1
ATOM 5049 C C . VAL B 1 88 ? 15.344 28.734 4.242 1 94.44 88 VAL B C 1
ATOM 5051 O O . VAL B 1 88 ? 16.234 28.656 3.398 1 94.44 88 VAL B O 1
ATOM 5054 N N . SER B 1 89 ? 15.383 29.562 5.309 1 93.38 89 SER B N 1
ATOM 5055 C CA . SER B 1 89 ? 16.547 30.406 5.52 1 93.38 89 SER B CA 1
ATOM 5056 C C . SER B 1 89 ? 17.797 29.594 5.75 1 93.38 89 SER B C 1
ATOM 5058 O O . SER B 1 89 ? 18.875 29.938 5.254 1 93.38 89 SER B O 1
ATOM 5060 N N . LEU B 1 90 ? 17.641 28.562 6.449 1 94.38 90 LEU B N 1
ATOM 5061 C CA . LEU B 1 90 ? 18.75 27.641 6.691 1 94.38 90 LEU B CA 1
ATOM 5062 C C . LEU B 1 90 ? 19.281 27.062 5.383 1 94.38 90 LEU B C 1
ATOM 5064 O O . LEU B 1 90 ? 20.484 27.047 5.148 1 94.38 90 LEU B O 1
ATOM 5068 N N . LEU B 1 91 ? 18.422 26.625 4.516 1 96.75 91 LEU B N 1
ATOM 5069 C CA . LEU B 1 91 ? 18.797 25.984 3.254 1 96.75 91 LEU B CA 1
ATOM 5070 C C . LEU B 1 91 ? 19.516 26.969 2.338 1 96.75 91 LEU B C 1
ATOM 5072 O O . LEU B 1 91 ? 20.484 26.609 1.666 1 96.75 91 LEU B O 1
ATOM 5076 N N . VAL B 1 92 ? 19.047 28.203 2.365 1 95.62 92 VAL B N 1
ATOM 5077 C CA . VAL B 1 92 ? 19.594 29.203 1.461 1 95.62 92 VAL B CA 1
ATOM 5078 C C . VAL B 1 92 ? 20.875 29.797 2.053 1 95.62 92 VAL B C 1
ATOM 5080 O O . VAL B 1 92 ? 21.938 29.719 1.436 1 95.62 92 VAL B O 1
ATOM 5083 N N . ASP B 1 93 ? 20.781 30.25 3.291 1 94.38 93 ASP B N 1
ATOM 5084 C CA . ASP B 1 93 ? 21.812 31.094 3.879 1 94.38 93 ASP B CA 1
ATOM 5085 C C . ASP B 1 93 ? 22.969 30.25 4.43 1 94.38 93 ASP B C 1
ATOM 5087 O O . ASP B 1 93 ? 24.125 30.641 4.32 1 94.38 93 ASP B O 1
ATOM 5091 N N . GLU B 1 94 ? 22.672 29.156 4.977 1 94.06 94 GLU B N 1
ATOM 5092 C CA . GLU B 1 94 ? 23.719 28.375 5.645 1 94.06 94 GLU B CA 1
ATOM 5093 C C . GLU B 1 94 ? 24.203 27.234 4.754 1 94.06 94 GLU B C 1
ATOM 5095 O O . GLU B 1 94 ? 25.391 26.891 4.781 1 94.06 94 GLU B O 1
ATOM 5100 N N . ARG B 1 95 ? 23.297 26.734 3.92 1 95.69 95 ARG B N 1
ATOM 5101 C CA . ARG B 1 95 ? 23.672 25.5 3.229 1 95.69 95 ARG B CA 1
ATOM 5102 C C . ARG B 1 95 ? 23.859 25.75 1.734 1 95.69 95 ARG B C 1
ATOM 5104 O O . ARG B 1 95 ? 24.312 24.859 1.006 1 95.69 95 ARG B O 1
ATOM 5111 N N . GLY B 1 96 ? 23.406 26.875 1.204 1 96.12 96 GLY B N 1
ATOM 5112 C CA . GLY B 1 96 ? 23.766 27.297 -0.135 1 96.12 96 GLY B CA 1
ATOM 5113 C C . GLY B 1 96 ? 22.828 26.797 -1.206 1 96.12 96 GLY B C 1
ATOM 5114 O O . GLY B 1 96 ? 23.188 26.734 -2.383 1 96.12 96 GLY B O 1
ATOM 5115 N N . MET B 1 97 ? 21.656 26.422 -0.854 1 97.12 97 MET B N 1
ATOM 5116 C CA . MET B 1 97 ? 20.672 26 -1.853 1 97.12 97 MET B CA 1
ATOM 5117 C C . MET B 1 97 ? 20.078 27.219 -2.57 1 97.12 97 MET B C 1
ATOM 5119 O O . MET B 1 97 ? 19.797 28.234 -1.944 1 97.12 97 MET B O 1
ATOM 5123 N N . VAL B 1 98 ? 19.875 27.109 -3.867 1 97.25 98 VAL B N 1
ATOM 5124 C CA . VAL B 1 98 ? 19.25 28.172 -4.648 1 97.25 98 VAL B CA 1
ATOM 5125 C C . VAL B 1 98 ? 17.734 28.031 -4.602 1 97.25 98 VAL B C 1
ATOM 5127 O O . VAL B 1 98 ? 17.188 27 -5.035 1 97.25 98 VAL B O 1
ATOM 5130 N N . ILE B 1 99 ? 17.094 29.062 -4.066 1 97.06 99 ILE B N 1
ATOM 5131 C CA . ILE B 1 99 ? 15.633 29.109 -3.996 1 97.06 99 ILE B CA 1
ATOM 5132 C C . ILE B 1 99 ? 15.125 30.406 -4.621 1 97.06 99 ILE B C 1
ATOM 5134 O O . ILE B 1 99 ? 15.242 31.469 -4.023 1 97.06 99 ILE B O 1
ATOM 5138 N N . ALA B 1 100 ? 14.57 30.312 -5.797 1 94.31 100 ALA B N 1
ATOM 5139 C CA . ALA B 1 100 ? 14.07 31.469 -6.52 1 94.31 100 ALA B CA 1
ATOM 5140 C C . ALA B 1 100 ? 12.727 31.922 -5.969 1 94.31 100 ALA B C 1
ATOM 5142 O O . ALA B 1 100 ? 12.438 33.125 -5.91 1 94.31 100 ALA B O 1
ATOM 5143 N N . ASP B 1 101 ? 11.898 31 -5.586 1 93.94 101 ASP B N 1
ATOM 5144 C CA . ASP B 1 101 ? 10.562 31.25 -5.043 1 93.94 101 ASP B CA 1
ATOM 5145 C C . ASP B 1 101 ? 10.445 30.734 -3.613 1 93.94 101 ASP B C 1
ATOM 5147 O O . ASP B 1 101 ? 10.078 29.578 -3.398 1 93.94 101 ASP B O 1
ATOM 5151 N N . ARG B 1 102 ? 10.609 31.625 -2.689 1 91.38 102 ARG B N 1
ATOM 5152 C CA . ARG B 1 102 ? 10.609 31.234 -1.284 1 91.38 102 ARG B CA 1
ATOM 5153 C C . ARG B 1 102 ? 9.25 30.688 -0.859 1 91.38 102 ARG B C 1
ATOM 5155 O O . ARG B 1 102 ? 9.172 29.766 -0.048 1 91.38 102 ARG B O 1
ATOM 5162 N N . ALA B 1 103 ? 8.188 31.281 -1.346 1 85.75 103 ALA B N 1
ATOM 5163 C CA . ALA B 1 103 ? 6.84 30.828 -1 1 85.75 103 ALA B CA 1
ATOM 5164 C C . ALA B 1 103 ? 6.605 29.391 -1.456 1 85.75 103 ALA B C 1
ATOM 5166 O O . ALA B 1 103 ? 5.992 28.609 -0.738 1 85.75 103 ALA B O 1
ATOM 5167 N N . GLN B 1 104 ? 7.113 29.156 -2.596 1 88.81 104 GLN B N 1
ATOM 5168 C CA . GLN B 1 104 ? 6.988 27.812 -3.119 1 88.81 104 GLN B CA 1
ATOM 5169 C C . GLN B 1 104 ? 7.785 26.812 -2.273 1 88.81 104 GLN B C 1
ATOM 5171 O O . GLN B 1 104 ? 7.324 25.703 -2.016 1 88.81 104 GLN B O 1
ATOM 5176 N N . ALA B 1 105 ? 8.922 27.188 -1.906 1 93.69 105 ALA B N 1
ATOM 5177 C CA . ALA B 1 105 ? 9.766 26.328 -1.071 1 93.69 105 ALA B CA 1
ATOM 5178 C C . ALA B 1 105 ? 9.109 26.078 0.284 1 93.69 105 ALA B C 1
ATOM 5180 O O . ALA B 1 105 ? 9.125 24.953 0.781 1 93.69 105 ALA B O 1
ATOM 5181 N N . GLU B 1 106 ? 8.547 27.109 0.848 1 89.62 106 GLU B N 1
ATOM 5182 C CA . GLU B 1 106 ? 7.867 26.984 2.133 1 89.62 106 GLU B CA 1
ATOM 5183 C C . GLU B 1 106 ? 6.672 26.031 2.033 1 89.62 106 GLU B C 1
ATOM 5185 O O . GLU B 1 106 ? 6.469 25.188 2.906 1 89.62 106 GLU B O 1
ATOM 5190 N N . SER B 1 107 ? 5.949 26.188 0.97 1 87.88 107 SER B N 1
ATOM 5191 C CA . SER B 1 107 ? 4.801 25.328 0.745 1 87.88 107 SER B CA 1
ATOM 5192 C C . SER B 1 107 ? 5.23 23.859 0.62 1 87.88 107 SER B C 1
ATOM 5194 O O . SER B 1 107 ? 4.582 22.969 1.17 1 87.88 107 SER B O 1
ATOM 5196 N N . ALA B 1 108 ? 6.289 23.641 -0.096 1 92.12 108 ALA B N 1
ATOM 5197 C CA . ALA B 1 108 ? 6.797 22.281 -0.284 1 92.12 108 ALA B CA 1
ATOM 5198 C C . ALA B 1 108 ? 7.262 21.688 1.04 1 92.12 108 ALA B C 1
ATOM 5200 O O . ALA B 1 108 ? 6.992 20.516 1.329 1 92.12 108 ALA B O 1
ATOM 5201 N N . LEU B 1 109 ? 7.938 22.516 1.821 1 91.5 109 LEU B N 1
ATOM 5202 C CA . LEU B 1 109 ? 8.438 22.031 3.107 1 91.5 109 LEU B CA 1
ATOM 5203 C C . LEU B 1 109 ? 7.281 21.75 4.062 1 91.5 109 LEU B C 1
ATOM 5205 O O . LEU B 1 109 ? 7.363 20.828 4.883 1 91.5 109 LEU B O 1
ATOM 5209 N N . ARG B 1 110 ? 6.25 22.531 3.988 1 87.19 110 ARG B N 1
ATOM 5210 C CA . ARG B 1 110 ? 5.07 22.297 4.816 1 87.19 110 ARG B CA 1
ATOM 5211 C C . ARG B 1 110 ? 4.363 21 4.426 1 87.19 110 ARG B C 1
ATOM 5213 O O . ARG B 1 110 ? 3.857 20.281 5.285 1 87.19 110 ARG B O 1
ATOM 5220 N N . ARG B 1 111 ? 4.375 20.734 3.203 1 88.44 111 ARG B N 1
ATOM 5221 C CA . ARG B 1 111 ? 3.625 19.594 2.664 1 88.44 111 ARG B CA 1
ATOM 5222 C C . ARG B 1 111 ? 4.418 18.297 2.789 1 88.44 111 ARG B C 1
ATOM 5224 O O . ARG B 1 111 ? 3.865 17.266 3.139 1 88.44 111 ARG B O 1
ATOM 5231 N N . ILE B 1 112 ? 5.676 18.328 2.477 1 90.88 112 ILE B N 1
ATOM 5232 C CA . ILE B 1 112 ? 6.469 17.125 2.328 1 90.88 112 ILE B CA 1
ATOM 5233 C C . ILE B 1 112 ? 7.324 16.906 3.576 1 90.88 112 ILE B C 1
ATOM 5235 O O . ILE B 1 112 ? 7.539 15.766 4 1 90.88 112 ILE B O 1
ATOM 5239 N N . GLY B 1 113 ? 7.746 18.031 4.203 1 88.75 113 GLY B N 1
ATOM 5240 C CA . GLY B 1 113 ? 8.617 17.938 5.363 1 88.75 113 GLY B CA 1
ATOM 5241 C C . GLY B 1 113 ? 10.094 18.031 5.016 1 88.75 113 GLY B C 1
ATOM 5242 O O . GLY B 1 113 ? 10.523 17.531 3.971 1 88.75 113 GLY B O 1
ATOM 5243 N N . TYR B 1 114 ? 10.836 18.625 5.867 1 91.12 114 TYR B N 1
ATOM 5244 C CA . TYR B 1 114 ? 12.266 18.844 5.688 1 91.12 114 TYR B CA 1
ATOM 5245 C C . TYR B 1 114 ? 13.031 17.531 5.629 1 91.12 114 TYR B C 1
ATOM 5247 O O . TYR B 1 114 ? 13.836 17.312 4.723 1 91.12 114 TYR B O 1
ATOM 5255 N N . TYR B 1 115 ? 12.789 16.609 6.488 1 87.81 115 TYR B N 1
ATOM 5256 C CA . TYR B 1 115 ? 13.586 15.398 6.598 1 87.81 115 TYR B CA 1
ATOM 5257 C C . TYR B 1 115 ? 13.289 14.445 5.445 1 87.81 115 TYR B C 1
ATOM 5259 O O . TYR B 1 115 ? 14.18 13.727 4.984 1 87.81 115 TYR B O 1
ATOM 5267 N N . ARG B 1 116 ? 12.086 14.422 5.074 1 89.94 116 ARG B N 1
ATOM 5268 C CA . ARG B 1 116 ? 11.781 13.633 3.887 1 89.94 116 ARG B CA 1
ATOM 5269 C C . ARG B 1 116 ? 12.508 14.18 2.664 1 89.94 116 ARG B C 1
ATOM 5271 O O . ARG B 1 116 ? 13.117 13.422 1.903 1 89.94 116 ARG B O 1
ATOM 5278 N N . LEU B 1 117 ? 12.484 15.492 2.496 1 93.12 117 LEU B N 1
ATOM 5279 C CA . LEU B 1 117 ? 13.148 16.125 1.354 1 93.12 117 LEU B CA 1
ATOM 5280 C C . LEU B 1 117 ? 14.656 15.961 1.444 1 93.12 117 LEU B C 1
ATOM 5282 O O . LEU B 1 117 ? 15.344 15.898 0.419 1 93.12 117 LEU B O 1
ATOM 5286 N N . SER B 1 118 ? 15.148 15.883 2.672 1 92 118 SER B N 1
ATOM 5287 C CA . SER B 1 118 ? 16.594 15.75 2.857 1 92 118 SER B CA 1
ATOM 5288 C C . SER B 1 118 ? 17.109 14.461 2.223 1 92 118 SER B C 1
ATOM 5290 O O . SER B 1 118 ? 18.266 14.398 1.784 1 92 118 SER B O 1
ATOM 5292 N N . GLY B 1 119 ? 16.25 13.445 2.15 1 90 119 GLY B N 1
ATOM 5293 C CA . GLY B 1 119 ? 16.641 12.227 1.467 1 90 119 GLY B CA 1
ATOM 5294 C C . GLY B 1 119 ? 16.859 12.414 -0.023 1 90 119 GLY B C 1
ATOM 5295 O O . GLY B 1 119 ? 17.672 11.719 -0.632 1 90 119 GLY B O 1
ATOM 5296 N N . TYR B 1 120 ? 16.203 13.391 -0.587 1 93.75 120 TYR B N 1
ATOM 5297 C CA . TYR B 1 120 ? 16.25 13.609 -2.029 1 93.75 120 TYR B CA 1
ATOM 5298 C C . TYR B 1 120 ? 17.375 14.586 -2.393 1 93.75 120 TYR B C 1
ATOM 5300 O O . TYR B 1 120 ? 17.844 14.602 -3.531 1 93.75 120 TYR B O 1
ATOM 5308 N N . TRP B 1 121 ? 17.766 15.445 -1.424 1 94.38 121 TRP B N 1
ATOM 5309 C CA . TRP B 1 121 ? 18.828 16.375 -1.795 1 94.38 121 TRP B CA 1
ATOM 5310 C C . TRP B 1 121 ? 20.172 15.914 -1.271 1 94.38 121 TRP B C 1
ATOM 5312 O O . TRP B 1 121 ? 21.203 16.547 -1.53 1 94.38 121 TRP B O 1
ATOM 5322 N N . TYR B 1 122 ? 20.25 14.742 -0.661 1 90.12 122 TYR B N 1
ATOM 5323 C CA . TYR B 1 122 ? 21.484 14.195 -0.096 1 90.12 122 TYR B CA 1
ATOM 5324 C C . TYR B 1 122 ? 22.578 14.094 -1.158 1 90.12 122 TYR B C 1
ATOM 5326 O O . TYR B 1 122 ? 23.719 14.461 -0.914 1 90.12 122 TYR B O 1
ATOM 5334 N N . PRO B 1 123 ? 22.266 13.602 -2.328 1 88.94 123 PRO B N 1
ATOM 5335 C CA . PRO B 1 123 ? 23.297 13.453 -3.357 1 88.94 123 PRO B CA 1
ATOM 5336 C C . PRO B 1 123 ? 23.844 14.797 -3.83 1 88.94 123 PRO B C 1
ATOM 5338 O O . PRO B 1 123 ? 24.875 14.844 -4.504 1 88.94 123 PRO B O 1
ATOM 5341 N N . PHE B 1 124 ? 23.234 15.867 -3.504 1 93.44 124 PHE B N 1
ATOM 5342 C CA . PHE B 1 124 ? 23.641 17.188 -3.979 1 93.44 124 PHE B CA 1
ATOM 5343 C C . PHE B 1 124 ? 24.469 17.906 -2.924 1 93.44 124 PHE B C 1
ATOM 5345 O O . PHE B 1 124 ? 24.812 19.078 -3.092 1 93.44 124 PHE B O 1
ATOM 5352 N N . ARG B 1 125 ? 24.75 17.219 -1.879 1 93.75 125 ARG B N 1
ATOM 5353 C CA . ARG B 1 125 ? 25.609 17.797 -0.842 1 93.75 125 ARG B CA 1
ATOM 5354 C C . ARG B 1 125 ? 27.078 17.641 -1.204 1 93.75 125 ARG B C 1
ATOM 5356 O O . ARG B 1 125 ? 27.469 16.656 -1.828 1 93.75 125 ARG B O 1
ATOM 5363 N N . LYS B 1 126 ? 27.859 18.562 -0.735 1 94.38 126 LYS B N 1
ATOM 5364 C CA . LYS B 1 126 ? 29.297 18.516 -0.969 1 94.38 126 LYS B CA 1
ATOM 5365 C C . LYS B 1 126 ? 29.922 17.328 -0.226 1 94.38 126 LYS B C 1
ATOM 5367 O O . LYS B 1 126 ? 29.438 16.938 0.833 1 94.38 126 LYS B O 1
ATOM 5372 N N . GLN B 1 127 ? 30.891 16.797 -0.828 1 91.31 127 GLN B N 1
ATOM 5373 C CA . GLN B 1 127 ? 31.609 15.68 -0.216 1 91.31 127 GLN B CA 1
ATOM 5374 C C . GLN B 1 127 ? 33 16.109 0.246 1 91.31 127 GLN B C 1
ATOM 5376 O O . GLN B 1 127 ? 33.625 16.969 -0.383 1 91.31 127 GLN B O 1
ATOM 5381 N N . ALA B 1 128 ? 33.375 15.633 1.373 1 89.38 128 ALA B N 1
ATOM 5382 C CA . ALA B 1 128 ? 34.719 15.828 1.911 1 89.38 128 ALA B CA 1
ATOM 5383 C C . ALA B 1 128 ? 35.312 14.508 2.393 1 89.38 128 ALA B C 1
ATOM 5385 O O . ALA B 1 128 ? 34.625 13.484 2.406 1 89.38 128 ALA B O 1
ATOM 5386 N N . ILE B 1 129 ? 36.531 14.484 2.475 1 88.38 129 ILE B N 1
ATOM 5387 C CA . ILE B 1 129 ? 37.188 13.297 3.006 1 88.38 129 ILE B CA 1
ATOM 5388 C C . ILE B 1 129 ? 37.219 13.375 4.531 1 88.38 129 ILE B C 1
ATOM 5390 O O . ILE B 1 129 ? 37.719 14.352 5.098 1 88.38 129 ILE B O 1
ATOM 5394 N N . GLY B 1 130 ? 36.562 12.453 5.082 1 80.25 130 GLY B N 1
ATOM 5395 C CA . GLY B 1 130 ? 36.531 12.43 6.535 1 80.25 130 GLY B CA 1
ATOM 5396 C C . GLY B 1 130 ? 37.875 12.039 7.156 1 80.25 130 GLY B C 1
ATOM 5397 O O . GLY B 1 130 ? 38.812 11.711 6.445 1 80.25 130 GLY B O 1
ATOM 5398 N N . ASP B 1 131 ? 37.938 12.062 8.461 1 80.94 131 ASP B N 1
ATOM 5399 C CA . ASP B 1 131 ? 39.156 11.758 9.234 1 80.94 131 ASP B CA 1
ATOM 5400 C C . ASP B 1 131 ? 39.594 10.328 8.984 1 80.94 131 ASP B C 1
ATOM 5402 O O . ASP B 1 131 ? 40.812 10.039 9.047 1 80.94 131 ASP B O 1
ATOM 5406 N N . ASN B 1 132 ? 38.688 9.531 8.711 1 82.31 132 ASN B N 1
ATOM 5407 C CA . ASN B 1 132 ? 39 8.125 8.492 1 82.31 132 ASN B CA 1
ATOM 5408 C C . ASN B 1 132 ? 39.312 7.84 7.023 1 82.31 132 ASN B C 1
ATOM 5410 O O . ASN B 1 132 ? 39.438 6.684 6.625 1 82.31 132 ASN B O 1
ATOM 5414 N N . GLY B 1 133 ? 39.344 8.844 6.219 1 80 133 GLY B N 1
ATOM 5415 C CA . GLY B 1 133 ? 39.719 8.703 4.816 1 80 133 GLY B CA 1
ATOM 5416 C C . GLY B 1 133 ? 38.531 8.352 3.936 1 80 133 GLY B C 1
ATOM 5417 O O . GLY B 1 133 ? 38.688 8.188 2.723 1 80 133 GLY B O 1
ATOM 5418 N N . LYS B 1 134 ? 37.438 8.219 4.602 1 81.75 134 LYS B N 1
ATOM 5419 C CA . LYS B 1 134 ? 36.25 7.91 3.832 1 81.75 134 LYS B CA 1
ATOM 5420 C C . LYS B 1 134 ? 35.469 9.18 3.494 1 81.75 134 LYS B C 1
ATOM 5422 O O . LYS B 1 134 ? 35.5 10.148 4.258 1 81.75 134 LYS B O 1
ATOM 5427 N N . PRO B 1 135 ? 34.844 9.117 2.281 1 85.69 135 PRO B N 1
ATOM 5428 C CA . PRO B 1 135 ? 34.031 10.281 1.906 1 85.69 135 PRO B CA 1
ATOM 5429 C C . PRO B 1 135 ? 32.875 10.516 2.846 1 85.69 135 PRO B C 1
ATOM 5431 O O . PRO B 1 135 ? 32.219 9.555 3.299 1 85.69 135 PRO B O 1
ATOM 5434 N N . VAL B 1 136 ? 32.781 11.82 3.246 1 83.44 136 VAL B N 1
ATOM 5435 C CA . VAL B 1 136 ? 31.641 12.211 4.074 1 83.44 136 VAL B CA 1
ATOM 5436 C C . VAL B 1 136 ? 30.891 13.359 3.414 1 83.44 136 VAL B C 1
ATOM 5438 O O . VAL B 1 136 ? 31.5 14.242 2.805 1 83.44 136 VAL B O 1
ATOM 5441 N N . HIS B 1 137 ? 29.562 13.352 3.52 1 85.31 137 HIS B N 1
ATOM 5442 C CA . HIS B 1 137 ? 28.75 14.445 2.984 1 85.31 137 HIS B CA 1
ATOM 5443 C C . HIS B 1 137 ? 28.625 15.586 3.986 1 85.31 137 HIS B C 1
ATOM 5445 O O . HIS B 1 137 ? 28.359 15.359 5.164 1 85.31 137 HIS B O 1
ATOM 5451 N N . LEU B 1 138 ? 28.906 16.719 3.496 1 88.56 138 LEU B N 1
ATOM 5452 C CA . LEU B 1 138 ? 28.75 17.922 4.316 1 88.56 138 LEU B CA 1
ATOM 5453 C C . LEU B 1 138 ? 27.328 18.438 4.277 1 88.56 138 LEU B C 1
ATOM 5455 O O . LEU B 1 138 ? 26.469 17.859 3.588 1 88.56 138 LEU B O 1
ATOM 5459 N N . SER B 1 139 ? 27.047 19.453 5.059 1 89.31 139 SER B N 1
ATOM 5460 C CA . SER B 1 139 ? 25.703 20.047 5.09 1 89.31 139 SER B CA 1
ATOM 5461 C C . SER B 1 139 ? 25.5 21.016 3.936 1 89.31 139 SER B C 1
ATOM 5463 O O . SER B 1 139 ? 24.359 21.312 3.557 1 89.31 139 SER B O 1
ATOM 5465 N N . ASP B 1 140 ? 26.625 21.422 3.334 1 94.56 140 ASP B N 1
ATOM 5466 C CA . ASP B 1 140 ? 26.562 22.375 2.23 1 94.56 140 ASP B CA 1
ATOM 5467 C C . ASP B 1 140 ? 26.203 21.688 0.922 1 94.56 140 ASP B C 1
ATOM 5469 O O . ASP B 1 140 ? 26.609 20.547 0.679 1 94.56 140 ASP B O 1
ATOM 5473 N N . PHE B 1 141 ? 25.562 22.438 0.122 1 96.75 141 PHE B N 1
ATOM 5474 C CA . PHE B 1 141 ? 25.172 21.891 -1.174 1 96.75 141 PHE B CA 1
ATOM 5475 C C . PHE B 1 141 ? 26.234 22.203 -2.229 1 96.75 141 PHE B C 1
ATOM 5477 O O . PHE B 1 141 ? 26.969 23.188 -2.117 1 96.75 141 PHE B O 1
ATOM 5484 N N . ILE B 1 142 ? 26.281 21.359 -3.197 1 95.81 142 ILE B N 1
ATOM 5485 C CA . ILE B 1 142 ? 27.031 21.672 -4.41 1 95.81 142 ILE B CA 1
ATOM 5486 C C . ILE B 1 142 ? 26.5 22.953 -5.043 1 95.81 142 ILE B C 1
ATOM 5488 O O . ILE B 1 142 ? 25.281 23.125 -5.145 1 95.81 142 ILE B O 1
ATOM 5492 N N . PRO B 1 143 ? 27.406 23.828 -5.422 1 95.38 143 PRO B N 1
ATOM 5493 C CA . PRO B 1 143 ? 26.938 25.094 -6.008 1 95.38 143 PRO B CA 1
ATOM 5494 C C . PRO B 1 143 ? 25.969 24.875 -7.18 1 95.38 143 PRO B C 1
ATOM 5496 O O . PRO B 1 143 ? 26.219 24.016 -8.031 1 95.38 143 PRO B O 1
ATOM 5499 N N . GLY B 1 144 ? 24.828 25.594 -7.188 1 94.62 144 GLY B N 1
ATOM 5500 C CA . GLY B 1 144 ? 23.859 25.5 -8.273 1 94.62 144 GLY B CA 1
ATOM 5501 C C . GLY B 1 144 ? 22.688 24.594 -7.969 1 94.62 144 GLY B C 1
ATOM 5502 O O . GLY B 1 144 ? 21.719 24.547 -8.727 1 94.62 144 GLY B O 1
ATOM 5503 N N . THR B 1 145 ? 22.75 23.875 -6.863 1 95.94 145 THR B N 1
ATOM 5504 C CA . THR B 1 145 ? 21.641 23 -6.477 1 95.94 145 THR B CA 1
ATOM 5505 C C . THR B 1 145 ? 20.391 23.828 -6.188 1 95.94 145 THR B C 1
ATOM 5507 O O . THR B 1 145 ? 20.422 24.766 -5.395 1 95.94 145 THR B O 1
ATOM 5510 N N . THR B 1 146 ? 19.297 23.562 -6.844 1 96.81 146 THR B N 1
ATOM 5511 C CA . THR B 1 146 ? 18.047 24.297 -6.641 1 96.81 146 THR B CA 1
ATOM 5512 C C . THR B 1 146 ? 17.016 23.422 -5.941 1 96.81 146 THR B C 1
ATOM 5514 O O . THR B 1 146 ? 17.031 22.188 -6.07 1 96.81 146 THR B O 1
ATOM 5517 N N . ILE B 1 147 ? 16.109 24.047 -5.242 1 96.75 147 ILE B N 1
ATOM 5518 C CA . ILE B 1 147 ? 15.031 23.312 -4.574 1 96.75 147 ILE B CA 1
ATOM 5519 C C . ILE B 1 147 ? 14.125 22.656 -5.613 1 96.75 147 ILE B C 1
ATOM 5521 O O . ILE B 1 147 ? 13.562 21.594 -5.367 1 96.75 147 ILE B O 1
ATOM 5525 N N . VAL B 1 148 ? 14.031 23.281 -6.793 1 95.19 148 VAL B N 1
ATOM 5526 C CA . VAL B 1 148 ? 13.18 22.766 -7.855 1 95.19 148 VAL B CA 1
ATOM 5527 C C . VAL B 1 148 ? 13.703 21.406 -8.328 1 95.19 148 VAL B C 1
ATOM 5529 O O . VAL B 1 148 ? 12.922 20.484 -8.57 1 95.19 148 VAL B O 1
ATOM 5532 N N . GLN B 1 149 ? 14.992 21.281 -8.43 1 95.12 149 GLN B N 1
ATOM 5533 C CA . GLN B 1 149 ? 15.594 20 -8.797 1 95.12 149 GLN B CA 1
ATOM 5534 C C . GLN B 1 149 ? 15.25 18.922 -7.777 1 95.12 149 GLN B C 1
ATOM 5536 O O . GLN B 1 149 ? 14.945 17.781 -8.156 1 95.12 149 GLN B O 1
ATOM 5541 N N . VAL B 1 150 ? 15.312 19.25 -6.535 1 96.19 150 VAL B N 1
ATOM 5542 C CA . VAL B 1 150 ? 15.023 18.312 -5.453 1 96.19 150 VAL B CA 1
ATOM 5543 C C . VAL B 1 150 ? 13.555 17.906 -5.508 1 96.19 150 VAL B C 1
ATOM 5545 O O . VAL B 1 150 ? 13.234 16.719 -5.379 1 96.19 150 VAL B O 1
ATOM 5548 N N . LEU B 1 151 ? 12.711 18.891 -5.711 1 95.62 151 LEU B N 1
ATOM 5549 C CA . LEU B 1 151 ? 11.281 18.625 -5.777 1 95.62 151 LEU B CA 1
ATOM 5550 C C . LEU B 1 151 ? 10.953 17.75 -6.98 1 95.62 151 LEU B C 1
ATOM 5552 O O . LEU B 1 151 ? 10.07 16.875 -6.902 1 95.62 151 LEU B O 1
ATOM 5556 N N . ASP B 1 152 ? 11.68 17.953 -8.062 1 96.44 152 ASP B N 1
ATOM 5557 C CA . ASP B 1 152 ? 11.492 17.125 -9.25 1 96.44 152 ASP B CA 1
ATOM 5558 C C . ASP B 1 152 ? 11.867 15.672 -8.977 1 96.44 152 ASP B C 1
ATOM 5560 O O . ASP B 1 152 ? 11.188 14.75 -9.43 1 96.44 152 ASP B O 1
ATOM 5564 N N . ILE B 1 153 ? 12.914 15.477 -8.273 1 96.69 153 ILE B N 1
ATOM 5565 C CA . ILE B 1 153 ? 13.344 14.133 -7.926 1 96.69 153 ILE B CA 1
ATOM 5566 C C . ILE B 1 153 ? 12.328 13.484 -6.992 1 96.69 153 ILE B C 1
ATOM 5568 O O . ILE B 1 153 ? 12 12.305 -7.145 1 96.69 153 ILE B O 1
ATOM 5572 N N . ALA B 1 154 ? 11.867 14.297 -6.02 1 95.25 154 ALA B N 1
ATOM 5573 C CA . ALA B 1 154 ? 10.852 13.797 -5.102 1 95.25 154 ALA B CA 1
ATOM 5574 C C . ALA B 1 154 ? 9.594 13.352 -5.855 1 95.25 154 ALA B C 1
ATOM 5576 O O . ALA B 1 154 ? 9.023 12.305 -5.559 1 95.25 154 ALA B O 1
ATOM 5577 N N . GLU B 1 155 ? 9.211 14.109 -6.848 1 94.62 155 GLU B N 1
ATOM 5578 C CA . GLU B 1 155 ? 8.047 13.789 -7.664 1 94.62 155 GLU B CA 1
ATOM 5579 C C . GLU B 1 155 ? 8.297 12.555 -8.523 1 94.62 155 GLU B C 1
ATOM 5581 O O . GLU B 1 155 ? 7.418 11.703 -8.68 1 94.62 155 GLU B O 1
ATOM 5586 N N . PHE B 1 156 ? 9.484 12.461 -9.086 1 96.81 156 PHE B N 1
ATOM 5587 C CA . PHE B 1 156 ? 9.875 11.281 -9.844 1 96.81 156 PHE B CA 1
ATOM 5588 C C . PHE B 1 156 ? 9.75 10.023 -8.984 1 96.81 156 PHE B C 1
ATOM 5590 O O . PHE B 1 156 ? 9.164 9.031 -9.406 1 96.81 156 PHE B O 1
ATOM 5597 N N . ASP B 1 157 ? 10.297 10.086 -7.801 1 96.69 157 ASP B N 1
ATOM 5598 C CA . ASP B 1 157 ? 10.281 8.938 -6.898 1 96.69 157 ASP B CA 1
ATOM 5599 C C . ASP B 1 157 ? 8.852 8.555 -6.531 1 96.69 157 ASP B C 1
ATOM 5601 O O . ASP B 1 157 ? 8.539 7.367 -6.414 1 96.69 157 ASP B O 1
ATOM 5605 N N . ARG B 1 158 ? 8.039 9.547 -6.266 1 94.75 158 ARG B N 1
ATOM 5606 C CA . ARG B 1 158 ? 6.645 9.281 -5.953 1 94.75 158 ARG B CA 1
ATOM 5607 C C . ARG B 1 158 ? 5.969 8.492 -7.07 1 94.75 158 ARG B C 1
ATOM 5609 O O . ARG B 1 158 ? 5.309 7.48 -6.816 1 94.75 158 ARG B O 1
ATOM 5616 N N . GLN B 1 159 ? 6.129 8.914 -8.305 1 95.5 159 GLN B N 1
ATOM 5617 C CA . GLN B 1 159 ? 5.535 8.234 -9.453 1 95.5 159 GLN B CA 1
ATOM 5618 C C . GLN B 1 159 ? 6.137 6.844 -9.641 1 95.5 159 GLN B C 1
ATOM 5620 O O . GLN B 1 159 ? 5.43 5.902 -10 1 95.5 159 GLN B O 1
ATOM 5625 N N . LEU B 1 160 ? 7.43 6.801 -9.438 1 97.44 160 LEU B N 1
ATOM 5626 C CA . LEU B 1 160 ? 8.109 5.516 -9.531 1 97.44 160 LEU B CA 1
ATOM 5627 C C . LEU B 1 160 ? 7.527 4.516 -8.539 1 97.44 160 LEU B C 1
ATOM 5629 O O . LEU B 1 160 ? 7.23 3.375 -8.898 1 97.44 160 LEU B O 1
ATOM 5633 N N . ARG B 1 161 ? 7.328 4.953 -7.305 1 96.25 161 ARG B N 1
ATOM 5634 C CA . ARG B 1 161 ? 6.777 4.086 -6.266 1 96.25 161 ARG B CA 1
ATOM 5635 C C . ARG B 1 161 ? 5.387 3.588 -6.648 1 96.25 161 ARG B C 1
ATOM 5637 O O . ARG B 1 161 ? 5.055 2.422 -6.422 1 96.25 161 ARG B O 1
ATOM 5644 N N . MET B 1 162 ? 4.621 4.445 -7.23 1 94.81 162 MET B N 1
ATOM 5645 C CA . MET B 1 162 ? 3.277 4.059 -7.648 1 94.81 162 MET B CA 1
ATOM 5646 C C . MET B 1 162 ? 3.332 2.977 -8.719 1 94.81 162 MET B C 1
ATOM 5648 O O . MET B 1 162 ? 2.57 2.008 -8.672 1 94.81 162 MET B O 1
ATOM 5652 N N . ARG B 1 163 ? 4.199 3.148 -9.641 1 96.81 163 ARG B N 1
ATOM 5653 C CA . ARG B 1 163 ? 4.336 2.172 -10.711 1 96.81 163 ARG B CA 1
ATOM 5654 C C . ARG B 1 163 ? 4.848 0.838 -10.18 1 96.81 163 ARG B C 1
ATOM 5656 O O . ARG B 1 163 ? 4.375 -0.224 -10.594 1 96.81 163 ARG B O 1
ATOM 5663 N N . ILE B 1 164 ? 5.836 0.938 -9.312 1 97.94 164 ILE B N 1
ATOM 5664 C CA . ILE B 1 164 ? 6.375 -0.282 -8.727 1 97.94 164 ILE B CA 1
ATOM 5665 C C . ILE B 1 164 ? 5.281 -1.001 -7.938 1 97.94 164 ILE B C 1
ATOM 5667 O O . ILE B 1 164 ? 5.141 -2.223 -8.031 1 97.94 164 ILE B O 1
ATOM 5671 N N . PHE B 1 165 ? 4.531 -0.255 -7.191 1 96.81 165 PHE B N 1
ATOM 5672 C CA . PHE B 1 165 ? 3.443 -0.82 -6.402 1 96.81 165 PHE B CA 1
ATOM 5673 C C . PHE B 1 165 ? 2.43 -1.518 -7.301 1 96.81 165 PHE B C 1
ATOM 5675 O O . PHE B 1 165 ? 1.922 -2.588 -6.961 1 96.81 165 PHE B O 1
ATOM 5682 N N . GLU B 1 166 ? 2.16 -0.958 -8.391 1 95.38 166 GLU B N 1
ATOM 5683 C CA . GLU B 1 166 ? 1.26 -1.557 -9.367 1 95.38 166 GLU B CA 1
ATOM 5684 C C . GLU B 1 166 ? 1.792 -2.898 -9.859 1 95.38 166 GLU B C 1
ATOM 5686 O O . GLU B 1 166 ? 1.038 -3.867 -9.977 1 95.38 166 GLU B O 1
ATOM 5691 N N . GLY B 1 167 ? 3.025 -2.906 -10.227 1 96.62 167 GLY B N 1
ATOM 5692 C CA . GLY B 1 167 ? 3.641 -4.156 -10.641 1 96.62 167 GLY B CA 1
ATOM 5693 C C . GLY B 1 167 ? 3.596 -5.227 -9.57 1 96.62 167 GLY B C 1
ATOM 5694 O O . GLY B 1 167 ? 3.328 -6.395 -9.859 1 96.62 167 GLY B O 1
ATOM 5695 N N . ILE B 1 168 ? 3.822 -4.82 -8.359 1 97.25 168 ILE B N 1
ATOM 5696 C CA . ILE B 1 168 ? 3.832 -5.758 -7.242 1 97.25 168 ILE B CA 1
ATOM 5697 C C . ILE B 1 168 ? 2.432 -6.328 -7.031 1 97.25 168 ILE B C 1
ATOM 5699 O O . ILE B 1 168 ? 2.275 -7.512 -6.73 1 97.25 168 ILE B O 1
ATOM 5703 N N . GLU B 1 169 ? 1.447 -5.512 -7.16 1 94.69 169 GLU B N 1
ATOM 5704 C CA . GLU B 1 169 ? 0.075 -6 -7.07 1 94.69 169 GLU B CA 1
ATOM 5705 C C . GLU B 1 169 ? -0.174 -7.137 -8.055 1 94.69 169 GLU B C 1
ATOM 5707 O O . GLU B 1 169 ? -0.752 -8.164 -7.691 1 94.69 169 GLU B O 1
ATOM 5712 N N . ALA B 1 170 ? 0.245 -6.902 -9.258 1 94.25 170 ALA B N 1
ATOM 5713 C CA . ALA B 1 170 ? 0.037 -7.914 -10.289 1 94.25 170 ALA B CA 1
ATOM 5714 C C . ALA B 1 170 ? 0.748 -9.219 -9.93 1 94.25 170 ALA B C 1
ATOM 5716 O O . ALA B 1 170 ? 0.186 -10.305 -10.094 1 94.25 170 ALA B O 1
ATOM 5717 N N . VAL B 1 171 ? 1.942 -9.117 -9.43 1 95.81 171 VAL B N 1
ATOM 5718 C CA . VAL B 1 171 ? 2.705 -10.289 -9.031 1 95.81 171 VAL B CA 1
ATOM 5719 C C . VAL B 1 171 ? 2.006 -10.984 -7.867 1 95.81 171 VAL B C 1
ATOM 5721 O O . VAL B 1 171 ? 1.884 -12.211 -7.852 1 95.81 171 VAL B O 1
ATOM 5724 N N . GLU B 1 172 ? 1.554 -10.188 -6.926 1 96.06 172 GLU B N 1
ATOM 5725 C CA . GLU B 1 172 ? 0.912 -10.727 -5.73 1 96.06 172 GLU B CA 1
ATOM 5726 C C . GLU B 1 172 ? -0.364 -11.484 -6.082 1 96.06 172 GLU B C 1
ATOM 5728 O O . GLU B 1 172 ? -0.597 -12.586 -5.574 1 96.06 172 GLU B O 1
ATOM 5733 N N . VAL B 1 173 ? -1.167 -10.922 -6.891 1 93.56 173 VAL B N 1
ATOM 5734 C CA . VAL B 1 173 ? -2.428 -11.539 -7.289 1 93.56 173 VAL B CA 1
ATOM 5735 C C . VAL B 1 173 ? -2.152 -12.844 -8.039 1 93.56 173 VAL B C 1
ATOM 5737 O O . VAL B 1 173 ? -2.807 -13.859 -7.789 1 93.56 173 VAL B O 1
ATOM 5740 N N . ALA B 1 174 ? -1.177 -12.836 -8.945 1 92.38 174 ALA B N 1
ATOM 5741 C CA . ALA B 1 174 ? -0.803 -14.055 -9.656 1 92.38 174 ALA B CA 1
ATOM 5742 C C . ALA B 1 174 ? -0.312 -15.125 -8.695 1 92.38 174 ALA B C 1
ATOM 5744 O O . ALA B 1 174 ? -0.631 -16.312 -8.859 1 92.38 174 ALA B O 1
ATOM 5745 N N . LEU B 1 175 ? 0.44 -14.703 -7.723 1 95.19 175 LEU B N 1
ATOM 5746 C CA . LEU B 1 175 ? 0.968 -15.641 -6.742 1 95.19 175 LEU B CA 1
ATOM 5747 C C . LEU B 1 175 ? -0.158 -16.25 -5.91 1 95.19 175 LEU B C 1
ATOM 5749 O O . LEU B 1 175 ? -0.135 -17.453 -5.609 1 95.19 175 LEU B O 1
ATOM 5753 N N . ARG B 1 176 ? -1.105 -15.422 -5.508 1 95.5 176 ARG B N 1
ATOM 5754 C CA . ARG B 1 176 ? -2.262 -15.922 -4.77 1 95.5 176 ARG B CA 1
ATOM 5755 C C . ARG B 1 176 ? -2.938 -17.062 -5.523 1 95.5 176 ARG B C 1
ATOM 5757 O O . ARG B 1 176 ? -3.215 -18.125 -4.949 1 95.5 176 ARG B O 1
ATOM 5764 N N . SER B 1 177 ? -3.148 -16.828 -6.727 1 90.5 177 SER B N 1
ATOM 5765 C CA . SER B 1 177 ? -3.828 -17.812 -7.566 1 90.5 177 SER B CA 1
ATOM 5766 C C . SER B 1 177 ? -2.988 -19.078 -7.727 1 90.5 177 SER B C 1
ATOM 5768 O O . SER B 1 177 ? -3.512 -20.188 -7.641 1 90.5 177 SER B O 1
ATOM 5770 N N . ALA B 1 178 ? -1.684 -18.922 -7.973 1 89.88 178 ALA B N 1
ATOM 5771 C CA . ALA B 1 178 ? -0.792 -20.062 -8.172 1 89.88 178 ALA B CA 1
ATOM 5772 C C . ALA B 1 178 ? -0.725 -20.938 -6.922 1 89.88 178 ALA B C 1
ATOM 5774 O O . ALA B 1 178 ? -0.804 -22.172 -7.008 1 89.88 178 ALA B O 1
ATOM 5775 N N . VAL B 1 179 ? -0.633 -20.312 -5.789 1 94.62 179 VAL B N 1
ATOM 5776 C CA . VAL B 1 179 ? -0.543 -21.031 -4.523 1 94.62 179 VAL B CA 1
ATOM 5777 C C . VAL B 1 179 ? -1.863 -21.75 -4.242 1 94.62 179 VAL B C 1
ATOM 5779 O O . VAL B 1 179 ? -1.875 -22.938 -3.918 1 94.62 179 VAL B O 1
ATOM 5782 N N . ALA B 1 180 ? -2.928 -21.047 -4.375 1 93.31 180 ALA B N 1
ATOM 5783 C CA . ALA B 1 180 ? -4.25 -21.609 -4.133 1 93.31 180 ALA B CA 1
ATOM 5784 C C . ALA B 1 180 ? -4.496 -22.812 -5.035 1 93.31 180 ALA B C 1
ATOM 5786 O O . ALA B 1 180 ? -5.004 -23.844 -4.582 1 93.31 180 ALA B O 1
ATOM 5787 N N . ASP B 1 181 ? -4.125 -22.672 -6.254 1 86.38 181 ASP B N 1
ATOM 5788 C CA . ASP B 1 181 ? -4.336 -23.734 -7.223 1 86.38 181 ASP B CA 1
ATOM 5789 C C . ASP B 1 181 ? -3.486 -24.969 -6.887 1 86.38 181 ASP B C 1
ATOM 5791 O O . ASP B 1 181 ? -3.98 -26.094 -6.906 1 86.38 181 ASP B O 1
ATOM 5795 N N . GLN B 1 182 ? -2.26 -24.734 -6.59 1 86 182 GLN B N 1
ATOM 5796 C CA . GLN B 1 182 ? -1.318 -25.828 -6.367 1 86 182 GLN B CA 1
ATOM 5797 C C . GLN B 1 182 ? -1.717 -26.656 -5.152 1 86 182 GLN B C 1
ATOM 5799 O O . GLN B 1 182 ? -1.818 -27.875 -5.234 1 86 182 GLN B O 1
ATOM 5804 N N . ILE B 1 183 ? -1.986 -26.031 -4.039 1 90.19 183 ILE B N 1
ATOM 5805 C CA . ILE B 1 183 ? -2.219 -26.828 -2.838 1 90.19 183 ILE B CA 1
ATOM 5806 C C . ILE B 1 183 ? -3.711 -27.125 -2.693 1 90.19 183 ILE B C 1
ATOM 5808 O O . ILE B 1 183 ? -4.102 -28.047 -1.989 1 90.19 183 ILE B O 1
ATOM 5812 N N . GLY B 1 184 ? -4.512 -26.328 -3.359 1 88.12 184 GLY B N 1
ATOM 5813 C CA . GLY B 1 184 ? -5.934 -26.625 -3.396 1 88.12 184 GLY B CA 1
ATOM 5814 C C . GLY B 1 184 ? -6.242 -27.953 -4.066 1 88.12 184 GLY B C 1
ATOM 5815 O O . GLY B 1 184 ? -7.215 -28.625 -3.709 1 88.12 184 GLY B O 1
ATOM 5816 N N . ARG B 1 185 ? -5.422 -28.375 -5.023 1 80.38 185 ARG B N 1
ATOM 5817 C CA . ARG B 1 185 ? -5.562 -29.656 -5.699 1 80.38 185 ARG B CA 1
ATOM 5818 C C . ARG B 1 185 ? -5.395 -30.812 -4.719 1 80.38 185 ARG B C 1
ATOM 5820 O O . ARG B 1 185 ? -6.016 -31.875 -4.883 1 80.38 185 ARG B O 1
ATOM 5827 N N . ARG B 1 186 ? -4.625 -30.531 -3.732 1 80.56 186 ARG B N 1
ATOM 5828 C CA . ARG B 1 186 ? -4.34 -31.594 -2.768 1 80.56 186 ARG B CA 1
ATOM 5829 C C . ARG B 1 186 ? -5.422 -31.656 -1.691 1 80.56 186 ARG B C 1
ATOM 5831 O O . ARG B 1 186 ? -5.852 -32.75 -1.303 1 80.56 186 ARG B O 1
ATOM 5838 N N . ASP B 1 187 ? -5.762 -30.438 -1.194 1 88.06 187 ASP B N 1
ATOM 5839 C CA . ASP B 1 187 ? -6.789 -30.375 -0.158 1 88.06 187 ASP B CA 1
ATOM 5840 C C . ASP B 1 187 ? -7.363 -28.969 -0.037 1 88.06 187 ASP B C 1
ATOM 5842 O O . ASP B 1 187 ? -6.629 -27.984 -0.125 1 88.06 187 ASP B O 1
ATOM 5846 N N . THR B 1 188 ? -8.656 -28.938 0.297 1 91.62 188 THR B N 1
ATOM 5847 C CA . THR B 1 188 ? -9.398 -27.688 0.43 1 91.62 188 THR B CA 1
ATOM 5848 C C . THR B 1 188 ? -8.797 -26.812 1.528 1 91.62 188 THR B C 1
ATOM 5850 O O . THR B 1 188 ? -8.812 -25.578 1.436 1 91.62 188 THR B O 1
ATOM 5853 N N . PHE B 1 189 ? -8.258 -27.453 2.543 1 94.06 189 PHE B N 1
ATOM 5854 C CA . PHE B 1 189 ? -7.734 -26.734 3.701 1 94.06 189 PHE B CA 1
ATOM 5855 C C . PHE B 1 189 ? -6.262 -27.062 3.916 1 94.06 189 PHE B C 1
ATOM 5857 O O . PHE B 1 189 ? -5.789 -27.094 5.055 1 94.06 189 PHE B O 1
ATOM 5864 N N . ALA B 1 190 ? -5.566 -27.344 2.82 1 92.69 190 ALA B N 1
ATOM 5865 C CA . ALA B 1 190 ? -4.176 -27.797 2.873 1 92.69 190 ALA B CA 1
ATOM 5866 C C . ALA B 1 190 ? -3.324 -26.844 3.707 1 92.69 190 ALA B C 1
ATOM 5868 O O . ALA B 1 190 ? -2.447 -27.281 4.457 1 92.69 190 ALA B O 1
ATOM 5869 N N . HIS B 1 191 ? -3.562 -25.531 3.631 1 95.56 191 HIS B N 1
ATOM 5870 C CA . HIS B 1 191 ? -2.742 -24.531 4.289 1 95.56 191 HIS B CA 1
ATOM 5871 C C . HIS B 1 191 ? -2.916 -24.578 5.805 1 95.56 191 HIS B C 1
ATOM 5873 O O . HIS B 1 191 ? -2.104 -24.016 6.547 1 95.56 191 HIS B O 1
ATOM 5879 N N . ARG B 1 192 ? -3.951 -25.234 6.23 1 95 192 ARG B N 1
ATOM 5880 C CA . ARG B 1 192 ? -4.258 -25.25 7.656 1 95 192 ARG B CA 1
ATOM 5881 C C . ARG B 1 192 ? -3.688 -26.5 8.312 1 95 192 ARG B C 1
ATOM 5883 O O . ARG B 1 192 ? -3.59 -26.578 9.539 1 95 192 ARG B O 1
ATOM 5890 N N . TYR B 1 193 ? -3.314 -27.5 7.559 1 91.62 193 TYR B N 1
ATOM 5891 C CA . TYR B 1 193 ? -2.848 -28.781 8.086 1 91.62 193 TYR B CA 1
ATOM 5892 C C . TYR B 1 193 ? -1.327 -28.875 8.031 1 91.62 193 TYR B C 1
ATOM 5894 O O . TYR B 1 193 ? -0.744 -28.984 6.953 1 91.62 193 TYR B O 1
ATOM 5902 N N . PRO B 1 194 ? -0.723 -28.922 9.156 1 91.12 194 PRO B N 1
ATOM 5903 C CA . PRO B 1 194 ? 0.741 -28.953 9.18 1 91.12 194 PRO B CA 1
ATOM 5904 C C . PRO B 1 194 ? 1.316 -30.156 8.438 1 91.12 194 PRO B C 1
ATOM 5906 O O . PRO B 1 194 ? 2.408 -30.062 7.867 1 91.12 194 PRO B O 1
ATOM 5909 N N . GLU B 1 195 ? 0.613 -31.266 8.367 1 87.19 195 GLU B N 1
ATOM 5910 C CA . GLU B 1 195 ? 1.09 -32.5 7.738 1 87.19 195 GLU B CA 1
ATOM 5911 C C . GLU B 1 195 ? 1.163 -32.344 6.223 1 87.19 195 GLU B C 1
ATOM 5913 O O . GLU B 1 195 ? 1.835 -33.125 5.547 1 87.19 195 GLU B O 1
ATOM 5918 N N . MET B 1 196 ? 0.499 -31.375 5.723 1 89.5 196 MET B N 1
ATOM 5919 C CA . MET B 1 196 ? 0.479 -31.156 4.277 1 89.5 196 MET B CA 1
ATOM 5920 C C . MET B 1 196 ? 1.496 -30.109 3.867 1 89.5 196 MET B C 1
ATOM 5922 O O . MET B 1 196 ? 1.579 -29.734 2.693 1 89.5 196 MET B O 1
ATOM 5926 N N . LEU B 1 197 ? 2.215 -29.625 4.852 1 94.5 197 LEU B N 1
ATOM 5927 C CA . LEU B 1 197 ? 3.195 -28.578 4.617 1 94.5 197 LEU B CA 1
ATOM 5928 C C . LEU B 1 197 ? 4.602 -29.047 4.957 1 94.5 197 LEU B C 1
ATOM 5930 O O . LEU B 1 197 ? 4.793 -30.219 5.332 1 94.5 197 LEU B O 1
ATOM 5934 N N . ASP B 1 198 ? 5.523 -28.234 4.699 1 92.5 198 ASP B N 1
ATOM 5935 C CA . ASP B 1 198 ? 6.914 -28.594 4.945 1 92.5 198 ASP B CA 1
ATOM 5936 C C . ASP B 1 198 ? 7.176 -28.781 6.438 1 92.5 198 ASP B C 1
ATOM 5938 O O . ASP B 1 198 ? 6.66 -28.016 7.262 1 92.5 198 ASP B O 1
ATOM 5942 N N . ALA B 1 199 ? 8.031 -29.656 6.789 1 88.75 199 ALA B N 1
ATOM 5943 C CA . ALA B 1 199 ? 8.367 -29.953 8.18 1 88.75 199 ALA B CA 1
ATOM 5944 C C . ALA B 1 199 ? 8.984 -28.75 8.875 1 88.75 199 ALA B C 1
ATOM 5946 O O . ALA B 1 199 ? 8.812 -28.562 10.086 1 88.75 199 ALA B O 1
ATOM 5947 N N . SER B 1 200 ? 9.602 -27.906 8.133 1 87.06 200 SER B N 1
ATOM 5948 C CA . SER B 1 200 ? 10.25 -26.734 8.703 1 87.06 200 SER B CA 1
ATOM 5949 C C . SER B 1 200 ? 9.219 -25.75 9.242 1 87.06 200 SER B C 1
ATOM 5951 O O . SER B 1 200 ? 9.523 -24.938 10.125 1 87.06 200 SER B O 1
ATOM 5953 N N . PHE B 1 201 ? 8.062 -25.844 8.703 1 91.38 201 PHE B N 1
ATOM 5954 C CA . PHE B 1 201 ? 7.004 -24.922 9.117 1 91.38 201 PHE B CA 1
ATOM 5955 C C . PHE B 1 201 ? 6.492 -25.281 10.508 1 91.38 201 PHE B C 1
ATOM 5957 O O . PHE B 1 201 ? 5.77 -24.5 11.133 1 91.38 201 PHE B O 1
ATOM 5964 N N . GLN B 1 202 ? 6.887 -26.453 11.008 1 85.88 202 GLN B N 1
ATOM 5965 C CA . GLN B 1 202 ? 6.445 -26.938 12.305 1 85.88 202 GLN B CA 1
ATOM 5966 C C . GLN B 1 202 ? 7.523 -26.734 13.367 1 85.88 202 GLN B C 1
ATOM 5968 O O . GLN B 1 202 ? 7.363 -27.141 14.516 1 85.88 202 GLN B O 1
ATOM 5973 N N . ARG B 1 203 ? 8.57 -26.203 12.961 1 78.69 203 ARG B N 1
ATOM 5974 C CA . ARG B 1 203 ? 9.609 -25.875 13.93 1 78.69 203 ARG B CA 1
ATOM 5975 C C . ARG B 1 203 ? 9.141 -24.797 14.898 1 78.69 203 ARG B C 1
ATOM 5977 O O . ARG B 1 203 ? 8.234 -24.031 14.586 1 78.69 203 ARG B O 1
ATOM 5984 N N . SER B 1 204 ? 9.688 -24.906 16.062 1 71.94 204 SER B N 1
ATOM 5985 C CA . SER B 1 204 ? 9.305 -23.938 17.094 1 71.94 204 SER B CA 1
ATOM 5986 C C . SER B 1 204 ? 9.555 -22.5 16.625 1 71.94 204 SER B C 1
ATOM 5988 O O . SER B 1 204 ? 10.586 -22.219 16.016 1 71.94 204 SER B O 1
ATOM 5990 N N . ALA B 1 205 ? 8.531 -21.844 16.656 1 61.91 205 ALA B N 1
ATOM 5991 C CA . ALA B 1 205 ? 8.641 -20.422 16.328 1 61.91 205 ALA B CA 1
ATOM 5992 C C . ALA B 1 205 ? 9.492 -19.688 17.359 1 61.91 205 ALA B C 1
ATOM 5994 O O . ALA B 1 205 ? 9.266 -19.812 18.562 1 61.91 205 ALA B O 1
ATOM 5995 N N . GLN B 1 206 ? 10.805 -19.609 17.219 1 51 206 GLN B N 1
ATOM 5996 C CA . GLN B 1 206 ? 11.656 -18.938 18.203 1 51 206 GLN B CA 1
ATOM 5997 C C . GLN B 1 206 ? 11.195 -17.516 18.453 1 51 206 GLN B C 1
ATOM 5999 O O . GLN B 1 206 ? 11.055 -16.734 17.5 1 51 206 GLN B O 1
ATOM 6004 N N . SER B 1 207 ? 10.266 -17.469 19.25 1 48.06 207 SER B N 1
ATOM 6005 C CA . SER B 1 207 ? 10.125 -16.062 19.656 1 48.06 207 SER B CA 1
ATOM 6006 C C . SER B 1 207 ? 11.328 -15.617 20.484 1 48.06 207 SER B C 1
ATOM 6008 O O . SER B 1 207 ? 11.711 -16.281 21.453 1 48.06 207 SER B O 1
ATOM 6010 N N . PRO B 1 208 ? 12.219 -14.766 20.016 1 39.91 208 PRO B N 1
ATOM 6011 C CA . PRO B 1 208 ? 13.336 -14.406 20.906 1 39.91 208 PRO B CA 1
ATOM 6012 C C . PRO B 1 208 ? 12.898 -14.258 22.359 1 39.91 208 PRO B C 1
ATOM 6014 O O . PRO B 1 208 ? 13.656 -14.602 23.266 1 39.91 208 PRO B O 1
ATOM 6017 N N . LYS B 1 209 ? 12.148 -13.391 22.625 1 40.56 209 LYS B N 1
ATOM 6018 C CA . LYS B 1 209 ? 12.039 -12.914 24 1 40.56 209 LYS B CA 1
ATOM 6019 C C . LYS B 1 209 ? 11.336 -13.945 24.875 1 40.56 209 LYS B C 1
ATOM 6021 O O . LYS B 1 209 ? 11.328 -13.82 26.109 1 40.56 209 LYS B O 1
ATOM 6026 N N . ARG B 1 210 ? 10.086 -14.469 24.75 1 39.84 210 ARG B N 1
ATOM 6027 C CA . ARG B 1 210 ? 9.273 -15.023 25.812 1 39.84 210 ARG B CA 1
ATOM 6028 C C . ARG B 1 210 ? 9.234 -16.547 25.75 1 39.84 210 ARG B C 1
ATOM 6030 O O . ARG B 1 210 ? 9.148 -17.125 24.656 1 39.84 210 ARG B O 1
ATOM 6037 N N . ARG B 1 211 ? 9.539 -17.172 26.812 1 39.31 211 ARG B N 1
ATOM 6038 C CA . ARG B 1 211 ? 9.469 -18.547 27.281 1 39.31 211 ARG B CA 1
ATOM 6039 C C . ARG B 1 211 ? 8.109 -19.172 26.969 1 39.31 211 ARG B C 1
ATOM 6041 O O . ARG B 1 211 ? 7.609 -20 27.734 1 39.31 211 ARG B O 1
ATOM 6048 N N . ILE B 1 212 ? 7.199 -18.562 26.469 1 41.72 212 ILE B N 1
ATOM 6049 C CA . ILE B 1 212 ? 5.922 -19.25 26.344 1 41.72 212 ILE B CA 1
ATOM 6050 C C . ILE B 1 212 ? 6.086 -20.5 25.484 1 41.72 212 ILE B C 1
ATOM 6052 O O . ILE B 1 212 ? 6.805 -20.484 24.484 1 41.72 212 ILE B O 1
ATOM 6056 N N . LYS B 1 213 ? 5.578 -21.625 25.922 1 47.81 213 LYS B N 1
ATOM 6057 C CA . LYS B 1 213 ? 5.508 -22.891 25.188 1 47.81 213 LYS B CA 1
ATOM 6058 C C . LYS B 1 213 ? 5.375 -22.656 23.688 1 47.81 213 LYS B C 1
ATOM 6060 O O . LYS B 1 213 ? 4.461 -21.953 23.25 1 47.81 213 LYS B O 1
ATOM 6065 N N . SER B 1 214 ? 6.398 -22.734 22.906 1 55.78 214 SER B N 1
ATOM 6066 C CA . SER B 1 214 ? 6.91 -22.328 21.594 1 55.78 214 SER B CA 1
ATOM 6067 C C . SER B 1 214 ? 5.98 -22.766 20.469 1 55.78 214 SER B C 1
ATOM 6069 O O . SER B 1 214 ? 5.758 -23.953 20.266 1 55.78 214 SER B O 1
ATOM 6071 N N . ARG B 1 215 ? 4.859 -22.094 20.172 1 73.94 215 ARG B N 1
ATOM 6072 C CA . ARG B 1 215 ? 4.035 -22.375 19 1 73.94 215 ARG B CA 1
ATOM 6073 C C . ARG B 1 215 ? 4.895 -22.578 17.75 1 73.94 215 ARG B C 1
ATOM 6075 O O . ARG B 1 215 ? 5.949 -21.953 17.609 1 73.94 215 ARG B O 1
ATOM 6082 N N . THR B 1 216 ? 4.547 -23.609 17.094 1 86.94 216 THR B N 1
ATOM 6083 C CA . THR B 1 216 ? 5.227 -23.797 15.82 1 86.94 216 THR B CA 1
ATOM 6084 C C . THR B 1 216 ? 5.043 -22.578 14.922 1 86.94 216 THR B C 1
ATOM 6086 O O . THR B 1 216 ? 4.16 -21.75 15.164 1 86.94 216 THR B O 1
ATOM 6089 N N . GLU B 1 217 ? 5.91 -22.391 13.969 1 91.19 217 GLU B N 1
ATOM 6090 C CA . GLU B 1 217 ? 5.781 -21.312 12.984 1 91.19 217 GLU B CA 1
ATOM 6091 C C . GLU B 1 217 ? 4.434 -21.391 12.273 1 91.19 217 GLU B C 1
ATOM 6093 O O . GLU B 1 217 ? 3.795 -20.359 12.047 1 91.19 217 GLU B O 1
ATOM 6098 N N . HIS B 1 218 ? 4.039 -22.594 12.023 1 94.62 218 HIS B N 1
ATOM 6099 C CA . HIS B 1 218 ? 2.76 -22.766 11.344 1 94.62 218 HIS B CA 1
ATOM 6100 C C . HIS B 1 218 ? 1.604 -22.312 12.234 1 94.62 218 HIS B C 1
ATOM 6102 O O . HIS B 1 218 ? 0.686 -21.625 11.766 1 94.62 218 HIS B O 1
ATOM 6108 N N . ALA B 1 219 ? 1.632 -22.688 13.469 1 92.81 219 ALA B N 1
ATOM 6109 C CA . ALA B 1 219 ? 0.563 -22.312 14.391 1 92.81 219 ALA B CA 1
ATOM 6110 C C . ALA B 1 219 ? 0.485 -20.797 14.555 1 92.81 219 ALA B C 1
ATOM 6112 O O . ALA B 1 219 ? -0.608 -20.234 14.602 1 92.81 219 ALA B O 1
ATOM 6113 N N . ALA B 1 220 ? 1.621 -20.25 14.664 1 92.62 220 ALA B N 1
ATOM 6114 C CA . ALA B 1 220 ? 1.662 -18.781 14.75 1 92.62 220 ALA B CA 1
ATOM 6115 C C . ALA B 1 220 ? 1.118 -18.141 13.484 1 92.62 220 ALA B C 1
ATOM 6117 O O . ALA B 1 220 ? 0.359 -17.172 13.547 1 92.62 220 ALA B O 1
ATOM 6118 N N . TRP B 1 221 ? 1.536 -18.609 12.367 1 95.12 221 TRP B N 1
ATOM 6119 C CA . TRP B 1 221 ? 1.071 -18.125 11.07 1 95.12 221 TRP B CA 1
ATOM 6120 C C . TRP B 1 221 ? -0.439 -18.297 10.938 1 95.12 221 TRP B C 1
ATOM 6122 O O . TRP B 1 221 ? -1.136 -17.375 10.5 1 95.12 221 TRP B O 1
ATOM 6132 N N . LEU B 1 222 ? -0.944 -19.438 11.406 1 94.94 222 LEU B N 1
ATOM 6133 C CA . LEU B 1 222 ? -2.371 -19.734 11.305 1 94.94 222 LEU B CA 1
ATOM 6134 C C . LEU B 1 222 ? -3.18 -18.781 12.18 1 94.94 222 LEU B C 1
ATOM 6136 O O . LEU B 1 222 ? -4.285 -18.375 11.805 1 94.94 222 LEU B O 1
ATOM 6140 N N . ALA B 1 223 ? -2.641 -18.516 13.297 1 93.25 223 ALA B N 1
ATOM 6141 C CA . ALA B 1 223 ? -3.312 -17.547 14.164 1 93.25 223 ALA B CA 1
ATOM 6142 C C . ALA B 1 223 ? -3.424 -16.188 13.484 1 93.25 223 ALA B C 1
ATOM 6144 O O . ALA B 1 223 ? -4.453 -15.516 13.594 1 93.25 223 ALA B O 1
ATOM 6145 N N . GLU B 1 224 ? -2.385 -15.812 12.82 1 93.38 224 GLU B N 1
ATOM 6146 C CA . GLU B 1 224 ? -2.387 -14.555 12.086 1 93.38 224 GLU B CA 1
ATOM 6147 C C . GLU B 1 224 ? -3.391 -14.578 10.938 1 93.38 224 GLU B C 1
ATOM 6149 O O . GLU B 1 224 ? -4.094 -13.602 10.695 1 93.38 224 GLU B O 1
ATOM 6154 N N . ILE B 1 225 ? -3.473 -15.641 10.25 1 94.69 225 ILE B N 1
ATOM 6155 C CA . ILE B 1 225 ? -4.402 -15.789 9.133 1 94.69 225 ILE B CA 1
ATOM 6156 C C . ILE B 1 225 ? -5.84 -15.719 9.648 1 94.69 225 ILE B C 1
ATOM 6158 O O . ILE B 1 225 ? -6.699 -15.102 9.023 1 94.69 225 ILE B O 1
ATOM 6162 N N . LYS B 1 226 ? -6.043 -16.391 10.75 1 92.94 226 LYS B N 1
ATOM 6163 C CA . LYS B 1 226 ? -7.379 -16.344 11.336 1 92.94 226 LYS B CA 1
ATOM 6164 C C . LYS B 1 226 ? -7.805 -14.922 11.656 1 92.94 226 LYS B C 1
ATOM 6166 O O . LYS B 1 226 ? -8.953 -14.539 11.422 1 92.94 226 LYS B O 1
ATOM 6171 N N . ARG B 1 227 ? -6.91 -14.211 12.148 1 90.94 227 ARG B N 1
ATOM 6172 C CA . ARG B 1 227 ? -7.199 -12.805 12.43 1 90.94 227 ARG B CA 1
ATOM 6173 C C . ARG B 1 227 ? -7.535 -12.047 11.148 1 90.94 227 ARG B C 1
ATOM 6175 O O . ARG B 1 227 ? -8.469 -11.242 11.125 1 90.94 227 ARG B O 1
ATOM 6182 N N . GLN B 1 228 ? -6.762 -12.266 10.133 1 90.06 228 GLN B N 1
ATOM 6183 C CA . GLN B 1 228 ? -6.992 -11.602 8.852 1 90.06 228 GLN B CA 1
ATOM 6184 C C . GLN B 1 228 ? -8.328 -12.023 8.25 1 90.06 228 GLN B C 1
ATOM 6186 O O . GLN B 1 228 ? -9.055 -11.195 7.699 1 90.06 228 GLN B O 1
ATOM 6191 N N . GLU B 1 229 ? -8.664 -13.281 8.406 1 90.69 229 GLU B N 1
ATOM 6192 C CA . GLU B 1 229 ? -9.945 -13.797 7.922 1 90.69 229 GLU B CA 1
ATOM 6193 C C . GLU B 1 229 ? -11.109 -13.188 8.703 1 90.69 229 GLU B C 1
ATOM 6195 O O . GLU B 1 229 ? -12.117 -12.797 8.109 1 90.69 229 GLU B O 1
ATOM 6200 N N . ASP B 1 230 ? -10.914 -13.07 9.961 1 87.19 230 ASP B N 1
ATOM 6201 C CA . ASP B 1 230 ? -11.969 -12.562 10.828 1 87.19 230 ASP B CA 1
ATOM 6202 C C . ASP B 1 230 ? -12.227 -11.078 10.57 1 87.19 230 ASP B C 1
ATOM 6204 O O . ASP B 1 230 ? -13.359 -10.609 10.703 1 87.19 230 ASP B O 1
ATOM 6208 N N . ARG B 1 231 ? -11.227 -10.422 10.203 1 80.06 231 ARG B N 1
ATOM 6209 C CA . ARG B 1 231 ? -11.336 -8.984 10.016 1 80.06 231 ARG B CA 1
ATOM 6210 C C . ARG B 1 231 ? -11.836 -8.648 8.609 1 80.06 231 ARG B C 1
ATOM 6212 O O . ARG B 1 231 ? -12.234 -7.516 8.344 1 80.06 231 ARG B O 1
ATOM 6219 N N . SER B 1 232 ? -11.844 -9.641 7.777 1 82 232 SER B N 1
ATOM 6220 C CA . SER B 1 232 ? -12.195 -9.367 6.387 1 82 232 SER B CA 1
ATOM 6221 C C . SER B 1 232 ? -13.688 -9.094 6.238 1 82 232 SER B C 1
ATOM 6223 O O . SER B 1 232 ? -14.516 -9.859 6.742 1 82 232 SER B O 1
ATOM 6225 N N . ASN B 1 233 ? -14.008 -8.062 5.578 1 76.12 233 ASN B N 1
ATOM 6226 C CA . ASN B 1 233 ? -15.398 -7.723 5.305 1 76.12 233 ASN B CA 1
ATOM 6227 C C . ASN B 1 233 ? -15.719 -7.828 3.818 1 76.12 233 ASN B C 1
ATOM 6229 O O . ASN B 1 233 ? -16.641 -7.164 3.33 1 76.12 233 ASN B O 1
ATOM 6233 N N . GLU B 1 234 ? -14.906 -8.57 3.096 1 79.38 234 GLU B N 1
ATOM 6234 C CA . GLU B 1 234 ? -15.203 -8.867 1.698 1 79.38 234 GLU B CA 1
ATOM 6235 C C . GLU B 1 234 ? -16.547 -9.578 1.561 1 79.38 234 GLU B C 1
ATOM 6237 O O . GLU B 1 234 ? -16.969 -10.297 2.467 1 79.38 234 GLU B O 1
ATOM 6242 N N . ALA B 1 235 ? -17.234 -9.32 0.473 1 76.19 235 ALA B N 1
ATOM 6243 C CA . ALA B 1 235 ? -18.547 -9.93 0.236 1 76.19 235 ALA B CA 1
ATOM 6244 C C . ALA B 1 235 ? -18.469 -11.453 0.311 1 76.19 235 ALA B C 1
ATOM 6246 O O . ALA B 1 235 ? -19.344 -12.094 0.898 1 76.19 235 ALA B O 1
ATOM 6247 N N . PHE B 1 236 ? -17.422 -12.031 -0.301 1 80 236 PHE B N 1
ATOM 6248 C CA . PHE B 1 236 ? -17.297 -13.484 -0.29 1 80 236 PHE B CA 1
ATOM 6249 C C . PHE B 1 236 ? -17.047 -14 1.124 1 80 236 PHE B C 1
ATOM 6251 O O . PHE B 1 236 ? -17.516 -15.078 1.485 1 80 236 PHE B O 1
ATOM 6258 N N . ALA B 1 237 ? -16.297 -13.25 1.943 1 83.38 237 ALA B N 1
ATOM 6259 C CA . ALA B 1 237 ? -16.016 -13.633 3.322 1 83.38 237 ALA B CA 1
ATOM 6260 C C . ALA B 1 237 ? -17.281 -13.625 4.168 1 83.38 237 ALA B C 1
ATOM 6262 O O . ALA B 1 237 ? -17.531 -14.57 4.922 1 83.38 237 ALA B O 1
ATOM 6263 N N . LYS B 1 238 ? -18.047 -12.562 3.971 1 81.62 238 LYS B N 1
ATOM 6264 C CA . LYS B 1 238 ? -19.312 -12.477 4.691 1 81.62 238 LYS B CA 1
ATOM 6265 C C . LYS B 1 238 ? -20.25 -13.609 4.293 1 81.62 238 LYS B C 1
ATOM 6267 O O . LYS B 1 238 ? -20.891 -14.227 5.148 1 81.62 238 LYS B O 1
ATOM 6272 N N . HIS B 1 239 ? -20.344 -13.852 3.002 1 82 239 HIS B N 1
ATOM 6273 C CA . HIS B 1 239 ? -21.188 -14.922 2.488 1 82 239 HIS B CA 1
ATOM 6274 C C . HIS B 1 239 ? -20.766 -16.281 3.062 1 82 239 HIS B C 1
ATOM 6276 O O . HIS B 1 239 ? -21.609 -17.062 3.49 1 82 239 HIS B O 1
ATOM 6282 N N . HIS B 1 240 ? -19.484 -16.531 3.031 1 86.38 240 HIS B N 1
ATOM 6283 C CA . HIS B 1 240 ? -18.984 -17.781 3.545 1 86.38 240 HIS B CA 1
ATOM 6284 C C . HIS B 1 240 ? -19.297 -17.953 5.023 1 86.38 240 HIS B C 1
ATOM 6286 O O . HIS B 1 240 ? -19.703 -19.031 5.457 1 86.38 240 HIS B O 1
ATOM 6292 N N . ARG B 1 241 ? -19.125 -16.953 5.77 1 85.56 241 ARG B N 1
ATOM 6293 C CA . ARG B 1 241 ? -19.391 -17 7.203 1 85.56 241 ARG B CA 1
ATOM 6294 C C . ARG B 1 241 ? -20.875 -17.25 7.473 1 85.56 241 ARG B C 1
ATOM 6296 O O . ARG B 1 241 ? -21.219 -18.031 8.367 1 85.56 241 ARG B O 1
ATOM 6303 N N . GLN B 1 242 ? -21.688 -16.641 6.73 1 82.5 242 GLN B N 1
ATOM 6304 C CA . GLN B 1 242 ? -23.125 -16.766 6.918 1 82.5 242 GLN B CA 1
ATOM 6305 C C . GLN B 1 242 ? -23.625 -18.141 6.469 1 82.5 242 GLN B C 1
ATOM 6307 O O . GLN B 1 242 ? -24.469 -18.75 7.133 1 82.5 242 GLN B O 1
ATOM 6312 N N . ARG B 1 243 ? -23.125 -18.609 5.387 1 83 243 ARG B N 1
ATOM 6313 C CA . ARG B 1 243 ? -23.672 -19.812 4.766 1 83 243 ARG B CA 1
ATOM 6314 C C . ARG B 1 243 ? -23 -21.062 5.312 1 83 243 ARG B C 1
ATOM 6316 O O . ARG B 1 243 ? -23.641 -22.109 5.473 1 83 243 ARG B O 1
ATOM 6323 N N . TYR B 1 244 ? -21.719 -21 5.461 1 83.19 244 TYR B N 1
ATOM 6324 C CA . TYR B 1 244 ? -20.969 -22.219 5.781 1 83.19 244 TYR B CA 1
ATOM 6325 C C . TYR B 1 244 ? -20.359 -22.125 7.172 1 83.19 244 TYR B C 1
ATOM 6327 O O . TYR B 1 244 ? -20.188 -23.141 7.848 1 83.19 244 TYR B O 1
ATOM 6335 N N . GLY B 1 245 ? -20.172 -21.031 7.477 1 79.31 245 GLY B N 1
ATOM 6336 C CA . GLY B 1 245 ? -19.406 -20.922 8.711 1 79.31 245 GLY B CA 1
ATOM 6337 C C . GLY B 1 245 ? -18.031 -21.562 8.609 1 79.31 245 GLY B C 1
ATOM 6338 O O . GLY B 1 245 ? -17.547 -21.859 7.508 1 79.31 245 GLY B O 1
ATOM 6339 N N . GLY B 1 246 ? -17.109 -21.547 9.664 1 77.56 246 GLY B N 1
ATOM 6340 C CA . GLY B 1 246 ? -15.844 -22.25 9.727 1 77.56 246 GLY B CA 1
ATOM 6341 C C . GLY B 1 246 ? -14.703 -21.484 9.07 1 77.56 246 GLY B C 1
ATOM 6342 O O . GLY B 1 246 ? -14.844 -20.297 8.758 1 77.56 246 GLY B O 1
ATOM 6343 N N . PRO B 1 247 ? -13.68 -22.312 8.766 1 87.62 247 PRO B N 1
ATOM 6344 C CA . PRO B 1 247 ? -12.484 -21.688 8.195 1 87.62 247 PRO B CA 1
ATOM 6345 C C . PRO B 1 247 ? -12.578 -21.5 6.684 1 87.62 247 PRO B C 1
ATOM 6347 O O . PRO B 1 247 ? -13.359 -22.188 6.02 1 87.62 247 PRO B O 1
ATOM 6350 N N . PHE B 1 248 ? -11.844 -20.656 6.098 1 93.44 248 PHE B N 1
ATOM 6351 C CA . PHE B 1 248 ? -11.797 -20.391 4.664 1 93.44 248 PHE B CA 1
ATOM 6352 C C . PHE B 1 248 ? -11.016 -21.5 3.949 1 93.44 248 PHE B C 1
ATOM 6354 O O . PHE B 1 248 ? -9.969 -21.938 4.422 1 93.44 248 PHE B O 1
ATOM 6361 N N . PRO B 1 249 ? -11.609 -22.031 2.85 1 93.5 249 PRO B N 1
ATOM 6362 C CA . PRO B 1 249 ? -10.758 -22.828 1.972 1 93.5 249 PRO B CA 1
ATOM 6363 C C . PRO B 1 249 ? -9.562 -22.047 1.437 1 93.5 249 PRO B C 1
ATOM 6365 O O . PRO B 1 249 ? -9.531 -20.812 1.532 1 93.5 249 PRO B O 1
ATOM 6368 N N . VAL B 1 250 ? -8.57 -22.75 0.934 1 94.56 250 VAL B N 1
ATOM 6369 C CA . VAL B 1 250 ? -7.293 -22.125 0.586 1 94.56 250 VAL B CA 1
ATOM 6370 C C . VAL B 1 250 ? -7.512 -21.047 -0.465 1 94.56 250 VAL B C 1
ATOM 6372 O O . VAL B 1 250 ? -6.84 -20.016 -0.448 1 94.56 250 VAL B O 1
ATOM 6375 N N . TRP B 1 251 ? -8.469 -21.25 -1.432 1 91.75 251 TRP B N 1
ATOM 6376 C CA . TRP B 1 251 ? -8.656 -20.297 -2.52 1 91.75 251 TRP B CA 1
ATOM 6377 C C . TRP B 1 251 ? -9.352 -19.031 -2.021 1 91.75 251 TRP B C 1
ATOM 6379 O O . TRP B 1 251 ? -9.289 -17.984 -2.672 1 91.75 251 TRP B O 1
ATOM 6389 N N . MET B 1 252 ? -10.047 -19.062 -0.865 1 92.06 252 MET B N 1
ATOM 6390 C CA . MET B 1 252 ? -10.602 -17.875 -0.221 1 92.06 252 MET B CA 1
ATOM 6391 C C . MET B 1 252 ? -9.578 -17.234 0.72 1 92.06 252 MET B C 1
ATOM 6393 O O . MET B 1 252 ? -9.438 -16.016 0.752 1 92.06 252 MET B O 1
ATOM 6397 N N . SER B 1 253 ? -8.922 -18.062 1.427 1 95.06 253 SER B N 1
ATOM 6398 C CA . SER B 1 253 ? -7.969 -17.594 2.43 1 95.06 253 SER B CA 1
ATOM 6399 C C . SER B 1 253 ? -6.855 -16.766 1.79 1 95.06 253 SER B C 1
ATOM 6401 O O . SER B 1 253 ? -6.461 -15.727 2.322 1 95.06 253 SER B O 1
ATOM 6403 N N . THR B 1 254 ? -6.293 -17.219 0.646 1 94.75 254 THR B N 1
ATOM 6404 C CA . THR B 1 254 ? -5.191 -16.531 -0.014 1 94.75 254 THR B CA 1
ATOM 6405 C C . THR B 1 254 ? -5.617 -15.141 -0.458 1 94.75 254 THR B C 1
ATOM 6407 O O . THR B 1 254 ? -4.781 -14.242 -0.597 1 94.75 254 THR B O 1
ATOM 6410 N N . GLN B 1 255 ? -6.926 -14.922 -0.649 1 90.31 255 GLN B N 1
ATOM 6411 C CA . GLN B 1 255 ? -7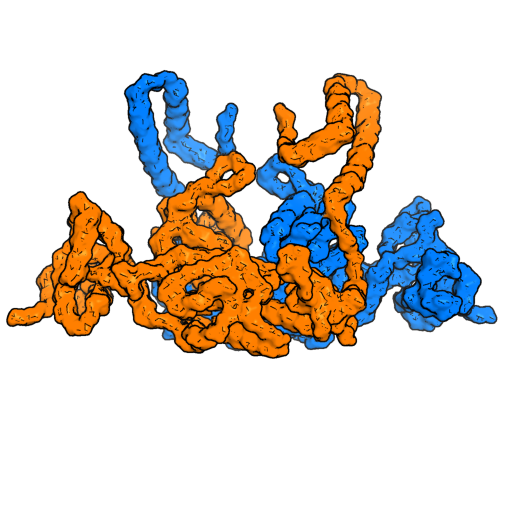.422 -13.625 -1.105 1 90.31 255 GLN B CA 1
ATOM 6412 C C . GLN B 1 255 ? -7.395 -12.594 0.021 1 90.31 255 GLN B C 1
ATOM 6414 O O . GLN B 1 255 ? -7.371 -11.391 -0.233 1 90.31 255 GLN B O 1
ATOM 6419 N N . VAL 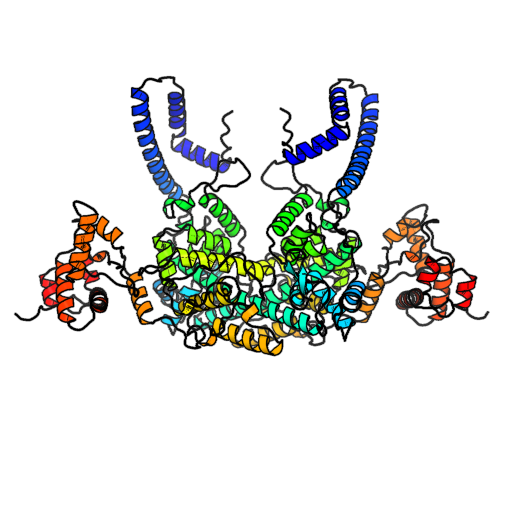B 1 256 ? -7.383 -13.07 1.24 1 90.5 256 VAL B N 1
ATOM 6420 C CA . VAL B 1 256 ? -7.445 -12.133 2.359 1 90.5 256 VAL B CA 1
ATOM 6421 C C . VAL B 1 256 ? -6.086 -12.062 3.049 1 90.5 256 VAL B C 1
ATOM 6423 O O . VAL B 1 256 ? -5.902 -11.289 3.992 1 90.5 256 VAL B O 1
ATOM 6426 N N . MET B 1 257 ? -5.117 -12.828 2.561 1 94.31 257 MET B N 1
ATOM 6427 C CA . MET B 1 257 ? -3.781 -12.836 3.146 1 94.31 257 MET B CA 1
ATOM 6428 C C . MET B 1 257 ? -3.016 -11.57 2.771 1 94.31 257 MET B C 1
ATOM 6430 O O . MET B 1 257 ? -3.117 -11.086 1.641 1 94.31 257 MET B O 1
ATOM 6434 N N . SER B 1 258 ? -2.26 -11.008 3.729 1 93.19 258 SER B N 1
ATOM 6435 C CA . SER B 1 258 ? -1.249 -10.016 3.371 1 93.19 258 SER B CA 1
ATOM 6436 C C . SER B 1 258 ? -0.141 -10.641 2.527 1 93.19 258 SER B C 1
ATOM 6438 O O . SER B 1 258 ? 0.001 -11.859 2.482 1 93.19 258 SER B O 1
ATOM 6440 N N . PHE B 1 259 ? 0.625 -9.844 1.873 1 95.06 259 PHE B N 1
ATOM 6441 C CA . PHE B 1 259 ? 1.735 -10.352 1.077 1 95.06 259 PHE B CA 1
ATOM 6442 C C . PHE B 1 259 ? 2.727 -11.109 1.952 1 95.06 259 PHE B C 1
ATOM 6444 O O . PHE B 1 259 ? 3.301 -12.117 1.524 1 95.06 259 PHE B O 1
ATOM 6451 N N . GLY B 1 260 ? 2.941 -10.578 3.186 1 93.62 260 GLY B N 1
ATOM 6452 C CA . GLY B 1 260 ? 3.824 -11.258 4.121 1 93.62 260 GLY B CA 1
ATOM 6453 C C . GLY B 1 260 ? 3.342 -12.648 4.492 1 93.62 260 GLY B C 1
ATOM 6454 O O . GLY B 1 260 ? 4.121 -13.602 4.488 1 93.62 260 GLY B O 1
ATOM 6455 N N . SER B 1 261 ? 2.086 -12.797 4.758 1 95.81 261 SER B N 1
ATOM 6456 C CA . SER B 1 261 ? 1.504 -14.086 5.105 1 95.81 261 SER B CA 1
ATOM 6457 C C . SER B 1 261 ? 1.557 -15.055 3.926 1 95.81 261 SER B C 1
ATOM 6459 O O . SER B 1 261 ? 1.799 -16.25 4.105 1 95.81 261 SER B O 1
ATOM 6461 N N . LEU B 1 262 ? 1.318 -14.508 2.727 1 96.94 262 LEU B N 1
ATOM 6462 C CA . LEU B 1 262 ? 1.367 -15.32 1.518 1 96.94 262 LEU B CA 1
ATOM 6463 C C . LEU B 1 262 ? 2.783 -15.828 1.258 1 96.94 262 LEU B C 1
ATOM 6465 O O . LEU B 1 262 ? 2.977 -17 0.908 1 96.94 262 LEU B O 1
ATOM 6469 N N . SER B 1 263 ? 3.732 -14.914 1.397 1 96.25 263 SER B N 1
ATOM 6470 C CA . SER B 1 263 ? 5.133 -15.281 1.221 1 96.25 263 SER B CA 1
ATOM 6471 C C . SER B 1 263 ? 5.562 -16.344 2.238 1 96.25 263 SER B C 1
ATOM 6473 O O . SER B 1 263 ? 6.289 -17.281 1.901 1 96.25 263 SER B O 1
ATOM 6475 N N . THR B 1 264 ? 5.086 -16.219 3.465 1 96 264 THR B N 1
ATOM 6476 C CA . THR B 1 264 ? 5.379 -17.188 4.508 1 96 264 THR B CA 1
ATOM 6477 C C . THR B 1 264 ? 4.762 -18.547 4.172 1 96 264 THR B C 1
ATOM 6479 O O . THR B 1 264 ? 5.395 -19.578 4.367 1 96 264 THR B O 1
ATOM 6482 N N . LEU B 1 265 ? 3.568 -18.516 3.709 1 97.19 265 LEU B N 1
ATOM 6483 C CA . LEU B 1 265 ? 2.93 -19.75 3.279 1 97.19 265 LEU B CA 1
ATOM 6484 C C . LEU B 1 265 ? 3.736 -20.422 2.172 1 97.19 265 LEU B C 1
ATOM 6486 O O . LEU B 1 265 ? 3.982 -21.625 2.221 1 97.19 265 LEU B O 1
ATOM 6490 N N . TYR B 1 266 ? 4.168 -19.672 1.164 1 97.38 266 TYR B N 1
ATOM 6491 C CA . TYR B 1 266 ? 4.98 -20.234 0.091 1 97.38 266 TYR B CA 1
ATOM 6492 C C . TYR B 1 266 ? 6.207 -20.953 0.651 1 97.38 266 TYR B C 1
ATOM 6494 O O . TYR B 1 266 ? 6.508 -22.078 0.256 1 97.38 266 TYR B O 1
ATOM 6502 N N . ARG B 1 267 ? 6.824 -20.297 1.553 1 95.12 267 ARG B N 1
ATOM 6503 C CA . ARG B 1 267 ? 8.031 -20.859 2.146 1 95.12 267 ARG B CA 1
ATOM 6504 C C . ARG B 1 267 ? 7.699 -22.125 2.955 1 95.12 267 ARG B C 1
ATOM 6506 O O . ARG B 1 267 ? 8.539 -23.016 3.094 1 95.12 267 ARG B O 1
ATOM 6513 N N . GLY B 1 268 ? 6.562 -22.188 3.457 1 95.25 268 GLY B N 1
ATOM 6514 C CA . GLY B 1 268 ? 6.141 -23.297 4.301 1 95.25 268 GLY B CA 1
ATOM 6515 C C . GLY B 1 268 ? 5.582 -24.453 3.512 1 95.25 268 GLY B C 1
ATOM 6516 O O . GLY B 1 268 ? 5.348 -25.531 4.066 1 95.25 268 GLY B O 1
ATOM 6517 N N . LEU B 1 269 ? 5.402 -24.281 2.24 1 95 269 LEU B N 1
ATOM 6518 C CA . LEU B 1 269 ? 4.883 -25.359 1.406 1 95 269 LEU B CA 1
ATOM 6519 C C . LEU B 1 269 ? 5.914 -26.469 1.253 1 95 269 LEU B C 1
ATOM 6521 O O . LEU B 1 269 ? 7.105 -26.266 1.485 1 95 269 LEU B O 1
ATOM 6525 N N . GLU B 1 270 ? 5.387 -27.641 0.853 1 89.06 270 GLU B N 1
ATOM 6526 C CA . GLU B 1 270 ? 6.305 -28.719 0.5 1 89.06 270 GLU B CA 1
ATOM 6527 C C . GLU B 1 270 ? 7.191 -28.328 -0.679 1 89.06 270 GLU B C 1
ATOM 6529 O O . GLU B 1 270 ? 6.773 -27.562 -1.548 1 89.06 270 GLU B O 1
ATOM 6534 N N . VAL B 1 271 ? 8.336 -28.828 -0.689 1 85.25 271 VAL B N 1
ATOM 6535 C CA . VAL B 1 271 ? 9.32 -28.453 -1.696 1 85.25 271 VAL B CA 1
ATOM 6536 C C . VAL B 1 271 ? 8.758 -28.703 -3.092 1 85.25 271 VAL B C 1
ATOM 6538 O O . VAL B 1 271 ? 8.977 -27.906 -4.008 1 85.25 271 VAL B O 1
ATOM 6541 N N . GLN B 1 272 ? 7.996 -29.734 -3.227 1 79.25 272 GLN B N 1
ATOM 6542 C CA . GLN B 1 272 ? 7.422 -30.062 -4.527 1 79.25 272 GLN B CA 1
ATOM 6543 C C . GLN B 1 272 ? 6.41 -29.016 -4.965 1 79.25 272 GLN B C 1
ATOM 6545 O O . GLN B 1 272 ? 6.348 -28.656 -6.145 1 79.25 272 GLN B O 1
ATOM 6550 N N . ASP B 1 273 ? 5.664 -28.5 -3.994 1 86.94 273 ASP B N 1
ATOM 6551 C CA . ASP B 1 273 ? 4.691 -27.453 -4.301 1 86.94 273 ASP B CA 1
ATOM 6552 C C . ASP B 1 273 ? 5.387 -26.156 -4.672 1 86.94 273 ASP B C 1
ATOM 6554 O O . ASP B 1 273 ? 4.992 -25.484 -5.633 1 86.94 273 ASP B O 1
ATOM 6558 N N . ARG B 1 274 ? 6.441 -25.844 -3.924 1 92.44 274 ARG B N 1
ATOM 6559 C CA . ARG B 1 274 ? 7.188 -24.625 -4.203 1 92.44 274 ARG B CA 1
ATOM 6560 C C . ARG B 1 274 ? 7.84 -24.688 -5.582 1 92.44 274 ARG B C 1
ATOM 6562 O O . ARG B 1 274 ? 7.82 -23.703 -6.324 1 92.44 274 ARG B O 1
ATOM 6569 N N . ALA B 1 275 ? 8.352 -25.828 -5.871 1 84.19 275 ALA B N 1
ATOM 6570 C CA . ALA B 1 275 ? 9.008 -26.031 -7.16 1 84.19 275 ALA B CA 1
ATOM 6571 C C . ALA B 1 275 ? 8.008 -25.938 -8.305 1 84.19 275 ALA B C 1
ATOM 6573 O O . ALA B 1 275 ? 8.32 -25.375 -9.367 1 84.19 275 ALA B O 1
ATOM 6574 N N . ALA B 1 276 ? 6.875 -26.484 -8.078 1 80.5 276 ALA B N 1
ATOM 6575 C CA . ALA B 1 276 ? 5.836 -26.438 -9.109 1 80.5 276 ALA B CA 1
ATOM 6576 C C . ALA B 1 276 ? 5.398 -25 -9.383 1 80.5 276 ALA B C 1
ATOM 6578 O O . ALA B 1 276 ? 5.203 -24.609 -10.531 1 80.5 276 ALA B O 1
ATOM 6579 N N . ILE B 1 277 ? 5.281 -24.219 -8.359 1 89.06 277 ILE B N 1
ATOM 6580 C CA . ILE B 1 277 ? 4.891 -22.812 -8.5 1 89.06 277 ILE B CA 1
ATOM 6581 C C . ILE B 1 277 ? 6.004 -22.047 -9.211 1 89.06 277 ILE B C 1
ATOM 6583 O O . ILE B 1 277 ? 5.734 -21.234 -10.094 1 89.06 277 ILE B O 1
ATOM 6587 N N . ALA B 1 278 ? 7.23 -22.312 -8.781 1 88.56 278 ALA B N 1
ATOM 6588 C CA . ALA B 1 278 ? 8.367 -21.672 -9.43 1 88.56 278 ALA B CA 1
ATOM 6589 C C . ALA B 1 278 ? 8.398 -21.984 -10.922 1 88.56 278 ALA B C 1
ATOM 6591 O O . ALA B 1 278 ? 8.703 -21.125 -11.742 1 88.56 278 ALA B O 1
ATOM 6592 N N . LEU B 1 279 ? 8.055 -23.156 -11.195 1 79.88 279 LEU B N 1
ATOM 6593 C CA . LEU B 1 279 ? 8.016 -23.594 -12.586 1 79.88 279 LEU B CA 1
ATOM 6594 C C . LEU B 1 279 ? 6.957 -22.828 -13.375 1 79.88 279 LEU B C 1
ATOM 6596 O O . LEU B 1 279 ? 7.172 -22.469 -14.531 1 79.88 279 LEU B O 1
ATOM 6600 N N . ASP B 1 280 ? 5.84 -22.578 -12.695 1 78.38 280 ASP B N 1
ATOM 6601 C CA . ASP B 1 280 ? 4.762 -21.828 -13.336 1 78.38 280 ASP B CA 1
ATOM 6602 C C . ASP B 1 280 ? 5.223 -20.438 -13.75 1 78.38 280 ASP B C 1
ATOM 6604 O O . ASP B 1 280 ? 4.711 -19.859 -14.711 1 78.38 280 ASP B O 1
ATOM 6608 N N . PHE B 1 281 ? 6.23 -19.938 -13.086 1 86.94 281 PHE B N 1
ATOM 6609 C CA . PHE B 1 281 ? 6.746 -18.609 -13.375 1 86.94 281 PHE B CA 1
ATOM 6610 C C . PHE B 1 281 ? 8.047 -18.703 -14.164 1 86.94 281 PHE B C 1
ATOM 6612 O O . PHE B 1 281 ? 8.727 -17.688 -14.375 1 86.94 281 PHE B O 1
ATOM 6619 N N . ASP B 1 282 ? 8.469 -19.875 -14.477 1 82.19 282 ASP B N 1
ATOM 6620 C CA . ASP B 1 282 ? 9.68 -20.156 -15.242 1 82.19 282 ASP B CA 1
ATOM 6621 C C . ASP B 1 282 ? 10.93 -19.781 -14.445 1 82.19 282 ASP B C 1
ATOM 6623 O O . ASP B 1 282 ? 11.906 -19.297 -15.016 1 82.19 282 ASP B O 1
ATOM 6627 N N . VAL B 1 283 ? 10.805 -19.797 -13.203 1 86 283 VAL B N 1
ATOM 6628 C CA . VAL B 1 283 ? 11.984 -19.672 -12.359 1 86 283 VAL B CA 1
ATOM 6629 C C . VAL B 1 283 ? 12.648 -21.031 -12.188 1 86 283 VAL B C 1
ATOM 6631 O O . VAL B 1 283 ? 12.227 -21.844 -11.352 1 86 283 VAL B O 1
ATOM 6634 N N . LEU B 1 284 ? 13.664 -21.219 -12.938 1 77 284 LEU B N 1
ATOM 6635 C CA . LEU B 1 284 ? 14.211 -22.562 -13.109 1 77 284 LEU B CA 1
ATOM 6636 C C . LEU B 1 284 ? 15.594 -22.656 -12.469 1 77 284 LEU B C 1
ATOM 6638 O O . LEU B 1 284 ? 16.328 -21.672 -12.406 1 77 284 LEU B O 1
ATOM 6642 N N . SER B 1 285 ? 15.695 -23.734 -11.859 1 67.69 285 SER B N 1
ATOM 6643 C CA . SER B 1 285 ? 17.031 -24.062 -11.383 1 67.69 285 SER B CA 1
ATOM 6644 C C . SER B 1 285 ? 17.875 -24.672 -12.492 1 67.69 285 SER B C 1
ATOM 6646 O O . SER B 1 285 ? 17.422 -24.797 -13.633 1 67.69 285 SER B O 1
ATOM 6648 N N . ARG B 1 286 ? 19.109 -24.953 -12.133 1 58.12 286 ARG B N 1
ATOM 6649 C CA . ARG B 1 286 ? 20.016 -25.609 -13.07 1 58.12 286 ARG B CA 1
ATOM 6650 C C . ARG B 1 286 ? 19.484 -26.984 -13.469 1 58.12 286 ARG B C 1
ATOM 6652 O O . ARG B 1 286 ? 19.875 -27.516 -14.508 1 58.12 286 ARG B O 1
ATOM 6659 N N . VAL B 1 287 ? 18.594 -27.359 -12.531 1 52.88 287 VAL B N 1
ATOM 6660 C CA . VAL B 1 287 ? 17.938 -28.641 -12.828 1 52.88 287 VAL B CA 1
ATOM 6661 C C . VAL B 1 287 ? 16.516 -28.375 -13.312 1 52.88 287 VAL B C 1
ATOM 6663 O O . VAL B 1 287 ? 15.945 -27.312 -13.047 1 52.88 287 VAL B O 1
ATOM 6666 N N . PRO B 1 288 ? 16.078 -29.047 -14.242 1 53.81 288 PRO B N 1
ATOM 6667 C CA . PRO B 1 288 ? 14.75 -28.812 -14.812 1 53.81 288 PRO B CA 1
ATOM 6668 C C . PRO B 1 288 ? 13.648 -28.781 -13.75 1 53.81 288 PRO B C 1
ATOM 6670 O O . PRO B 1 288 ? 12.711 -29.594 -13.812 1 53.81 288 PRO B O 1
ATOM 6673 N N . ASP B 1 289 ? 13.875 -28.141 -12.688 1 66.12 289 ASP B N 1
ATOM 6674 C CA . ASP B 1 289 ? 12.859 -27.922 -11.664 1 66.12 289 ASP B CA 1
ATOM 6675 C C . ASP B 1 289 ? 12.719 -26.438 -11.32 1 66.12 289 ASP B C 1
ATOM 6677 O O . ASP B 1 289 ? 13.625 -25.656 -11.609 1 66.12 289 ASP B O 1
ATOM 6681 N N . GLY B 1 290 ? 11.547 -26.234 -10.977 1 78.38 290 GLY B N 1
ATOM 6682 C CA . GLY B 1 290 ? 11.383 -24.891 -10.438 1 78.38 290 GLY B CA 1
ATOM 6683 C C . GLY B 1 290 ? 12.344 -24.578 -9.305 1 78.38 290 GLY B C 1
ATOM 6684 O O . GLY B 1 290 ? 12.609 -25.438 -8.461 1 78.38 290 GLY B O 1
ATOM 6685 N N . ASP B 1 291 ? 13.016 -23.531 -9.461 1 84.81 291 ASP B N 1
ATOM 6686 C CA . ASP B 1 291 ? 13.906 -23.078 -8.391 1 84.81 291 ASP B CA 1
ATOM 6687 C C . ASP B 1 291 ? 13.109 -22.469 -7.242 1 84.81 291 ASP B C 1
ATOM 6689 O O . ASP B 1 291 ? 12.945 -21.25 -7.184 1 84.81 291 ASP B O 1
ATOM 6693 N N . ALA B 1 292 ? 12.734 -23.344 -6.34 1 88.38 292 ALA B N 1
ATOM 6694 C CA . ALA B 1 292 ? 11.898 -22.953 -5.207 1 88.38 292 ALA B CA 1
ATOM 6695 C C . ALA B 1 292 ? 12.586 -21.891 -4.359 1 88.38 292 ALA B C 1
ATOM 6697 O O . ALA B 1 292 ? 11.953 -20.938 -3.9 1 88.38 292 ALA B O 1
ATOM 6698 N N . ALA B 1 293 ? 13.875 -22.016 -4.215 1 89.25 293 ALA B N 1
ATOM 6699 C CA . ALA B 1 293 ? 14.633 -21.109 -3.355 1 89.25 293 ALA B CA 1
ATOM 6700 C C . ALA B 1 293 ? 14.758 -19.734 -3.986 1 89.25 293 ALA B C 1
ATOM 6702 O O . ALA B 1 293 ? 14.633 -18.719 -3.297 1 89.25 293 ALA B O 1
ATOM 6703 N N . ALA B 1 294 ? 14.977 -19.703 -5.27 1 89.31 294 ALA B N 1
ATOM 6704 C CA . ALA B 1 294 ? 15.109 -18.422 -5.961 1 89.31 294 ALA B CA 1
ATOM 6705 C C . ALA B 1 294 ? 13.805 -17.641 -5.922 1 89.31 294 ALA B C 1
ATOM 6707 O O . ALA B 1 294 ? 13.805 -16.438 -5.648 1 89.31 294 ALA B O 1
ATOM 6708 N N . LEU B 1 295 ? 12.719 -18.328 -6.219 1 93.12 295 LEU B N 1
ATOM 6709 C CA . LEU B 1 295 ? 11.43 -17.625 -6.168 1 93.12 295 LEU B CA 1
ATOM 6710 C C . LEU B 1 295 ? 11.141 -17.125 -4.762 1 93.12 295 LEU B C 1
ATOM 6712 O O . LEU B 1 295 ? 10.641 -16.016 -4.59 1 93.12 295 LEU B O 1
ATOM 6716 N N . GLY B 1 296 ? 11.484 -17.969 -3.797 1 94.44 296 GLY B N 1
ATOM 6717 C CA . GLY B 1 296 ? 11.32 -17.531 -2.42 1 94.44 296 GLY B CA 1
ATOM 6718 C C . GLY B 1 296 ? 12.109 -16.266 -2.1 1 94.44 296 GLY B C 1
ATOM 6719 O O . GLY B 1 296 ? 11.594 -15.359 -1.447 1 94.44 296 GLY B O 1
ATOM 6720 N N . SER B 1 297 ? 13.32 -16.25 -2.557 1 92.62 297 SER B N 1
ATOM 6721 C CA . SER B 1 297 ? 14.172 -15.078 -2.355 1 92.62 297 SER B CA 1
ATOM 6722 C C . SER B 1 297 ? 13.594 -13.844 -3.049 1 92.62 297 SER B C 1
ATOM 6724 O O . SER B 1 297 ? 13.609 -12.75 -2.488 1 92.62 297 SER B O 1
ATOM 6726 N N . TRP B 1 298 ? 13.07 -14.031 -4.242 1 95.19 298 TRP B N 1
ATOM 6727 C CA . TRP B 1 298 ? 12.469 -12.938 -4.992 1 95.19 298 TRP B CA 1
ATOM 6728 C C . TRP B 1 298 ? 11.234 -12.398 -4.277 1 95.19 298 TRP B C 1
ATOM 6730 O O . TRP B 1 298 ? 11.047 -11.188 -4.184 1 95.19 298 TRP B O 1
ATOM 6740 N N . LEU B 1 299 ? 10.438 -13.32 -3.764 1 96.94 299 LEU B N 1
ATOM 6741 C CA . LEU B 1 299 ? 9.227 -12.906 -3.072 1 96.94 299 LEU B CA 1
ATOM 6742 C C . LEU B 1 299 ? 9.562 -12.133 -1.805 1 96.94 299 LEU B C 1
ATOM 6744 O O . LEU B 1 299 ? 8.883 -11.148 -1.479 1 96.94 299 LEU B O 1
ATOM 6748 N N . ASN B 1 300 ? 10.586 -12.555 -1.167 1 96.19 300 ASN B N 1
ATOM 6749 C CA . ASN B 1 300 ? 11.023 -11.828 0.02 1 96.19 300 ASN B CA 1
ATOM 6750 C C . ASN B 1 300 ? 11.492 -10.422 -0.325 1 96.19 300 ASN B C 1
ATOM 6752 O O . ASN B 1 300 ? 11.172 -9.461 0.381 1 96.19 300 ASN B O 1
ATOM 6756 N N . HIS B 1 301 ? 12.258 -10.32 -1.319 1 96.38 301 HIS B N 1
ATOM 6757 C CA . HIS B 1 301 ? 12.727 -9.023 -1.79 1 96.38 301 HIS B CA 1
ATOM 6758 C C . HIS B 1 301 ? 11.555 -8.133 -2.193 1 96.38 301 HIS B C 1
ATOM 6760 O O . HIS B 1 301 ? 11.5 -6.961 -1.807 1 96.38 301 HIS B O 1
ATOM 6766 N N . ILE B 1 302 ? 10.641 -8.656 -2.973 1 97.44 302 ILE B N 1
ATOM 6767 C CA . ILE B 1 302 ? 9.492 -7.902 -3.455 1 97.44 302 ILE B CA 1
ATOM 6768 C C . ILE B 1 302 ? 8.633 -7.461 -2.273 1 97.44 302 ILE B C 1
ATOM 6770 O O . ILE B 1 302 ? 8.102 -6.348 -2.266 1 97.44 302 ILE B O 1
ATOM 6774 N N . ARG B 1 303 ? 8.484 -8.336 -1.292 1 95.94 303 ARG B N 1
ATOM 6775 C CA . ARG B 1 303 ? 7.77 -7.969 -0.071 1 95.94 303 ARG B CA 1
ATOM 6776 C C . ARG B 1 303 ? 8.406 -6.75 0.592 1 95.94 303 ARG B C 1
ATOM 6778 O O . ARG B 1 303 ? 7.703 -5.836 1.021 1 95.94 303 ARG B O 1
ATOM 6785 N N . HIS B 1 304 ? 9.711 -6.754 0.662 1 94.94 304 HIS B N 1
ATOM 6786 C CA . HIS B 1 304 ? 10.453 -5.637 1.243 1 94.94 304 HIS B CA 1
ATOM 6787 C C . HIS B 1 304 ? 10.18 -4.344 0.479 1 94.94 304 HIS B C 1
ATOM 6789 O O . HIS B 1 304 ? 9.867 -3.314 1.082 1 94.94 304 HIS B O 1
ATOM 6795 N N . VAL B 1 305 ? 10.289 -4.41 -0.801 1 96.75 305 VAL B N 1
ATOM 6796 C CA . VAL B 1 305 ? 10.078 -3.23 -1.639 1 96.75 305 VAL B CA 1
ATOM 6797 C C . VAL B 1 305 ? 8.617 -2.787 -1.558 1 96.75 305 VAL B C 1
ATOM 6799 O O . VAL B 1 305 ? 8.328 -1.589 -1.531 1 96.75 305 VAL B O 1
ATOM 6802 N N . ARG B 1 306 ? 7.723 -3.756 -1.525 1 95.88 306 ARG B N 1
ATOM 6803 C CA . ARG B 1 306 ? 6.305 -3.463 -1.369 1 95.88 306 ARG B CA 1
ATOM 6804 C C . ARG B 1 306 ? 6.051 -2.621 -0.123 1 95.88 306 ARG B C 1
ATOM 6806 O O . ARG B 1 306 ? 5.273 -1.666 -0.16 1 95.88 306 ARG B O 1
ATOM 6813 N N . ASN B 1 307 ? 6.648 -2.992 0.941 1 91.5 307 ASN B N 1
ATOM 6814 C CA . ASN B 1 307 ? 6.484 -2.275 2.201 1 91.5 307 ASN B CA 1
ATOM 6815 C C . ASN B 1 307 ? 7.043 -0.858 2.115 1 91.5 307 ASN B C 1
ATOM 6817 O O . ASN B 1 307 ? 6.461 0.08 2.66 1 91.5 307 ASN B O 1
ATOM 6821 N N . LEU B 1 308 ? 8.164 -0.737 1.472 1 93.62 308 LEU B N 1
ATOM 6822 C CA . LEU B 1 308 ? 8.727 0.591 1.258 1 93.62 308 LEU B CA 1
ATOM 6823 C C . LEU B 1 308 ? 7.758 1.475 0.483 1 93.62 308 LEU B C 1
ATOM 6825 O O . LEU B 1 308 ? 7.523 2.625 0.859 1 93.62 308 LEU B O 1
ATOM 6829 N N . CYS B 1 309 ? 7.16 0.943 -0.555 1 95 309 CYS B N 1
ATOM 6830 C CA . CYS B 1 309 ? 6.215 1.691 -1.379 1 95 309 CYS B CA 1
ATOM 6831 C C . CYS B 1 309 ? 4.961 2.037 -0.589 1 95 309 CYS B C 1
ATOM 6833 O O . CYS B 1 309 ? 4.469 3.166 -0.659 1 95 309 CYS B O 1
ATOM 6835 N N . ALA B 1 310 ? 4.484 1.077 0.193 1 92.38 310 ALA B N 1
ATOM 6836 C CA . ALA B 1 310 ? 3.25 1.262 0.949 1 92.38 310 ALA B CA 1
ATOM 6837 C C . ALA B 1 310 ? 3.424 2.32 2.035 1 92.38 310 ALA B C 1
ATOM 6839 O O . ALA B 1 310 ? 2.467 3.004 2.402 1 92.38 310 ALA B O 1
ATOM 6840 N N . HIS B 1 311 ? 4.594 2.457 2.469 1 89.44 311 HIS B N 1
ATOM 6841 C CA . HIS B 1 311 ? 4.867 3.43 3.52 1 89.44 311 HIS B CA 1
ATOM 6842 C C . HIS B 1 311 ? 5.473 4.707 2.945 1 89.44 311 HIS B C 1
ATOM 6844 O O . HIS B 1 311 ? 5.879 5.598 3.695 1 89.44 311 HIS B O 1
ATOM 6850 N N . HIS B 1 312 ? 5.566 4.762 1.672 1 90 312 HIS B N 1
ATOM 6851 C CA . HIS B 1 312 ? 5.957 5.945 0.918 1 90 312 HIS B CA 1
ATOM 6852 C C . HIS B 1 312 ? 7.426 6.293 1.155 1 90 312 HIS B C 1
ATOM 6854 O O . HIS B 1 312 ? 7.793 7.469 1.168 1 90 312 HIS B O 1
ATOM 6860 N N . SER B 1 313 ? 8.234 5.34 1.45 1 91.56 313 SER B N 1
ATOM 6861 C CA . SER B 1 313 ? 9.672 5.531 1.583 1 91.56 313 SER B CA 1
ATOM 6862 C C . SER B 1 313 ? 10.336 5.711 0.221 1 91.56 313 SER B C 1
ATOM 6864 O O . SER B 1 313 ? 9.82 5.23 -0.792 1 91.56 313 SER B O 1
ATOM 6866 N N . ARG B 1 314 ? 11.383 6.418 0.227 1 92.94 314 ARG B N 1
ATOM 6867 C CA . ARG B 1 314 ? 12.156 6.605 -0.994 1 92.94 314 ARG B CA 1
ATOM 6868 C C . ARG B 1 314 ? 12.648 5.273 -1.546 1 92.94 314 ARG B C 1
ATOM 6870 O O . ARG B 1 314 ? 13.125 4.422 -0.794 1 92.94 314 ARG B O 1
ATOM 6877 N N . VAL B 1 315 ? 12.492 5.09 -2.904 1 95.44 315 VAL B N 1
ATOM 6878 C CA . VAL B 1 315 ? 12.992 3.877 -3.539 1 95.44 315 VAL B CA 1
ATOM 6879 C C . VAL B 1 315 ? 14.086 4.23 -4.543 1 95.44 315 VAL B C 1
ATOM 6881 O O . VAL B 1 315 ? 14.945 3.406 -4.852 1 95.44 315 VAL B O 1
ATOM 6884 N N . TRP B 1 316 ? 13.969 5.414 -5.055 1 94.38 316 TRP B N 1
ATOM 6885 C CA . TRP B 1 316 ? 15.023 5.922 -5.918 1 94.38 316 TRP B CA 1
ATOM 6886 C C . TRP B 1 316 ? 16.344 6.016 -5.16 1 94.38 316 TRP B C 1
ATOM 6888 O O . TRP B 1 316 ? 16.391 6.508 -4.031 1 94.38 316 TRP B O 1
ATOM 6898 N N . ASN B 1 317 ? 17.438 5.566 -5.816 1 93.44 317 ASN B N 1
ATOM 6899 C CA . ASN B 1 317 ? 18.781 5.699 -5.262 1 93.44 317 ASN B CA 1
ATOM 6900 C C . ASN B 1 317 ? 18.859 5.129 -3.85 1 93.44 317 ASN B C 1
ATOM 6902 O O . ASN B 1 317 ? 19.375 5.781 -2.941 1 93.44 317 ASN B O 1
ATOM 6906 N N . ARG B 1 318 ? 18.25 4.012 -3.643 1 93.25 318 ARG B N 1
ATOM 6907 C CA . ARG B 1 318 ? 18.25 3.322 -2.355 1 93.25 318 ARG B CA 1
ATOM 6908 C C . ARG B 1 318 ? 18.875 1.94 -2.477 1 93.25 318 ARG B C 1
ATOM 6910 O O . ARG B 1 318 ? 18.641 1.222 -3.449 1 93.25 318 ARG B O 1
ATOM 6917 N N . ASN B 1 319 ? 19.719 1.607 -1.496 1 92.12 319 ASN B N 1
ATOM 6918 C CA . ASN B 1 319 ? 20.172 0.227 -1.332 1 92.12 319 ASN B CA 1
ATOM 6919 C C . ASN B 1 319 ? 19.172 -0.582 -0.493 1 92.12 319 ASN B C 1
ATOM 6921 O O . ASN B 1 319 ? 18.953 -0.267 0.676 1 92.12 319 ASN B O 1
ATOM 6925 N N . PHE B 1 320 ? 18.641 -1.574 -1.095 1 93.38 320 PHE B N 1
ATOM 6926 C CA . PHE B 1 320 ? 17.672 -2.385 -0.37 1 93.38 320 PHE B CA 1
ATOM 6927 C C . PHE B 1 320 ? 18.375 -3.324 0.605 1 93.38 320 PHE B C 1
ATOM 6929 O O . PHE B 1 320 ? 19.438 -3.867 0.298 1 93.38 320 PHE B O 1
ATOM 6936 N N . ASP B 1 321 ? 17.797 -3.525 1.727 1 88.69 321 ASP B N 1
ATOM 6937 C CA . ASP B 1 321 ? 18.344 -4.371 2.781 1 88.69 321 ASP B CA 1
ATOM 6938 C C . ASP B 1 321 ? 18.219 -5.848 2.424 1 88.69 321 ASP B C 1
ATOM 6940 O O . ASP B 1 321 ? 19 -6.68 2.893 1 88.69 321 ASP B O 1
ATOM 6944 N N . VAL B 1 322 ? 17.203 -6.148 1.697 1 90.94 322 VAL B N 1
ATOM 6945 C CA . VAL B 1 322 ? 16.984 -7.512 1.214 1 90.94 322 VAL B CA 1
ATOM 6946 C C . VAL B 1 322 ? 17.422 -7.617 -0.243 1 90.94 322 VAL B C 1
ATOM 6948 O O . VAL B 1 322 ? 16.797 -7.031 -1.132 1 90.94 322 VAL B O 1
ATOM 6951 N N . THR B 1 323 ? 18.422 -8.352 -0.462 1 90.75 323 THR B N 1
ATOM 6952 C CA . THR B 1 323 ? 19 -8.477 -1.798 1 90.75 323 THR B CA 1
ATOM 6953 C C . THR B 1 323 ? 18.203 -9.477 -2.633 1 90.75 323 THR B C 1
ATOM 6955 O O . THR B 1 323 ? 17.672 -10.453 -2.102 1 90.75 323 THR B O 1
ATOM 6958 N N . LEU B 1 324 ? 18.109 -9.195 -3.895 1 89.62 324 LEU B N 1
ATOM 6959 C CA . LEU B 1 324 ? 17.469 -10.117 -4.832 1 89.62 324 LEU B CA 1
ATOM 6960 C C . LEU B 1 324 ? 18.375 -11.328 -5.09 1 89.62 324 LEU B C 1
ATOM 6962 O O . LEU B 1 324 ? 19.562 -11.172 -5.398 1 89.62 324 LEU B O 1
ATOM 6966 N N . GLY B 1 325 ? 17.828 -12.461 -4.879 1 84.75 325 GLY B N 1
ATOM 6967 C CA . GLY B 1 325 ? 18.594 -13.664 -5.125 1 84.75 325 GLY B CA 1
ATOM 6968 C C . GLY B 1 325 ? 18.953 -13.859 -6.586 1 84.75 325 GLY B C 1
ATOM 6969 O O . GLY B 1 325 ? 18.172 -13.523 -7.473 1 84.75 325 GLY B O 1
ATOM 6970 N N . GLU B 1 326 ? 20.125 -14.352 -6.738 1 76.69 326 GLU B N 1
ATOM 6971 C CA . GLU B 1 326 ? 20.594 -14.641 -8.094 1 76.69 326 GLU B CA 1
ATOM 6972 C C . GLU B 1 326 ? 19.875 -15.867 -8.664 1 76.69 326 GLU B C 1
ATOM 6974 O O . GLU B 1 326 ? 19.547 -16.797 -7.934 1 76.69 326 GLU B O 1
ATOM 6979 N N . VAL B 1 327 ? 19.406 -15.633 -9.859 1 66.56 327 VAL B N 1
ATOM 6980 C CA . VAL B 1 327 ? 18.875 -16.797 -10.547 1 66.56 327 VAL B CA 1
ATOM 6981 C C . VAL B 1 327 ? 19.891 -17.312 -11.562 1 66.56 327 VAL B C 1
ATOM 6983 O O . VAL B 1 327 ? 20.281 -16.578 -12.477 1 66.56 327 VAL B O 1
ATOM 6986 N N . ALA B 1 328 ? 20.375 -18.453 -11.18 1 62.59 328 ALA B N 1
ATOM 6987 C CA . ALA B 1 328 ? 21.297 -19.078 -12.102 1 62.59 328 ALA B CA 1
ATOM 6988 C C . ALA B 1 328 ? 20.578 -19.656 -13.312 1 62.59 328 ALA B C 1
ATOM 6990 O O . ALA B 1 328 ? 19.406 -20.031 -13.219 1 62.59 328 ALA B O 1
ATOM 6991 N N . GLY B 1 329 ? 21.062 -19.359 -14.516 1 62.53 329 GLY B N 1
ATOM 6992 C CA . GLY B 1 329 ? 20.547 -20.078 -15.672 1 62.53 329 GLY B CA 1
ATOM 6993 C C . GLY B 1 329 ? 19.641 -19.234 -16.547 1 62.53 329 GLY B C 1
ATOM 6994 O O . GLY B 1 329 ? 19.203 -19.672 -17.609 1 62.53 329 GLY B O 1
ATOM 6995 N N . MET B 1 330 ? 19.266 -18.156 -15.93 1 72.75 330 MET B N 1
ATOM 6996 C CA . MET B 1 330 ? 18.422 -17.297 -16.766 1 72.75 330 MET B CA 1
ATOM 6997 C C . MET B 1 330 ? 19.234 -16.156 -17.375 1 72.75 330 MET B C 1
ATOM 6999 O O . MET B 1 330 ? 19.531 -15.18 -16.688 1 72.75 330 MET B O 1
ATOM 7003 N N . ALA B 1 331 ? 19.484 -16.312 -18.578 1 73.94 331 ALA B N 1
ATOM 7004 C CA . ALA B 1 331 ? 20.391 -15.406 -19.297 1 73.94 331 ALA B CA 1
ATOM 7005 C C . ALA B 1 331 ? 19.859 -13.977 -19.25 1 73.94 331 ALA B C 1
ATOM 7007 O O . ALA B 1 331 ? 20.641 -13.023 -19.141 1 73.94 331 ALA B O 1
ATOM 7008 N N . GLU B 1 332 ? 18.609 -13.828 -19.312 1 81.31 332 GLU B N 1
ATOM 7009 C CA . GLU B 1 332 ? 18.031 -12.484 -19.406 1 81.31 332 GLU B CA 1
ATOM 7010 C C . GLU B 1 332 ? 18.141 -11.758 -18.062 1 81.31 332 GLU B C 1
ATOM 7012 O O . GLU B 1 332 ? 17.969 -10.531 -18 1 81.31 332 GLU B O 1
ATOM 7017 N N . LEU B 1 333 ? 18.484 -12.484 -16.984 1 85.62 333 LEU B N 1
ATOM 7018 C CA . LEU B 1 333 ? 18.594 -11.875 -15.672 1 85.62 333 LEU B CA 1
ATOM 7019 C C . LEU B 1 333 ? 20.031 -11.852 -15.203 1 85.62 333 LEU B C 1
ATOM 7021 O O . LEU B 1 333 ? 20.312 -11.508 -14.047 1 85.62 333 LEU B O 1
ATOM 7025 N N . ALA B 1 334 ? 20.922 -12.219 -16.062 1 82.56 334 ALA B N 1
ATOM 7026 C CA . ALA B 1 334 ? 22.344 -12.367 -15.711 1 82.56 334 ALA B CA 1
ATOM 7027 C C . ALA B 1 334 ? 22.938 -11.047 -15.242 1 82.56 334 ALA B C 1
ATOM 7029 O O . ALA B 1 334 ? 23.906 -11.031 -14.469 1 82.56 334 ALA B O 1
ATOM 7030 N N . GLU B 1 335 ? 22.375 -9.992 -15.625 1 83.56 335 GLU B N 1
ATOM 7031 C CA . GLU B 1 335 ? 22.938 -8.68 -15.312 1 83.56 335 GLU B CA 1
ATOM 7032 C C . GLU B 1 335 ? 22.531 -8.219 -13.914 1 83.56 335 GLU B C 1
ATOM 7034 O O . GLU B 1 335 ? 23.047 -7.23 -13.406 1 83.56 335 GLU B O 1
ATOM 7039 N N . ILE B 1 336 ? 21.594 -8.914 -13.336 1 87.06 336 ILE B N 1
ATOM 7040 C CA . ILE B 1 336 ? 21.156 -8.555 -11.992 1 87.06 336 ILE B CA 1
ATOM 7041 C C . ILE B 1 336 ? 22.172 -9.07 -10.961 1 87.06 336 ILE B C 1
ATOM 7043 O O . ILE B 1 336 ? 21.984 -10.141 -10.383 1 87.06 336 ILE B O 1
ATOM 7047 N N . LYS B 1 337 ? 23.25 -8.375 -10.766 1 85.56 337 LYS B N 1
ATOM 7048 C CA . LYS B 1 337 ? 24.312 -8.688 -9.805 1 85.56 337 LYS B CA 1
ATOM 7049 C C . LYS B 1 337 ? 24.875 -7.418 -9.172 1 85.56 337 LYS B C 1
ATOM 7051 O O . LYS B 1 337 ? 24.703 -6.32 -9.711 1 85.56 337 LYS B O 1
ATOM 7056 N N . GLY B 1 338 ? 25.359 -7.598 -8.031 1 87.69 338 GLY B N 1
ATOM 7057 C CA . GLY B 1 338 ? 25.969 -6.465 -7.352 1 87.69 338 GLY B CA 1
ATOM 7058 C C . GLY B 1 338 ? 24.969 -5.355 -7.047 1 87.69 338 GLY B C 1
ATOM 7059 O O . GLY B 1 338 ? 23.953 -5.586 -6.398 1 87.69 338 GLY B O 1
ATOM 7060 N N . LYS B 1 339 ? 25.203 -4.238 -7.695 1 90.81 339 LYS B N 1
ATOM 7061 C CA . LYS B 1 339 ? 24.391 -3.049 -7.453 1 90.81 339 LYS B CA 1
ATOM 7062 C C . LYS B 1 339 ? 22.969 -3.244 -7.969 1 90.81 339 LYS B C 1
ATOM 7064 O O . LYS B 1 339 ? 22 -2.83 -7.316 1 90.81 339 LYS B O 1
ATOM 7069 N N . SER B 1 340 ? 22.859 -3.957 -9.078 1 91.56 340 SER B N 1
ATOM 7070 C CA . SER B 1 340 ? 21.547 -4.152 -9.695 1 91.56 340 SER B CA 1
ATOM 7071 C C . SER B 1 340 ? 20.672 -5.059 -8.844 1 91.56 340 SER B C 1
ATOM 7073 O O . SER B 1 340 ? 19.438 -4.98 -8.914 1 91.56 340 SER B O 1
ATOM 7075 N N . ALA B 1 341 ? 21.281 -5.902 -8.008 1 92.62 341 ALA B N 1
ATOM 7076 C CA . ALA B 1 341 ? 20.531 -6.828 -7.168 1 92.62 341 ALA B CA 1
ATOM 7077 C C . ALA B 1 341 ? 20.062 -6.141 -5.891 1 92.62 341 ALA B C 1
ATOM 7079 O O . ALA B 1 341 ? 19.203 -6.668 -5.176 1 92.62 341 ALA B O 1
ATOM 7080 N N . ARG B 1 342 ? 20.562 -4.914 -5.645 1 93.62 342 ARG B N 1
ATOM 7081 C CA . ARG B 1 342 ? 20.25 -4.223 -4.398 1 93.62 342 ARG B CA 1
ATOM 7082 C C . ARG B 1 342 ? 19.516 -2.91 -4.664 1 93.62 342 ARG B C 1
ATOM 7084 O O . ARG B 1 342 ? 19.203 -2.168 -3.73 1 93.62 342 ARG B O 1
ATOM 7091 N N . ARG B 1 343 ? 19.328 -2.627 -5.914 1 96.44 343 ARG B N 1
ATOM 7092 C CA . ARG B 1 343 ? 18.656 -1.393 -6.305 1 96.44 343 ARG B CA 1
ATOM 7093 C C . ARG B 1 343 ? 17.375 -1.689 -7.066 1 96.44 343 ARG B C 1
ATOM 7095 O O . ARG B 1 343 ? 17.062 -2.85 -7.352 1 96.44 343 ARG B O 1
ATOM 7102 N N . ILE B 1 344 ? 16.656 -0.68 -7.398 1 97.31 344 ILE B N 1
ATOM 7103 C CA . ILE B 1 344 ? 15.281 -0.829 -7.863 1 97.31 344 ILE B CA 1
ATOM 7104 C C . ILE B 1 344 ? 15.273 -1.499 -9.234 1 97.31 344 ILE B C 1
ATOM 7106 O O . ILE B 1 344 ? 14.297 -2.164 -9.602 1 97.31 344 ILE B O 1
ATOM 7110 N N . TYR B 1 345 ? 16.359 -1.411 -10.031 1 96.88 345 TYR B N 1
ATOM 7111 C CA . TYR B 1 345 ? 16.406 -2.041 -11.344 1 96.88 345 TYR B CA 1
ATOM 7112 C C . TYR B 1 345 ? 16.156 -3.543 -11.242 1 96.88 345 TYR B C 1
ATOM 7114 O O . TYR B 1 345 ? 15.375 -4.109 -12 1 96.88 345 TYR B O 1
ATOM 7122 N N . GLY B 1 346 ? 16.906 -4.16 -10.375 1 95.56 346 GLY B N 1
ATOM 7123 C CA . GLY B 1 346 ? 16.75 -5.594 -10.195 1 95.56 346 GLY B CA 1
ATOM 7124 C C . GLY B 1 346 ? 15.312 -5.992 -9.883 1 95.56 346 GLY B C 1
ATOM 7125 O O . GLY B 1 346 ? 14.82 -7 -10.391 1 95.56 346 GLY B O 1
ATOM 7126 N N . THR B 1 347 ? 14.641 -5.211 -9.023 1 97 347 THR B N 1
ATOM 7127 C CA . THR B 1 347 ? 13.242 -5.453 -8.688 1 97 347 THR B CA 1
ATOM 7128 C C . THR B 1 347 ? 12.367 -5.414 -9.938 1 97 347 THR B C 1
ATOM 7130 O O . THR B 1 347 ? 11.547 -6.305 -10.156 1 97 347 THR B O 1
ATOM 7133 N N . ILE B 1 348 ? 12.562 -4.379 -10.75 1 97.44 348 ILE B N 1
ATOM 7134 C CA . ILE B 1 348 ? 11.766 -4.172 -11.953 1 97.44 348 ILE B CA 1
ATOM 7135 C C . ILE B 1 348 ? 12 -5.32 -12.93 1 97.44 348 ILE B C 1
ATOM 7137 O O . ILE B 1 348 ? 11.055 -5.859 -13.508 1 97.44 348 ILE B O 1
ATOM 7141 N N . ALA B 1 349 ? 13.227 -5.691 -13.047 1 95.5 349 ALA B N 1
ATOM 7142 C CA . ALA B 1 349 ? 13.578 -6.773 -13.961 1 95.5 349 ALA B CA 1
ATOM 7143 C C . ALA B 1 349 ? 12.945 -8.094 -13.523 1 95.5 349 ALA B C 1
ATOM 7145 O O . ALA B 1 349 ? 12.367 -8.805 -14.344 1 95.5 349 ALA B O 1
ATOM 7146 N N . ALA B 1 350 ? 13.055 -8.398 -12.297 1 94.88 350 ALA B N 1
ATOM 7147 C CA . ALA B 1 350 ? 12.469 -9.633 -11.773 1 94.88 350 ALA B CA 1
ATOM 7148 C C . ALA B 1 350 ? 10.953 -9.641 -11.961 1 94.88 350 ALA B C 1
ATOM 7150 O O . ALA B 1 350 ? 10.383 -10.656 -12.367 1 94.88 350 ALA B O 1
ATOM 7151 N N . MET B 1 351 ? 10.32 -8.531 -11.664 1 96.5 351 MET B N 1
ATOM 7152 C CA . MET B 1 351 ? 8.875 -8.445 -11.805 1 96.5 351 MET B CA 1
ATOM 7153 C C . MET B 1 351 ? 8.461 -8.555 -13.273 1 96.5 351 MET B C 1
ATOM 7155 O O . MET B 1 351 ? 7.457 -9.195 -13.594 1 96.5 351 MET B O 1
ATOM 7159 N N . ARG B 1 352 ? 9.203 -7.887 -14.125 1 95.38 352 ARG B N 1
ATOM 7160 C CA . ARG B 1 352 ? 8.945 -8.008 -15.555 1 95.38 352 ARG B CA 1
ATOM 7161 C C . ARG B 1 352 ? 9.023 -9.469 -16 1 95.38 352 ARG B C 1
ATOM 7163 O O . ARG B 1 352 ? 8.195 -9.93 -16.797 1 95.38 352 ARG B O 1
ATOM 7170 N N . PHE B 1 353 ? 9.984 -10.148 -15.523 1 93.19 353 PHE B N 1
ATOM 7171 C CA . PHE B 1 353 ? 10.156 -11.562 -15.828 1 93.19 353 PHE B CA 1
ATOM 7172 C C . PHE B 1 353 ? 8.945 -12.367 -15.375 1 93.19 353 PHE B C 1
ATOM 7174 O O . PHE B 1 353 ? 8.391 -13.148 -16.156 1 93.19 353 PHE B O 1
ATOM 7181 N N . LEU B 1 354 ? 8.539 -12.203 -14.18 1 93.5 354 LEU B N 1
ATOM 7182 C CA . LEU B 1 354 ? 7.422 -12.945 -13.609 1 93.5 354 LEU B CA 1
ATOM 7183 C C . LEU B 1 354 ? 6.121 -12.602 -14.328 1 93.5 354 LEU B C 1
ATOM 7185 O O . LEU B 1 354 ? 5.336 -13.492 -14.656 1 93.5 354 LEU B O 1
ATOM 7189 N N . LEU B 1 355 ? 5.895 -11.328 -14.625 1 94 355 LEU B N 1
ATOM 7190 C CA . LEU B 1 355 ? 4.629 -10.875 -15.195 1 94 355 LEU B CA 1
ATOM 7191 C C . LEU B 1 355 ? 4.508 -11.289 -16.656 1 94 355 LEU B C 1
ATOM 7193 O O . LEU B 1 355 ? 3.4 -11.5 -17.156 1 94 355 LEU B O 1
ATOM 7197 N N . ALA B 1 356 ? 5.629 -11.391 -17.312 1 90.56 356 ALA B N 1
ATOM 7198 C CA . ALA B 1 356 ? 5.598 -11.875 -18.688 1 90.56 356 ALA B CA 1
ATOM 7199 C C . ALA B 1 356 ? 5.012 -13.281 -18.75 1 90.56 356 ALA B C 1
ATOM 7201 O O . ALA B 1 356 ? 4.445 -13.68 -19.781 1 90.56 356 ALA B O 1
ATOM 7202 N N . ARG B 1 357 ? 5.062 -13.977 -17.703 1 86.19 357 ARG B N 1
ATOM 7203 C CA . ARG B 1 357 ? 4.559 -15.344 -17.656 1 86.19 357 ARG B CA 1
ATOM 7204 C C . ARG B 1 357 ? 3.131 -15.391 -17.125 1 86.19 357 ARG B C 1
ATOM 7206 O O . ARG B 1 357 ? 2.291 -16.125 -17.641 1 86.19 357 ARG B O 1
ATOM 7213 N N . SER B 1 358 ? 2.865 -14.625 -16.141 1 86.81 358 SER B N 1
ATOM 7214 C CA . SER B 1 358 ? 1.554 -14.688 -15.508 1 86.81 358 SER B CA 1
ATOM 7215 C C . SER B 1 358 ? 0.525 -13.875 -16.281 1 86.81 358 SER B C 1
ATOM 7217 O O . SER B 1 358 ? -0.67 -14.18 -16.25 1 86.81 358 SER B O 1
ATOM 7219 N N . ASP B 1 359 ? 0.979 -12.844 -16.922 1 86.38 359 ASP B N 1
ATOM 7220 C CA . ASP B 1 359 ? 0.125 -11.953 -17.688 1 86.38 359 ASP B CA 1
ATOM 7221 C C . ASP B 1 359 ? 0.851 -11.445 -18.938 1 86.38 359 ASP B C 1
ATOM 7223 O O . ASP B 1 359 ? 1.279 -10.289 -18.984 1 86.38 359 ASP B O 1
ATOM 7227 N N . PRO B 1 360 ? 0.816 -12.195 -19.969 1 81.81 360 PRO B N 1
ATOM 7228 C CA . PRO B 1 360 ? 1.615 -11.883 -21.156 1 81.81 360 PRO B CA 1
ATOM 7229 C C . PRO B 1 360 ? 1.185 -10.578 -21.828 1 81.81 360 PRO B C 1
ATOM 7231 O O . PRO B 1 360 ? 1.979 -9.953 -22.531 1 81.81 360 PRO B O 1
ATOM 7234 N N . ALA B 1 361 ? -0.033 -10.203 -21.656 1 81.81 361 ALA B N 1
ATOM 7235 C CA . ALA B 1 361 ? -0.525 -8.984 -22.297 1 81.81 361 ALA B CA 1
ATOM 7236 C C . ALA B 1 361 ? -0.182 -7.75 -21.469 1 81.81 361 ALA B C 1
ATOM 7238 O O . ALA B 1 361 ? -0.42 -6.617 -21.891 1 81.81 361 ALA B O 1
ATOM 7239 N N . ASN B 1 362 ? 0.444 -7.984 -20.328 1 87.25 362 ASN B N 1
ATOM 7240 C CA . ASN B 1 362 ? 0.757 -6.883 -19.422 1 87.25 362 ASN B CA 1
ATOM 7241 C C . ASN B 1 362 ? 1.875 -6.004 -19.984 1 87.25 362 ASN B C 1
ATOM 7243 O O . ASN B 1 362 ? 2.889 -6.512 -20.469 1 87.25 362 ASN B O 1
ATOM 7247 N N . THR B 1 363 ? 1.721 -4.688 -19.969 1 92.12 363 THR B N 1
ATOM 7248 C CA . THR B 1 363 ? 2.711 -3.771 -20.516 1 92.12 363 THR B CA 1
ATOM 7249 C C . THR B 1 363 ? 3.434 -3.02 -19.406 1 92.12 363 THR B C 1
ATOM 7251 O O . THR B 1 363 ? 4.18 -2.074 -19.672 1 92.12 363 THR B O 1
ATOM 7254 N N . TRP B 1 364 ? 3.205 -3.4 -18.188 1 94.94 364 TRP B N 1
ATOM 7255 C CA . TRP B 1 364 ? 3.719 -2.686 -17.016 1 94.94 364 TRP B CA 1
ATOM 7256 C C . TRP B 1 364 ? 5.227 -2.484 -17.125 1 94.94 364 TRP B C 1
ATOM 7258 O O . TRP B 1 364 ? 5.727 -1.378 -16.906 1 94.94 364 TRP B O 1
ATOM 7268 N N . GLY B 1 365 ? 6.008 -3.578 -17.438 1 94.69 365 GLY B N 1
ATOM 7269 C CA . GLY B 1 365 ? 7.461 -3.51 -17.484 1 94.69 365 GLY B CA 1
ATOM 7270 C C . GLY B 1 365 ? 7.984 -2.496 -18.484 1 94.69 365 GLY B C 1
ATOM 7271 O O . GLY B 1 365 ? 8.805 -1.642 -18.141 1 94.69 365 GLY B O 1
ATOM 7272 N N . VAL B 1 366 ? 7.469 -2.502 -19.625 1 94.75 366 VAL B N 1
ATOM 7273 C CA . VAL B 1 366 ? 7.91 -1.619 -20.703 1 94.75 366 VAL B CA 1
ATOM 7274 C C . VAL B 1 366 ? 7.484 -0.184 -20.406 1 94.75 366 VAL B C 1
ATOM 7276 O O . VAL B 1 366 ? 8.266 0.753 -20.594 1 94.75 366 VAL B O 1
ATOM 7279 N N . ASP B 1 367 ? 6.285 -0.069 -19.938 1 96.31 367 ASP B N 1
ATOM 7280 C CA . ASP B 1 367 ? 5.785 1.257 -19.578 1 96.31 367 ASP B CA 1
ATOM 7281 C C . ASP B 1 367 ? 6.625 1.882 -18.469 1 96.31 367 ASP B C 1
ATOM 7283 O O . ASP B 1 367 ? 6.91 3.082 -18.484 1 96.31 367 ASP B O 1
ATOM 7287 N N . THR B 1 368 ? 6.984 1.121 -17.5 1 97.5 368 THR B N 1
ATOM 7288 C CA . THR B 1 368 ? 7.746 1.611 -16.359 1 97.5 368 THR B CA 1
ATOM 7289 C C . THR B 1 368 ? 9.148 2.037 -16.781 1 97.5 368 THR B C 1
ATOM 7291 O O . THR B 1 368 ? 9.633 3.102 -16.391 1 97.5 368 THR B O 1
ATOM 7294 N N . ILE B 1 369 ? 9.789 1.252 -17.609 1 96.75 369 ILE B N 1
ATOM 7295 C CA . ILE B 1 369 ? 11.141 1.583 -18.047 1 96.75 369 ILE B CA 1
ATOM 7296 C C . ILE B 1 369 ? 11.102 2.84 -18.922 1 96.75 369 ILE B C 1
ATOM 7298 O O . ILE B 1 369 ? 11.992 3.688 -18.828 1 96.75 369 ILE B O 1
ATOM 7302 N N . ARG B 1 370 ? 10.109 2.947 -19.766 1 96.56 370 ARG B N 1
ATOM 7303 C CA . ARG B 1 370 ? 9.953 4.141 -20.594 1 96.56 370 ARG B CA 1
ATOM 7304 C C . ARG B 1 370 ? 9.773 5.383 -19.734 1 96.56 370 ARG B C 1
ATOM 7306 O O . ARG B 1 370 ? 10.359 6.43 -20 1 96.56 370 ARG B O 1
ATOM 7313 N N . PHE B 1 371 ? 9.008 5.266 -18.75 1 97.81 371 PHE B N 1
ATOM 7314 C CA . PHE B 1 371 ? 8.805 6.359 -17.797 1 97.81 371 PHE B CA 1
ATOM 7315 C C . PHE B 1 371 ? 10.125 6.758 -17.141 1 97.81 371 PHE B C 1
ATOM 7317 O O . PHE B 1 371 ? 10.453 7.941 -17.062 1 97.81 371 PHE B O 1
ATOM 7324 N N . ILE B 1 372 ? 10.859 5.746 -16.641 1 98 372 ILE B N 1
ATOM 7325 C CA . ILE B 1 372 ? 12.102 6.004 -15.938 1 98 372 ILE B CA 1
ATOM 7326 C C . ILE B 1 372 ? 13.094 6.707 -16.859 1 98 372 ILE B C 1
ATOM 7328 O O . ILE B 1 372 ? 13.703 7.711 -16.484 1 98 372 ILE B O 1
ATOM 7332 N N . GLU B 1 373 ? 13.18 6.203 -18.016 1 96.62 373 GLU B N 1
ATOM 7333 C CA . GLU B 1 373 ? 14.109 6.781 -18.984 1 96.62 373 GLU B CA 1
ATOM 7334 C C . GLU B 1 373 ? 13.742 8.227 -19.297 1 96.62 373 GLU B C 1
ATOM 7336 O O . GLU B 1 373 ? 14.609 9.109 -19.281 1 96.62 373 GLU B O 1
ATOM 7341 N N . ALA B 1 374 ? 12.508 8.453 -19.594 1 97.44 374 ALA B N 1
ATOM 7342 C CA . ALA B 1 374 ? 12.039 9.789 -19.953 1 97.44 374 ALA B CA 1
ATOM 7343 C C . ALA B 1 374 ? 12.211 10.766 -18.797 1 97.44 374 ALA B C 1
ATOM 7345 O O . ALA B 1 374 ? 12.734 11.875 -18.984 1 97.44 374 ALA B O 1
ATOM 7346 N N . GLU B 1 375 ? 11.797 10.383 -17.625 1 96.56 375 GLU B N 1
ATOM 7347 C CA . GLU B 1 375 ? 11.828 11.273 -16.469 1 96.56 375 GLU B CA 1
ATOM 7348 C C . GLU B 1 375 ? 13.258 11.484 -15.977 1 96.56 375 GLU B C 1
ATOM 7350 O O . GLU B 1 375 ? 13.602 12.57 -15.5 1 96.56 375 GLU B O 1
ATOM 7355 N N . ALA B 1 376 ? 14.047 10.422 -15.992 1 94.62 376 ALA B N 1
ATOM 7356 C CA . ALA B 1 376 ? 15.453 10.57 -15.602 1 94.62 376 ALA B CA 1
ATOM 7357 C C . ALA B 1 376 ? 16.172 11.578 -16.484 1 94.62 376 ALA B C 1
ATOM 7359 O O . ALA B 1 376 ? 16.969 12.391 -16.016 1 94.62 376 ALA B O 1
ATOM 7360 N N . ALA B 1 377 ? 15.883 11.531 -17.781 1 94.69 377 ALA B N 1
ATOM 7361 C CA . ALA B 1 377 ? 16.469 12.492 -18.719 1 94.69 377 ALA B CA 1
ATOM 7362 C C . ALA B 1 377 ? 15.969 13.906 -18.422 1 94.69 377 ALA B C 1
ATOM 7364 O O . ALA B 1 377 ? 16.75 14.859 -18.453 1 94.69 377 ALA B O 1
ATOM 7365 N N . ARG B 1 378 ? 14.727 14.039 -18.172 1 94.5 378 ARG B N 1
ATOM 7366 C CA . ARG B 1 378 ? 14.109 15.336 -17.922 1 94.5 378 ARG B CA 1
ATOM 7367 C C . ARG B 1 378 ? 14.695 15.984 -16.656 1 94.5 378 ARG B C 1
ATOM 7369 O O . ARG B 1 378 ? 15.008 17.188 -16.656 1 94.5 378 ARG B O 1
ATOM 7376 N N . VAL B 1 379 ? 14.914 15.172 -15.578 1 92.56 379 VAL B N 1
ATOM 7377 C CA . VAL B 1 379 ? 15.336 15.68 -14.273 1 92.56 379 VAL B CA 1
ATOM 7378 C C . VAL B 1 379 ? 16.859 15.672 -14.18 1 92.56 379 VAL B C 1
ATOM 7380 O O . VAL B 1 379 ? 17.438 16.344 -13.328 1 92.56 379 VAL B O 1
ATOM 7383 N N . GLY B 1 380 ? 17.516 14.961 -15.078 1 91 380 GLY B N 1
ATOM 7384 C CA . GLY B 1 380 ? 18.969 14.859 -15.078 1 91 380 GLY B CA 1
ATOM 7385 C C . GLY B 1 380 ? 19.484 13.844 -14.086 1 91 380 GLY B C 1
ATOM 7386 O O . GLY B 1 380 ? 20.469 14.109 -13.375 1 91 380 GLY B O 1
ATOM 7387 N N . LEU B 1 381 ? 18.844 12.695 -13.992 1 92.69 381 LEU B N 1
ATOM 7388 C CA . LEU B 1 381 ? 19.25 11.641 -13.062 1 92.69 381 LEU B CA 1
ATOM 7389 C C . LEU B 1 381 ? 20.094 10.594 -13.773 1 92.69 381 LEU B C 1
ATOM 7391 O O . LEU B 1 381 ? 19.844 10.266 -14.938 1 92.69 381 LEU B O 1
ATOM 7395 N N . ASP B 1 382 ? 21.047 10.094 -13.023 1 92.94 382 ASP B N 1
ATOM 7396 C CA . ASP B 1 382 ? 21.844 8.969 -13.5 1 92.94 382 ASP B CA 1
ATOM 7397 C C . ASP B 1 382 ? 21.156 7.641 -13.234 1 92.94 382 ASP B C 1
ATOM 7399 O O . ASP B 1 382 ? 20.875 7.297 -12.086 1 92.94 382 ASP B O 1
ATOM 7403 N N . LEU B 1 383 ? 21.031 6.836 -14.281 1 96.38 383 LEU B N 1
ATOM 7404 C CA . LEU B 1 383 ? 20.344 5.551 -14.164 1 96.38 383 LEU B CA 1
ATOM 7405 C C . LEU B 1 383 ? 21.141 4.586 -13.297 1 96.38 383 LEU B C 1
ATOM 7407 O O . LEU B 1 383 ? 20.578 3.656 -12.719 1 96.38 383 LEU B O 1
ATOM 7411 N N . ASP B 1 384 ? 22.406 4.871 -13.18 1 95.44 384 ASP B N 1
ATOM 7412 C CA . ASP B 1 384 ? 23.25 4.027 -12.352 1 95.44 384 ASP B CA 1
ATOM 7413 C C . ASP B 1 384 ? 22.828 4.102 -10.883 1 95.44 384 ASP B C 1
ATOM 7415 O O . ASP B 1 384 ? 22.984 3.129 -10.141 1 95.44 384 ASP B O 1
ATOM 7419 N N . ALA B 1 385 ? 22.328 5.207 -10.508 1 94.19 385 ALA B N 1
ATOM 7420 C CA . ALA B 1 385 ? 21.875 5.395 -9.133 1 94.19 385 ALA B CA 1
ATOM 7421 C C . ALA B 1 385 ? 20.734 4.441 -8.797 1 94.19 385 ALA B C 1
ATOM 7423 O O . ALA B 1 385 ? 20.531 4.102 -7.633 1 94.19 385 ALA B O 1
ATOM 7424 N N . MET B 1 386 ? 20.094 3.928 -9.812 1 96.69 386 MET B N 1
ATOM 7425 C CA . MET B 1 386 ? 18.969 3.014 -9.617 1 96.69 386 MET B CA 1
ATOM 7426 C C . MET B 1 386 ? 19.375 1.578 -9.93 1 96.69 386 MET B C 1
ATOM 7428 O O . MET B 1 386 ? 18.547 0.673 -9.914 1 96.69 386 MET B O 1
ATOM 7432 N N . GLY B 1 387 ? 20.641 1.384 -10.32 1 96.38 387 GLY B N 1
ATOM 7433 C CA . GLY B 1 387 ? 21.172 0.042 -10.5 1 96.38 387 GLY B CA 1
ATOM 7434 C C . GLY B 1 387 ? 21.094 -0.44 -11.938 1 96.38 387 GLY B C 1
ATOM 7435 O O . GLY B 1 387 ? 21.312 -1.621 -12.211 1 96.38 387 GLY B O 1
ATOM 7436 N N . PHE B 1 388 ? 20.812 0.497 -12.859 1 96.81 388 PHE B N 1
ATOM 7437 C CA . PHE B 1 388 ? 20.797 0.11 -14.266 1 96.81 388 PHE B CA 1
ATOM 7438 C C . PHE B 1 388 ? 22.203 -0.186 -14.766 1 96.81 388 PHE B C 1
ATOM 7440 O O . PHE B 1 388 ? 23.078 0.675 -14.695 1 96.81 388 PHE B O 1
ATOM 7447 N N . PRO B 1 389 ? 22.344 -1.366 -15.227 1 94.5 389 PRO B N 1
ATOM 7448 C CA . PRO B 1 389 ? 23.625 -1.602 -15.891 1 94.5 389 PRO B CA 1
ATOM 7449 C C . PRO B 1 389 ? 23.781 -0.8 -17.172 1 94.5 389 PRO B C 1
ATOM 7451 O O . PRO B 1 389 ? 22.781 -0.416 -17.797 1 94.5 389 PRO B O 1
ATOM 7454 N N . ALA B 1 390 ? 25 -0.539 -17.594 1 93.31 390 ALA B N 1
ATOM 7455 C CA . ALA B 1 390 ? 25.266 0.232 -18.797 1 93.31 390 ALA B CA 1
ATOM 7456 C C . ALA B 1 390 ? 24.641 -0.435 -20.016 1 93.31 390 ALA B C 1
ATOM 7458 O O . ALA B 1 390 ? 24.234 0.245 -20.969 1 93.31 390 ALA B O 1
ATOM 7459 N N . THR B 1 391 ? 24.438 -1.814 -19.969 1 92.44 391 THR B N 1
ATOM 7460 C CA . THR B 1 391 ? 23.984 -2.582 -21.109 1 92.44 391 THR B CA 1
ATOM 7461 C C . THR B 1 391 ? 22.531 -3.029 -20.922 1 92.44 391 THR B C 1
ATOM 7463 O O . THR B 1 391 ? 22.094 -4.02 -21.516 1 92.44 391 THR B O 1
ATOM 7466 N N . TRP B 1 392 ? 21.828 -2.367 -20.031 1 93.19 392 TRP B N 1
ATOM 7467 C CA . TRP B 1 392 ? 20.5 -2.863 -19.672 1 93.19 392 TRP B CA 1
ATOM 7468 C C . TRP B 1 392 ? 19.578 -2.896 -20.891 1 93.19 392 TRP B C 1
ATOM 7470 O O . TRP B 1 392 ? 18.719 -3.766 -21 1 93.19 392 TRP B O 1
ATOM 7480 N N . LYS B 1 393 ? 19.797 -2.018 -21.875 1 92.62 393 LYS B N 1
ATOM 7481 C CA . LYS B 1 393 ? 18.938 -1.912 -23.047 1 92.62 393 LYS B CA 1
ATOM 7482 C C . LYS B 1 393 ? 19.094 -3.129 -23.953 1 92.62 393 LYS B C 1
ATOM 7484 O O . LYS B 1 393 ? 18.219 -3.416 -24.781 1 92.62 393 LYS B O 1
ATOM 7489 N N . ASP B 1 394 ? 20.188 -3.818 -23.781 1 91.75 394 ASP B N 1
ATOM 7490 C CA . ASP B 1 394 ? 20.484 -4.977 -24.625 1 91.75 394 ASP B CA 1
ATOM 7491 C C . ASP B 1 394 ? 19.75 -6.219 -24.125 1 91.75 394 ASP B C 1
ATOM 7493 O O . ASP B 1 394 ? 19.688 -7.234 -24.812 1 91.75 394 ASP B O 1
ATOM 7497 N N . SER B 1 395 ? 19.188 -6.121 -22.984 1 90.81 395 SER B N 1
ATOM 7498 C CA . SER B 1 395 ? 18.484 -7.273 -22.438 1 90.81 395 SER B CA 1
ATOM 7499 C C . SER B 1 395 ? 17.172 -7.516 -23.172 1 90.81 395 SER B C 1
ATOM 7501 O O . SER B 1 395 ? 16.375 -6.594 -23.328 1 90.81 395 SER B O 1
ATOM 7503 N N . PRO B 1 396 ? 16.875 -8.742 -23.547 1 90.25 396 PRO B N 1
ATOM 7504 C CA . PRO B 1 396 ? 15.602 -9.047 -24.188 1 90.25 396 PRO B CA 1
ATOM 7505 C C . PRO B 1 396 ? 14.406 -8.797 -23.281 1 90.25 396 PRO B C 1
ATOM 7507 O O . PRO B 1 396 ? 13.273 -8.695 -23.766 1 90.25 396 PRO B O 1
ATOM 7510 N N . LEU B 1 397 ? 14.656 -8.633 -22.062 1 90.69 397 LEU B N 1
ATOM 7511 C CA . LEU B 1 397 ? 13.602 -8.391 -21.094 1 90.69 397 LEU B CA 1
ATOM 7512 C C . LEU B 1 397 ? 12.805 -7.141 -21.453 1 90.69 397 LEU B C 1
ATOM 7514 O O . LEU B 1 397 ? 11.609 -7.051 -21.141 1 90.69 397 LEU B O 1
ATOM 7518 N N . TRP B 1 398 ? 13.445 -6.227 -22.062 1 93.19 398 TRP B N 1
ATOM 7519 C CA . TRP B 1 398 ? 12.82 -4.914 -22.234 1 93.19 398 TRP B CA 1
ATOM 7520 C C . TRP B 1 398 ? 12.266 -4.75 -23.641 1 93.19 398 TRP B C 1
ATOM 7522 O O . TRP B 1 398 ? 11.75 -3.686 -23.984 1 93.19 398 TRP B O 1
ATOM 7532 N N . ASP B 1 399 ? 12.289 -5.855 -24.344 1 90.5 399 ASP B N 1
ATOM 7533 C CA . ASP B 1 399 ? 11.617 -5.871 -25.641 1 90.5 399 ASP B CA 1
ATOM 7534 C C . ASP B 1 399 ? 10.102 -5.902 -25.469 1 90.5 399 ASP B C 1
ATOM 7536 O O . ASP B 1 399 ? 9.586 -6.59 -24.594 1 90.5 399 ASP B O 1
ATOM 7540 N N . ALA B 1 400 ? 9.422 -5.176 -26.281 1 86.44 400 ALA B N 1
ATOM 7541 C CA . ALA B 1 400 ? 7.965 -5.129 -26.219 1 86.44 400 ALA B CA 1
ATOM 7542 C C . ALA B 1 400 ? 7.359 -6.516 -26.422 1 86.44 400 ALA B C 1
ATOM 7544 O O . ALA B 1 400 ? 6.316 -6.836 -25.844 1 86.44 400 ALA B O 1
ATOM 7545 N N . GLY B 1 401 ? 8.016 -7.375 -27.188 1 84.12 401 GLY B N 1
ATOM 7546 C CA . GLY B 1 401 ? 7.5 -8.703 -27.484 1 84.12 401 GLY B CA 1
ATOM 7547 C C . GLY B 1 401 ? 8.094 -9.789 -26.594 1 84.12 401 GLY B C 1
ATOM 7548 O O . GLY B 1 401 ? 7.988 -10.977 -26.906 1 84.12 401 GLY B O 1
ATOM 7549 N N . TYR B 1 402 ? 8.688 -9.312 -25.531 1 87.81 402 TYR B N 1
ATOM 7550 C CA . TYR B 1 402 ? 9.273 -10.297 -24.625 1 87.81 402 TYR B CA 1
ATOM 7551 C C . TYR B 1 402 ? 8.211 -11.266 -24.125 1 87.81 402 TYR B C 1
ATOM 7553 O O . TYR B 1 402 ? 7.199 -10.852 -23.562 1 87.81 402 TYR B O 1
ATOM 7561 N N . ALA B 1 403 ? 8.383 -12.539 -24.469 1 81.19 403 ALA B N 1
ATOM 7562 C CA . ALA B 1 403 ? 7.484 -13.617 -24.062 1 81.19 403 ALA B CA 1
ATOM 7563 C C . ALA B 1 403 ? 8.266 -14.875 -23.688 1 81.19 403 ALA B C 1
ATOM 7565 O O . ALA B 1 403 ? 9.391 -15.078 -24.156 1 81.19 403 ALA B O 1
ATOM 7566 N N . PRO B 1 404 ? 7.602 -15.547 -22.734 1 75.31 404 PRO B N 1
ATOM 7567 C CA . PRO B 1 404 ? 8.25 -16.828 -22.438 1 75.31 404 PRO B CA 1
ATOM 7568 C C . PRO B 1 404 ? 8.336 -17.734 -23.656 1 75.31 404 PRO B C 1
ATOM 7570 O O . PRO B 1 404 ? 7.609 -17.547 -24.641 1 75.31 404 PRO B O 1
ATOM 7573 N N . ASN B 1 405 ? 9.305 -18.516 -23.562 1 69.12 405 ASN B N 1
ATOM 7574 C CA . ASN B 1 405 ? 9.414 -19.516 -24.625 1 69.12 405 ASN B CA 1
ATOM 7575 C C . ASN B 1 405 ? 8.172 -20.391 -24.703 1 69.12 405 ASN B C 1
ATOM 7577 O O . ASN B 1 405 ? 7.871 -21.141 -23.766 1 69.12 405 ASN B O 1
ATOM 7581 N N . ALA B 1 406 ? 7.445 -20.188 -25.734 1 67.75 406 ALA B N 1
ATOM 7582 C CA . ALA B 1 406 ? 6.168 -20.875 -25.922 1 67.75 406 ALA B CA 1
ATOM 7583 C C . ALA B 1 406 ? 6.32 -22.375 -25.75 1 67.75 406 ALA B C 1
ATOM 7585 O O . ALA B 1 406 ? 5.449 -23.031 -25.172 1 67.75 406 ALA B O 1
ATOM 7586 N N . ASP B 1 407 ? 7.441 -22.859 -26.297 1 66.81 407 ASP B N 1
ATOM 7587 C CA . ASP B 1 407 ? 7.668 -24.312 -26.234 1 66.81 407 ASP B CA 1
ATOM 7588 C C . ASP B 1 407 ? 7.824 -24.766 -24.781 1 66.81 407 ASP B C 1
ATOM 7590 O O . ASP B 1 407 ? 7.262 -25.781 -24.375 1 66.81 407 ASP B O 1
ATOM 7594 N N . THR B 1 408 ? 8.516 -23.922 -24.125 1 65.62 408 THR B N 1
ATOM 7595 C CA . THR B 1 408 ? 8.719 -24.25 -22.703 1 65.62 408 THR B CA 1
ATOM 7596 C C . THR B 1 408 ? 7.398 -24.203 -21.953 1 65.62 408 THR B C 1
ATOM 7598 O O . THR B 1 408 ? 7.117 -25.078 -21.125 1 65.62 408 THR B O 1
ATOM 7601 N N . ARG B 1 409 ? 6.664 -23.297 -22.312 1 66.94 409 ARG B N 1
ATOM 7602 C CA . ARG B 1 409 ? 5.379 -23.172 -21.625 1 66.94 409 ARG B CA 1
ATOM 7603 C C . ARG B 1 409 ? 4.465 -24.344 -21.938 1 66.94 409 ARG B C 1
ATOM 7605 O O . ARG B 1 409 ? 3.809 -24.875 -21.047 1 66.94 409 ARG B O 1
ATOM 7612 N N . ALA B 1 410 ? 4.398 -24.641 -23.203 1 69.56 410 ALA B N 1
ATOM 7613 C CA . ALA B 1 410 ? 3.572 -25.781 -23.594 1 69.56 410 ALA B CA 1
ATOM 7614 C C . ALA B 1 410 ? 4.023 -27.062 -22.891 1 69.56 410 ALA B C 1
ATOM 7616 O O . ALA B 1 410 ? 3.197 -27.844 -22.438 1 69.56 410 ALA B O 1
ATOM 7617 N N . ARG B 1 411 ? 5.293 -27.188 -22.828 1 68.38 411 ARG B N 1
ATOM 7618 C CA . ARG B 1 411 ? 5.867 -28.375 -22.188 1 68.38 411 ARG B CA 1
ATOM 7619 C C . ARG B 1 411 ? 5.559 -28.375 -20.688 1 68.38 411 ARG B C 1
ATOM 7621 O O . ARG B 1 411 ? 5.184 -29.422 -20.141 1 68.38 411 ARG B O 1
ATOM 7628 N N . MET B 1 412 ? 5.598 -27.203 -20.219 1 65 412 MET B N 1
ATOM 7629 C CA . MET B 1 412 ? 5.332 -27.109 -18.797 1 65 412 MET B CA 1
ATOM 7630 C C . MET B 1 412 ? 3.857 -27.375 -18.5 1 65 412 MET B C 1
ATOM 7632 O O . MET B 1 412 ? 3.525 -28.016 -17.5 1 65 412 MET B O 1
ATOM 7636 N N . GLN B 1 413 ? 3.086 -26.875 -19.312 1 65.56 413 GLN B N 1
ATOM 7637 C CA . GLN B 1 413 ? 1.654 -27.125 -19.156 1 65.56 413 GLN B CA 1
ATOM 7638 C C . GLN B 1 413 ? 1.33 -28.609 -19.25 1 65.56 413 GLN B C 1
ATOM 7640 O O . GLN B 1 413 ? 0.47 -29.109 -18.516 1 65.56 413 GLN B O 1
ATOM 7645 N N . THR B 1 414 ? 2.053 -29.25 -20.156 1 70.25 414 THR B N 1
ATOM 7646 C CA . THR B 1 414 ? 1.869 -30.688 -20.312 1 70.25 414 THR B CA 1
ATOM 7647 C C . THR B 1 414 ? 2.293 -31.438 -19.047 1 70.25 414 THR B C 1
ATOM 7649 O O . THR B 1 414 ? 1.594 -32.344 -18.594 1 70.25 414 THR B O 1
ATOM 7652 N N . VAL B 1 415 ? 3.352 -31.016 -18.484 1 68.38 415 VAL B N 1
ATOM 7653 C CA . VAL B 1 415 ? 3.891 -31.672 -17.297 1 68.38 415 VAL B CA 1
ATOM 7654 C C . VAL B 1 415 ? 2.959 -31.422 -16.109 1 68.38 415 VAL B C 1
ATOM 7656 O O . VAL B 1 415 ? 2.768 -32.312 -15.266 1 68.38 415 VAL B O 1
ATOM 7659 N N . ASP B 1 416 ? 2.373 -30.281 -16.109 1 62.19 416 ASP B N 1
ATOM 7660 C CA . ASP B 1 416 ? 1.47 -29.906 -15.023 1 62.19 416 ASP B CA 1
ATOM 7661 C C . ASP B 1 416 ? 0.22 -30.797 -15.023 1 62.19 416 ASP B C 1
ATOM 7663 O O . ASP B 1 416 ? -0.384 -31.016 -13.977 1 62.19 416 ASP B O 1
ATOM 7667 N N . ARG B 1 417 ? -0.093 -31.297 -16.156 1 65.12 417 ARG B N 1
ATOM 7668 C CA . ARG B 1 417 ? -1.301 -32.094 -16.281 1 65.12 417 ARG B CA 1
ATOM 7669 C C . ARG B 1 417 ? -1.041 -33.562 -15.875 1 65.12 417 ARG B C 1
ATOM 7671 O O . ARG B 1 417 ? -1.979 -34.344 -15.695 1 65.12 417 ARG B O 1
ATOM 7678 N N . LEU B 1 418 ? 0.291 -33.812 -15.656 1 74.5 418 LEU B N 1
ATOM 7679 C CA . LEU B 1 418 ? 0.673 -35.188 -15.344 1 74.5 418 LEU B CA 1
ATOM 7680 C C . LEU B 1 418 ? 1.319 -35.281 -13.961 1 74.5 418 LEU B C 1
ATOM 7682 O O . LEU B 1 418 ? 1.896 -34.281 -13.484 1 74.5 418 LEU B O 1
ATOM 7686 N N . GLU B 1 419 ? 1.033 -36.312 -13.281 1 76.06 419 GLU B N 1
ATOM 7687 C CA . GLU B 1 419 ? 1.856 -36.625 -12.109 1 76.06 419 GLU B CA 1
ATOM 7688 C C . GLU B 1 419 ? 3.26 -37.062 -12.516 1 76.06 419 GLU B C 1
ATOM 7690 O O . GLU B 1 419 ? 3.422 -38 -13.273 1 76.06 419 GLU B O 1
ATOM 7695 N N . THR B 1 420 ? 4.254 -36.312 -12.125 1 80.44 420 THR B N 1
ATOM 7696 C CA . THR B 1 420 ? 5.633 -36.625 -12.477 1 80.44 420 THR B CA 1
ATOM 7697 C C . THR B 1 420 ? 6.48 -36.812 -11.219 1 80.44 420 THR B C 1
ATOM 7699 O O . THR B 1 420 ? 6.062 -36.406 -10.125 1 80.44 420 THR B O 1
ATOM 7702 N N . ALA B 1 421 ? 7.539 -37.594 -11.328 1 76.12 421 ALA B N 1
ATOM 7703 C CA . ALA B 1 421 ? 8.5 -37.812 -10.25 1 76.12 421 ALA B CA 1
ATOM 7704 C C . ALA B 1 421 ? 9.914 -37.469 -10.695 1 76.12 421 ALA B C 1
ATOM 7706 O O . ALA B 1 421 ? 10.25 -37.562 -11.875 1 76.12 421 ALA B O 1
ATOM 7707 N N . SER B 1 422 ? 10.711 -36.969 -9.75 1 76 422 SER B N 1
ATOM 7708 C CA . SER B 1 422 ? 12.133 -36.781 -10.016 1 76 422 SER B CA 1
ATOM 7709 C C . SER B 1 422 ? 12.836 -38.125 -10.18 1 76 422 SER B C 1
ATOM 7711 O O . SER B 1 422 ? 12.25 -39.188 -9.922 1 76 422 SER B O 1
ATOM 7713 N N . THR B 1 423 ? 14.125 -38 -10.617 1 78.38 423 THR B N 1
ATOM 7714 C CA . THR B 1 423 ? 14.922 -39.219 -10.758 1 78.38 423 THR B CA 1
ATOM 7715 C C . THR B 1 423 ? 14.969 -39.969 -9.438 1 78.38 423 THR B C 1
ATOM 7717 O O . THR B 1 423 ? 14.789 -41.188 -9.414 1 78.38 423 THR B O 1
ATOM 7720 N N . THR B 1 424 ? 15.109 -39.188 -8.406 1 75.88 424 THR B N 1
ATOM 7721 C CA . THR B 1 424 ? 15.219 -39.812 -7.09 1 75.88 424 THR B CA 1
ATOM 7722 C C . THR B 1 424 ? 13.875 -40.375 -6.652 1 75.88 424 THR B C 1
ATOM 7724 O O . THR B 1 424 ? 13.812 -41.5 -6.121 1 75.88 424 THR B O 1
ATOM 7727 N N . GLU B 1 425 ? 12.836 -39.75 -6.82 1 79.56 425 GLU B N 1
ATOM 7728 C CA . GLU B 1 425 ? 11.5 -40.188 -6.441 1 79.56 425 GLU B CA 1
ATOM 7729 C C . GLU B 1 425 ? 11.086 -41.406 -7.242 1 79.56 425 GLU B C 1
ATOM 7731 O O . GLU B 1 425 ? 10.516 -42.344 -6.691 1 79.56 425 GLU B O 1
ATOM 7736 N N . MET B 1 426 ? 11.367 -41.344 -8.492 1 86.44 426 MET B N 1
ATOM 7737 C CA . MET B 1 426 ? 11.008 -42.438 -9.359 1 86.44 426 MET B CA 1
ATOM 7738 C C . MET B 1 426 ? 11.797 -43.719 -8.984 1 86.44 426 MET B C 1
ATOM 7740 O O . MET B 1 426 ? 11.25 -44.812 -8.992 1 86.44 426 MET B O 1
ATOM 7744 N N . ALA B 1 427 ? 13.055 -43.469 -8.641 1 85.75 427 ALA B N 1
ATOM 7745 C CA . ALA B 1 427 ? 13.898 -44.562 -8.219 1 85.75 427 ALA B CA 1
ATOM 7746 C C . ALA B 1 427 ? 13.359 -45.219 -6.941 1 85.75 427 ALA B C 1
ATOM 7748 O O . ALA B 1 427 ? 13.445 -46.438 -6.77 1 85.75 427 ALA B O 1
ATOM 7749 N N . ARG B 1 428 ? 12.781 -44.438 -6.125 1 84.25 428 ARG B N 1
ATOM 7750 C CA . ARG B 1 428 ? 12.242 -44.938 -4.867 1 84.25 428 ARG B CA 1
ATOM 7751 C C . ARG B 1 428 ? 10.992 -45.781 -5.102 1 84.25 428 ARG B C 1
ATOM 7753 O O . ARG B 1 428 ? 10.656 -46.625 -4.293 1 84.25 428 ARG B O 1
ATOM 7760 N N . LEU B 1 429 ? 10.336 -45.438 -6.129 1 86.19 429 LEU B N 1
ATOM 7761 C CA . LEU B 1 429 ? 9.102 -46.156 -6.441 1 86.19 429 LEU B CA 1
ATOM 7762 C C . LEU B 1 429 ? 9.398 -47.5 -7.125 1 86.19 429 LEU B C 1
ATOM 7764 O O . LEU B 1 429 ? 8.539 -48.375 -7.18 1 86.19 429 LEU B O 1
ATOM 7768 N N . LEU B 1 430 ? 10.625 -47.625 -7.559 1 88.62 430 LEU B N 1
ATOM 7769 C CA . LEU B 1 430 ? 11.023 -48.844 -8.266 1 88.62 430 LEU B CA 1
ATOM 7770 C C . LEU B 1 430 ? 11.5 -49.906 -7.285 1 88.62 430 LEU B C 1
ATOM 7772 O O . LEU B 1 430 ? 12.164 -49.594 -6.297 1 88.62 430 LEU B O 1
ATOM 7776 N N . ARG B 1 431 ? 11.047 -51.062 -7.516 1 81.5 431 ARG B N 1
ATOM 7777 C CA . ARG B 1 431 ? 11.555 -52.188 -6.73 1 81.5 431 ARG B CA 1
ATOM 7778 C C . ARG B 1 431 ? 13.008 -52.5 -7.086 1 81.5 431 ARG B C 1
ATOM 7780 O O . ARG B 1 431 ? 13.32 -52.844 -8.227 1 81.5 431 ARG B O 1
ATOM 7787 N N . ALA B 1 432 ? 13.836 -52.188 -6.242 1 80.5 432 ALA B N 1
ATOM 7788 C CA . ALA B 1 432 ? 15.258 -52.469 -6.445 1 80.5 432 ALA B CA 1
ATOM 7789 C C . ALA B 1 432 ? 15.945 -52.812 -5.129 1 80.5 432 ALA B C 1
ATOM 7791 O O . ALA B 1 432 ? 15.391 -52.562 -4.051 1 80.5 432 ALA B O 1
ATOM 7792 N N . ASP B 1 433 ? 17.078 -53.531 -5.25 1 72.56 433 ASP B N 1
ATOM 7793 C CA . ASP B 1 433 ? 17.844 -53.938 -4.074 1 72.56 433 ASP B CA 1
ATOM 7794 C C . ASP B 1 433 ? 18.453 -52.75 -3.357 1 72.56 433 ASP B C 1
ATOM 7796 O O . ASP B 1 433 ? 18.703 -52.781 -2.154 1 72.56 433 ASP B O 1
ATOM 7800 N N . SER B 1 434 ? 18.812 -51.719 -4.109 1 78.56 434 SER B N 1
ATOM 7801 C CA . SER B 1 434 ? 19.359 -50.5 -3.549 1 78.56 434 SER B CA 1
ATOM 7802 C C . SER B 1 434 ? 18.906 -49.281 -4.336 1 78.56 434 SER B C 1
ATOM 7804 O O . SER B 1 434 ? 18.562 -49.375 -5.516 1 78.56 434 SER B O 1
ATOM 7806 N N . PRO B 1 435 ? 18.875 -48.188 -3.637 1 78.81 435 PRO B N 1
ATOM 7807 C CA . PRO B 1 435 ? 18.5 -46.969 -4.328 1 78.81 435 PRO B CA 1
ATOM 7808 C C . PRO B 1 435 ? 19.422 -46.656 -5.516 1 78.81 435 PRO B C 1
ATOM 7810 O O . PRO B 1 435 ? 18.953 -46.156 -6.547 1 78.81 435 PRO B O 1
ATOM 7813 N N . ASP B 1 436 ? 20.641 -46.969 -5.371 1 82.06 436 ASP B N 1
ATOM 7814 C CA . ASP B 1 436 ? 21.594 -46.688 -6.445 1 82.06 436 ASP B CA 1
ATOM 7815 C C . ASP B 1 436 ? 21.328 -47.594 -7.652 1 82.06 436 ASP B C 1
ATOM 7817 O O . ASP B 1 436 ? 21.453 -47.156 -8.797 1 82.06 436 ASP B O 1
ATOM 7821 N N . GLN B 1 437 ? 20.984 -48.75 -7.352 1 87.62 437 GLN B N 1
ATOM 7822 C CA . GLN B 1 437 ? 20.641 -49.656 -8.438 1 87.62 437 GLN B CA 1
ATOM 7823 C C . GLN B 1 437 ? 19.375 -49.219 -9.164 1 87.62 437 GLN B C 1
ATOM 7825 O O . GLN B 1 437 ? 19.266 -49.344 -10.383 1 87.62 437 GLN B O 1
ATOM 7830 N N . ALA B 1 438 ? 18.438 -48.75 -8.359 1 90.56 438 ALA B N 1
ATOM 7831 C CA . ALA B 1 438 ? 17.203 -48.25 -8.945 1 90.56 438 ALA B CA 1
ATOM 7832 C C . ALA B 1 438 ? 17.453 -47.062 -9.859 1 90.56 438 ALA B C 1
ATOM 7834 O O . ALA B 1 438 ? 16.891 -47 -10.961 1 90.56 438 ALA B O 1
ATOM 7835 N N . LYS B 1 439 ? 18.297 -46.188 -9.414 1 89.12 439 LYS B N 1
ATOM 7836 C CA . LYS B 1 439 ? 18.656 -45 -10.219 1 89.12 439 LYS B CA 1
ATOM 7837 C C . LYS B 1 439 ? 19.359 -45.438 -11.5 1 89.12 439 LYS B C 1
ATOM 7839 O O . LYS B 1 439 ? 19.109 -44.844 -12.57 1 89.12 439 LYS B O 1
ATOM 7844 N N . GLY B 1 440 ? 20.312 -46.312 -11.336 1 90 440 GLY B N 1
ATOM 7845 C CA . GLY B 1 440 ? 21.016 -46.844 -12.5 1 90 440 GLY B CA 1
ATOM 7846 C C . GLY B 1 440 ? 20.094 -47.469 -13.531 1 90 440 GLY B C 1
ATOM 7847 O O . GLY B 1 440 ? 20.25 -47.25 -14.727 1 90 440 GLY B O 1
ATOM 7848 N N . ARG B 1 441 ? 19.234 -48.219 -13.047 1 91.06 441 ARG B N 1
ATOM 7849 C CA . ARG B 1 441 ? 18.266 -48.875 -13.938 1 91.06 441 ARG B CA 1
ATOM 7850 C C . ARG B 1 441 ? 17.391 -47.844 -14.625 1 91.06 441 ARG B C 1
ATOM 7852 O O . ARG B 1 441 ? 17.125 -47.938 -15.828 1 91.06 441 ARG B O 1
ATOM 7859 N N . LEU B 1 442 ? 16.906 -46.906 -13.906 1 92.06 442 LEU B N 1
ATOM 7860 C CA . LEU B 1 442 ? 16.078 -45.844 -14.461 1 92.06 442 LEU B CA 1
ATOM 7861 C C . LEU B 1 442 ? 16.812 -45.125 -15.586 1 92.06 442 LEU B C 1
ATOM 7863 O O . LEU B 1 442 ? 16.25 -44.875 -16.656 1 92.06 442 LEU B O 1
ATOM 7867 N N . ASN B 1 443 ? 18.062 -44.781 -15.32 1 89.12 443 ASN B N 1
ATOM 7868 C CA . ASN B 1 443 ? 18.875 -44.125 -16.328 1 89.12 443 ASN B CA 1
ATOM 7869 C C . ASN B 1 443 ? 19.078 -44.969 -17.562 1 89.12 443 ASN B C 1
ATOM 7871 O O . ASN B 1 443 ? 19.062 -44.469 -18.688 1 89.12 443 ASN B O 1
ATOM 7875 N N . TYR B 1 444 ? 19.344 -46.125 -17.25 1 91.62 444 TYR B N 1
ATOM 7876 C CA . TYR B 1 444 ? 19.531 -47.062 -18.344 1 91.62 444 TYR B CA 1
ATOM 7877 C C . TYR B 1 444 ? 18.281 -47.156 -19.219 1 91.62 444 TYR B C 1
ATOM 7879 O O . TYR B 1 444 ? 18.359 -47.031 -20.438 1 91.62 444 TYR B O 1
ATOM 7887 N N . LEU B 1 445 ? 17.172 -47.312 -18.609 1 93.5 445 LEU B N 1
ATOM 7888 C CA . LEU B 1 445 ? 15.922 -47.469 -19.344 1 93.5 445 LEU B CA 1
ATOM 7889 C C . LEU B 1 445 ? 15.586 -46.188 -20.094 1 93.5 445 LEU B C 1
ATOM 7891 O O . LEU B 1 445 ? 15.031 -46.219 -21.203 1 93.5 445 LEU B O 1
ATOM 7895 N N . ARG B 1 446 ? 15.852 -45.062 -19.531 1 91.38 446 ARG B N 1
ATOM 7896 C CA . ARG B 1 446 ? 15.656 -43.781 -20.203 1 91.38 446 ARG B CA 1
ATOM 7897 C C . ARG B 1 446 ? 16.547 -43.688 -21.438 1 91.38 446 ARG B C 1
ATOM 7899 O O . ARG B 1 446 ? 16.078 -43.281 -22.5 1 91.38 446 ARG B O 1
ATOM 7906 N N . LYS B 1 447 ? 17.844 -44.031 -21.25 1 88.62 447 LYS B N 1
ATOM 7907 C CA . LYS B 1 447 ? 18.797 -43.938 -22.344 1 88.62 447 LYS B CA 1
ATOM 7908 C C . LYS B 1 447 ? 18.438 -44.906 -23.469 1 88.62 447 LYS B C 1
ATOM 7910 O O . LYS B 1 447 ? 18.703 -44.625 -24.641 1 88.62 447 LYS B O 1
ATOM 7915 N N . LYS B 1 448 ? 17.828 -45.938 -23.062 1 90.25 448 LYS B N 1
ATOM 7916 C CA . LYS B 1 448 ? 17.422 -46.938 -24.047 1 90.25 448 LYS B CA 1
ATOM 7917 C C . LYS B 1 448 ? 16.031 -46.656 -24.594 1 90.25 448 LYS B C 1
ATOM 7919 O O . LYS B 1 448 ? 15.438 -47.469 -25.281 1 90.25 448 LYS B O 1
ATOM 7924 N N . ASN B 1 449 ? 15.43 -45.531 -24.172 1 90.31 449 ASN B N 1
ATOM 7925 C CA . ASN B 1 449 ? 14.172 -45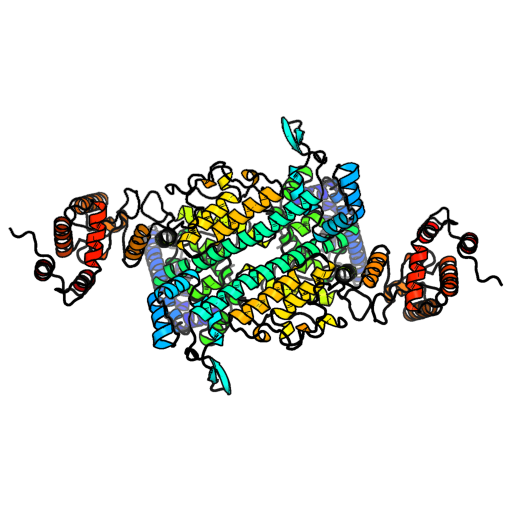 -24.672 1 90.31 449 ASN B CA 1
ATOM 7926 C C . ASN B 1 449 ? 12.992 -45.875 -24.297 1 90.31 449 ASN B C 1
ATOM 7928 O O . ASN B 1 449 ? 12 -45.969 -25.031 1 90.31 449 ASN B O 1
ATOM 7932 N N . ALA B 1 450 ? 13.195 -46.594 -23.266 1 93.5 450 ALA B N 1
ATOM 7933 C CA . ALA B 1 450 ? 12.117 -47.438 -22.75 1 93.5 450 ALA B CA 1
ATOM 7934 C C . ALA B 1 450 ? 11.211 -46.656 -21.797 1 93.5 450 ALA B C 1
ATOM 7936 O O . ALA B 1 450 ? 10.055 -47.031 -21.594 1 93.5 450 ALA B O 1
ATOM 7937 N N . VAL B 1 451 ? 11.758 -45.688 -21.172 1 95 451 VAL B N 1
ATOM 7938 C CA . VAL B 1 451 ? 11.023 -44.844 -20.234 1 95 451 VAL B CA 1
ATOM 7939 C C . VAL B 1 451 ? 11.164 -43.375 -20.641 1 95 451 VAL B C 1
ATOM 7941 O O . VAL B 1 451 ? 12.242 -42.938 -21.062 1 95 451 VAL B O 1
ATOM 7944 N N . ILE B 1 452 ? 10.055 -42.688 -20.625 1 93.19 452 ILE B N 1
ATOM 7945 C CA . ILE B 1 452 ? 10.062 -41.281 -20.953 1 93.19 452 ILE B CA 1
ATOM 7946 C C . ILE B 1 452 ? 10.641 -40.469 -19.781 1 93.19 452 ILE B C 1
ATOM 7948 O O . ILE B 1 452 ? 10.172 -40.594 -18.656 1 93.19 452 ILE B O 1
ATOM 7952 N N . GLY B 1 453 ? 11.719 -39.844 -19.984 1 89.19 453 GLY B N 1
ATOM 7953 C CA . GLY B 1 453 ? 12.312 -38.875 -19.094 1 89.19 453 GLY B CA 1
ATOM 7954 C C . GLY B 1 453 ? 12.383 -37.469 -19.703 1 89.19 453 GLY B C 1
ATOM 7955 O O . GLY B 1 453 ? 13.109 -37.25 -20.672 1 89.19 453 GLY B O 1
ATOM 7956 N N . LEU B 1 454 ? 11.586 -36.594 -19.141 1 82 454 LEU B N 1
ATOM 7957 C CA . LEU B 1 454 ? 11.438 -35.25 -19.734 1 82 454 LEU B CA 1
ATOM 7958 C C . LEU B 1 454 ? 12.5 -34.312 -19.203 1 82 454 LEU B C 1
ATOM 7960 O O . LEU B 1 454 ? 12.578 -34.062 -18 1 82 454 LEU B O 1
ATOM 7964 N N . GLN B 1 455 ? 13.273 -33.875 -20.219 1 72.69 455 GLN B N 1
ATOM 7965 C CA . GLN B 1 455 ? 14.219 -32.844 -19.875 1 72.69 455 GLN B CA 1
ATOM 7966 C C . GLN B 1 455 ? 13.562 -31.453 -19.969 1 72.69 455 GLN B C 1
ATOM 7968 O O . GLN B 1 455 ? 13.094 -31.047 -21.031 1 72.69 455 GLN B O 1
ATOM 7973 N N . ILE B 1 456 ? 13.086 -30.766 -18.984 1 61.09 456 ILE B N 1
ATOM 7974 C CA . ILE B 1 456 ? 12.281 -29.547 -19.016 1 61.09 456 ILE B CA 1
ATOM 7975 C C . ILE B 1 456 ? 13.18 -28.344 -19.281 1 61.09 456 ILE B C 1
ATOM 7977 O O . ILE B 1 456 ? 12.789 -27.406 -19.984 1 61.09 456 ILE B O 1
ATOM 7981 N N . LEU B 1 457 ? 14.508 -28.203 -18.922 1 58.12 457 LEU B N 1
ATOM 7982 C CA . LEU B 1 457 ? 15.406 -27.094 -19.172 1 58.12 457 LEU B CA 1
ATOM 7983 C C . LEU B 1 457 ? 16.812 -27.578 -19.516 1 58.12 457 LEU B C 1
ATOM 7985 O O . LEU B 1 457 ? 17.031 -28.797 -19.609 1 58.12 457 LEU B O 1
ATOM 7989 N N . HIS B 1 458 ? 17.688 -26.656 -20.062 1 52.38 458 HIS B N 1
ATOM 7990 C CA . HIS B 1 458 ? 19.031 -26.984 -20.516 1 52.38 458 HIS B CA 1
ATOM 7991 C C . HIS B 1 458 ? 19.812 -27.719 -19.438 1 52.38 458 HIS B C 1
ATOM 7993 O O . HIS B 1 458 ? 21.031 -27.906 -19.547 1 52.38 458 HIS B O 1
ATOM 7999 N N . GLY B 1 459 ? 19.016 -28.312 -18.5 1 55.03 459 GLY B N 1
ATOM 8000 C CA . GLY B 1 459 ? 19.781 -29.016 -17.484 1 55.03 459 GLY B CA 1
ATOM 8001 C C . GLY B 1 459 ? 19.812 -30.516 -17.672 1 55.03 459 GLY B C 1
ATOM 8002 O O . GLY B 1 459 ? 19.328 -31.031 -18.688 1 55.03 459 GLY B O 1
ATOM 8003 N N . SER B 1 460 ? 20.656 -31.203 -16.828 1 59.06 460 SER B N 1
ATOM 8004 C CA . SER B 1 460 ? 20.891 -32.656 -16.891 1 59.06 460 SER B CA 1
ATOM 8005 C C . SER B 1 460 ? 19.812 -33.406 -16.109 1 59.06 460 SER B C 1
ATOM 8007 O O . SER B 1 460 ? 19.797 -34.625 -16.109 1 59.06 460 SER B O 1
ATOM 8009 N N . THR B 1 461 ? 18.828 -32.688 -15.547 1 65.56 461 THR B N 1
ATOM 8010 C CA . THR B 1 461 ? 17.859 -33.406 -14.711 1 65.56 461 THR B CA 1
ATOM 8011 C C . THR B 1 461 ? 16.594 -33.719 -15.508 1 65.56 461 THR B C 1
ATOM 8013 O O . THR B 1 461 ? 16.219 -32.969 -16.422 1 65.56 461 THR B O 1
ATOM 8016 N N . HIS B 1 462 ? 15.977 -34.969 -15.172 1 78.38 462 HIS B N 1
ATOM 8017 C CA . HIS B 1 462 ? 14.805 -35.438 -15.898 1 78.38 462 HIS B CA 1
ATOM 8018 C C . HIS B 1 462 ? 13.617 -35.625 -14.961 1 78.38 462 HIS B C 1
ATOM 8020 O O . HIS B 1 462 ? 13.797 -35.906 -13.773 1 78.38 462 HIS B O 1
ATOM 8026 N N . ARG B 1 463 ? 12.383 -35.312 -15.438 1 79.88 463 ARG B N 1
ATOM 8027 C CA . ARG B 1 463 ? 11.125 -35.688 -14.789 1 79.88 463 ARG B CA 1
ATOM 8028 C C . ARG B 1 463 ? 10.469 -36.844 -15.5 1 79.88 463 ARG B C 1
ATOM 8030 O O . ARG B 1 463 ? 10.484 -36.938 -16.719 1 79.88 463 ARG B O 1
ATOM 8037 N N . TYR B 1 464 ? 9.992 -37.75 -14.641 1 87.62 464 TYR B N 1
ATOM 8038 C CA . TYR B 1 464 ? 9.414 -38.969 -15.188 1 87.62 464 TYR B CA 1
ATOM 8039 C C . TYR B 1 464 ? 7.914 -39.031 -14.906 1 87.62 464 TYR B C 1
ATOM 8041 O O . TYR B 1 464 ? 7.492 -39.031 -13.75 1 87.62 464 TYR B O 1
ATOM 8049 N N . PRO B 1 465 ? 7.074 -39 -15.977 1 89.69 465 PRO B N 1
ATOM 8050 C CA . PRO B 1 465 ? 5.648 -39.25 -15.727 1 89.69 465 PRO B CA 1
ATOM 8051 C C . PRO B 1 465 ? 5.383 -40.562 -14.992 1 89.69 465 PRO B C 1
ATOM 8053 O O . PRO B 1 465 ? 5.859 -41.625 -15.414 1 89.69 465 PRO B O 1
ATOM 8056 N N . THR B 1 466 ? 4.555 -40.562 -13.938 1 90.12 466 THR B N 1
ATOM 8057 C CA . THR B 1 466 ? 4.434 -41.719 -13.055 1 90.12 466 THR B CA 1
ATOM 8058 C C . THR B 1 466 ? 3.469 -42.719 -13.641 1 90.12 466 THR B C 1
ATOM 8060 O O . THR B 1 466 ? 3.43 -43.875 -13.195 1 90.12 466 THR B O 1
ATOM 8063 N N . PHE B 1 467 ? 2.693 -42.312 -14.664 1 92.06 467 PHE B N 1
ATOM 8064 C CA . PHE B 1 467 ? 1.752 -43.281 -15.25 1 92.06 467 PHE B CA 1
ATOM 8065 C C . PHE B 1 467 ? 2.486 -44.469 -15.859 1 92.06 467 PHE B C 1
ATOM 8067 O O . PHE B 1 467 ? 1.884 -45.5 -16.109 1 92.06 467 PHE B O 1
ATOM 8074 N N . GLN B 1 468 ? 3.801 -44.281 -16.047 1 95.31 468 GLN B N 1
ATOM 8075 C CA . GLN B 1 468 ? 4.605 -45.312 -16.688 1 95.31 468 GLN B CA 1
ATOM 8076 C C . GLN B 1 468 ? 4.844 -46.5 -15.742 1 95.31 468 GLN B C 1
ATOM 8078 O O . GLN B 1 468 ? 5.238 -47.594 -16.188 1 95.31 468 GLN B O 1
ATOM 8083 N N . LEU B 1 469 ? 4.633 -46.219 -14.445 1 92.69 469 LEU B N 1
ATOM 8084 C CA . LEU B 1 469 ? 4.957 -47.188 -13.406 1 92.69 469 LEU B CA 1
ATOM 8085 C C . LEU B 1 469 ? 3.707 -47.906 -12.938 1 92.69 469 LEU B C 1
ATOM 8087 O O . LEU B 1 469 ? 2.656 -47.312 -12.742 1 92.69 469 LEU B O 1
ATOM 8091 N N . ASP B 1 470 ? 3.865 -49.219 -12.844 1 91.19 470 ASP B N 1
ATOM 8092 C CA . ASP B 1 470 ? 2.854 -50.031 -12.188 1 91.19 470 ASP B CA 1
ATOM 8093 C C . ASP B 1 470 ? 3.098 -50.094 -10.68 1 91.19 470 ASP B C 1
ATOM 8095 O O . ASP B 1 470 ? 4.059 -50.719 -10.227 1 91.19 470 ASP B O 1
ATOM 8099 N N . ALA B 1 471 ? 2.23 -49.5 -9.969 1 86.12 471 ALA B N 1
ATOM 8100 C CA . ALA B 1 471 ? 2.398 -49.406 -8.523 1 86.12 471 ALA B CA 1
ATOM 8101 C C . ALA B 1 471 ? 2.365 -50.781 -7.875 1 86.12 471 ALA B C 1
ATOM 8103 O O . ALA B 1 471 ? 3.014 -51.031 -6.848 1 86.12 471 ALA B O 1
ATOM 8104 N N . ALA B 1 472 ? 1.614 -51.75 -8.453 1 86.19 472 ALA B N 1
ATOM 8105 C CA . ALA B 1 472 ? 1.476 -53.094 -7.906 1 86.19 472 ALA B CA 1
ATOM 8106 C C . ALA B 1 472 ? 2.793 -53.844 -7.996 1 86.19 472 ALA B C 1
ATOM 8108 O O . ALA B 1 472 ? 3.195 -54.531 -7.039 1 86.19 472 ALA B O 1
ATOM 8109 N N . THR B 1 473 ? 3.479 -53.75 -9.078 1 89.88 473 THR B N 1
ATOM 8110 C CA . THR B 1 473 ? 4.707 -54.5 -9.297 1 89.88 473 THR B CA 1
ATOM 8111 C C . THR B 1 473 ? 5.93 -53.656 -8.961 1 89.88 473 THR B C 1
ATOM 8113 O O . THR B 1 473 ? 7.043 -54.188 -8.852 1 89.88 473 THR B O 1
ATOM 8116 N N . GLN B 1 474 ? 5.754 -52.344 -8.734 1 90.94 474 GLN B N 1
ATOM 8117 C CA . GLN B 1 474 ? 6.824 -51.375 -8.5 1 90.94 474 GLN B CA 1
ATOM 8118 C C . GLN B 1 474 ? 7.852 -51.438 -9.633 1 90.94 474 GLN B C 1
ATOM 8120 O O . GLN B 1 474 ? 9.055 -51.438 -9.383 1 90.94 474 GLN B O 1
ATOM 8125 N N . ASP B 1 475 ? 7.324 -51.656 -10.789 1 92.81 475 ASP B N 1
ATOM 8126 C CA . ASP B 1 475 ? 8.125 -51.656 -12.016 1 92.81 475 ASP B CA 1
ATOM 8127 C C . ASP B 1 475 ? 7.344 -51.031 -13.172 1 92.81 475 ASP B C 1
ATOM 8129 O O . ASP B 1 475 ? 6.137 -50.812 -13.062 1 92.81 475 ASP B O 1
ATOM 8133 N N . PHE B 1 476 ? 8.008 -50.719 -14.242 1 95 476 PHE B N 1
ATOM 8134 C CA . PHE B 1 476 ? 7.371 -50.094 -15.398 1 95 476 PHE B CA 1
ATOM 8135 C C . PHE B 1 476 ? 6.484 -51.094 -16.125 1 95 476 PHE B C 1
ATOM 8137 O O . PHE B 1 476 ? 6.82 -52.281 -16.234 1 95 476 PHE B O 1
ATOM 8144 N N . TYR B 1 477 ? 5.367 -50.656 -16.625 1 94.12 477 TYR B N 1
ATOM 8145 C CA . TYR B 1 477 ? 4.531 -51.5 -17.469 1 94.12 477 TYR B CA 1
ATOM 8146 C C . TYR B 1 477 ? 5.297 -51.969 -18.703 1 94.12 477 TYR B C 1
ATOM 8148 O O . TYR B 1 477 ? 5.863 -51.156 -19.438 1 94.12 477 TYR B O 1
ATOM 8156 N N . PRO B 1 478 ? 5.344 -53.25 -18.969 1 94.06 478 PRO B N 1
ATOM 8157 C CA . PRO B 1 478 ? 6.012 -53.719 -20.188 1 94.06 478 PRO B CA 1
ATOM 8158 C C . PRO B 1 478 ? 5.453 -53.062 -21.453 1 94.06 478 PRO B C 1
ATOM 8160 O O . PRO B 1 478 ? 6.211 -52.75 -22.375 1 94.06 478 PRO B O 1
ATOM 8163 N N . VAL B 1 479 ? 4.191 -52.906 -21.438 1 94.62 479 VAL B N 1
ATOM 8164 C CA . VAL B 1 479 ? 3.549 -52.312 -22.609 1 94.62 479 VAL B CA 1
ATOM 8165 C C . VAL B 1 479 ? 4.02 -50.875 -22.812 1 94.62 479 VAL B C 1
ATOM 8167 O O . VAL B 1 479 ? 4.156 -50.406 -23.938 1 94.62 479 VAL B O 1
ATOM 8170 N N . VAL B 1 480 ? 4.223 -50.156 -21.703 1 96.5 480 VAL B N 1
ATOM 8171 C CA . VAL B 1 480 ? 4.699 -48.781 -21.766 1 96.5 480 VAL B CA 1
ATOM 8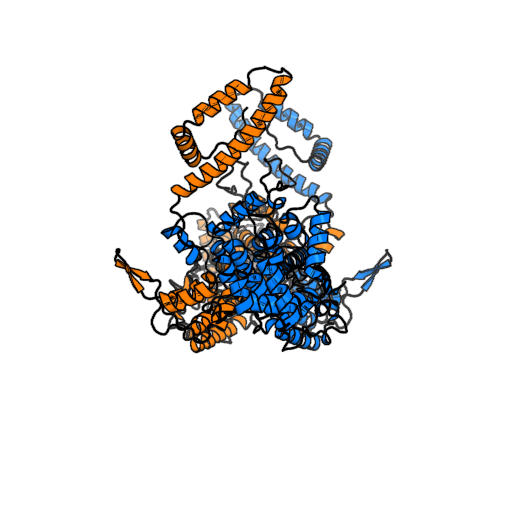172 C C . VAL B 1 480 ? 6.117 -48.75 -22.328 1 96.5 480 VAL B C 1
ATOM 8174 O O . VAL B 1 480 ? 6.434 -47.938 -23.188 1 96.5 480 VAL B O 1
ATOM 8177 N N . MET B 1 481 ? 6.926 -49.656 -21.859 1 95.19 481 MET B N 1
ATOM 8178 C CA . MET B 1 481 ? 8.297 -49.719 -22.344 1 95.19 481 MET B CA 1
ATOM 8179 C C . MET B 1 481 ? 8.328 -50.062 -23.828 1 95.19 481 MET B C 1
ATOM 8181 O O . MET B 1 481 ? 9.094 -49.469 -24.594 1 95.19 481 MET B O 1
ATOM 8185 N N . SER B 1 482 ? 7.48 -50.969 -24.172 1 93.88 482 SER B N 1
ATOM 8186 C CA . SER B 1 482 ? 7.375 -51.344 -25.578 1 93.88 482 SER B CA 1
ATOM 8187 C C . SER B 1 482 ? 6.918 -50.156 -26.438 1 93.88 482 SER B C 1
ATOM 8189 O O . SER B 1 482 ? 7.48 -49.906 -27.5 1 93.88 482 SER B O 1
ATOM 8191 N N . ALA B 1 483 ? 5.914 -49.5 -26 1 94.81 483 ALA B N 1
ATOM 8192 C CA . ALA B 1 483 ? 5.379 -48.375 -26.734 1 94.81 483 ALA B CA 1
ATOM 8193 C C . ALA B 1 483 ? 6.449 -47.281 -26.906 1 94.81 483 ALA B C 1
ATOM 8195 O O . ALA B 1 483 ? 6.625 -46.75 -28.016 1 94.81 483 ALA B O 1
ATOM 8196 N N . ASN B 1 484 ? 7.137 -46.969 -25.828 1 94.69 484 ASN B N 1
ATOM 8197 C CA . ASN B 1 484 ? 8.164 -45.938 -25.875 1 94.69 484 ASN B CA 1
ATOM 8198 C C . ASN B 1 484 ? 9.266 -46.281 -26.875 1 94.69 484 ASN B C 1
ATOM 8200 O O . ASN B 1 484 ? 9.75 -45.406 -27.594 1 94.69 484 ASN B O 1
ATOM 8204 N N . ARG B 1 485 ? 9.641 -47.469 -26.906 1 90.81 485 ARG B N 1
ATOM 8205 C CA . ARG B 1 485 ? 10.68 -47.906 -27.828 1 90.81 485 ARG B CA 1
ATOM 8206 C C . ARG B 1 485 ? 10.195 -47.781 -29.281 1 90.81 485 ARG B C 1
ATOM 8208 O O . ARG B 1 485 ? 10.945 -47.344 -30.156 1 90.81 485 ARG B O 1
ATOM 8215 N N . LYS B 1 486 ? 9 -48.156 -29.484 1 91.12 486 LYS B N 1
ATOM 8216 C CA . LYS B 1 486 ? 8.43 -48.031 -30.828 1 91.12 486 LYS B CA 1
ATOM 8217 C C . LYS B 1 486 ? 8.336 -46.594 -31.266 1 91.12 486 LYS B C 1
ATOM 8219 O O . LYS B 1 486 ? 8.594 -46.281 -32.438 1 91.12 486 LYS B O 1
ATOM 8224 N N . LEU B 1 487 ? 7.91 -45.812 -30.344 1 92.5 487 LEU B N 1
ATOM 8225 C CA . LEU B 1 487 ? 7.781 -44.375 -30.641 1 92.5 487 LEU B CA 1
ATOM 8226 C C . LEU B 1 487 ? 9.133 -43.781 -30.969 1 92.5 487 LEU B C 1
ATOM 8228 O O . LEU B 1 487 ? 9.227 -42.875 -31.812 1 92.5 487 LEU B O 1
ATOM 8232 N N . PHE B 1 488 ? 10.125 -44.219 -30.25 1 89.06 488 PHE B N 1
ATOM 8233 C CA . PHE B 1 488 ? 11.469 -43.719 -30.531 1 89.06 488 PHE B CA 1
ATOM 8234 C C . PHE B 1 488 ? 11.883 -44.062 -31.969 1 89.06 488 PHE B C 1
ATOM 8236 O O . PHE B 1 488 ? 12.492 -43.25 -32.656 1 89.06 488 PHE B O 1
ATOM 8243 N N . VAL B 1 489 ? 11.562 -45.219 -32.344 1 86.12 489 VAL B N 1
ATOM 8244 C CA . VAL B 1 489 ? 11.898 -45.656 -33.688 1 86.12 489 VAL B CA 1
ATOM 8245 C C . VAL B 1 489 ? 11.102 -44.844 -34.719 1 86.12 489 VAL B C 1
ATOM 8247 O O . VAL B 1 489 ? 11.641 -44.406 -35.719 1 86.12 489 VAL B O 1
ATOM 8250 N N . ARG B 1 490 ? 9.891 -44.656 -34.375 1 85.75 490 ARG B N 1
ATOM 8251 C CA . ARG B 1 490 ? 9.008 -43.875 -35.25 1 85.75 490 ARG B CA 1
ATOM 8252 C C . ARG B 1 490 ? 9.484 -42.438 -35.406 1 85.75 490 ARG B C 1
ATOM 8254 O O . ARG B 1 490 ? 9.398 -41.844 -36.469 1 85.75 490 ARG B O 1
ATOM 8261 N N . ASN B 1 491 ? 9.859 -41.906 -34.312 1 80.12 491 ASN B N 1
ATOM 8262 C CA . ASN B 1 491 ? 10.273 -40.531 -34.281 1 80.12 491 ASN B CA 1
ATOM 8263 C C . ASN B 1 491 ? 11.75 -40.375 -34.656 1 80.12 491 ASN B C 1
ATOM 8265 O O . ASN B 1 491 ? 12.422 -39.469 -34.156 1 80.12 491 ASN B O 1
ATOM 8269 N N . ASN B 1 492 ? 12.172 -41.25 -35.469 1 75.25 492 ASN B N 1
ATOM 8270 C CA . ASN B 1 492 ? 13.562 -41.312 -35.906 1 75.25 492 ASN B CA 1
ATOM 8271 C C . ASN B 1 492 ? 13.992 -40 -36.562 1 75.25 492 ASN B C 1
ATOM 8273 O O . ASN B 1 492 ? 13.266 -39.438 -37.375 1 75.25 492 ASN B O 1
ATOM 8277 N N . GLY B 1 493 ? 14.742 -38.969 -35.844 1 74.19 493 GLY B N 1
ATOM 8278 C CA . GLY B 1 493 ? 15.227 -37.656 -36.312 1 74.19 493 GLY B CA 1
ATOM 8279 C C . GLY B 1 493 ? 15.188 -36.594 -35.219 1 74.19 493 GLY B C 1
ATOM 8280 O O . GLY B 1 493 ? 15.836 -35.562 -35.344 1 74.19 493 GLY B O 1
ATOM 8281 N N . ALA B 1 494 ? 14.383 -36.875 -34.344 1 76.25 494 ALA B N 1
ATOM 8282 C CA . ALA B 1 494 ? 14.312 -35.906 -33.25 1 76.25 494 ALA B CA 1
ATOM 8283 C C . ALA B 1 494 ? 15.484 -36.062 -32.281 1 76.25 494 ALA B C 1
ATOM 8285 O O . ALA B 1 494 ? 16.094 -37.125 -32.219 1 76.25 494 ALA B O 1
ATOM 8286 N N . SER B 1 495 ? 15.898 -35 -31.797 1 79.44 495 SER B N 1
ATOM 8287 C CA . SER B 1 495 ? 16.906 -35.125 -30.75 1 79.44 495 SER B CA 1
ATOM 8288 C C . SER B 1 495 ? 16.422 -36 -29.594 1 79.44 495 SER B C 1
ATOM 8290 O O . SER B 1 495 ? 15.227 -36.25 -29.453 1 79.44 495 SER B O 1
ATOM 8292 N N . LYS B 1 496 ? 17.328 -36.531 -28.875 1 76.25 496 LYS B N 1
ATOM 8293 C CA . LYS B 1 496 ? 17.016 -37.438 -27.766 1 76.25 496 LYS B CA 1
ATOM 8294 C C . LYS B 1 496 ? 16.016 -36.781 -26.797 1 76.25 496 LYS B C 1
ATOM 8296 O O . LYS B 1 496 ? 15.094 -37.438 -26.328 1 76.25 496 LYS B O 1
ATOM 8301 N N . GLU B 1 497 ? 16.203 -35.5 -26.656 1 77.25 497 GLU B N 1
ATOM 8302 C CA . GLU B 1 497 ? 15.32 -34.812 -25.734 1 77.25 497 GLU B CA 1
ATOM 8303 C C . GLU B 1 497 ? 13.93 -34.594 -26.344 1 77.25 497 GLU B C 1
ATOM 8305 O O . GLU B 1 497 ? 12.922 -34.781 -25.656 1 77.25 497 GLU B O 1
ATOM 8310 N N . GLU B 1 498 ? 13.891 -34.281 -27.531 1 83.06 498 GLU B N 1
ATOM 8311 C CA . GLU B 1 498 ? 12.633 -34.031 -28.234 1 83.06 498 GLU B CA 1
ATOM 8312 C C . GLU B 1 498 ? 11.789 -35.312 -28.344 1 83.06 498 GLU B C 1
ATOM 8314 O O . GLU B 1 498 ? 10.562 -35.25 -28.297 1 83.06 498 GLU B O 1
ATOM 8319 N N . HIS B 1 499 ? 12.484 -36.406 -28.406 1 86.75 499 HIS B N 1
ATOM 8320 C CA . HIS B 1 499 ? 11.805 -37.688 -28.547 1 86.75 499 HIS B CA 1
ATOM 8321 C C . HIS B 1 499 ? 10.906 -37.969 -27.328 1 86.75 499 HIS B C 1
ATOM 8323 O O . HIS B 1 499 ? 9.797 -38.469 -27.484 1 86.75 499 HIS B O 1
ATOM 8329 N N . HIS B 1 500 ? 11.461 -37.688 -26.188 1 89.69 500 HIS B N 1
ATOM 8330 C CA . HIS B 1 500 ? 10.688 -37.938 -24.969 1 89.69 500 HIS B CA 1
ATOM 8331 C C . HIS B 1 500 ? 9.406 -37.094 -24.953 1 89.69 500 HIS B C 1
ATOM 8333 O O . HIS B 1 500 ? 8.352 -37.594 -24.547 1 89.69 500 HIS B O 1
ATOM 8339 N N . TRP B 1 501 ? 9.484 -35.906 -25.469 1 87.06 501 TRP B N 1
ATOM 8340 C CA . TRP B 1 501 ? 8.328 -35 -25.484 1 87.06 501 TRP B CA 1
ATOM 8341 C C . TRP B 1 501 ? 7.297 -35.469 -26.516 1 87.06 501 TRP B C 1
ATOM 8343 O O . TRP B 1 501 ? 6.094 -35.438 -26.25 1 87.06 501 TRP B O 1
ATOM 8353 N N . LEU B 1 502 ? 7.805 -35.906 -27.625 1 88.12 502 LEU B N 1
ATOM 8354 C CA . LEU B 1 502 ? 6.918 -36.406 -28.672 1 88.12 502 LEU B CA 1
ATOM 8355 C C . LEU B 1 502 ? 6.195 -37.656 -28.219 1 88.12 502 LEU B C 1
ATOM 8357 O O . LEU B 1 502 ? 5.012 -37.844 -28.516 1 88.12 502 LEU B O 1
ATOM 8361 N N . ALA B 1 503 ? 6.98 -38.531 -27.547 1 91.75 503 ALA B N 1
ATOM 8362 C CA . ALA B 1 503 ? 6.367 -39.75 -27.016 1 91.75 503 ALA B CA 1
ATOM 8363 C C . ALA B 1 503 ? 5.246 -39.406 -26.031 1 91.75 503 ALA B C 1
ATOM 8365 O O . ALA B 1 503 ? 4.172 -40 -26.078 1 91.75 503 ALA B O 1
ATOM 8366 N N . LEU B 1 504 ? 5.559 -38.438 -25.188 1 90.62 504 LEU B N 1
ATOM 8367 C CA . LEU B 1 504 ? 4.547 -38.062 -24.219 1 90.62 504 LEU B CA 1
ATOM 8368 C C . LEU B 1 504 ? 3.309 -37.5 -24.922 1 90.62 504 LEU B C 1
ATOM 8370 O O . LEU B 1 504 ? 2.184 -37.75 -24.484 1 90.62 504 LEU B O 1
ATOM 8374 N N . GLU B 1 505 ? 3.484 -36.719 -25.938 1 87.69 505 GLU B N 1
ATOM 8375 C CA . GLU B 1 505 ? 2.367 -36.188 -26.703 1 87.69 505 GLU B CA 1
ATOM 8376 C C . GLU B 1 505 ? 1.473 -37.312 -27.25 1 87.69 505 GLU B C 1
ATOM 8378 O O . GLU B 1 505 ? 0.248 -37.156 -27.266 1 87.69 505 GLU B O 1
ATOM 8383 N N . TRP B 1 506 ? 2.131 -38.344 -27.688 1 91.19 506 TRP B N 1
ATOM 8384 C CA . TRP B 1 506 ? 1.362 -39.5 -28.172 1 91.19 506 TRP B CA 1
ATOM 8385 C C . TRP B 1 506 ? 0.534 -40.094 -27.062 1 91.19 506 TRP B C 1
ATOM 8387 O O . TRP B 1 506 ? -0.628 -40.469 -27.266 1 91.19 506 TRP B O 1
ATOM 8397 N N . TRP B 1 507 ? 1.117 -40.25 -25.922 1 93.62 507 TRP B N 1
ATOM 8398 C CA . TRP B 1 507 ? 0.441 -40.844 -24.781 1 93.62 507 TRP B CA 1
ATOM 8399 C C . TRP B 1 507 ? -0.785 -40.031 -24.375 1 93.62 507 TRP B C 1
ATOM 8401 O O . TRP B 1 507 ? -1.766 -40.594 -23.875 1 93.62 507 TRP B O 1
ATOM 8411 N N . MET B 1 508 ? -0.715 -38.719 -24.625 1 89.62 508 MET B N 1
ATOM 8412 C CA . MET B 1 508 ? -1.744 -37.844 -24.078 1 89.62 508 MET B CA 1
ATOM 8413 C C . MET B 1 508 ? -2.775 -37.5 -25.141 1 89.62 508 MET B C 1
ATOM 8415 O O . MET B 1 508 ? -3.826 -36.938 -24.828 1 89.62 508 MET B O 1
ATOM 8419 N N . SER B 1 509 ? -2.508 -37.844 -26.406 1 89.69 509 SER B N 1
ATOM 8420 C CA . SER B 1 509 ? -3.406 -37.531 -27.516 1 89.69 509 SER B CA 1
ATOM 8421 C C . SER B 1 509 ? -4.332 -38.688 -27.844 1 89.69 509 SER B C 1
ATOM 8423 O O . SER B 1 509 ? -3.943 -39.844 -27.703 1 89.69 509 SER B O 1
ATOM 8425 N N . PRO B 1 510 ? -5.547 -38.312 -28.266 1 91 510 PRO B N 1
ATOM 8426 C CA . PRO B 1 510 ? -6.449 -39.406 -28.672 1 91 510 PRO B CA 1
ATOM 8427 C C . PRO B 1 510 ? -5.895 -40.219 -29.828 1 91 510 PRO B C 1
ATOM 8429 O O . PRO B 1 510 ? -5.273 -39.688 -30.734 1 91 510 PRO B O 1
ATOM 8432 N N . GLU B 1 511 ? -6.074 -41.562 -29.719 1 88.75 511 GLU B N 1
ATOM 8433 C CA . GLU B 1 511 ? -5.641 -42.5 -30.734 1 88.75 511 GLU B CA 1
ATOM 8434 C C . GLU B 1 511 ? -6.836 -43.219 -31.375 1 88.75 511 GLU B C 1
ATOM 8436 O O . GLU B 1 511 ? -7.539 -43.969 -30.719 1 88.75 511 GLU B O 1
ATOM 8441 N N . PRO B 1 512 ? -7.066 -43 -32.625 1 89 512 PRO B N 1
ATOM 8442 C CA . PRO B 1 512 ? -8.227 -43.562 -33.312 1 89 512 PRO B CA 1
ATOM 8443 C C . PRO B 1 512 ? -8.344 -45.062 -33.125 1 89 512 PRO B C 1
ATOM 8445 O O . PRO B 1 512 ? -9.453 -45.594 -33.031 1 89 512 PRO B O 1
ATOM 8448 N N . LEU B 1 513 ? -7.32 -45.781 -33.125 1 88.62 513 LEU B N 1
ATOM 8449 C CA . LEU B 1 513 ? -7.344 -47.25 -33.062 1 88.62 513 LEU B CA 1
ATOM 8450 C C . LEU B 1 513 ? -7.578 -47.719 -31.641 1 88.62 513 LEU B C 1
ATOM 8452 O O . LEU B 1 513 ? -7.684 -48.938 -31.391 1 88.62 513 LEU B O 1
ATOM 8456 N N . LEU B 1 514 ? -7.602 -46.781 -30.719 1 90 514 LEU B N 1
ATOM 8457 C CA . LEU B 1 514 ? -7.957 -47.062 -29.328 1 90 514 LEU B CA 1
ATOM 8458 C C . LEU B 1 514 ? -9.289 -46.406 -28.969 1 90 514 LEU B C 1
ATOM 8460 O O . LEU B 1 514 ? -9.414 -45.844 -27.891 1 90 514 LEU B O 1
ATOM 8464 N N . ASP B 1 515 ? -10.289 -46.438 -29.891 1 87.69 515 ASP B N 1
ATOM 8465 C CA . ASP B 1 515 ? -11.625 -45.875 -29.703 1 87.69 515 ASP B CA 1
ATOM 8466 C C . ASP B 1 515 ? -11.539 -44.406 -29.344 1 87.69 515 ASP B C 1
ATOM 8468 O O . ASP B 1 515 ? -12.281 -43.906 -28.469 1 87.69 515 ASP B O 1
ATOM 8472 N N . ASP B 1 516 ? -10.477 -43.719 -29.703 1 89.31 516 ASP B N 1
ATOM 8473 C CA . ASP B 1 516 ? -10.242 -42.281 -29.578 1 89.31 516 ASP B CA 1
ATOM 8474 C C . ASP B 1 516 ? -9.883 -41.906 -28.141 1 89.31 516 ASP B C 1
ATOM 8476 O O . ASP B 1 516 ? -9.969 -40.719 -27.766 1 89.31 516 ASP B O 1
ATOM 8480 N N . MET B 1 517 ? -9.57 -42.938 -27.406 1 90.81 517 MET B N 1
ATOM 8481 C CA . MET B 1 517 ? -8.969 -42.656 -26.094 1 90.81 517 MET B CA 1
ATOM 8482 C C . MET B 1 517 ? -7.477 -42.375 -26.234 1 90.81 517 MET B C 1
ATOM 8484 O O . MET B 1 517 ? -6.824 -42.906 -27.141 1 90.81 517 MET B O 1
ATOM 8488 N N . SER B 1 518 ? -7.035 -41.594 -25.375 1 93.62 518 SER B N 1
ATOM 8489 C CA . SER B 1 518 ? -5.578 -41.469 -25.328 1 93.62 518 SER B CA 1
ATOM 8490 C C . SER B 1 518 ? -4.941 -42.75 -24.812 1 93.62 518 SER B C 1
ATOM 8492 O O . SER B 1 518 ? -5.535 -43.469 -23.984 1 93.62 518 SER B O 1
ATOM 8494 N N . PRO B 1 519 ? -3.756 -43.094 -25.297 1 94.5 519 PRO B N 1
ATOM 8495 C CA . PRO B 1 519 ? -3.088 -44.281 -24.766 1 94.5 519 PRO B CA 1
ATOM 8496 C C . PRO B 1 519 ? -2.938 -44.25 -23.25 1 94.5 519 PRO B C 1
ATOM 8498 O O . PRO B 1 519 ? -2.99 -45.281 -22.594 1 94.5 519 PRO B O 1
ATOM 8501 N N . LEU B 1 520 ? -2.77 -43.062 -22.734 1 93.94 520 LEU B N 1
ATOM 8502 C CA . LEU B 1 520 ? -2.703 -42.875 -21.281 1 93.94 520 LEU B CA 1
ATOM 8503 C C . LEU B 1 520 ? -4.004 -43.312 -20.625 1 93.94 520 LEU B C 1
ATOM 8505 O O . LEU B 1 520 ? -3.979 -44.062 -19.641 1 93.94 520 LEU B O 1
ATOM 8509 N N . ASP B 1 521 ? -5.078 -42.906 -21.203 1 92.5 521 ASP B N 1
ATOM 8510 C CA . ASP B 1 521 ? -6.387 -43.281 -20.672 1 92.5 521 ASP B CA 1
ATOM 8511 C C . ASP B 1 521 ? -6.652 -44.781 -20.859 1 92.5 521 ASP B C 1
ATOM 8513 O O . ASP B 1 521 ? -7.246 -45.438 -19.984 1 92.5 521 ASP B O 1
ATOM 8517 N N . ALA B 1 522 ? -6.285 -45.312 -21.984 1 93.25 522 ALA B N 1
ATOM 8518 C CA . ALA B 1 522 ? -6.449 -46.75 -22.266 1 93.25 522 ALA B CA 1
ATOM 8519 C C . ALA B 1 522 ? -5.656 -47.594 -21.281 1 93.25 522 ALA B C 1
ATOM 8521 O O . ALA B 1 522 ? -6.125 -48.656 -20.844 1 93.25 522 ALA B O 1
ATOM 8522 N N . LEU B 1 523 ? -4.445 -47.125 -20.953 1 93.81 523 LEU B N 1
ATOM 8523 C CA . LEU B 1 523 ? -3.621 -47.844 -19.969 1 93.81 523 LEU B CA 1
ATOM 8524 C C . LEU B 1 523 ? -4.289 -47.844 -18.609 1 93.81 523 LEU B C 1
ATOM 8526 O O . LEU B 1 523 ? -4.34 -48.875 -17.938 1 93.81 523 LEU B O 1
ATOM 8530 N N . ALA B 1 524 ? -4.82 -46.719 -18.219 1 91.19 524 ALA B N 1
ATOM 8531 C CA . ALA B 1 524 ? -5.48 -46.562 -16.938 1 91.19 524 ALA B CA 1
ATOM 8532 C C . ALA B 1 524 ? -6.734 -47.406 -16.844 1 91.19 524 ALA B C 1
ATOM 8534 O O . ALA B 1 524 ? -7.066 -47.938 -15.781 1 91.19 524 ALA B O 1
ATOM 8535 N N . ALA B 1 525 ? -7.363 -47.5 -17.984 1 90.31 525 ALA B N 1
ATOM 8536 C CA . ALA B 1 525 ? -8.586 -48.281 -18.062 1 90.31 525 ALA B CA 1
ATOM 8537 C C . ALA B 1 525 ? -8.281 -49.781 -18.188 1 90.31 525 ALA B C 1
ATOM 8539 O O . ALA B 1 525 ? -9.18 -50.625 -18.109 1 90.31 525 ALA B O 1
ATOM 8540 N N . GLY B 1 526 ? -7.086 -50.156 -18.406 1 89.38 526 GLY B N 1
ATOM 8541 C CA . GLY B 1 526 ? -6.684 -51.531 -18.531 1 89.38 526 GLY B CA 1
ATOM 8542 C C . GLY B 1 526 ? -6.934 -52.125 -19.906 1 89.38 526 GLY B C 1
ATOM 8543 O O . GLY B 1 526 ? -6.949 -53.344 -20.094 1 89.38 526 GLY B O 1
ATOM 8544 N N . CYS B 1 527 ? -7.125 -51.219 -20.859 1 89.38 527 CYS B N 1
ATOM 8545 C CA . CYS B 1 527 ? -7.48 -51.688 -22.203 1 89.38 527 CYS B CA 1
ATOM 8546 C C . CYS B 1 527 ? -6.273 -51.625 -23.125 1 89.38 527 CYS B C 1
ATOM 8548 O O . CYS B 1 527 ? -6.371 -52 -24.297 1 89.38 527 CYS B O 1
ATOM 8550 N N . LEU B 1 528 ? -5.156 -51.188 -22.625 1 92.88 528 LEU B N 1
ATOM 8551 C CA . LEU B 1 528 ? -3.967 -51.094 -23.469 1 92.88 528 LEU B CA 1
ATOM 8552 C C . LEU B 1 528 ? -3.041 -52.281 -23.203 1 92.88 528 LEU B C 1
ATOM 8554 O O . LEU B 1 528 ? -2.16 -52.219 -22.344 1 92.88 528 LEU B O 1
ATOM 8558 N N . ASP B 1 529 ? -3.248 -53.344 -23.969 1 91 529 ASP B N 1
ATOM 8559 C CA . ASP B 1 529 ? -2.32 -54.469 -23.938 1 91 529 ASP B CA 1
ATOM 8560 C C . ASP B 1 529 ? -1.42 -54.5 -25.172 1 91 529 ASP B C 1
ATOM 8562 O O . ASP B 1 529 ? -1.426 -53.531 -25.953 1 91 529 ASP B O 1
ATOM 8566 N N . GLN B 1 530 ? -0.543 -55.5 -25.281 1 91 530 GLN B N 1
ATOM 8567 C CA . GLN B 1 530 ? 0.442 -55.5 -26.344 1 91 530 GLN B CA 1
ATOM 8568 C C . GLN B 1 530 ? -0.235 -55.594 -27.719 1 91 530 GLN B C 1
ATOM 8570 O O . GLN B 1 530 ? 0.239 -55 -28.688 1 91 530 GLN B O 1
ATOM 8575 N N . ILE B 1 531 ? -1.303 -56.281 -27.766 1 90.19 531 ILE B N 1
ATOM 8576 C CA . ILE B 1 531 ? -2.025 -56.438 -29.016 1 90.19 531 ILE B CA 1
ATOM 8577 C C . ILE B 1 531 ? -2.602 -55.125 -29.469 1 90.19 531 ILE B C 1
ATOM 8579 O O . ILE B 1 531 ? -2.459 -54.719 -30.625 1 90.19 531 ILE B O 1
ATOM 8583 N N . ALA B 1 532 ? -3.211 -54.469 -28.547 1 91.88 532 ALA B N 1
ATOM 8584 C CA . ALA B 1 532 ? -3.775 -53.156 -28.844 1 91.88 532 ALA B CA 1
ATOM 8585 C C . ALA B 1 532 ? -2.684 -52.156 -29.234 1 91.88 532 ALA B C 1
ATOM 8587 O O . ALA B 1 532 ? -2.877 -51.344 -30.141 1 91.88 532 ALA B O 1
ATOM 8588 N N . LEU B 1 533 ? -1.615 -52.219 -28.547 1 93.19 533 LEU B N 1
ATOM 8589 C CA . LEU B 1 533 ? -0.482 -51.344 -28.828 1 93.19 533 LEU B CA 1
ATOM 8590 C C . LEU B 1 533 ? 0.042 -51.594 -30.25 1 93.19 533 LEU B C 1
ATOM 8592 O O . LEU B 1 533 ? 0.327 -50.625 -30.969 1 93.19 533 LEU B O 1
ATOM 8596 N N . ASP B 1 534 ? 0.197 -52.812 -30.641 1 90.44 534 ASP B N 1
ATOM 8597 C CA . ASP B 1 534 ? 0.737 -53.156 -31.953 1 90.44 534 ASP B CA 1
ATOM 8598 C C . ASP B 1 534 ? -0.177 -52.656 -33.062 1 90.44 534 ASP B C 1
ATOM 8600 O O . ASP B 1 534 ? 0.292 -52.312 -34.156 1 90.44 534 ASP B O 1
ATOM 8604 N N . ARG B 1 535 ? -1.371 -52.625 -32.75 1 87.06 535 ARG B N 1
ATOM 8605 C CA . ARG B 1 535 ? -2.324 -52.062 -33.719 1 87.06 535 ARG B CA 1
ATOM 8606 C C . ARG B 1 535 ? -2.16 -50.562 -33.844 1 87.06 535 ARG B C 1
ATOM 8608 O O . ARG B 1 535 ? -2.18 -50 -34.938 1 87.06 535 ARG B O 1
ATOM 8615 N N . ALA B 1 536 ? -2.014 -49.969 -32.719 1 89.56 536 ALA B N 1
ATOM 8616 C CA . ALA B 1 536 ? -1.946 -48.5 -32.688 1 89.56 536 ALA B CA 1
ATOM 8617 C C . ALA B 1 536 ? -0.58 -48 -33.156 1 89.56 536 ALA B C 1
ATOM 8619 O O . ALA B 1 536 ? -0.469 -46.906 -33.719 1 89.56 536 ALA B O 1
ATOM 8620 N N . LEU B 1 537 ? 0.447 -48.688 -32.812 1 88.12 537 LEU B N 1
ATOM 8621 C CA . LEU B 1 537 ? 1.817 -48.375 -33.188 1 88.12 537 LEU B CA 1
ATOM 8622 C C . LEU B 1 537 ? 2.471 -49.531 -33.906 1 88.12 537 LEU B C 1
ATOM 8624 O O . LEU B 1 537 ? 3.219 -50.312 -33.312 1 88.12 537 LEU B O 1
ATOM 8628 N N . PRO B 1 538 ? 2.146 -49.656 -35.188 1 74.38 538 PRO B N 1
ATOM 8629 C CA . PRO B 1 538 ? 2.721 -50.781 -35.906 1 74.38 538 PRO B CA 1
ATOM 8630 C C . PRO B 1 538 ? 4.242 -50.719 -36 1 74.38 538 PRO B C 1
ATOM 8632 O O . PRO B 1 538 ? 4.805 -49.594 -36.062 1 74.38 538 PRO B O 1
ATOM 8635 N N . GLY B 1 539 ? 5.004 -51.656 -35.438 1 61.84 539 GLY B N 1
ATOM 8636 C CA . GLY B 1 539 ? 6.453 -51.75 -35.531 1 61.84 539 GLY B CA 1
ATOM 8637 C C . GLY B 1 539 ? 6.98 -51.656 -36.938 1 61.84 539 GLY B C 1
ATOM 8638 O O . GLY B 1 539 ? 6.207 -51.719 -37.906 1 61.84 539 GLY B O 1
ATOM 8639 N N . PRO B 1 540 ? 8.32 -51.219 -37.062 1 52.59 540 PRO B N 1
ATOM 8640 C CA . PRO B 1 540 ? 8.859 -51.344 -38.438 1 52.59 540 PRO B CA 1
ATOM 8641 C C . PRO B 1 540 ? 8.602 -52.719 -39.031 1 52.59 540 PRO B C 1
ATOM 8643 O O . PRO B 1 540 ? 8.531 -53.719 -38.281 1 52.59 540 PRO B O 1
ATOM 8646 N N . GLU B 1 541 ? 7.688 -52.844 -40.062 1 40.22 541 GLU B N 1
ATOM 8647 C CA . GLU B 1 541 ? 7.645 -54.094 -40.781 1 40.22 541 GLU B CA 1
ATOM 8648 C C . GLU B 1 541 ? 8.992 -54.812 -40.719 1 40.22 541 GLU B C 1
ATOM 8650 O O . GLU B 1 541 ? 10.039 -54.188 -40.906 1 40.22 541 GLU B O 1
ATOM 8655 N N . ASP B 1 542 ? 9.109 -56 -39.875 1 31.22 542 ASP B N 1
ATOM 8656 C CA . ASP B 1 542 ? 10.227 -56.812 -40.344 1 31.22 542 ASP B CA 1
ATOM 8657 C C . ASP B 1 542 ? 10.344 -56.781 -41.844 1 31.22 542 ASP B C 1
ATOM 8659 O O . ASP B 1 542 ? 9.344 -56.906 -42.562 1 31.22 542 ASP B O 1
#

Organism: NCBI:txid2079791

Secondary structure (DSSP, 8-state):
--------HHHHHHHHHHHHHTTHHHHHHHHHHHHHS----THHHHHHHHHHHHHHHHHHHHHHHHHHHHHHHS---------HHHHHHIIIIIT--B-S-HHHHHHHHHHH-HHHHHHHHGGGEEEEE-TTSSEEEEEEEPTT-BHHHHHHHHHHHHHHHHHHHHHHHHHHHHHHHHHHHHHHTT-TTGGG-GGGS-GGGGSB---SS--S---BHHHHHHHHHHHHHHH---HHHHHHHHHT-SPPPHHHHHHH--HHHHHHHHHHS-HHHHHHHHHHTT-B-SSSSB-HHHHHHHHHHHHHHHHHHHTT---TT---SSPPPP-TT-GGGTT--THHHHSHHHHHHHHHHHHHHH-TT--HHHHHHHHHHHHHHHHT--GGGGT--TTGGGSGGGSTT----HHHHHHHHHHHTS-EEEHHHHHHHS--SSHHHHHHHHHHHHHTTSS--B--SSSS--EEEGGGEETTTTEE-HHHHHHHHHHHHHTTTS-HHHHHHHHHHHHHS-BGGGTTB-HHHHHHHT---HHHHHHHS-----/--------HHHHHHHHHHHHHTTHHHHHHHHHHHHHS----THHHHHHHHHHHHHHHHHHHHHHHHHHHHHHHS---------HHHHHHIIIIIT--B-S-HHHHHHHHHHH-HHHHHHHHGGGEEEEE-TTSSEEEEEEEPTT-BHHHHHHHHHHHHHHHHHHHHHHHHHHHHHHHHHHHHHHTT-TTGGG-GGGS-GGGGSB---SS--S---BHHHHHHHHHHHHHHH---HHHHHHHHHT-SPPPHHHHHHH--HHHHHHHHHHS-HHHHHHHHHHTT-B-SSSSB-HHHHHHHHHHHHHHHHHHHTT---TT---SSPPPP-TT-GGGTT--THHHHSHHHHHHHHHHHHHHH-TT--HHHHHHHHHHHHHHHHT--GGGGT--TTGGGSGGGSTT----HHHHHHHHHHHTS-EEEHHHHHHHS--SSHHHHHHHHHHHHHTTSS--EE-SSSS-EEEEGGGEETTTTEE-HHHHHHHHHHHHHTTTS-HHHHHHHHHHHHHS-BGGGTTB-HHHHHHHT---HHHHHHHS-----

InterPro domains:
  IPR011664 Abortive infection system protein AbiD/AbiF-like [PF07751] (108-317)

Sequence (1084 aa):
MSRYAPIMPSERDYLNRVATVLGLSAMAATAKTWYIRGITTSRHLRLKGRLALFWAKLVRLWAKLVRRLSKTEQAEYPKRYMSVEDLVSLLVDERGMVIADRAQAESALRRIGYYRLSGYWYPFRKQAIGDNGKPVHLSDFIPGTTIVQVLDIAEFDRQLRMRIFEGIEAVEVALRSAVADQIGRRDTFAHRYPEMLDASFQRSAQSPKRRIKSRTEHAAWLAEIKRQEDRSNEAFAKHHRQRYGGPFPVWMSTQVMSFGSLSTLYRGLEVQDRAAIALDFDVLSRVPDGDAAALGSWLNHIRHVRNLCAHHSRVWNRNFDVTLGEVAGMAELAEIKGKSARRIYGTIAAMRFLLARSDPANTWGVDTIRFIEAEAARVGLDLDAMGFPATWKDSPLWDAGYAPNADTRARMQTVDRLETASTTEMARLLRADSPDQAKGRLNYLRKKNAVIGLQILHGSTHRYPTFQLDAATQDFYPVVMSANRKLFVRNNGASKEEHHWLALEWWMSPEPLLDDMSPLDALAAGCLDQIALDRALPGPEDMSRYAPIMPSERDYLNRVATVLGLSAMAATAKTWYIRGITTSRHLRLKGRLALFWAKLVRLWAKLVRRLSKTEQAEYPKRYMSVEDLVSLLVDERGMVIADRAQAESALRRIGYYRLSGYWYPFRKQAIGDNGKPVHLSDFIPGTTIVQVLDIAEFDRQLRMRIFEGIEAVEVALRSAVADQIGRRDTFAHRYPEMLDASFQRSAQSPKRRIKSRTEHAAWLAEIKRQEDRSNEAFAKHHRQRYGGPFPVWMSTQVMSFGSLSTLYRGLEVQDRAAIALDFDVLSRVPDGDAAALGSWLNHIRHVRNLCAHHSRVWNRNFDVTLGEVAGMAELAEIKGKSARRIYGTIAAMRFLLARSDPANTWGVDTIRFIEAEAARVGLDLDAMGFPATWKDSPLWDAGYAPNADTRARMQTVDRLETASTTEMARLLRADSPDQAKGRLNYLRKKNAVIGLQILHGSTHRYPTFQLDAATQDFYPVVMSANRKLFVRNNGASKEEHHWLALEWWMSPEPLLDDMSPLDALAAGCLDQIALDRALPGPED

Solvent-accessible surface area (backbone atoms only — not comparable to full-atom values): 58396 Å² total; per-residue (Å²): 130,88,80,66,74,80,61,55,65,69,62,32,46,49,47,44,43,48,28,53,71,63,48,44,55,60,51,52,55,50,49,55,56,55,66,69,53,76,78,74,55,73,70,47,51,54,49,41,48,51,47,49,51,50,45,52,49,45,49,51,50,44,52,51,45,48,51,55,53,59,49,61,74,50,69,67,75,80,76,70,74,68,53,59,69,54,48,52,47,41,40,38,75,73,20,45,38,45,68,92,50,61,68,59,51,39,48,48,38,51,24,56,22,64,67,62,48,45,67,56,42,52,87,46,30,33,74,44,72,38,95,85,70,43,82,37,74,47,82,34,38,36,86,82,42,36,57,65,59,34,51,48,50,49,50,49,36,52,54,48,36,52,53,50,46,52,54,48,50,55,52,49,39,29,47,35,26,46,52,22,53,63,45,24,72,76,28,53,50,33,87,76,37,69,88,67,31,24,73,74,28,59,36,63,34,78,54,88,82,62,87,58,88,58,47,24,40,46,55,51,50,48,53,52,49,50,51,40,56,68,68,44,77,47,69,68,52,50,49,41,49,72,74,52,39,85,79,65,41,33,64,57,41,46,68,56,46,50,70,68,56,48,51,50,47,51,68,25,34,31,68,68,57,31,14,52,48,17,40,68,44,66,36,46,37,65,36,49,37,24,21,36,66,40,49,50,33,41,47,53,24,50,51,54,52,46,49,36,39,76,63,66,46,83,53,64,64,34,80,48,91,55,55,44,52,66,59,58,85,41,74,72,51,60,73,43,46,73,58,10,20,25,17,50,36,29,55,50,52,52,49,37,54,39,36,31,52,57,36,65,86,62,53,62,54,54,53,50,52,52,49,50,54,55,50,27,62,75,74,69,54,64,58,56,54,29,20,46,56,96,62,53,85,73,32,60,74,68,40,92,79,47,60,63,58,60,67,55,48,53,51,47,53,53,51,69,76,42,64,64,28,44,60,67,55,46,18,67,54,33,72,51,98,39,66,67,54,20,40,51,48,52,51,48,34,34,74,66,34,30,38,61,46,40,55,73,40,104,27,92,34,43,39,27,57,47,85,48,47,33,80,89,74,21,40,63,38,66,53,48,28,51,50,37,38,48,43,50,60,70,48,67,82,52,52,79,60,52,38,29,53,53,46,49,49,52,34,70,32,64,31,73,82,53,84,52,32,20,52,50,55,29,46,75,70,70,66,53,44,63,68,52,42,44,67,65,51,63,61,81,78,127,128,88,81,64,74,79,62,54,64,69,61,32,46,50,47,43,42,49,26,53,70,63,49,43,55,60,50,51,55,51,49,53,55,56,65,68,52,77,79,75,55,72,71,48,52,55,49,41,49,51,46,49,50,48,45,52,49,46,49,50,50,43,52,51,46,48,51,54,53,60,50,60,73,50,69,65,76,82,76,70,76,67,53,59,70,53,47,53,47,42,41,37,75,72,20,46,37,46,70,93,51,61,69,58,51,39,47,49,38,51,25,57,21,63,66,61,48,46,68,55,41,51,85,46,29,32,73,43,72,38,96,84,68,43,81,36,73,47,83,35,40,36,86,81,42,36,57,64,60,33,51,48,48,48,51,51,37,53,53,48,36,52,52,51,44,52,53,49,49,56,51,49,40,28,47,36,27,47,52,22,53,61,44,26,70,77,29,52,50,34,88,77,38,68,87,68,31,24,72,74,27,58,38,63,33,77,54,86,83,60,87,58,87,58,47,24,39,45,57,52,50,48,54,51,48,49,50,39,56,70,67,45,80,47,68,68,52,48,48,41,49,72,74,52,38,84,78,63,42,33,66,55,40,47,67,55,46,51,70,68,56,47,52,50,48,52,69,26,34,29,68,67,56,30,15,51,48,18,41,69,44,64,36,45,37,70,38,47,38,24,20,35,64,41,48,49,32,40,50,53,24,50,51,54,53,47,49,36,39,75,64,67,46,82,53,64,66,34,79,48,92,55,54,46,50,68,56,59,85,41,74,74,50,61,75,42,46,74,59,9,20,24,16,51,36,28,54,52,52,53,48,36,52,40,37,31,52,58,37,63,85,62,55,61,53,52,53,50,51,52,49,48,53,54,49,27,62,75,74,68,53,64,57,57,55,30,22,46,56,97,63,54,84,74,33,60,71,68,41,92,78,47,60,64,57,61,67,55,49,54,50,46,55,55,50,70,76,42,64,61,28,43,60,67,55,45,17,66,56,34,72,53,97,40,67,66,54,20,40,51,50,51,51,48,35,34,75,65,34,31,38,62,48,40,54,73,40,104,27,92,36,44,38,28,58,47,84,48,47,33,79,89,74,21,39,65,38,65,55,50,29,50,49,36,38,47,41,49,59,70,48,68,82,52,52,78,60,52,38,28,53,52,46,49,49,52,33,68,32,64,31,73,80,54,82,52,32,18,53,51,56,30,46,76,69,68,63,53,45,65,68,52,43,44,68,64,52,66,61,80,77,127

Radius of gyration: 36.76 Å; Cα contacts (8 Å, |Δi|>4): 1305; chains: 2; bounding box: 79×123×105 Å

Nearest PDB structures (foldseek):
  7jh5-assembly1_A  TM=1.438E-01  e=1.064E+00  synthetic construct
  9c0q-assembly1_A  TM=2.922E-01  e=9.726E+00  Methanosarcina thermophila
  8roa-assembly2_D  TM=4.664E-01  e=8.865E+00  Homo sapiens
  9c0q-assembly1_A  TM=2.922E-01  e=7.072E+00  Methanosarcina thermophila
  7jh5-assembly1_A  TM=1.438E-01  e=1.390E+00  synthetic construct

Foldseek 3Di:
DPVPDDDPVVNCVVCCVCCVVVVVVVVVVVVVVVVPDPPPDPVVVVVVVVVVVVVVVVVVVVVVVCVVVVCPPPPNPPDDDDQLLRVLCCCCPVANADEPDSVVSSVCCVVQNDVQLCVQQQVQFDWDQDPVRDIDGDSHGNHPHYVVLSVLSLVLQLVLLVLLLVLLVLLLVLLLVLLLVLQVVVDQALLLDLVQWAPQQQPFPCPPPDPDPGGGNSRVLVVVLVVLLVPDPDPVSVVCCVPPNDDGGSSVSSVSDDLVSSLSSLVGHDPQSLFLSQVLLPLAALALTRPSPLVSLLSVQSSQSSVCSVVPHGQFLDFAPRFRDDRPPDPLLVLCDDLNRGFVNSNLLVSLSRCCRSPVVDCSSLVSVVSCVVSCVVSVHDCVSRPDDPCNVVRLSNPSNDHPDPVLNVLSVLVVVFDKDWLQRLLVLADDPDSVVSSVVVVVLLVLQLFQWARSHPHPTTIGGCLQADSVNSGGDNLSSVLRNLQCVVPPPDDSNVSSVVSSVQQCFFQVLLVRDRVSVCVVVVNDDNVSSCVRRPHDDD/DPVPDDDPVVNCVVCVVCCVVVVVVVVVVVVVVVVPPPPPDPVVVVVVVVVVVVVVVVVVVVVVVCVVVVCPPPPNPPDDDDQLLRVLCCCCPVANADEPDSVVSSVCCVVQNDVQLCVQQQVQFDWDQDPVRHIDGDSHGNHPHYVVLSVLSLVLQLVLLVLLLVLLVLLLVLLLVLLLVLCVVVDQALLLDLVQWAPQQQPFPCPPPDPDPGGGNSRVLVVVLVVLLVPDPDPVSVVCCVPPNDDGGSSVSSVSDDLVSSLSSLVGHDPQSLFLSQVLQPLAALALTRPSVLVSLLSVQSSQSSVCSVVPHGQFLDFAPRFRDDRPPDPLLVLCDDLNRGFVNSNLLVSLSRCCRSPVVDCSSLVSVVSCVVSCVVSVHDCVSRPQDPCNVVRLSNPSNDHPDPVLNVLSVLVVVFDKDWLQRLLVLADDPDSVVSSVVVVVLLVLQLFQWARSDPHPTTIGGCLQADSVNSGGDNLSSVLRNLQCVVVPPDDSNVSSVVSSVQQCFFQVLLVRDRVSVCVVVVNDDNVSSCVRRPHDDD

pLDDT: mean 80.3, std 19.72, range [19.98, 98.06]